Protein AF-A0A2D3WVK8-F1 (afdb_monomer_lite)

Foldseek 3Di:
DDDDDDDDDDDPDPPDDPQAFCDFQQAFNHFFHQDDPLQQVVLQWDQDVCCSPTLDLAPQWIARPQARFIWGKGFWWWWADDFNAIGIDRDDDPRTATFLLQFFLNFGHGIWIWGQKAWADDQQATHRDFQGFHEFLAPVGNHLCSHPPRQHSFLQSQQQSQCSSPLQWGFAALLNLLVLFNSQLNNLVNHDDCSFAVQVVFFPSFQFEQAPQDLAGPSGRQWGFDCPPPPQAGTMQRIDLSLSQFSRSGSNHRGRSAYRFWAFRAFWKAADPFWIWGFDSSHHSSQARGQPDQDDDRHSNHRVRTDTAGPVLQDDPDQFWKAFADPPGRFAADDNPCVDSRNVCSSSLHGGSNRIHPVYDSNQPLATERNQADGAWTKIAHYFSRDNSQTGSSRIYTHDHRRDTDSRYHTIIMTGDRDDDPHCPDDDDDDDDDDDDDDDDDDDDDDPDDDDDPPPPPLADEPLLVVLLDLVNLVVLLVVLCVVPCPPPLNVVCVVVVVVLSVVLSCCSVVVVDAFDFFDWDWDCDVHIDIAGAGRSSVSSVLSSLCVSCVVLCVVLADPQAAAPDDVGALVVNQVLLLVQLLVADLQFKKKKFFWPPQQQQFQLVLLLVLNVSHHVYPSSSVNLSSQQDDPDNGGGGHNRPVSRVSLRSLCSVLNCCCCPVVVQPSWHDYRRIIMGTGHHPVSNVVVVVVSQCCCCPNGVIHTPDMDMDGLNVFDDDSQWTHHNQFIDGDPVLVVVLVVCLVVLVQVSVLVSLVVCAPHPCLQVSLVVVVVPVVSVVVHDPVSVVSSPPDPPDD

Radius of gyration: 32.46 Å; chains: 1; bounding box: 68×73×90 Å

Structure (mmCIF, N/CA/C/O backbone):
data_AF-A0A2D3WVK8-F1
#
_entry.id   AF-A0A2D3WVK8-F1
#
loop_
_atom_site.group_PDB
_atom_site.id
_atom_site.type_symbol
_atom_site.label_atom_id
_atom_site.label_alt_id
_atom_site.label_comp_id
_atom_site.label_asym_id
_atom_site.label_entity_id
_atom_site.label_seq_id
_atom_site.pdbx_PDB_ins_code
_atom_site.Cartn_x
_atom_site.Cartn_y
_atom_site.Cartn_z
_atom_site.occupancy
_atom_site.B_iso_or_equiv
_atom_site.auth_seq_id
_atom_site.auth_comp_id
_atom_site.auth_asym_id
_atom_site.auth_atom_id
_atom_site.pdbx_PDB_model_num
ATOM 1 N N . MET A 1 1 ? 31.667 34.658 13.959 1.00 22.16 1 MET A N 1
ATOM 2 C CA . MET A 1 1 ? 31.442 35.641 12.876 1.00 22.16 1 MET A CA 1
ATOM 3 C C . MET A 1 1 ? 31.235 34.865 11.581 1.00 22.16 1 MET A C 1
ATOM 5 O O . MET A 1 1 ? 32.048 33.988 11.338 1.00 22.16 1 MET A O 1
ATOM 9 N N . LEU A 1 2 ? 30.166 35.196 10.833 1.00 20.36 2 LEU A N 1
ATOM 10 C CA . LEU A 1 2 ? 29.688 34.661 9.529 1.00 20.36 2 LEU A CA 1
ATOM 11 C C . LEU A 1 2 ? 29.192 33.188 9.523 1.00 20.36 2 LEU A C 1
ATOM 13 O O . LEU A 1 2 ? 29.957 32.305 9.876 1.00 20.36 2 LEU A O 1
ATOM 17 N N . ARG A 1 3 ? 27.902 32.822 9.307 1.00 20.91 3 ARG A N 1
ATOM 18 C CA . ARG A 1 3 ? 26.921 33.047 8.190 1.00 20.91 3 ARG A CA 1
ATOM 19 C C . ARG A 1 3 ? 27.487 32.618 6.824 1.00 20.91 3 ARG A C 1
ATOM 21 O O . ARG A 1 3 ? 28.575 33.063 6.512 1.00 20.91 3 ARG A O 1
ATOM 28 N N . LEU A 1 4 ? 26.832 31.896 5.909 1.00 24.02 4 LEU A N 1
ATOM 29 C CA . LEU A 1 4 ? 25.557 31.164 5.747 1.00 24.02 4 LEU A CA 1
ATOM 30 C C . LEU A 1 4 ? 25.669 30.466 4.349 1.00 24.02 4 LEU A C 1
ATOM 32 O O . LEU A 1 4 ? 26.519 30.880 3.567 1.00 24.02 4 LEU A O 1
ATOM 36 N N . PHE A 1 5 ? 24.760 29.534 4.012 1.00 22.86 5 PHE A N 1
ATOM 37 C CA . PHE A 1 5 ? 24.400 29.043 2.651 1.00 22.86 5 PHE A CA 1
ATOM 38 C C . PHE A 1 5 ? 25.197 27.908 1.951 1.00 22.86 5 PHE A C 1
ATOM 40 O O . PHE A 1 5 ? 26.266 28.130 1.398 1.00 22.86 5 PHE A O 1
ATOM 47 N N . LEU A 1 6 ? 24.563 26.718 1.885 1.00 20.27 6 LEU A N 1
ATOM 48 C CA . LEU A 1 6 ? 24.094 25.954 0.693 1.00 20.27 6 LEU A CA 1
ATOM 49 C C . LEU A 1 6 ? 24.175 24.431 0.945 1.00 20.27 6 LEU A C 1
ATOM 51 O O . LEU A 1 6 ? 25.219 23.913 1.326 1.00 20.27 6 LEU A O 1
ATOM 55 N N . GLY A 1 7 ? 23.050 23.722 0.777 1.00 38.31 7 GLY A N 1
ATOM 56 C CA . GLY A 1 7 ? 22.973 22.253 0.871 1.00 38.31 7 GLY A CA 1
ATOM 57 C C . GLY A 1 7 ? 23.405 21.530 -0.419 1.00 38.31 7 GLY A C 1
ATOM 58 O O . GLY A 1 7 ? 23.683 22.198 -1.411 1.00 38.31 7 GLY A O 1
ATOM 59 N N . PRO A 1 8 ? 23.434 20.182 -0.421 1.00 29.77 8 PRO A N 1
ATOM 60 C CA . PRO A 1 8 ? 23.291 19.374 -1.653 1.00 29.77 8 PRO A CA 1
ATOM 61 C C . PRO A 1 8 ? 22.314 18.177 -1.465 1.00 29.77 8 PRO A C 1
ATOM 63 O O . PRO A 1 8 ? 22.285 17.557 -0.405 1.00 29.77 8 PRO A O 1
ATOM 66 N N . THR A 1 9 ? 21.284 17.977 -2.301 1.00 25.12 9 THR A N 1
ATOM 67 C CA . THR A 1 9 ? 21.183 17.299 -3.625 1.00 25.12 9 THR A CA 1
ATOM 68 C C . THR A 1 9 ? 21.199 15.754 -3.638 1.00 25.12 9 THR A C 1
ATOM 70 O O . THR A 1 9 ? 22.133 15.072 -3.222 1.00 25.12 9 THR A O 1
ATOM 73 N N . LEU A 1 10 ? 20.104 15.224 -4.204 1.00 33.94 10 LEU A N 1
ATOM 74 C CA . LEU A 1 10 ? 19.707 13.840 -4.506 1.00 33.94 10 LEU A CA 1
ATOM 75 C C . LEU A 1 10 ? 20.641 13.115 -5.505 1.00 33.94 10 LEU A C 1
ATOM 77 O O . LEU A 1 10 ? 20.195 12.685 -6.565 1.00 33.94 10 LEU A O 1
ATOM 81 N N . SER A 1 11 ? 21.931 12.959 -5.200 1.00 27.50 11 SER A N 1
ATOM 82 C CA . SER A 1 11 ? 22.873 12.261 -6.105 1.00 27.50 11 SER A CA 1
ATOM 83 C C . SER A 1 11 ? 23.508 10.971 -5.559 1.00 27.50 11 SER A C 1
ATOM 85 O O . SER A 1 11 ? 24.355 10.387 -6.224 1.00 27.50 11 SER A O 1
ATOM 87 N N . GLU A 1 12 ? 23.045 10.439 -4.422 1.00 27.88 12 GLU A N 1
ATOM 88 C CA . GLU A 1 12 ? 23.498 9.139 -3.879 1.00 27.88 12 GLU A CA 1
ATOM 89 C C . GLU A 1 12 ? 22.412 8.062 -3.900 1.00 27.88 12 GLU A C 1
ATOM 91 O O . GLU A 1 12 ? 22.215 7.314 -2.942 1.00 27.88 12 GLU A O 1
ATOM 96 N N . ILE A 1 13 ? 21.701 7.955 -5.017 1.00 33.66 13 ILE A N 1
ATOM 97 C CA . ILE A 1 13 ? 20.927 6.752 -5.284 1.00 33.66 13 ILE A CA 1
ATOM 98 C C . ILE A 1 13 ? 21.572 6.029 -6.464 1.00 33.66 13 ILE A C 1
ATOM 100 O O . ILE A 1 13 ? 21.270 6.236 -7.631 1.00 33.66 13 ILE A O 1
ATOM 104 N N . SER A 1 14 ? 22.511 5.160 -6.128 1.00 27.39 14 SER A N 1
ATOM 105 C CA . SER A 1 14 ? 22.896 4.021 -6.953 1.00 27.39 14 SER A CA 1
ATOM 106 C C . SER A 1 14 ? 22.785 2.852 -5.973 1.00 27.39 14 SER A C 1
ATOM 108 O O . SER A 1 14 ? 23.509 2.823 -4.983 1.00 27.39 14 SER A O 1
ATOM 110 N N . ILE A 1 15 ? 21.837 1.926 -6.070 1.00 31.19 15 ILE A N 1
ATOM 111 C CA . ILE A 1 15 ? 21.271 1.271 -7.247 1.00 31.19 15 ILE A CA 1
ATOM 112 C C . ILE A 1 15 ? 19.762 1.152 -6.978 1.00 31.19 15 ILE A C 1
ATOM 114 O O . ILE A 1 15 ? 19.333 0.389 -6.114 1.00 31.19 15 ILE A O 1
ATOM 118 N N . PHE A 1 16 ? 18.963 2.004 -7.616 1.00 39.44 16 PHE A N 1
ATOM 119 C CA . PHE A 1 16 ? 17.529 2.129 -7.357 1.00 39.44 16 PHE A CA 1
ATOM 120 C C . PHE A 1 16 ? 16.792 0.800 -7.587 1.00 39.44 16 PHE A C 1
ATOM 122 O O . PHE A 1 16 ? 16.841 0.228 -8.675 1.00 39.44 16 PHE A O 1
ATOM 129 N N . SER A 1 17 ? 16.057 0.334 -6.576 1.00 49.12 17 SER A N 1
ATOM 130 C CA . SER A 1 17 ? 15.094 -0.753 -6.745 1.00 49.12 17 SER A CA 1
ATOM 131 C C . SER A 1 17 ? 14.111 -0.400 -7.864 1.00 49.12 17 SER A C 1
ATOM 133 O O . SER A 1 17 ? 13.497 0.669 -7.842 1.00 49.12 17 SER A O 1
ATOM 135 N N . ARG A 1 18 ? 13.916 -1.334 -8.802 1.00 61.66 18 ARG A N 1
ATOM 136 C CA . ARG A 1 18 ? 12.928 -1.255 -9.891 1.00 61.66 18 ARG A CA 1
ATOM 137 C C . ARG A 1 18 ? 11.523 -0.880 -9.400 1.00 61.66 18 ARG A C 1
ATOM 139 O O . ARG A 1 18 ? 10.734 -0.345 -10.165 1.00 61.66 18 ARG A O 1
ATOM 146 N N . ALA A 1 19 ? 11.228 -1.114 -8.120 1.00 61.75 19 ALA A N 1
ATOM 147 C CA . ALA A 1 19 ? 9.945 -0.806 -7.509 1.00 61.75 19 ALA A CA 1
ATOM 148 C C . ALA A 1 19 ? 9.538 0.682 -7.566 1.00 61.75 19 ALA A C 1
ATOM 150 O O . ALA A 1 19 ? 8.347 0.943 -7.420 1.00 61.75 19 ALA A O 1
ATOM 151 N N . TYR A 1 20 ? 10.471 1.624 -7.757 1.00 75.56 20 TYR A N 1
ATOM 152 C CA . TYR A 1 20 ? 10.213 3.078 -7.753 1.00 75.56 20 TYR A CA 1
ATOM 153 C C . TYR A 1 20 ? 10.133 3.716 -9.148 1.00 75.56 20 TYR A C 1
ATOM 155 O O . TYR A 1 20 ? 9.880 4.915 -9.262 1.00 75.56 20 TYR A O 1
ATOM 163 N N . PHE A 1 21 ? 10.361 2.929 -10.195 1.00 83.94 21 PHE A N 1
ATOM 164 C CA . PHE A 1 21 ? 10.371 3.377 -11.583 1.00 83.94 21 PHE A CA 1
ATOM 165 C C . PHE A 1 21 ? 9.108 2.943 -12.315 1.00 83.94 21 PHE A C 1
ATOM 167 O O . PHE A 1 21 ? 8.407 2.043 -11.858 1.00 83.94 21 PHE A O 1
ATOM 174 N N . LEU A 1 22 ? 8.832 3.564 -13.463 1.00 88.25 22 LEU A N 1
ATOM 175 C CA . LEU A 1 22 ? 7.704 3.189 -14.313 1.00 88.25 22 LEU A CA 1
ATOM 176 C C . LEU A 1 22 ? 7.844 1.744 -14.806 1.00 88.25 22 LEU A C 1
ATOM 178 O O . LEU A 1 22 ? 6.843 1.056 -15.009 1.00 88.25 22 LEU A O 1
ATOM 182 N N . GLY A 1 23 ? 9.088 1.295 -14.992 1.00 88.38 23 GLY A N 1
ATOM 183 C CA . GLY A 1 23 ? 9.419 0.002 -15.574 1.00 88.38 23 GLY A CA 1
ATOM 184 C C . GLY A 1 23 ? 9.367 0.032 -17.101 1.00 88.38 23 GLY A C 1
ATOM 185 O O . GLY A 1 23 ? 9.209 1.083 -17.721 1.00 88.38 23 GLY A O 1
ATOM 186 N N . LYS A 1 24 ? 9.492 -1.142 -17.725 1.00 90.62 24 LYS A N 1
ATOM 187 C CA . LYS A 1 24 ? 9.469 -1.278 -19.186 1.00 90.62 24 LYS A CA 1
ATOM 188 C C . LYS A 1 24 ? 8.131 -1.849 -19.664 1.00 90.62 24 LYS A C 1
ATOM 190 O O . LYS A 1 24 ? 7.658 -2.809 -19.048 1.00 90.62 24 LYS A O 1
ATOM 195 N N . PRO A 1 25 ? 7.547 -1.316 -20.755 1.00 93.44 25 PRO A N 1
ATOM 196 C CA . PRO A 1 25 ? 6.401 -1.944 -21.403 1.00 93.44 25 PRO A CA 1
ATOM 197 C C . PRO A 1 25 ? 6.690 -3.420 -21.691 1.00 93.44 25 PRO A C 1
ATOM 199 O O . PRO A 1 25 ? 7.796 -3.763 -22.108 1.00 93.44 25 PRO A O 1
ATOM 202 N N . GLY A 1 26 ? 5.711 -4.292 -21.457 1.00 92.12 26 GLY A N 1
ATOM 203 C CA . GLY A 1 26 ? 5.874 -5.735 -21.637 1.00 92.12 26 GLY A CA 1
ATOM 204 C C . GLY A 1 26 ? 6.391 -6.485 -20.409 1.00 92.12 26 GLY A C 1
ATOM 205 O O . GLY A 1 26 ? 6.529 -7.706 -20.464 1.00 92.12 26 GLY A O 1
ATOM 206 N N . GLU A 1 27 ? 6.648 -5.798 -19.290 1.00 92.88 27 GLU A N 1
ATOM 207 C CA . GLU A 1 27 ? 7.111 -6.416 -18.046 1.00 92.88 27 GLU A CA 1
ATOM 208 C C . GLU A 1 27 ? 6.147 -6.178 -16.864 1.00 92.88 27 GLU A C 1
ATOM 210 O O . GLU A 1 27 ? 5.429 -5.178 -16.790 1.00 92.88 27 GLU A O 1
ATOM 215 N N . LEU A 1 28 ? 6.141 -7.100 -15.893 1.00 91.00 28 LEU A N 1
ATOM 216 C CA . LEU A 1 28 ? 5.311 -6.991 -14.688 1.00 91.00 28 LEU A CA 1
ATOM 217 C C . LEU A 1 28 ? 5.599 -5.693 -13.921 1.00 91.00 28 LEU A C 1
ATOM 219 O O . LEU A 1 28 ? 6.747 -5.259 -13.782 1.00 91.00 28 LEU A O 1
ATOM 223 N N . GLY A 1 29 ? 4.531 -5.097 -13.391 1.00 88.88 29 GLY A N 1
ATOM 224 C CA . GLY A 1 29 ? 4.578 -3.831 -12.667 1.00 88.88 29 GLY A CA 1
ATOM 225 C C . GLY A 1 29 ? 4.651 -2.578 -13.539 1.00 88.88 29 GLY A C 1
ATOM 226 O O . GLY A 1 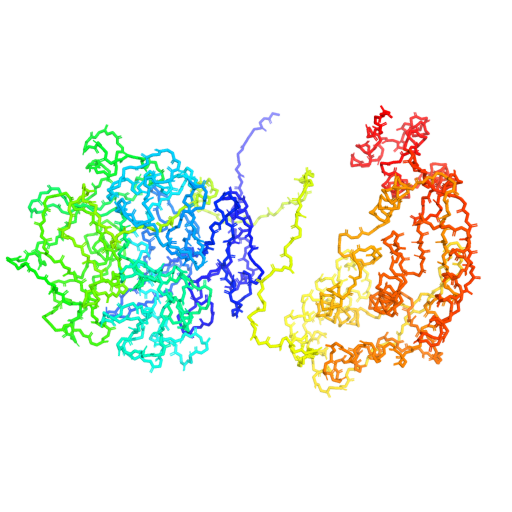29 ? 4.559 -1.497 -12.974 1.00 88.88 29 GLY A O 1
ATOM 227 N N . PHE A 1 30 ? 4.756 -2.683 -14.871 1.00 94.25 30 PHE A N 1
ATOM 228 C CA . PHE A 1 30 ? 4.780 -1.493 -15.723 1.00 94.25 30 PHE A CA 1
ATOM 229 C C . PHE A 1 30 ? 3.580 -0.567 -15.471 1.00 94.25 30 PHE A C 1
ATOM 231 O O . PHE A 1 30 ? 2.440 -1.012 -15.293 1.00 94.25 30 PHE A O 1
ATOM 238 N N . GLY A 1 31 ? 3.865 0.731 -15.452 1.00 91.06 31 GLY A N 1
ATOM 239 C CA . GLY A 1 31 ? 2.880 1.802 -15.386 1.00 91.06 31 GLY A CA 1
ATOM 240 C C . GLY A 1 31 ? 2.417 2.212 -13.990 1.00 91.06 31 GLY A C 1
ATOM 241 O O . GLY A 1 31 ? 1.668 3.175 -13.849 1.00 91.06 31 GLY A O 1
ATOM 242 N N . VAL A 1 32 ? 2.898 1.536 -12.949 1.00 93.62 32 VAL A N 1
ATOM 243 C CA . VAL A 1 32 ? 2.674 1.910 -11.548 1.00 93.62 32 VAL A CA 1
ATOM 244 C C . VAL A 1 32 ? 3.969 1.722 -10.767 1.00 93.62 32 VAL A C 1
ATOM 246 O O . VAL A 1 32 ? 4.807 0.913 -11.153 1.00 93.62 32 VAL A O 1
ATOM 249 N N . ALA A 1 33 ? 4.139 2.435 -9.656 1.00 90.88 33 ALA A N 1
ATOM 250 C CA . ALA A 1 33 ? 5.321 2.269 -8.814 1.00 90.88 33 ALA A CA 1
ATOM 251 C C . ALA A 1 33 ? 5.022 2.477 -7.333 1.00 90.88 33 ALA A C 1
ATOM 253 O O . ALA A 1 33 ? 3.983 3.010 -6.950 1.00 90.88 33 ALA A O 1
ATOM 254 N N . ALA A 1 34 ? 5.968 2.094 -6.483 1.00 87.69 34 ALA A N 1
ATOM 255 C CA . ALA A 1 34 ? 5.978 2.515 -5.095 1.00 87.69 34 ALA A CA 1
ATOM 256 C C . ALA A 1 34 ? 6.302 4.016 -5.015 1.00 87.69 34 ALA A C 1
ATOM 258 O O . ALA A 1 34 ? 7.334 4.470 -5.505 1.00 87.69 34 ALA A O 1
ATOM 259 N N . ALA A 1 35 ? 5.436 4.782 -4.361 1.00 82.19 35 ALA A N 1
ATOM 260 C CA . ALA A 1 35 ? 5.721 6.142 -3.937 1.00 82.19 35 ALA A CA 1
ATOM 261 C C . ALA A 1 35 ? 6.770 6.152 -2.806 1.00 82.19 35 ALA A C 1
ATOM 263 O O . ALA A 1 35 ? 6.700 5.308 -1.902 1.00 82.19 35 ALA A O 1
ATOM 264 N N . PRO A 1 36 ? 7.697 7.126 -2.792 1.00 77.12 36 PRO A N 1
ATOM 265 C CA . PRO A 1 36 ? 8.571 7.371 -1.648 1.00 77.12 36 PRO A CA 1
ATOM 266 C C . PRO A 1 36 ? 7.780 7.667 -0.364 1.00 77.12 36 PRO A C 1
ATOM 268 O O . PRO A 1 36 ? 6.723 8.297 -0.411 1.00 77.12 36 PRO A O 1
ATOM 271 N N . GLU A 1 37 ? 8.321 7.273 0.793 1.00 74.44 37 GLU A N 1
ATOM 272 C CA . GLU A 1 37 ? 7.650 7.444 2.094 1.00 74.44 37 GLU A CA 1
ATOM 273 C C . GLU A 1 37 ? 7.295 8.892 2.426 1.00 74.44 37 GLU A C 1
ATOM 275 O O . GLU A 1 37 ? 6.204 9.154 2.940 1.00 74.44 37 GLU A O 1
ATOM 280 N N . SER A 1 38 ? 8.170 9.831 2.071 1.00 63.31 38 SER A N 1
ATOM 281 C CA . SER A 1 38 ? 7.927 11.258 2.283 1.00 63.31 38 SER A CA 1
ATOM 28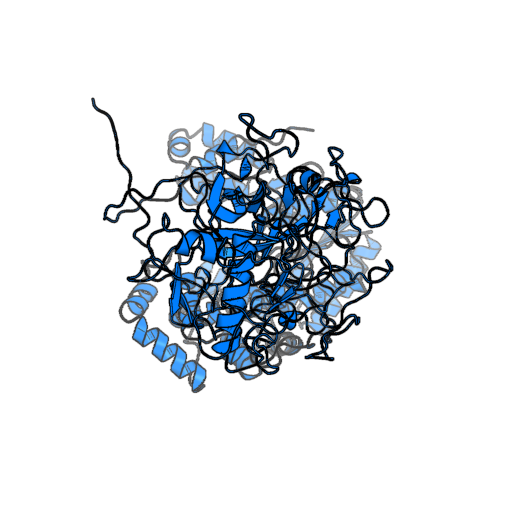2 C C . SER A 1 38 ? 6.730 11.764 1.464 1.00 63.31 38 SER A C 1
ATOM 284 O O . SER A 1 38 ? 5.896 12.509 1.970 1.00 63.31 38 SER A O 1
ATOM 286 N N . VAL A 1 39 ? 6.567 11.252 0.239 1.00 69.69 39 VAL A N 1
ATOM 287 C CA . VAL A 1 39 ? 5.514 11.653 -0.701 1.00 69.69 39 VAL A CA 1
ATOM 288 C C . VAL A 1 39 ? 4.134 11.199 -0.228 1.00 69.69 39 VAL A C 1
ATOM 290 O O . VAL A 1 39 ? 3.219 12.015 -0.143 1.00 69.69 39 VAL A O 1
ATOM 293 N N . TYR A 1 40 ? 3.962 9.916 0.110 1.00 76.62 40 TYR A N 1
ATOM 294 C CA . TYR A 1 40 ? 2.638 9.413 0.496 1.00 76.62 40 TYR A CA 1
ATOM 295 C C . TYR A 1 40 ? 2.235 9.838 1.916 1.00 76.62 40 TYR A C 1
ATOM 297 O O . TYR A 1 40 ? 1.054 10.064 2.174 1.00 76.62 40 TYR A O 1
ATOM 305 N N . THR A 1 41 ? 3.194 9.998 2.837 1.00 72.25 41 THR A N 1
ATOM 306 C CA . THR A 1 41 ? 2.890 10.407 4.219 1.00 72.25 41 THR A CA 1
ATOM 307 C C . THR A 1 41 ? 2.440 11.867 4.277 1.00 72.25 41 THR A C 1
ATOM 309 O O . THR A 1 41 ? 1.463 12.169 4.962 1.00 72.25 41 THR A O 1
ATOM 312 N N . ALA A 1 42 ? 3.099 12.762 3.529 1.00 66.69 42 ALA A N 1
ATOM 313 C CA . ALA A 1 42 ? 2.716 14.173 3.440 1.00 66.69 42 ALA A CA 1
ATOM 314 C C . ALA A 1 42 ? 1.315 14.360 2.836 1.00 66.69 42 ALA A C 1
ATOM 316 O O . ALA A 1 42 ? 0.560 15.225 3.274 1.00 66.69 42 ALA A O 1
ATOM 317 N N . ALA A 1 43 ? 0.951 13.507 1.879 1.00 66.88 43 ALA A N 1
ATOM 318 C CA . ALA A 1 43 ? -0.333 13.549 1.193 1.00 66.88 43 ALA A CA 1
ATOM 319 C C . ALA A 1 43 ? -1.463 12.778 1.920 1.00 66.88 43 ALA A C 1
ATOM 321 O O . ALA A 1 43 ? -2.554 12.631 1.378 1.00 66.88 43 ALA A O 1
ATOM 322 N N . GLY A 1 44 ? -1.232 12.277 3.143 1.00 77.56 44 GLY A N 1
ATOM 323 C CA . GLY A 1 44 ? -2.271 11.614 3.946 1.00 77.56 44 GLY A CA 1
ATOM 324 C C . GLY A 1 44 ? -2.628 10.191 3.495 1.00 77.56 44 GLY A C 1
ATOM 325 O O . GLY A 1 44 ? -3.728 9.703 3.778 1.00 77.56 44 GLY A O 1
ATOM 326 N N . PHE A 1 45 ? -1.708 9.515 2.806 1.00 83.38 45 PHE A N 1
ATOM 327 C CA . PHE A 1 45 ? -1.877 8.149 2.320 1.00 83.38 45 PHE A CA 1
ATOM 328 C C . PHE A 1 45 ? -1.189 7.112 3.212 1.00 83.38 45 PHE A C 1
ATOM 330 O O . PHE A 1 45 ? -0.130 7.346 3.792 1.00 83.38 45 PHE A O 1
ATOM 337 N N . ILE A 1 46 ? -1.768 5.912 3.257 1.00 86.25 46 ILE A N 1
ATOM 338 C CA . ILE A 1 46 ? -1.172 4.718 3.858 1.00 86.25 46 ILE A CA 1
ATOM 339 C C . ILE A 1 46 ? -0.957 3.668 2.759 1.00 86.25 46 ILE A C 1
ATOM 341 O O . ILE A 1 46 ? -1.897 3.365 2.021 1.00 86.25 46 ILE A O 1
ATOM 345 N N . PRO A 1 47 ? 0.242 3.077 2.637 1.00 88.94 47 PRO A N 1
ATOM 346 C CA . PRO A 1 47 ? 0.494 2.024 1.660 1.00 88.94 47 PRO A CA 1
ATOM 347 C C . PRO A 1 47 ? -0.346 0.767 1.920 1.00 88.94 47 PRO A C 1
ATOM 349 O O . PRO A 1 47 ? -0.461 0.312 3.061 1.00 88.94 47 PRO A O 1
ATOM 352 N N . LEU A 1 48 ? -0.871 0.149 0.858 1.00 89.69 48 LEU A N 1
ATOM 353 C CA . LEU A 1 48 ? -1.535 -1.154 0.956 1.00 89.69 48 LEU A CA 1
ATOM 354 C C . LEU A 1 48 ? -0.515 -2.313 1.001 1.00 89.69 48 LEU A C 1
ATOM 356 O O . LEU A 1 48 ? 0.630 -2.196 0.553 1.00 89.69 48 LEU A O 1
ATOM 360 N N . GLU A 1 49 ? -0.917 -3.463 1.554 1.00 90.06 49 GLU A N 1
ATOM 361 C CA . GLU A 1 49 ? -0.061 -4.660 1.628 1.00 90.06 49 GLU A CA 1
ATOM 362 C C . GLU A 1 49 ? 0.360 -5.099 0.216 1.00 90.06 49 GLU A C 1
ATOM 364 O O . GLU A 1 49 ? -0.493 -5.428 -0.608 1.00 90.06 49 GLU A O 1
ATOM 369 N N . GLY A 1 50 ? 1.671 -5.099 -0.059 1.00 84.06 50 GLY A N 1
ATOM 370 C CA . GLY A 1 50 ? 2.245 -5.429 -1.370 1.00 84.06 50 GLY A CA 1
ATOM 371 C C . GLY A 1 50 ? 2.552 -4.237 -2.289 1.00 84.06 50 GLY A C 1
ATOM 372 O O . GLY A 1 50 ? 3.044 -4.466 -3.389 1.00 84.06 50 GLY A O 1
ATOM 373 N N . HIS A 1 51 ? 2.329 -2.988 -1.859 1.00 87.00 51 HIS A N 1
ATOM 374 C CA . HIS A 1 51 ? 2.568 -1.772 -2.663 1.00 87.00 51 HIS A CA 1
ATOM 375 C C . HIS A 1 51 ? 3.984 -1.606 -3.231 1.00 87.00 51 HIS A C 1
ATOM 377 O O . HIS A 1 51 ? 4.151 -0.934 -4.241 1.00 87.00 51 HIS A O 1
ATOM 383 N N . ASN A 1 52 ? 5.001 -2.207 -2.617 1.00 85.38 52 ASN A N 1
ATOM 384 C CA . ASN A 1 52 ? 6.400 -2.081 -3.028 1.00 85.38 52 ASN A CA 1
ATOM 385 C C . ASN A 1 52 ? 6.964 -3.339 -3.702 1.00 85.38 52 ASN A C 1
ATOM 387 O O . ASN A 1 52 ? 8.164 -3.417 -3.947 1.00 85.38 52 ASN A O 1
ATOM 391 N N . THR A 1 53 ? 6.122 -4.338 -3.967 1.00 83.94 53 THR A N 1
ATOM 392 C CA . THR A 1 53 ? 6.539 -5.609 -4.561 1.00 83.94 53 THR A CA 1
ATOM 393 C C . THR A 1 53 ? 5.852 -5.792 -5.907 1.00 83.94 53 THR A C 1
ATOM 395 O O . THR A 1 53 ? 4.634 -5.962 -5.966 1.00 83.94 53 THR A O 1
ATOM 398 N N . ILE A 1 54 ? 6.640 -5.791 -6.980 1.00 86.88 54 ILE A N 1
ATOM 399 C CA . ILE A 1 54 ? 6.162 -6.031 -8.346 1.00 86.88 54 ILE A CA 1
ATOM 400 C C . ILE A 1 54 ? 5.415 -7.374 -8.413 1.00 86.88 54 ILE A C 1
ATOM 402 O O . ILE A 1 54 ? 5.815 -8.357 -7.790 1.00 86.88 54 ILE A O 1
ATOM 406 N N . GLY A 1 55 ? 4.300 -7.405 -9.145 1.00 85.00 55 GLY A N 1
ATOM 407 C CA . GLY A 1 55 ? 3.459 -8.596 -9.305 1.00 85.00 55 GLY A CA 1
ATOM 408 C C . GLY A 1 55 ? 2.482 -8.870 -8.158 1.00 85.00 55 GLY A C 1
ATOM 409 O O . GLY A 1 55 ? 1.732 -9.842 -8.213 1.00 85.00 55 GLY A O 1
ATOM 410 N N . ARG A 1 56 ? 2.437 -8.025 -7.119 1.00 90.44 56 ARG A N 1
ATOM 411 C CA . ARG A 1 56 ? 1.357 -8.061 -6.121 1.00 90.44 56 ARG A CA 1
ATOM 412 C C . ARG A 1 56 ? 0.141 -7.272 -6.597 1.00 90.44 56 ARG A C 1
ATOM 414 O O . ARG A 1 56 ? 0.277 -6.205 -7.186 1.00 90.44 56 ARG A O 1
ATOM 421 N N . ASP A 1 57 ? -1.050 -7.735 -6.214 1.00 93.12 57 ASP A N 1
ATOM 422 C CA . ASP A 1 57 ? -2.339 -7.099 -6.539 1.00 93.12 57 ASP A CA 1
ATOM 423 C C . ASP A 1 57 ? -2.413 -5.612 -6.147 1.00 93.12 57 ASP A C 1
ATOM 425 O O . ASP A 1 57 ? -3.147 -4.839 -6.761 1.00 93.12 57 ASP A O 1
ATOM 429 N N . ASN A 1 58 ? -1.660 -5.213 -5.118 1.00 93.56 58 ASN A N 1
ATOM 430 C CA . ASN A 1 58 ? -1.630 -3.847 -4.608 1.00 93.56 58 ASN A CA 1
ATOM 431 C C . ASN A 1 58 ? -0.353 -3.073 -4.931 1.00 93.56 58 ASN A C 1
ATOM 433 O O . ASN A 1 58 ? -0.162 -2.022 -4.331 1.00 93.56 58 ASN A O 1
ATOM 437 N N . TYR A 1 59 ? 0.517 -3.562 -5.818 1.00 93.81 59 TYR A N 1
ATOM 438 C CA . TYR A 1 59 ? 1.730 -2.841 -6.210 1.00 93.81 59 TYR A CA 1
ATOM 439 C C . TYR A 1 59 ? 1.396 -1.396 -6.635 1.00 93.81 59 TYR A C 1
ATOM 441 O O . TYR A 1 59 ? 0.508 -1.187 -7.445 1.00 93.81 59 TYR A O 1
ATOM 449 N N . GLY A 1 60 ? 2.028 -0.395 -6.025 1.00 90.44 60 GLY A N 1
ATOM 450 C CA . GLY A 1 60 ? 1.720 1.021 -6.242 1.00 90.44 60 GLY A CA 1
ATOM 451 C C . GLY A 1 60 ? 0.370 1.532 -5.718 1.00 90.44 60 GLY A C 1
ATOM 452 O O . GLY A 1 60 ? 0.047 2.686 -5.979 1.00 90.44 60 GLY A O 1
ATOM 453 N N . ASN A 1 61 ? -0.408 0.746 -4.960 1.00 93.75 61 ASN A N 1
ATOM 454 C CA . ASN A 1 61 ? -1.698 1.177 -4.403 1.00 93.75 61 ASN A CA 1
ATOM 455 C C . ASN A 1 61 ? -1.583 1.702 -2.963 1.00 93.75 61 ASN A C 1
ATOM 457 O O . ASN A 1 61 ? -0.927 1.109 -2.099 1.00 93.75 61 ASN A O 1
ATOM 461 N N . TYR A 1 62 ? -2.340 2.758 -2.683 1.00 91.75 62 TYR A N 1
ATOM 462 C CA . TYR A 1 62 ? -2.353 3.500 -1.429 1.00 91.75 62 TYR A CA 1
ATOM 463 C C . TYR A 1 62 ? -3.789 3.839 -1.013 1.00 91.75 62 TYR A C 1
ATOM 465 O O . TYR A 1 62 ? -4.658 4.043 -1.856 1.00 91.75 62 TYR A O 1
ATOM 473 N N . LEU A 1 63 ? -4.043 3.906 0.293 1.00 91.50 63 LEU A N 1
ATOM 474 C CA . LEU A 1 63 ? -5.314 4.325 0.885 1.00 91.50 63 LEU A CA 1
ATOM 475 C C . LEU A 1 63 ? -5.204 5.770 1.376 1.00 91.50 63 LEU A C 1
ATOM 477 O O . LEU A 1 63 ? -4.409 6.039 2.274 1.00 91.50 63 LEU A O 1
ATOM 481 N N . HIS A 1 64 ? -6.026 6.674 0.853 1.00 88.19 64 HIS A N 1
ATOM 482 C CA . HIS A 1 64 ? -6.185 8.013 1.413 1.00 88.19 64 HIS A CA 1
ATOM 483 C C . HIS A 1 64 ? -7.051 7.940 2.674 1.00 88.19 64 HIS A C 1
ATOM 485 O O . HIS A 1 64 ? -8.221 7.556 2.613 1.00 88.19 64 HIS A O 1
ATOM 491 N N . VAL A 1 65 ? -6.490 8.295 3.831 1.00 84.25 65 VAL A N 1
ATOM 492 C CA . VAL A 1 65 ? -7.141 8.045 5.129 1.00 84.25 65 VAL A CA 1
ATOM 493 C C . VAL A 1 65 ? -8.415 8.870 5.306 1.00 84.25 65 VAL A C 1
ATOM 495 O O . VAL A 1 65 ? -9.384 8.368 5.870 1.00 84.25 65 VAL A O 1
ATOM 498 N N . ALA A 1 66 ? -8.425 10.116 4.825 1.00 81.38 66 ALA A N 1
ATOM 499 C CA . ALA A 1 66 ? -9.535 11.035 5.065 1.00 81.38 66 ALA A CA 1
ATOM 500 C C . ALA A 1 66 ? -10.785 10.698 4.234 1.00 81.38 66 ALA A C 1
ATOM 502 O O . ALA A 1 66 ? -11.893 10.756 4.758 1.00 81.38 66 ALA A O 1
ATOM 503 N N . SER A 1 67 ? -10.619 10.303 2.967 1.00 83.06 67 SER A N 1
ATOM 504 C CA . SER A 1 67 ? -11.750 9.958 2.088 1.00 83.06 67 SER A CA 1
ATOM 505 C C . SER A 1 67 ? -12.046 8.462 2.013 1.00 83.06 67 SER A C 1
ATOM 507 O O . SER A 1 67 ? -13.129 8.065 1.578 1.00 83.06 67 SER A O 1
ATOM 509 N N . GLY A 1 68 ? -11.096 7.608 2.400 1.00 88.00 68 GLY A N 1
ATOM 510 C CA . GLY A 1 68 ? -11.171 6.167 2.168 1.00 88.00 68 GLY A CA 1
ATOM 511 C C . GLY A 1 68 ? -10.967 5.768 0.702 1.00 88.00 68 GLY A C 1
ATOM 512 O O . GLY A 1 68 ? -11.306 4.640 0.343 1.00 88.00 68 GLY A O 1
ATOM 513 N N . ALA A 1 69 ? -10.455 6.678 -0.135 1.00 89.25 69 ALA A N 1
ATOM 514 C CA . ALA A 1 69 ? -10.167 6.422 -1.541 1.00 89.25 69 ALA A CA 1
ATOM 515 C C . ALA A 1 69 ? -8.929 5.536 -1.700 1.00 89.25 69 ALA A C 1
ATOM 517 O O . ALA A 1 69 ? -7.928 5.721 -1.005 1.00 89.25 69 ALA A O 1
ATOM 518 N N . ILE A 1 70 ? -8.978 4.595 -2.641 1.00 92.12 70 ILE A N 1
ATOM 519 C CA . ILE A 1 70 ? -7.795 3.850 -3.071 1.00 92.12 70 ILE A CA 1
ATOM 520 C C . ILE A 1 70 ? -7.212 4.562 -4.286 1.00 92.12 70 ILE A C 1
ATOM 522 O O . ILE A 1 70 ? -7.869 4.644 -5.320 1.00 92.12 70 ILE A O 1
ATOM 526 N N . CYS A 1 71 ? -5.972 5.027 -4.179 1.00 91.62 71 CYS A N 1
ATOM 527 C CA . CYS A 1 71 ? -5.244 5.668 -5.269 1.00 91.62 71 CYS A CA 1
ATOM 528 C C . CYS A 1 71 ? -4.018 4.844 -5.659 1.00 91.62 71 CYS A C 1
ATOM 530 O O . CYS A 1 71 ? -3.486 4.070 -4.863 1.00 91.62 71 CYS A O 1
ATOM 532 N N . VAL A 1 72 ? -3.569 5.015 -6.893 1.00 93.50 72 VAL A N 1
ATOM 533 C CA . VAL A 1 72 ? -2.389 4.361 -7.450 1.00 93.50 72 VAL A CA 1
ATOM 534 C C . VAL A 1 72 ? -1.346 5.425 -7.749 1.00 93.50 72 VAL A C 1
ATOM 536 O O . VAL A 1 72 ? -1.679 6.481 -8.287 1.00 93.50 72 VAL A O 1
ATOM 539 N N . TYR A 1 73 ? -0.099 5.159 -7.374 1.00 92.81 73 TYR A N 1
ATOM 540 C CA . TYR A 1 73 ? 1.016 6.052 -7.645 1.00 92.81 73 TYR A CA 1
ATOM 541 C C . TYR A 1 73 ? 1.622 5.776 -9.020 1.00 92.81 73 TYR A C 1
ATOM 543 O O . TYR A 1 73 ? 2.012 4.645 -9.330 1.00 92.81 73 TYR A O 1
ATOM 551 N N . ILE A 1 74 ? 1.736 6.835 -9.817 1.00 91.69 74 ILE A N 1
ATOM 552 C CA . ILE A 1 74 ? 2.386 6.824 -11.125 1.00 91.69 74 ILE A CA 1
ATOM 553 C C . ILE A 1 74 ? 3.644 7.690 -11.018 1.00 91.69 74 ILE A C 1
ATOM 555 O O . ILE A 1 74 ? 3.533 8.889 -10.732 1.00 91.69 74 ILE A O 1
ATOM 559 N N . PRO A 1 75 ? 4.843 7.113 -11.207 1.00 90.25 75 PRO A N 1
ATOM 560 C CA . PRO A 1 75 ? 6.087 7.861 -11.110 1.00 90.25 75 PRO A CA 1
ATOM 561 C C . PRO A 1 75 ? 6.267 8.771 -12.327 1.00 90.25 75 PRO A C 1
ATOM 563 O O . PRO A 1 75 ? 5.783 8.467 -13.424 1.00 90.25 75 PRO A O 1
ATOM 566 N N . LYS A 1 76 ? 7.010 9.867 -12.134 1.00 89.31 76 LYS A N 1
ATOM 567 C CA . LYS A 1 76 ? 7.464 10.730 -13.228 1.00 89.31 76 LYS A CA 1
ATOM 568 C C . LYS A 1 76 ? 8.169 9.898 -14.296 1.00 89.31 76 LYS A C 1
ATOM 570 O O . LYS A 1 76 ? 9.038 9.093 -13.972 1.00 89.31 76 LYS A O 1
ATOM 575 N N . HIS A 1 77 ? 7.819 10.135 -15.552 1.00 92.75 77 HIS A N 1
ATOM 576 C CA . HIS A 1 77 ? 8.431 9.462 -16.688 1.00 92.75 77 HIS A CA 1
ATOM 577 C C . HIS A 1 77 ? 8.378 10.318 -17.950 1.00 92.75 77 HIS A C 1
ATOM 579 O O . HIS A 1 77 ? 7.616 11.282 -18.052 1.00 92.75 77 HIS A O 1
ATOM 585 N N . TYR A 1 78 ? 9.187 9.925 -18.924 1.00 93.81 78 TYR A N 1
ATOM 586 C CA . TYR A 1 78 ? 9.304 10.563 -20.222 1.00 93.81 78 TYR A CA 1
ATOM 587 C C . TYR A 1 78 ? 8.804 9.605 -21.298 1.00 93.81 78 TYR A C 1
ATOM 589 O O . TYR A 1 78 ? 8.949 8.387 -21.170 1.00 93.81 78 TYR A O 1
ATOM 597 N N . TYR A 1 79 ? 8.238 10.147 -22.370 1.00 94.94 79 TYR A N 1
ATOM 598 C CA . TYR A 1 79 ? 7.741 9.354 -23.487 1.00 94.94 79 TYR A CA 1
ATOM 599 C C . TYR A 1 79 ? 8.301 9.850 -24.817 1.00 94.94 79 TYR A C 1
ATOM 601 O O . TYR A 1 79 ? 8.700 11.007 -24.969 1.00 94.94 79 TYR A O 1
ATOM 609 N N . LYS A 1 80 ? 8.316 8.948 -25.792 1.00 94.44 80 LYS A N 1
ATOM 610 C CA . LYS A 1 80 ? 8.632 9.225 -27.186 1.00 94.44 80 LYS A CA 1
ATOM 611 C C . LYS A 1 80 ? 7.623 8.511 -28.072 1.00 94.44 80 LYS A C 1
ATOM 613 O O . LYS A 1 80 ? 7.179 7.409 -27.753 1.00 94.44 80 LYS A O 1
ATOM 618 N N . ILE A 1 81 ? 7.260 9.152 -29.176 1.00 92.62 81 ILE A N 1
ATOM 619 C CA . ILE A 1 81 ? 6.384 8.568 -30.190 1.00 92.62 81 ILE A CA 1
ATOM 620 C C . ILE A 1 81 ? 7.189 8.421 -31.476 1.00 92.62 81 ILE A C 1
ATOM 622 O O . ILE A 1 81 ? 7.814 9.375 -31.941 1.00 92.62 81 ILE A O 1
ATOM 626 N N . ALA A 1 82 ? 7.181 7.216 -32.035 1.00 89.56 82 ALA A N 1
ATOM 627 C CA . ALA A 1 82 ? 7.759 6.911 -33.336 1.00 89.56 82 ALA A CA 1
ATOM 628 C C . ALA A 1 82 ? 6.725 6.130 -34.152 1.00 89.56 82 ALA A C 1
ATOM 630 O O . ALA A 1 82 ? 6.411 4.979 -33.846 1.00 89.56 82 ALA A O 1
ATOM 631 N N . GLY A 1 83 ? 6.148 6.776 -35.165 1.00 86.62 83 GLY A N 1
ATOM 632 C CA . GLY A 1 83 ? 4.982 6.227 -35.851 1.00 86.62 83 GLY A CA 1
ATOM 633 C C . GLY A 1 83 ? 3.777 6.155 -34.911 1.00 86.62 83 GLY A C 1
ATOM 634 O O . GLY A 1 83 ? 3.413 7.155 -34.297 1.00 86.62 83 GLY A O 1
ATOM 635 N N . ASN A 1 84 ? 3.216 4.955 -34.748 1.00 85.81 84 ASN A N 1
ATOM 636 C CA . ASN A 1 84 ? 2.172 4.664 -33.756 1.00 85.81 84 ASN A CA 1
ATOM 637 C C . ASN A 1 84 ? 2.715 3.951 -32.502 1.00 85.81 84 ASN A C 1
ATOM 639 O O . ASN A 1 84 ? 1.944 3.530 -31.638 1.00 85.81 84 ASN A O 1
ATOM 643 N N . THR A 1 85 ? 4.039 3.797 -32.390 1.00 89.06 85 THR A N 1
ATOM 644 C CA . THR A 1 85 ? 4.681 3.138 -31.246 1.00 89.06 85 THR A CA 1
ATOM 645 C C . THR A 1 85 ? 5.034 4.156 -30.169 1.00 89.06 85 THR A C 1
ATOM 647 O O . THR A 1 85 ? 5.634 5.197 -30.450 1.00 89.06 85 THR A O 1
ATOM 650 N N . PHE A 1 86 ? 4.701 3.820 -28.925 1.00 93.12 86 PHE A N 1
ATOM 651 C CA . PHE A 1 86 ? 5.004 4.616 -27.741 1.00 93.12 86 PHE A CA 1
ATOM 652 C C . PHE A 1 86 ? 6.132 3.954 -26.953 1.00 93.12 86 PHE A C 1
ATOM 654 O O . PHE A 1 86 ? 6.024 2.790 -26.567 1.00 93.12 86 PHE A O 1
ATOM 661 N N . THR A 1 87 ? 7.208 4.692 -26.691 1.00 94.00 87 THR A N 1
ATOM 662 C CA . THR A 1 87 ? 8.311 4.230 -25.842 1.00 94.00 87 THR A CA 1
ATOM 663 C C . THR A 1 87 ? 8.462 5.126 -24.624 1.00 94.00 87 THR A C 1
ATOM 665 O O . THR A 1 87 ? 8.136 6.313 -24.663 1.00 94.00 87 THR A O 1
ATOM 668 N N . TYR A 1 88 ? 8.966 4.551 -23.535 1.00 94.88 88 TYR A N 1
ATOM 669 C CA . TYR A 1 88 ? 9.037 5.199 -22.229 1.00 94.88 88 TYR A CA 1
ATOM 670 C C . TYR A 1 88 ? 10.454 5.166 -21.667 1.00 94.88 88 TYR A C 1
ATOM 672 O O . TYR A 1 88 ? 11.208 4.227 -21.921 1.00 94.88 88 TYR A O 1
ATOM 680 N N . SER A 1 89 ? 10.791 6.192 -20.891 1.00 90.25 89 SER A N 1
ATOM 681 C CA . SER A 1 89 ? 12.048 6.301 -20.160 1.00 90.25 89 SER A CA 1
ATOM 682 C C . SER A 1 89 ? 11.793 6.828 -18.750 1.00 90.25 89 SER A C 1
ATOM 684 O O . SER A 1 89 ? 11.044 7.787 -18.560 1.00 90.25 89 SER A O 1
ATOM 686 N N . ASP A 1 90 ? 12.447 6.219 -17.763 1.00 85.69 90 ASP A N 1
ATOM 687 C CA . ASP A 1 90 ? 12.404 6.658 -16.364 1.00 85.69 90 ASP A CA 1
ATOM 688 C C . ASP A 1 90 ? 13.209 7.949 -16.132 1.00 85.69 90 ASP A C 1
ATOM 690 O O . ASP A 1 90 ? 12.956 8.699 -15.190 1.00 85.69 90 ASP A O 1
ATOM 694 N N . THR A 1 91 ? 14.184 8.227 -17.001 1.00 84.19 91 THR A N 1
ATOM 695 C CA . THR A 1 91 ? 15.062 9.402 -16.933 1.00 84.19 91 THR A CA 1
ATOM 696 C C . THR A 1 91 ? 14.965 10.238 -18.202 1.00 84.19 91 THR A C 1
ATOM 698 O O . THR A 1 91 ? 14.601 9.732 -19.266 1.00 84.19 91 THR A O 1
ATOM 701 N N . ALA A 1 92 ? 15.344 11.514 -18.112 1.00 83.88 92 ALA A N 1
ATOM 702 C CA . ALA A 1 92 ? 15.489 12.360 -19.290 1.00 83.88 92 ALA A CA 1
ATOM 703 C C . ALA A 1 92 ? 16.499 11.725 -20.263 1.00 83.88 92 ALA A C 1
ATOM 705 O O . ALA A 1 92 ? 17.584 11.307 -19.854 1.00 83.88 92 ALA A O 1
ATOM 706 N N . ALA A 1 93 ? 16.113 11.614 -21.530 1.00 85.81 93 ALA A N 1
ATOM 707 C CA . ALA A 1 93 ? 16.899 10.988 -22.585 1.00 85.81 93 ALA A CA 1
ATOM 708 C C . ALA A 1 93 ? 16.640 11.695 -23.919 1.00 85.81 93 ALA A C 1
ATOM 710 O O . ALA A 1 93 ? 15.569 12.272 -24.128 1.00 85.81 93 ALA A O 1
ATOM 711 N N . ASP A 1 94 ? 17.603 11.624 -24.835 1.00 87.50 94 ASP A N 1
ATOM 712 C CA . ASP A 1 94 ? 17.516 12.314 -26.121 1.00 87.50 94 ASP A CA 1
ATOM 713 C C . ASP A 1 94 ? 16.310 11.841 -26.943 1.00 87.50 94 ASP A C 1
ATOM 715 O O . ASP A 1 94 ? 16.080 10.647 -27.167 1.00 87.50 94 ASP A O 1
ATOM 719 N N . GLY A 1 95 ? 15.515 12.805 -27.408 1.00 89.62 95 GLY A N 1
ATOM 720 C CA . GLY A 1 95 ? 14.296 12.541 -28.167 1.00 89.62 95 GLY A CA 1
ATOM 721 C C . GLY A 1 95 ? 13.102 12.075 -27.329 1.00 89.62 95 GLY A C 1
ATOM 722 O O . GLY A 1 95 ? 12.095 11.697 -27.923 1.00 89.62 95 GLY A O 1
ATOM 723 N N . TYR A 1 96 ? 13.190 12.095 -25.996 1.00 93.19 96 TYR A N 1
ATOM 724 C CA . TYR A 1 96 ? 12.058 11.898 -25.088 1.00 93.19 96 TYR A CA 1
ATOM 725 C C . TYR A 1 96 ? 11.587 13.238 -24.516 1.00 93.19 96 TYR A C 1
ATOM 727 O O . TYR A 1 96 ? 12.380 14.157 -24.321 1.00 93.19 96 TYR A O 1
ATOM 735 N N . VAL A 1 97 ? 10.293 13.344 -24.215 1.00 94.31 97 VAL A N 1
ATOM 736 C CA . VAL A 1 97 ? 9.692 14.527 -23.586 1.00 94.31 97 VAL A CA 1
ATOM 737 C C . VAL A 1 97 ? 8.967 14.135 -22.304 1.00 94.31 97 VAL A C 1
ATOM 739 O O . VAL A 1 97 ? 8.420 13.035 -22.199 1.00 94.31 97 VAL A O 1
ATOM 742 N N . LEU A 1 98 ? 9.000 15.018 -21.305 1.00 92.00 98 LEU A N 1
ATOM 743 C CA . LEU A 1 98 ? 8.266 14.828 -20.057 1.00 92.00 98 LEU A CA 1
ATOM 744 C C . LEU A 1 98 ? 6.764 14.862 -20.343 1.00 92.00 98 LEU A C 1
ATOM 746 O O . LEU A 1 98 ? 6.301 15.719 -21.096 1.00 92.00 98 LEU A O 1
ATOM 750 N N . ASP A 1 99 ? 6.002 13.953 -19.737 1.00 91.25 99 ASP A N 1
ATOM 751 C CA . ASP A 1 99 ? 4.549 14.024 -19.839 1.00 91.25 99 ASP A CA 1
ATOM 752 C C . ASP A 1 99 ? 3.995 15.235 -19.080 1.00 91.25 99 ASP A C 1
ATOM 754 O O . ASP A 1 99 ? 4.370 15.489 -17.933 1.00 91.25 99 ASP A O 1
ATOM 758 N N . ARG A 1 100 ? 3.060 15.953 -19.711 1.00 89.56 100 ARG A N 1
ATOM 759 C CA . ARG A 1 100 ? 2.384 17.129 -19.149 1.00 89.56 100 ARG A CA 1
ATOM 760 C C . ARG A 1 100 ? 1.772 16.862 -17.772 1.00 89.56 100 ARG A C 1
ATOM 762 O O . ARG A 1 100 ? 1.715 17.760 -16.939 1.00 89.56 100 ARG A O 1
ATOM 769 N N . THR A 1 101 ? 1.359 15.622 -17.517 1.00 90.00 101 THR A N 1
ATOM 770 C CA . THR A 1 101 ? 0.847 15.155 -16.222 1.00 90.00 101 THR A CA 1
ATOM 771 C C . THR A 1 101 ? 1.784 15.467 -15.051 1.00 90.00 101 THR A C 1
ATOM 773 O O . THR A 1 101 ? 1.321 15.671 -13.930 1.00 90.00 101 THR A O 1
ATOM 776 N N . PHE A 1 102 ? 3.095 15.537 -15.298 1.00 89.88 102 PHE A N 1
ATOM 777 C CA . PHE A 1 102 ? 4.112 15.792 -14.280 1.00 89.88 102 PHE A CA 1
ATOM 778 C C . PHE A 1 102 ? 4.570 17.250 -14.224 1.00 89.88 102 PHE A C 1
ATOM 780 O O . PHE A 1 102 ? 5.659 17.520 -13.717 1.00 89.88 102 PHE A O 1
ATOM 787 N N . ILE A 1 103 ? 3.763 18.187 -14.720 1.00 86.75 103 ILE A N 1
ATOM 788 C CA . ILE A 1 103 ? 4.059 19.618 -14.693 1.00 86.75 103 ILE A CA 1
ATOM 789 C C . ILE A 1 103 ? 2.889 20.350 -14.039 1.00 86.75 103 ILE A C 1
ATOM 791 O O . ILE A 1 103 ? 1.742 20.206 -14.456 1.00 86.75 103 ILE A O 1
ATOM 795 N N . ASN A 1 104 ? 3.180 21.138 -13.007 1.00 86.69 104 ASN A N 1
ATOM 796 C CA . ASN A 1 104 ? 2.197 21.989 -12.347 1.00 86.69 104 ASN A CA 1
ATOM 797 C C . ASN A 1 104 ? 2.855 23.298 -11.904 1.00 86.69 104 ASN A C 1
ATOM 799 O O . ASN A 1 104 ? 3.943 23.266 -11.328 1.00 86.69 104 ASN A O 1
ATOM 803 N N . ALA A 1 105 ? 2.210 24.440 -12.151 1.00 85.88 105 ALA A N 1
ATOM 804 C CA . ALA A 1 105 ? 2.757 25.763 -11.831 1.00 85.88 105 ALA A CA 1
ATOM 805 C C . ALA A 1 105 ? 4.175 26.018 -12.403 1.00 85.88 105 ALA A C 1
ATOM 807 O O . ALA A 1 105 ? 5.013 26.665 -11.778 1.00 85.88 105 ALA A O 1
ATOM 808 N N . GLY A 1 106 ? 4.472 25.457 -13.579 1.00 83.31 106 GLY A N 1
ATOM 809 C CA . GLY A 1 106 ? 5.773 25.524 -14.251 1.00 83.31 106 GLY A CA 1
ATOM 810 C C . GLY A 1 106 ? 6.855 24.620 -13.650 1.00 83.31 106 GLY A C 1
ATOM 811 O O . GLY A 1 106 ? 7.976 24.599 -14.156 1.00 83.31 106 GLY A O 1
ATOM 812 N N . ALA A 1 107 ? 6.541 23.864 -12.595 1.00 81.38 107 ALA A N 1
ATOM 813 C CA . ALA A 1 107 ? 7.470 22.976 -11.908 1.00 81.38 107 ALA A CA 1
ATOM 814 C C . ALA A 1 107 ? 7.204 21.502 -12.240 1.00 81.38 107 ALA A C 1
ATOM 816 O O . ALA A 1 107 ? 6.057 21.069 -12.357 1.00 81.38 107 ALA A O 1
ATOM 817 N N . GLU A 1 108 ? 8.277 20.714 -12.341 1.00 85.19 108 GLU A N 1
ATOM 818 C CA . GLU A 1 108 ? 8.169 19.260 -12.462 1.00 85.19 108 GLU A CA 1
ATOM 819 C C . GLU A 1 108 ? 7.804 18.623 -11.117 1.00 85.19 108 GLU A C 1
ATOM 821 O O . GLU A 1 108 ? 8.416 18.917 -10.086 1.00 85.19 108 GLU A O 1
ATOM 826 N N . ILE A 1 109 ? 6.858 17.687 -11.130 1.00 79.94 109 ILE A N 1
ATOM 827 C CA . ILE A 1 109 ? 6.480 16.887 -9.961 1.00 79.94 109 ILE A CA 1
ATOM 828 C C . ILE A 1 109 ? 6.991 15.449 -10.096 1.00 79.94 109 ILE A C 1
ATOM 830 O O . ILE A 1 109 ? 7.103 14.896 -11.186 1.00 79.94 109 ILE A O 1
ATOM 834 N N . ARG A 1 110 ? 7.332 14.823 -8.964 1.00 77.50 110 ARG A N 1
ATOM 835 C CA . ARG A 1 110 ? 8.009 13.506 -8.921 1.00 77.50 110 ARG A CA 1
ATOM 836 C C . ARG A 1 110 ? 7.116 12.314 -9.288 1.00 77.50 110 ARG A C 1
ATOM 838 O O . ARG A 1 110 ? 7.621 11.215 -9.514 1.00 77.50 110 ARG A O 1
ATOM 845 N N . GLY A 1 111 ? 5.812 12.530 -9.336 1.00 85.50 111 GLY A N 1
ATOM 846 C CA . GLY A 1 111 ? 4.795 11.528 -9.610 1.00 85.50 111 GLY A CA 1
ATOM 847 C C . GLY A 1 111 ? 3.437 12.030 -9.141 1.00 85.50 111 GLY A C 1
ATOM 848 O O . GLY A 1 111 ? 3.346 13.092 -8.519 1.00 85.50 111 GLY A O 1
ATOM 849 N N . ILE A 1 112 ? 2.392 11.266 -9.435 1.00 87.56 112 ILE A N 1
ATOM 850 C CA . ILE A 1 112 ? 1.014 11.612 -9.081 1.00 87.56 112 ILE A CA 1
ATOM 851 C C . ILE A 1 112 ? 0.286 10.429 -8.455 1.00 87.56 112 ILE A C 1
ATOM 853 O O . ILE A 1 112 ? 0.608 9.271 -8.720 1.00 87.56 112 ILE A O 1
ATOM 857 N N . PHE A 1 113 ? -0.730 10.734 -7.653 1.00 90.69 113 PHE A N 1
ATOM 858 C CA . PHE A 1 113 ? -1.735 9.764 -7.237 1.00 90.69 113 PHE A CA 1
ATOM 859 C C . PHE A 1 113 ? -2.975 9.921 -8.108 1.00 90.69 113 PHE A C 1
ATOM 861 O O . PHE A 1 113 ? -3.484 11.027 -8.276 1.00 90.69 113 PHE A O 1
ATOM 868 N N . VAL A 1 114 ? -3.462 8.806 -8.642 1.00 91.44 114 VAL A N 1
ATOM 869 C CA . VAL A 1 114 ? -4.709 8.743 -9.408 1.00 91.44 114 VAL A CA 1
ATOM 870 C C . VAL A 1 114 ? -5.656 7.784 -8.704 1.00 91.44 114 VAL A C 1
ATOM 872 O O . VAL A 1 114 ? -5.261 6.673 -8.348 1.00 91.44 114 VAL A O 1
ATOM 875 N N . SER A 1 115 ? -6.907 8.189 -8.506 1.00 92.25 115 SER A N 1
ATOM 876 C CA . SER A 1 115 ? -7.941 7.322 -7.942 1.00 92.25 115 SER A CA 1
ATOM 877 C C . SER A 1 115 ? -8.094 6.042 -8.772 1.00 92.25 115 SER A C 1
ATOM 879 O O . SER A 1 115 ? -8.258 6.073 -9.994 1.00 92.25 115 SER A O 1
ATOM 881 N N . LYS A 1 116 ? -8.017 4.888 -8.105 1.00 93.12 116 LYS A N 1
ATOM 882 C CA . LYS A 1 116 ? -7.991 3.567 -8.744 1.00 93.12 116 LYS A CA 1
ATOM 883 C C . LYS A 1 116 ? -9.306 3.248 -9.446 1.00 93.12 116 LYS A C 1
ATOM 885 O O . LYS A 1 116 ? -9.284 2.675 -10.529 1.00 93.12 116 LYS A O 1
ATOM 890 N N . TYR A 1 117 ? -10.424 3.622 -8.841 1.00 93.19 117 TYR A N 1
ATOM 891 C CA . TYR A 1 117 ? -11.779 3.428 -9.357 1.00 93.19 117 TYR A CA 1
ATOM 892 C C . TYR A 1 117 ? -12.442 4.780 -9.652 1.00 93.19 117 TYR A C 1
ATOM 894 O O . TYR A 1 117 ? -11.934 5.822 -9.225 1.00 93.19 117 TYR A O 1
ATOM 902 N N . GLY A 1 118 ? -13.595 4.761 -10.323 1.00 90.19 118 GLY A N 1
ATOM 903 C CA . GLY A 1 118 ? -14.428 5.958 -10.483 1.00 90.19 118 GLY A CA 1
ATOM 904 C C . GLY A 1 118 ? -14.818 6.596 -9.141 1.00 90.19 118 GLY A C 1
ATOM 905 O O . GLY A 1 118 ? -14.775 5.945 -8.091 1.00 90.19 118 GLY A O 1
ATOM 906 N N . GLY A 1 119 ? -15.172 7.883 -9.175 1.00 91.44 119 GLY A N 1
ATOM 907 C CA . GLY A 1 119 ? -15.602 8.640 -8.002 1.00 91.44 119 GLY A CA 1
ATOM 908 C C . GLY A 1 119 ? -16.867 8.063 -7.372 1.00 91.44 119 GLY A C 1
ATOM 909 O O . GLY A 1 119 ? -17.768 7.613 -8.066 1.00 91.44 119 GLY A O 1
ATOM 910 N N . THR A 1 120 ? -16.937 8.078 -6.047 1.00 92.94 120 THR A N 1
ATOM 911 C CA . THR A 1 120 ? -18.002 7.484 -5.224 1.00 92.94 120 THR A CA 1
ATOM 912 C C . THR A 1 120 ? -18.314 8.417 -4.054 1.00 92.94 120 THR A C 1
ATOM 914 O O . THR A 1 120 ? -17.474 9.233 -3.669 1.00 92.94 120 THR A O 1
ATOM 917 N N . ASN A 1 121 ? -19.511 8.310 -3.472 1.00 92.06 121 ASN A N 1
ATOM 918 C CA . ASN A 1 121 ? -19.880 9.073 -2.279 1.00 92.06 121 ASN A CA 1
ATOM 919 C C . ASN A 1 121 ? -19.625 8.236 -1.018 1.00 92.06 121 ASN A C 1
ATOM 921 O O . ASN A 1 121 ? -20.269 7.206 -0.811 1.00 92.06 121 ASN A O 1
ATOM 925 N N . ASN A 1 122 ? -18.714 8.690 -0.157 1.00 91.19 122 ASN A N 1
ATOM 926 C CA . ASN A 1 122 ? -18.463 8.092 1.150 1.00 91.19 122 ASN A CA 1
ATOM 927 C C . ASN A 1 122 ? -18.856 9.073 2.264 1.00 91.19 122 ASN A C 1
ATOM 929 O O . ASN A 1 122 ? -18.033 9.848 2.744 1.00 91.19 122 ASN A O 1
ATOM 933 N N . GLY A 1 123 ? -20.131 9.057 2.664 1.00 89.44 123 GLY A N 1
ATOM 934 C CA . GLY A 1 123 ? -20.622 9.879 3.778 1.00 89.44 123 GLY A CA 1
ATOM 935 C C . GLY A 1 123 ? -20.547 11.390 3.523 1.00 89.44 123 GLY A C 1
ATOM 936 O O . GLY A 1 123 ? -20.217 12.147 4.432 1.00 89.44 123 GLY A O 1
ATOM 937 N N . GLY A 1 124 ? -20.811 11.823 2.288 1.00 91.38 124 GLY A N 1
ATOM 938 C CA . GLY A 1 124 ? -20.718 13.220 1.862 1.00 91.38 124 GLY A CA 1
ATOM 939 C C . GLY A 1 124 ? -19.322 13.629 1.382 1.00 91.38 124 GLY A C 1
ATOM 940 O O . GLY A 1 124 ? -19.093 14.799 1.098 1.00 91.38 124 GLY A O 1
ATOM 941 N N . ILE A 1 125 ? -18.369 12.702 1.287 1.00 91.94 125 ILE A N 1
ATOM 942 C CA . ILE A 1 125 ? -17.001 12.979 0.834 1.00 91.94 125 ILE A CA 1
ATOM 943 C C . ILE A 1 125 ? -16.729 12.209 -0.457 1.00 91.94 125 ILE A C 1
ATOM 945 O O . ILE A 1 125 ? -17.052 11.022 -0.556 1.00 91.94 125 ILE A O 1
ATOM 949 N N . PHE A 1 126 ? -16.121 12.875 -1.441 1.00 92.56 126 PHE A N 1
ATOM 950 C CA . PHE A 1 126 ? -15.663 12.238 -2.670 1.00 92.56 126 PHE A CA 1
ATOM 951 C C . PHE A 1 126 ? -14.635 11.153 -2.338 1.00 92.56 126 PHE A C 1
ATOM 953 O O . PHE A 1 126 ? -13.669 11.385 -1.612 1.00 92.56 126 PHE A O 1
ATOM 960 N N . SER A 1 127 ? -14.839 9.948 -2.855 1.00 92.25 127 SER A N 1
ATOM 961 C CA . SER A 1 127 ? -13.974 8.799 -2.597 1.00 92.25 127 SER A CA 1
ATOM 962 C C . SER A 1 127 ? -13.802 7.938 -3.846 1.00 92.25 127 SER A C 1
ATOM 964 O O . SER A 1 127 ? -14.467 8.147 -4.855 1.00 92.25 127 SER A O 1
ATOM 966 N N . SER A 1 128 ? -12.932 6.934 -3.785 1.00 91.38 128 SER A N 1
ATOM 967 C CA . SER A 1 128 ? -12.718 5.947 -4.849 1.00 91.38 128 SER A CA 1
ATOM 968 C C . SER A 1 128 ? -12.689 4.551 -4.233 1.00 91.38 128 SER A C 1
ATOM 970 O O . SER A 1 128 ? -11.664 4.099 -3.714 1.00 91.38 128 SER A O 1
ATOM 972 N N . GLN A 1 129 ? -13.843 3.886 -4.226 1.00 90.44 129 GLN A N 1
ATOM 973 C CA . GLN A 1 129 ? -14.043 2.587 -3.581 1.00 90.44 129 GLN A CA 1
ATOM 974 C C . GLN A 1 129 ? -14.573 1.561 -4.576 1.00 90.44 129 GLN A C 1
ATOM 976 O O . GLN A 1 129 ? -15.266 1.909 -5.524 1.00 90.44 129 GLN A O 1
ATOM 981 N N . GLN A 1 130 ? -14.245 0.291 -4.351 1.00 93.25 130 GLN A N 1
ATOM 982 C CA . GLN A 1 130 ? -14.729 -0.820 -5.168 1.00 93.25 130 GLN A CA 1
ATOM 983 C C . GLN A 1 130 ? -16.155 -1.221 -4.762 1.00 93.25 130 GLN A C 1
ATOM 985 O O . GLN A 1 130 ? -16.480 -1.242 -3.575 1.00 93.25 130 GLN A O 1
ATOM 990 N N . GLY A 1 131 ? -16.975 -1.613 -5.734 1.00 91.75 131 GLY A N 1
ATOM 991 C CA . GLY A 1 131 ? -18.321 -2.143 -5.528 1.00 91.75 131 GLY A CA 1
ATOM 992 C C . GLY A 1 131 ? -19.338 -1.087 -5.100 1.00 91.75 131 GLY A C 1
ATOM 993 O O . GLY A 1 131 ? -20.304 -1.425 -4.420 1.00 91.75 131 GLY A O 1
ATOM 994 N N . LYS A 1 132 ? -19.102 0.183 -5.435 1.00 91.44 132 LYS A N 1
ATOM 995 C CA . LYS A 1 132 ? -19.974 1.308 -5.089 1.00 91.44 132 LYS A CA 1
ATOM 996 C C . LYS A 1 132 ? -20.554 1.940 -6.345 1.00 91.44 132 LYS A C 1
ATOM 998 O O . LYS A 1 132 ? -20.015 1.769 -7.437 1.00 91.44 132 LYS A O 1
ATOM 1003 N N . ASP A 1 133 ? -21.643 2.676 -6.173 1.00 91.19 133 ASP A N 1
ATOM 1004 C CA . ASP A 1 133 ? -22.219 3.436 -7.273 1.00 91.19 133 ASP A CA 1
ATOM 1005 C C . ASP A 1 133 ? -21.271 4.574 -7.661 1.00 91.19 133 ASP A C 1
ATOM 1007 O O . ASP A 1 133 ? -20.796 5.303 -6.776 1.00 91.19 133 ASP A O 1
ATOM 1011 N N . PRO A 1 134 ? -20.975 4.744 -8.958 1.00 91.25 134 PRO A N 1
ATOM 1012 C CA . PRO A 1 134 ? -20.226 5.897 -9.424 1.00 91.25 134 PRO A CA 1
ATOM 1013 C C . PRO A 1 134 ? -21.032 7.183 -9.197 1.00 91.25 134 PRO A C 1
ATOM 1015 O O . PRO A 1 134 ? -22.260 7.187 -9.263 1.00 91.25 134 PRO A O 1
ATOM 1018 N N . LEU A 1 135 ? -20.347 8.276 -8.872 1.00 92.06 135 LEU A N 1
ATOM 1019 C CA . LEU A 1 135 ? -20.946 9.603 -8.748 1.00 92.06 135 LEU A CA 1
ATOM 1020 C C . LEU A 1 135 ? -21.409 10.101 -10.117 1.00 92.06 135 LEU A C 1
ATOM 1022 O O . LEU A 1 135 ? -20.665 10.003 -11.095 1.00 92.06 135 LEU A O 1
ATOM 1026 N N . SER A 1 136 ? -22.588 10.718 -10.161 1.00 91.56 136 SER A N 1
ATOM 1027 C CA . SER A 1 136 ? -23.110 11.353 -11.369 1.00 91.56 136 SER A CA 1
ATOM 1028 C C . SER A 1 136 ? -23.351 12.842 -11.189 1.00 91.56 136 SER A C 1
ATOM 1030 O O . SER A 1 136 ? -23.657 13.320 -10.097 1.00 91.56 136 SER A O 1
ATOM 1032 N N . THR A 1 137 ? -23.312 13.581 -12.295 1.00 90.25 137 THR A N 1
ATOM 1033 C CA . THR A 1 137 ? -23.856 14.939 -12.334 1.00 90.25 137 THR A CA 1
ATOM 1034 C C . THR A 1 137 ? -25.378 14.975 -12.410 1.00 90.25 137 THR A C 1
ATOM 1036 O O . THR A 1 137 ? -25.930 16.062 -12.446 1.00 90.25 137 THR A O 1
ATOM 1039 N N . ASN A 1 138 ? -26.089 13.843 -12.430 1.00 89.56 138 ASN A N 1
ATOM 1040 C CA . ASN A 1 138 ? -27.552 13.803 -12.454 1.00 89.56 138 ASN A CA 1
ATOM 1041 C C . ASN A 1 138 ? -28.170 13.613 -11.065 1.00 89.56 138 ASN A C 1
ATOM 1043 O O . ASN A 1 138 ? -27.734 12.763 -10.294 1.00 89.56 138 ASN A O 1
ATOM 1047 N N . SER A 1 139 ? -29.252 14.344 -10.784 1.00 89.44 139 SER A N 1
ATOM 1048 C CA . SER A 1 139 ? -29.971 14.301 -9.503 1.00 89.44 139 SER A CA 1
ATOM 1049 C C . SER A 1 139 ? -30.565 12.933 -9.146 1.00 89.44 139 SER A C 1
ATOM 1051 O O . SER A 1 139 ? -30.767 12.656 -7.966 1.00 89.44 139 SER A O 1
ATOM 1053 N N . ALA A 1 140 ? -30.841 12.076 -10.131 1.00 85.06 140 ALA A N 1
ATOM 1054 C CA . ALA A 1 140 ? -31.499 10.788 -9.928 1.00 85.06 140 ALA A CA 1
ATOM 1055 C C . ALA A 1 140 ? -30.536 9.615 -9.669 1.00 85.06 140 ALA A C 1
ATOM 1057 O O . ALA A 1 140 ? -30.995 8.543 -9.277 1.00 85.06 140 ALA A O 1
ATOM 1058 N N . HIS A 1 141 ? -29.227 9.774 -9.894 1.00 85.75 141 HIS A N 1
ATOM 1059 C CA . HIS A 1 141 ? -28.265 8.668 -9.831 1.00 85.75 141 HIS A CA 1
ATOM 1060 C C . HIS A 1 141 ? -27.008 9.078 -9.063 1.00 85.75 141 HIS A C 1
ATOM 1062 O O . HIS A 1 141 ? -26.129 9.701 -9.632 1.00 85.75 141 HIS A O 1
ATOM 1068 N N . ASN A 1 142 ? -26.930 8.744 -7.770 1.00 90.00 142 ASN A N 1
ATOM 1069 C CA . ASN A 1 142 ? -25.788 9.064 -6.897 1.00 90.00 142 ASN A CA 1
ATOM 1070 C C . ASN A 1 142 ? -25.190 10.474 -7.151 1.00 90.00 142 ASN A C 1
ATOM 1072 O O . ASN A 1 142 ? -24.031 10.603 -7.565 1.00 90.00 142 ASN A O 1
ATOM 1076 N N . PRO A 1 143 ? -26.003 11.535 -6.983 1.00 92.69 143 PRO A N 1
ATOM 1077 C CA . PRO A 1 143 ? -25.643 12.877 -7.417 1.00 92.69 143 PRO A CA 1
ATOM 1078 C C . PRO A 1 143 ? -24.453 13.437 -6.645 1.00 92.69 143 PRO A C 1
ATOM 1080 O O . PRO A 1 143 ? -24.374 13.301 -5.421 1.00 92.69 143 PRO A O 1
ATOM 1083 N N . ILE A 1 144 ? -23.588 14.182 -7.331 1.00 93.19 144 ILE A N 1
ATOM 1084 C CA . ILE A 1 144 ? -22.507 14.929 -6.676 1.00 93.19 144 ILE A CA 1
ATOM 1085 C C . ILE A 1 144 ? -23.031 15.949 -5.670 1.00 93.19 144 ILE A C 1
ATOM 1087 O O . ILE A 1 144 ? -22.372 16.172 -4.661 1.00 93.19 144 ILE A O 1
ATOM 1091 N N . SER A 1 145 ? -24.238 16.494 -5.857 1.00 92.44 145 SER A N 1
ATOM 1092 C CA . SER A 1 145 ? -24.862 17.400 -4.883 1.00 92.44 145 SER A CA 1
ATOM 1093 C C . SER A 1 145 ? -25.122 16.768 -3.511 1.00 92.44 145 SER A C 1
ATOM 1095 O O . SER A 1 145 ? -25.419 17.488 -2.563 1.00 92.44 145 SER A O 1
ATOM 1097 N N . ALA A 1 146 ? -25.033 15.438 -3.386 1.00 93.19 146 ALA A N 1
ATOM 1098 C CA . ALA A 1 146 ? -25.082 14.738 -2.103 1.00 93.19 146 ALA A CA 1
ATOM 1099 C C . ALA A 1 146 ? -23.742 14.771 -1.339 1.00 93.19 146 ALA A C 1
ATOM 1101 O O . ALA A 1 146 ? -23.641 14.206 -0.248 1.00 93.19 146 ALA A O 1
ATOM 1102 N N . LEU A 1 147 ? -22.703 15.386 -1.907 1.00 93.00 147 LEU A N 1
ATOM 1103 C CA . LEU A 1 147 ? -21.444 15.656 -1.226 1.00 93.00 147 LEU A CA 1
ATOM 1104 C C . LEU A 1 147 ? -21.534 16.930 -0.374 1.00 93.00 147 LEU A C 1
ATOM 1106 O O . LEU A 1 147 ? -22.329 17.841 -0.618 1.00 93.00 147 LEU A O 1
ATOM 1110 N N . ASN A 1 148 ? -20.671 17.000 0.632 1.00 90.06 148 ASN A N 1
ATOM 1111 C CA . ASN A 1 148 ? -20.501 18.153 1.501 1.00 90.06 148 ASN A CA 1
ATOM 1112 C C . ASN A 1 148 ? -20.092 19.383 0.672 1.00 90.06 148 ASN A C 1
ATOM 1114 O O . ASN A 1 148 ? -19.386 19.265 -0.323 1.00 90.06 148 ASN A O 1
ATOM 1118 N N . GLY A 1 149 ? -20.525 20.578 1.076 1.00 82.81 149 GLY A N 1
ATOM 1119 C CA . GLY A 1 149 ? -20.248 21.806 0.316 1.00 82.81 149 GLY A CA 1
ATOM 1120 C C . GLY A 1 149 ? -21.153 22.024 -0.903 1.00 82.81 149 GLY A C 1
ATOM 1121 O O . GLY A 1 149 ? -20.917 22.964 -1.655 1.00 82.81 149 GLY A O 1
ATOM 1122 N N . THR A 1 150 ? -22.193 21.195 -1.074 1.00 80.94 150 THR A N 1
ATOM 1123 C CA . THR A 1 150 ? -23.303 21.393 -2.027 1.00 80.94 150 THR A CA 1
ATOM 1124 C C . THR A 1 150 ? -22.852 21.725 -3.457 1.00 80.94 150 THR A C 1
ATOM 1126 O O . THR A 1 150 ? -23.259 22.757 -3.998 1.00 80.94 150 THR A O 1
ATOM 1129 N N . PRO A 1 151 ? -22.005 20.891 -4.090 1.00 87.00 151 PRO A N 1
ATOM 1130 C CA . PRO A 1 151 ? -21.644 21.106 -5.484 1.00 87.00 151 PRO A CA 1
ATOM 1131 C C . PRO A 1 151 ? -22.893 21.014 -6.371 1.00 87.00 151 PRO A C 1
ATOM 1133 O O . PRO A 1 151 ? -23.804 20.217 -6.126 1.00 87.00 151 PRO A O 1
ATOM 1136 N N . LEU A 1 152 ? -22.939 21.835 -7.417 1.00 88.88 152 LEU A N 1
ATOM 1137 C CA . LEU A 1 152 ? -24.024 21.783 -8.391 1.00 88.88 152 LEU A CA 1
ATOM 1138 C C . LEU A 1 152 ? -23.934 20.494 -9.211 1.00 88.88 152 LEU A C 1
ATOM 1140 O O . LEU A 1 152 ? -22.849 20.011 -9.511 1.00 88.88 152 LEU A O 1
ATOM 1144 N N . ASN A 1 153 ? -25.082 19.952 -9.607 1.00 91.00 153 ASN A N 1
ATOM 1145 C CA . ASN A 1 153 ? -25.199 18.762 -10.453 1.00 91.00 153 ASN A CA 1
ATOM 1146 C C . ASN A 1 153 ? -24.894 19.094 -11.928 1.00 91.00 153 ASN A C 1
ATOM 1148 O O . ASN A 1 153 ? -25.728 18.931 -12.813 1.00 91.00 153 ASN A O 1
ATOM 1152 N N . THR A 1 154 ? -23.696 19.615 -12.181 1.00 89.25 154 THR A N 1
ATOM 1153 C CA . THR A 1 154 ? -23.191 20.057 -13.488 1.00 89.25 154 THR A CA 1
ATOM 1154 C C . THR A 1 154 ? -21.761 19.557 -13.679 1.00 89.25 154 THR A C 1
ATOM 1156 O O . THR A 1 154 ? -21.111 19.130 -12.721 1.00 89.25 154 THR A O 1
ATOM 1159 N N . TYR A 1 155 ? -21.227 19.615 -14.901 1.00 86.38 155 TYR A N 1
ATOM 1160 C CA . TYR A 1 155 ? -19.823 19.250 -15.130 1.00 86.38 155 TYR A CA 1
ATOM 1161 C C . TYR A 1 155 ? -18.859 20.184 -14.391 1.00 86.38 155 TYR A C 1
ATOM 1163 O O . TYR A 1 155 ? -17.839 19.735 -13.877 1.00 86.38 155 TYR A O 1
ATOM 1171 N N . GLY A 1 156 ? -19.203 21.470 -14.278 1.00 83.00 156 GLY A N 1
ATOM 1172 C CA . GLY A 1 156 ? -18.442 22.430 -13.477 1.00 83.00 156 GLY A CA 1
ATOM 1173 C C . GLY A 1 156 ? -18.474 22.138 -11.970 1.00 83.00 156 GLY A C 1
ATOM 1174 O O . GLY A 1 156 ? -17.449 22.259 -11.299 1.00 83.00 156 GLY A O 1
ATOM 1175 N N . GLY A 1 157 ? -19.586 21.617 -11.443 1.00 87.31 157 GLY A N 1
ATOM 1176 C CA . GLY A 1 157 ? -19.690 21.215 -10.038 1.00 87.31 157 GLY A CA 1
ATOM 1177 C C . GLY A 1 157 ? -18.753 20.073 -9.627 1.00 87.31 157 GLY A C 1
ATOM 1178 O O . GLY A 1 157 ? -18.464 19.917 -8.438 1.00 87.31 157 GLY A O 1
ATOM 1179 N N . LEU A 1 158 ? -18.199 19.312 -10.582 1.00 88.81 158 LEU A N 1
ATOM 1180 C CA . LEU A 1 158 ? -17.212 18.264 -10.295 1.00 88.81 158 LEU A CA 1
ATOM 1181 C C . LEU A 1 158 ? -15.905 18.826 -9.717 1.00 88.81 158 LEU A C 1
ATOM 1183 O O . LEU A 1 158 ? -15.272 18.154 -8.903 1.00 88.81 158 LEU A O 1
ATOM 1187 N N . TYR A 1 159 ? -15.535 20.064 -10.067 1.00 87.31 159 TYR A N 1
ATOM 1188 C CA . TYR A 1 159 ? -14.367 20.746 -9.496 1.00 87.31 159 TYR A CA 1
ATOM 1189 C C . TYR A 1 159 ? -14.531 20.973 -7.995 1.00 87.31 159 TYR A C 1
ATOM 1191 O O . TYR A 1 159 ? -13.597 20.754 -7.231 1.00 87.31 159 TYR A O 1
ATOM 1199 N N . THR A 1 160 ? -15.733 21.331 -7.549 1.00 87.56 160 THR A N 1
ATOM 1200 C CA . THR A 1 160 ? -16.051 21.440 -6.121 1.00 87.56 160 THR A CA 1
ATOM 1201 C C . THR A 1 160 ? -16.210 20.058 -5.479 1.00 87.56 160 THR A C 1
ATOM 1203 O O . THR A 1 160 ? -15.759 19.849 -4.354 1.00 87.56 160 THR A O 1
ATOM 1206 N N . ALA A 1 161 ? -16.787 19.089 -6.199 1.00 90.38 161 ALA A N 1
ATOM 1207 C CA . ALA A 1 161 ? -17.007 17.730 -5.705 1.00 90.38 161 ALA A CA 1
ATOM 1208 C C . ALA A 1 161 ? -15.704 17.042 -5.268 1.00 90.38 161 ALA A C 1
ATOM 1210 O O . ALA A 1 161 ? -15.627 16.549 -4.143 1.00 90.38 161 ALA A O 1
ATOM 1211 N N . VAL A 1 162 ? -14.660 17.043 -6.105 1.00 89.50 162 VAL A N 1
ATOM 1212 C CA . VAL A 1 162 ? -13.374 16.398 -5.764 1.00 89.50 162 VAL A CA 1
ATOM 1213 C C . VAL A 1 162 ? -12.700 17.053 -4.558 1.00 89.50 162 VAL A C 1
ATOM 1215 O O . VAL A 1 162 ? -12.093 16.361 -3.745 1.00 89.50 162 VAL A O 1
ATOM 1218 N N . LYS A 1 163 ? -12.879 18.365 -4.360 1.00 87.00 163 LYS A N 1
ATOM 1219 C CA . LYS A 1 163 ? -12.276 19.112 -3.243 1.00 87.00 163 LYS A CA 1
ATOM 1220 C C . LYS A 1 163 ? -12.827 18.718 -1.875 1.00 87.00 163 LYS A C 1
ATOM 1222 O O . LYS A 1 163 ? -12.192 18.988 -0.859 1.00 87.00 163 LYS A O 1
ATOM 1227 N N . THR A 1 164 ? -13.965 18.025 -1.833 1.00 89.19 164 THR A N 1
ATOM 1228 C CA . THR A 1 164 ? -14.495 17.450 -0.586 1.00 89.19 164 THR A CA 1
ATOM 1229 C C . THR A 1 164 ? -13.587 16.360 -0.011 1.00 89.19 164 THR A C 1
ATOM 1231 O O . THR A 1 164 ? -13.581 16.158 1.201 1.00 89.19 164 THR A O 1
ATOM 1234 N N . MET A 1 165 ? -12.796 15.685 -0.856 1.00 85.00 165 MET A N 1
ATOM 1235 C CA . MET A 1 165 ? -11.787 14.702 -0.447 1.00 85.00 165 MET A CA 1
ATOM 1236 C C . MET A 1 165 ? -10.559 15.361 0.181 1.00 85.00 165 MET A C 1
ATOM 1238 O O . MET A 1 165 ? -10.064 14.904 1.212 1.00 85.00 165 MET A O 1
ATOM 1242 N N . SER A 1 166 ? -10.032 16.385 -0.487 1.00 82.06 166 SER A N 1
ATOM 1243 C CA . SER A 1 166 ? -8.838 17.130 -0.096 1.00 82.06 166 SER A CA 1
ATOM 1244 C C . SER A 1 166 ? -8.799 18.453 -0.854 1.00 82.06 166 SER A C 1
ATOM 1246 O O . SER A 1 166 ? -9.177 18.507 -2.022 1.00 82.06 166 SER A O 1
ATOM 1248 N N . ILE A 1 167 ? -8.267 19.507 -0.233 1.00 78.25 167 ILE A N 1
ATOM 1249 C CA . ILE A 1 167 ? -8.079 20.802 -0.902 1.00 78.25 167 ILE A CA 1
ATOM 1250 C C . ILE A 1 167 ? -7.143 20.703 -2.117 1.00 78.25 167 ILE A C 1
ATOM 1252 O O . ILE A 1 167 ? -7.266 21.494 -3.047 1.00 78.25 167 ILE A O 1
ATOM 1256 N N . ASP A 1 168 ? -6.249 19.711 -2.148 1.00 76.88 168 ASP A N 1
ATOM 1257 C CA . ASP A 1 168 ? -5.320 19.489 -3.260 1.00 76.88 168 ASP A CA 1
ATOM 1258 C C . ASP A 1 168 ? -5.892 18.564 -4.357 1.00 76.88 168 ASP A C 1
ATOM 1260 O O . ASP A 1 168 ? -5.296 18.489 -5.430 1.00 76.88 168 ASP A O 1
ATOM 1264 N N . ALA A 1 169 ? -7.050 17.921 -4.127 1.00 83.25 169 ALA A N 1
ATOM 1265 C CA . ALA A 1 169 ? -7.724 17.031 -5.084 1.00 83.25 169 ALA A CA 1
ATOM 1266 C C . ALA A 1 169 ? -8.106 17.766 -6.369 1.00 83.25 169 ALA A C 1
ATOM 1268 O O . ALA A 1 169 ? -8.574 18.902 -6.310 1.00 83.25 169 ALA A O 1
ATOM 1269 N N . ILE A 1 170 ? -7.947 17.140 -7.531 1.00 87.56 170 ILE A N 1
ATOM 1270 C CA . ILE A 1 170 ? -8.338 17.749 -8.812 1.00 87.56 170 ILE A CA 1
ATOM 1271 C C . ILE A 1 170 ? -9.116 16.756 -9.656 1.00 87.56 170 ILE A C 1
ATOM 1273 O O . ILE A 1 170 ? -8.862 15.552 -9.623 1.00 87.56 170 ILE A O 1
ATOM 1277 N N . VAL A 1 171 ? -10.045 17.279 -10.454 1.00 89.06 171 VAL A N 1
ATOM 1278 C CA . VAL A 1 171 ? -10.738 16.491 -11.473 1.00 89.06 171 VAL A CA 1
ATOM 1279 C C . VAL A 1 171 ? -9.688 16.011 -12.460 1.00 89.06 171 VAL A C 1
ATOM 1281 O O . VAL A 1 171 ? -8.900 16.830 -12.944 1.00 89.06 171 VAL A O 1
ATOM 1284 N N . THR A 1 172 ? -9.654 14.707 -12.736 1.00 91.00 172 THR A N 1
ATOM 1285 C CA . THR A 1 172 ? -8.588 14.115 -13.540 1.00 91.00 172 THR A CA 1
ATOM 1286 C C . THR A 1 172 ? -8.427 14.834 -14.882 1.00 91.00 172 THR A C 1
ATOM 1288 O O . THR A 1 172 ? -9.387 14.909 -15.650 1.00 91.00 172 THR A O 1
ATOM 1291 N N . PRO A 1 173 ? -7.243 15.401 -15.181 1.00 90.62 173 PRO A N 1
ATOM 1292 C CA . PRO A 1 173 ? -7.040 16.103 -16.437 1.00 90.62 173 PRO A CA 1
ATOM 1293 C C . PRO A 1 173 ? -7.060 15.182 -17.652 1.00 90.62 173 PRO A C 1
ATOM 1295 O O . PRO A 1 173 ? -6.641 14.024 -17.578 1.00 90.62 173 PRO A O 1
ATOM 1298 N N . ILE A 1 174 ? -7.451 15.731 -18.805 1.00 91.19 174 ILE A N 1
ATOM 1299 C CA . ILE A 1 174 ? -7.458 15.009 -20.090 1.00 91.19 174 ILE A CA 1
ATOM 1300 C C . ILE A 1 174 ? -6.090 14.391 -20.420 1.00 91.19 174 ILE A C 1
ATOM 1302 O O . ILE A 1 174 ? -6.009 13.269 -20.919 1.00 91.19 174 ILE A O 1
ATOM 1306 N N . TRP A 1 175 ? -4.999 15.088 -20.097 1.00 92.06 175 TRP A N 1
ATOM 1307 C CA . TRP A 1 175 ? -3.650 14.606 -20.387 1.00 92.06 175 TRP A CA 1
ATOM 1308 C C . TRP A 1 175 ? -3.249 13.409 -19.525 1.00 92.06 175 TRP A C 1
ATOM 1310 O O . TRP A 1 175 ? -2.553 12.522 -20.015 1.00 92.06 175 TRP A O 1
ATOM 1320 N N . THR A 1 176 ? -3.768 13.313 -18.298 1.00 93.00 176 THR A N 1
ATOM 1321 C CA . THR A 1 176 ? -3.585 12.136 -17.440 1.00 93.00 176 THR A CA 1
ATOM 1322 C C . THR A 1 176 ? -4.304 10.920 -18.025 1.00 93.00 176 THR A C 1
ATOM 1324 O O . THR A 1 176 ? -3.715 9.841 -18.084 1.00 93.00 176 THR A O 1
ATOM 1327 N N . TYR A 1 177 ? -5.540 11.074 -18.523 1.00 91.75 177 TYR A N 1
ATOM 1328 C CA . TYR A 1 177 ? -6.232 9.986 -19.239 1.00 91.75 177 TYR A CA 1
ATOM 1329 C C . TYR A 1 177 ? -5.451 9.544 -20.466 1.00 91.75 177 TYR A C 1
ATOM 1331 O O . TYR A 1 177 ? -5.236 8.351 -20.670 1.00 91.75 177 TYR A O 1
ATOM 1339 N N . ASN A 1 178 ? -4.987 10.504 -21.265 1.00 92.88 178 ASN A N 1
ATOM 1340 C CA . ASN A 1 178 ? -4.253 10.185 -22.474 1.00 92.88 178 ASN A CA 1
ATOM 1341 C C . ASN A 1 178 ? -2.907 9.499 -22.177 1.00 92.88 178 ASN A C 1
ATOM 1343 O O . ASN A 1 178 ? -2.520 8.566 -22.879 1.00 92.88 178 ASN A O 1
ATOM 1347 N N . MET A 1 179 ? -2.207 9.913 -21.117 1.00 94.31 179 MET A N 1
ATOM 1348 C CA . MET A 1 179 ? -1.012 9.227 -20.620 1.00 94.31 179 MET A CA 1
ATOM 1349 C C . MET A 1 179 ? -1.326 7.763 -20.275 1.00 94.31 179 MET A C 1
ATOM 1351 O O . MET A 1 179 ? -0.640 6.866 -20.766 1.00 94.31 179 MET A O 1
ATOM 1355 N N . LEU A 1 180 ? -2.393 7.505 -19.507 1.00 94.69 180 LEU A N 1
ATOM 1356 C CA . LEU A 1 180 ? -2.828 6.145 -19.162 1.00 94.69 180 LEU A CA 1
ATOM 1357 C C . LEU A 1 180 ? -3.167 5.309 -20.405 1.00 94.69 180 LEU A C 1
ATOM 1359 O O . LEU A 1 180 ? -2.799 4.137 -20.467 1.00 94.69 180 LEU A O 1
ATOM 1363 N N . ALA A 1 181 ? -3.824 5.908 -21.400 1.00 93.19 181 ALA A N 1
ATOM 1364 C CA . ALA A 1 181 ? -4.173 5.262 -22.663 1.00 93.19 181 ALA A CA 1
ATOM 1365 C C . ALA A 1 181 ? -2.933 4.868 -23.484 1.00 93.19 181 ALA A C 1
ATOM 1367 O O . ALA A 1 181 ? -2.817 3.724 -23.930 1.00 93.19 181 ALA A O 1
ATOM 1368 N N . ARG A 1 182 ? -1.959 5.780 -23.622 1.00 94.06 182 ARG A N 1
ATOM 1369 C CA . ARG A 1 182 ? -0.677 5.505 -24.297 1.00 94.06 182 ARG A CA 1
ATOM 1370 C C . ARG A 1 182 ? 0.105 4.400 -23.595 1.00 94.06 182 ARG A C 1
ATOM 1372 O O . ARG A 1 182 ? 0.637 3.510 -24.257 1.00 94.06 182 ARG A O 1
ATOM 1379 N N . MET A 1 183 ? 0.124 4.422 -22.261 1.00 95.12 183 MET A N 1
ATOM 1380 C CA . MET A 1 183 ? 0.796 3.395 -21.466 1.00 95.12 183 MET A CA 1
ATOM 1381 C C . MET A 1 183 ? 0.132 2.036 -21.661 1.00 95.12 183 MET A C 1
ATOM 1383 O O . MET A 1 183 ? 0.826 1.035 -21.820 1.00 95.12 183 MET A O 1
ATOM 1387 N N . ALA A 1 184 ? -1.201 2.002 -21.693 1.00 94.31 184 ALA A N 1
ATOM 1388 C CA . ALA A 1 184 ? -1.943 0.774 -21.908 1.00 94.31 184 ALA A CA 1
ATOM 1389 C C . ALA A 1 184 ? -1.631 0.149 -23.273 1.00 94.31 184 ALA A C 1
ATOM 1391 O O . ALA A 1 184 ? -1.279 -1.027 -23.354 1.00 94.31 184 ALA A O 1
ATOM 1392 N N . LYS A 1 185 ? -1.648 0.963 -24.335 1.00 92.69 185 LYS A N 1
ATOM 1393 C CA . LYS A 1 185 ? -1.277 0.514 -25.679 1.00 92.69 185 LYS A CA 1
ATOM 1394 C C . LYS A 1 185 ? 0.134 -0.064 -25.723 1.00 92.69 185 LYS A C 1
ATOM 1396 O O . LYS A 1 185 ? 0.326 -1.190 -26.174 1.00 92.69 185 LYS A O 1
ATOM 1401 N N . ALA A 1 186 ? 1.111 0.689 -25.214 1.00 94.75 186 ALA A N 1
ATOM 1402 C CA . ALA A 1 186 ? 2.511 0.275 -25.219 1.00 94.75 186 ALA A CA 1
ATOM 1403 C C . ALA A 1 186 ? 2.719 -1.038 -24.460 1.00 94.75 186 ALA A C 1
ATOM 1405 O O . ALA A 1 186 ? 3.450 -1.918 -24.913 1.00 94.75 186 ALA A O 1
ATOM 1406 N N . HIS A 1 187 ? 2.063 -1.179 -23.305 1.00 95.62 187 HIS A N 1
ATOM 1407 C CA . HIS A 1 187 ? 2.168 -2.378 -22.485 1.00 95.62 187 HIS A CA 1
ATOM 1408 C C . HIS A 1 187 ? 1.535 -3.588 -23.158 1.00 95.62 187 HIS A C 1
ATOM 1410 O O . HIS A 1 187 ? 2.150 -4.652 -23.192 1.00 95.62 187 HIS A O 1
ATOM 1416 N N . GLY A 1 188 ? 0.341 -3.422 -23.729 1.00 93.38 188 GLY A N 1
ATOM 1417 C CA . GLY A 1 188 ? -0.341 -4.467 -24.483 1.00 93.38 188 GLY A CA 1
ATOM 1418 C C . GLY A 1 188 ? 0.484 -4.959 -25.665 1.00 93.38 188 GLY A C 1
ATOM 1419 O O . GLY A 1 188 ? 0.685 -6.159 -25.842 1.00 93.38 188 GLY A O 1
ATOM 1420 N N . GLU A 1 189 ? 1.000 -4.037 -26.473 1.00 91.56 189 GLU A N 1
ATOM 1421 C CA . GLU A 1 189 ? 1.777 -4.367 -27.669 1.00 91.56 189 GLU A CA 1
ATOM 1422 C C . GLU A 1 189 ? 3.089 -5.081 -27.349 1.00 91.56 189 GLU A C 1
ATOM 1424 O O . GLU A 1 189 ? 3.413 -6.060 -28.023 1.00 91.56 189 GLU A O 1
ATOM 1429 N N . ALA A 1 190 ? 3.795 -4.644 -26.302 1.00 93.88 190 ALA A N 1
ATOM 1430 C CA . ALA A 1 190 ? 5.085 -5.203 -25.900 1.00 93.88 190 ALA A CA 1
ATOM 1431 C C . ALA A 1 190 ? 4.987 -6.507 -25.086 1.00 93.88 190 ALA A C 1
ATOM 1433 O O . ALA A 1 190 ? 5.982 -7.213 -24.924 1.00 93.88 190 ALA A O 1
ATOM 1434 N N . SER A 1 191 ? 3.816 -6.833 -24.539 1.00 94.25 191 SER A N 1
ATOM 1435 C CA . SER A 1 191 ? 3.646 -7.993 -23.661 1.00 94.25 191 SER A CA 1
ATOM 1436 C C . SER A 1 191 ? 3.524 -9.315 -24.425 1.00 94.25 191 SER A C 1
ATOM 1438 O O . SER A 1 191 ? 2.851 -9.409 -25.454 1.00 94.25 191 SER A O 1
ATOM 1440 N N . LEU A 1 192 ? 4.131 -10.363 -23.856 1.00 91.44 192 LEU A N 1
ATOM 1441 C CA . LEU A 1 192 ? 4.169 -11.719 -24.424 1.00 91.44 192 LEU A CA 1
ATOM 1442 C C . LEU A 1 192 ? 3.268 -12.728 -23.695 1.00 91.44 192 LEU A C 1
ATOM 1444 O O . LEU A 1 192 ? 2.965 -13.780 -24.254 1.00 91.44 192 LEU A O 1
ATOM 1448 N N . THR A 1 193 ? 2.845 -12.440 -22.457 1.00 91.50 193 THR A N 1
ATOM 1449 C CA . THR A 1 193 ? 1.977 -13.329 -21.662 1.00 91.50 193 THR A CA 1
ATOM 1450 C C . THR A 1 193 ? 0.825 -12.581 -20.984 1.00 91.50 193 THR A C 1
ATOM 1452 O O . THR A 1 193 ? 0.957 -11.422 -20.578 1.00 91.50 193 THR A O 1
ATOM 1455 N N . THR A 1 194 ? -0.311 -13.265 -20.817 1.00 91.12 194 THR A N 1
ATOM 1456 C CA . THR A 1 194 ? -1.500 -12.735 -20.122 1.00 91.12 194 THR A CA 1
ATOM 1457 C C . THR A 1 194 ? -1.281 -12.528 -18.623 1.00 91.12 194 THR A C 1
ATOM 1459 O O . THR A 1 194 ? -2.042 -11.807 -17.984 1.00 91.12 194 THR A O 1
ATOM 1462 N N . ASP A 1 195 ? -0.227 -13.124 -18.059 1.00 87.19 195 ASP A N 1
ATOM 1463 C CA . ASP A 1 195 ? 0.179 -12.924 -16.664 1.00 87.19 195 ASP A CA 1
ATOM 1464 C C . ASP A 1 195 ? 0.819 -11.546 -16.432 1.00 87.19 195 ASP A C 1
ATOM 1466 O O . ASP A 1 195 ? 0.780 -11.018 -15.319 1.00 87.19 195 ASP A O 1
ATOM 1470 N N . VAL A 1 196 ? 1.411 -10.957 -17.477 1.00 90.25 196 VAL A N 1
ATOM 1471 C CA . VAL A 1 196 ? 2.038 -9.627 -17.430 1.00 90.25 196 VAL A CA 1
ATOM 1472 C C . VAL A 1 196 ? 1.055 -8.525 -17.812 1.00 90.25 196 VAL A C 1
ATOM 1474 O O . VAL A 1 196 ? 1.066 -7.438 -17.227 1.00 90.25 196 VAL A O 1
ATOM 1477 N N . CYS A 1 197 ? 0.205 -8.802 -18.794 1.00 94.75 197 CYS A N 1
ATOM 1478 C CA . CYS A 1 197 ? -0.826 -7.889 -19.249 1.00 94.75 197 CYS A CA 1
ATOM 1479 C C . CYS A 1 197 ? -2.031 -8.695 -19.732 1.00 94.75 197 CYS A C 1
ATOM 1481 O O . CYS A 1 197 ? -1.962 -9.412 -20.726 1.00 94.75 197 CYS A O 1
ATOM 1483 N N . ALA A 1 198 ? -3.151 -8.586 -19.027 1.00 92.44 198 ALA A N 1
ATOM 1484 C CA . ALA A 1 198 ? -4.280 -9.488 -19.220 1.00 92.44 198 ALA A CA 1
ATOM 1485 C C . ALA A 1 198 ? -5.002 -9.348 -20.574 1.00 92.44 198 ALA A C 1
ATOM 1487 O O . ALA A 1 198 ? -5.739 -10.254 -20.943 1.00 92.44 198 ALA A O 1
ATOM 1488 N N . TYR A 1 199 ? -4.836 -8.239 -21.300 1.00 89.38 199 TYR A N 1
ATOM 1489 C CA . TYR A 1 199 ? -5.560 -7.959 -22.550 1.00 89.38 199 TYR A CA 1
ATOM 1490 C C . TYR A 1 199 ? -4.733 -8.197 -23.825 1.00 89.38 199 TYR A C 1
ATOM 1492 O O . TYR A 1 199 ? -5.108 -7.732 -24.899 1.00 89.38 199 TYR A O 1
ATOM 1500 N N . ILE A 1 200 ? -3.597 -8.891 -23.735 1.00 91.44 200 ILE A N 1
ATOM 1501 C CA . ILE A 1 200 ? -2.693 -9.083 -24.885 1.00 91.44 200 ILE A CA 1
ATOM 1502 C C . ILE A 1 200 ? -3.159 -10.154 -25.866 1.00 91.44 200 ILE A C 1
ATOM 1504 O O . ILE A 1 200 ? -2.689 -10.195 -27.002 1.00 91.44 200 ILE A O 1
ATOM 1508 N N . ASP A 1 201 ? -4.029 -11.043 -25.391 1.00 87.06 201 ASP A N 1
ATOM 1509 C CA . ASP A 1 201 ? -4.541 -12.220 -26.084 1.00 87.06 201 ASP A CA 1
ATOM 1510 C C . ASP A 1 201 ? -5.710 -11.883 -27.016 1.00 87.06 201 ASP A C 1
ATOM 1512 O O . ASP A 1 201 ? -6.022 -12.656 -27.918 1.00 87.06 201 ASP A O 1
ATOM 1516 N N . VAL A 1 202 ? -6.327 -10.711 -26.833 1.00 82.12 202 VAL A N 1
ATOM 1517 C CA . VAL A 1 202 ? -7.491 -10.250 -27.592 1.00 82.12 202 VAL A CA 1
ATOM 1518 C C . VAL A 1 202 ? -7.224 -8.863 -28.183 1.00 82.12 202 VAL A C 1
ATOM 1520 O O . VAL A 1 202 ? -7.225 -7.864 -27.460 1.00 82.12 202 VAL A O 1
ATOM 1523 N N . VAL A 1 203 ? -7.056 -8.784 -29.507 1.00 83.50 203 VAL A N 1
ATOM 1524 C CA . VAL A 1 203 ? -6.898 -7.521 -30.260 1.00 83.50 203 VAL A CA 1
ATOM 1525 C C . VAL A 1 203 ? -8.231 -6.747 -30.300 1.00 83.50 203 VAL A C 1
ATOM 1527 O O . VAL A 1 203 ? -9.263 -7.380 -30.523 1.00 83.50 203 VAL A O 1
ATOM 1530 N N . PRO A 1 204 ? -8.253 -5.408 -30.113 1.00 82.25 204 PRO A N 1
ATOM 1531 C CA . PRO A 1 204 ? -7.142 -4.509 -29.761 1.00 82.25 204 PRO A CA 1
ATOM 1532 C C . PRO A 1 204 ? -6.609 -4.738 -28.344 1.00 82.25 204 PRO A C 1
ATOM 1534 O O . PRO A 1 204 ? -7.388 -4.922 -27.403 1.00 82.25 204 PRO A O 1
ATOM 1537 N N . LYS A 1 205 ? -5.282 -4.661 -28.183 1.00 88.00 205 LYS A N 1
ATOM 1538 C CA . LYS A 1 205 ? -4.574 -4.881 -26.911 1.00 88.00 205 LYS A CA 1
ATOM 1539 C C . LYS A 1 205 ? -4.672 -3.655 -25.992 1.00 88.00 205 LYS A C 1
ATOM 1541 O O . LYS A 1 205 ? -3.683 -2.976 -25.734 1.00 88.00 205 LYS A O 1
ATOM 1546 N N . MET A 1 206 ? -5.884 -3.377 -25.527 1.00 87.06 206 MET A N 1
ATOM 1547 C CA . MET A 1 206 ? -6.243 -2.227 -24.695 1.00 87.06 206 MET A CA 1
ATOM 1548 C C . MET A 1 206 ? -7.086 -2.653 -23.486 1.00 87.06 206 MET A C 1
ATOM 1550 O O . MET A 1 206 ? -7.672 -3.743 -23.507 1.00 87.06 206 MET A O 1
ATOM 1554 N N . PRO A 1 207 ? -7.219 -1.788 -22.460 1.00 87.81 207 PRO A N 1
ATOM 1555 C CA . PRO A 1 207 ? -8.080 -2.038 -21.314 1.00 87.81 207 PRO A CA 1
ATOM 1556 C C . PRO A 1 207 ? -9.533 -2.222 -21.755 1.00 87.81 207 PRO A C 1
ATOM 1558 O O . PRO A 1 207 ? -10.109 -1.385 -22.454 1.00 87.81 207 PRO A O 1
ATOM 1561 N N . LYS A 1 208 ? -10.114 -3.337 -21.326 1.00 84.56 208 LYS A N 1
ATOM 1562 C CA . LYS A 1 208 ? -11.473 -3.771 -21.641 1.00 84.56 208 LYS A CA 1
ATOM 1563 C C . LYS A 1 208 ? -12.478 -3.060 -20.736 1.00 84.56 208 LYS A C 1
ATOM 1565 O O . LYS A 1 208 ? -12.211 -2.823 -19.556 1.00 84.56 208 LYS A O 1
ATOM 1570 N N . GLY A 1 209 ? -13.629 -2.711 -21.291 1.00 77.44 209 GLY A N 1
ATOM 1571 C CA . GLY A 1 209 ? -14.616 -1.848 -20.639 1.00 77.44 209 GLY A CA 1
ATOM 1572 C C . GLY A 1 209 ? -16.023 -2.138 -21.125 1.00 77.44 209 GLY A C 1
ATOM 1573 O O . GLY A 1 209 ? -16.350 -3.283 -21.429 1.00 77.44 209 GLY A O 1
ATOM 1574 N N . ASN A 1 210 ? -16.866 -1.109 -21.203 1.00 67.12 210 ASN A N 1
ATOM 1575 C CA . ASN A 1 210 ? -18.162 -1.271 -21.853 1.00 67.12 210 ASN A CA 1
ATOM 1576 C C . ASN A 1 210 ? -18.013 -1.015 -23.356 1.00 67.12 210 ASN A C 1
ATOM 1578 O O . ASN A 1 210 ? -17.990 0.133 -23.797 1.00 67.12 210 ASN A O 1
ATOM 1582 N N . LEU A 1 211 ? -17.923 -2.101 -24.122 1.00 62.47 211 LEU A N 1
ATOM 1583 C CA . LEU A 1 211 ? -17.938 -2.083 -25.581 1.00 62.47 211 LEU A CA 1
ATOM 1584 C C . LEU A 1 211 ? -19.236 -2.747 -26.080 1.00 62.47 211 LEU A C 1
ATOM 1586 O O . LEU A 1 211 ? -19.509 -3.894 -25.741 1.00 62.47 211 LEU A O 1
ATOM 1590 N N . ALA A 1 212 ? -20.004 -2.037 -26.912 1.00 52.88 212 ALA A N 1
ATOM 1591 C CA . ALA A 1 212 ? -21.250 -2.474 -27.571 1.00 52.88 212 ALA A CA 1
ATOM 1592 C C . ALA A 1 212 ? -22.492 -2.804 -26.690 1.00 52.88 212 ALA A C 1
ATOM 1594 O O . ALA A 1 212 ? -23.269 -3.702 -27.009 1.00 52.88 212 ALA A O 1
ATOM 1595 N N . ASN A 1 213 ? -22.761 -2.013 -25.649 1.00 49.12 213 ASN A N 1
ATOM 1596 C CA . ASN A 1 213 ? -24.061 -1.831 -24.981 1.00 49.12 213 ASN A CA 1
ATOM 1597 C C . ASN A 1 213 ? -24.505 -3.073 -24.207 1.00 49.12 213 ASN A C 1
ATOM 1599 O O . ASN A 1 213 ? -25.696 -3.317 -24.015 1.00 49.12 213 ASN A O 1
ATOM 1603 N N . ALA A 1 214 ? -23.543 -3.853 -23.727 1.00 54.00 214 ALA A N 1
ATOM 1604 C CA . ALA A 1 214 ? -23.799 -5.029 -22.923 1.00 54.00 214 ALA A CA 1
ATOM 1605 C C . ALA A 1 214 ? -23.157 -4.881 -21.544 1.00 54.00 214 ALA A C 1
ATOM 1607 O O . ALA A 1 214 ? -22.174 -4.169 -21.357 1.00 54.00 214 ALA A O 1
ATOM 1608 N N . LEU A 1 215 ? -23.643 -5.673 -20.584 1.00 58.41 215 LEU A N 1
ATOM 1609 C CA . LEU A 1 215 ? -22.924 -5.984 -19.340 1.00 58.41 215 LEU A CA 1
ATOM 1610 C C . LEU A 1 215 ? -21.589 -6.729 -19.578 1.00 58.41 215 LEU A C 1
ATOM 1612 O O . LEU A 1 215 ? -21.103 -7.411 -18.675 1.00 58.41 215 LEU A O 1
ATOM 1616 N N . LYS A 1 216 ? -21.040 -6.645 -20.799 1.00 65.94 216 LYS A N 1
ATOM 1617 C CA . LYS A 1 216 ? -19.960 -7.441 -21.371 1.00 65.94 216 LYS A CA 1
ATOM 1618 C C . LYS A 1 216 ? -19.214 -6.650 -22.447 1.00 65.94 216 LYS A C 1
ATOM 1620 O O . LYS A 1 216 ? -19.810 -5.799 -23.099 1.00 65.94 216 LYS A O 1
ATOM 1625 N N . ASP A 1 217 ? -17.947 -6.975 -22.658 1.00 69.94 217 ASP A N 1
ATOM 1626 C CA . ASP A 1 217 ? -17.143 -6.443 -23.761 1.00 69.94 217 ASP A CA 1
ATOM 1627 C C . ASP A 1 217 ? -17.413 -7.244 -25.058 1.00 69.94 217 ASP A C 1
ATOM 1629 O O . ASP A 1 217 ? -17.397 -8.477 -25.050 1.00 69.94 217 ASP A O 1
ATOM 1633 N N . TYR A 1 218 ? -17.691 -6.556 -26.173 1.00 68.31 218 TYR A N 1
ATOM 1634 C CA . TYR A 1 218 ? -17.933 -7.175 -27.489 1.00 68.31 218 TYR A CA 1
ATOM 1635 C C . TYR A 1 218 ? -16.737 -7.965 -28.033 1.00 68.31 218 TYR A C 1
ATOM 1637 O O . TYR A 1 218 ? -16.914 -9.035 -28.614 1.00 68.31 218 TYR A O 1
ATOM 1645 N N . ASN A 1 219 ? -15.524 -7.446 -27.841 1.00 73.56 219 ASN A N 1
ATOM 1646 C CA . ASN A 1 219 ? -14.294 -8.094 -28.283 1.00 73.56 219 ASN A CA 1
ATOM 1647 C C . ASN A 1 219 ? -13.868 -9.205 -27.312 1.00 73.56 219 ASN A C 1
ATOM 1649 O O . ASN A 1 219 ? -13.128 -10.102 -27.706 1.00 73.56 219 ASN A O 1
ATOM 1653 N N . ASP A 1 220 ? -14.328 -9.165 -26.056 1.00 78.75 220 ASP A N 1
ATOM 1654 C CA . ASP A 1 220 ? -14.038 -10.180 -25.041 1.00 78.75 220 ASP A CA 1
ATOM 1655 C C . ASP A 1 220 ? -15.230 -10.439 -24.101 1.00 78.75 220 ASP A C 1
ATOM 1657 O O . ASP A 1 220 ? -15.358 -9.861 -23.020 1.00 78.75 220 ASP A O 1
ATOM 1661 N N . THR A 1 221 ? -16.075 -11.405 -24.468 1.00 78.06 221 THR A N 1
ATOM 1662 C CA . THR A 1 221 ? -17.275 -11.759 -23.686 1.00 78.06 221 THR A CA 1
ATOM 1663 C C . THR A 1 221 ? -16.992 -12.284 -22.268 1.00 78.06 221 THR A C 1
ATOM 1665 O O . THR A 1 221 ? -17.938 -12.456 -21.490 1.00 78.06 221 THR A O 1
ATOM 1668 N N . SER A 1 222 ? -15.722 -12.539 -21.914 1.00 82.00 222 SER A N 1
ATOM 1669 C CA . SER A 1 222 ? -15.314 -12.953 -20.566 1.00 82.00 222 SER A CA 1
ATOM 1670 C C . SER A 1 222 ? -15.270 -11.799 -19.560 1.00 82.00 222 SER A C 1
ATOM 1672 O O . SER A 1 222 ? -15.345 -12.042 -18.353 1.00 82.00 222 SER A O 1
ATOM 1674 N N . VAL A 1 223 ? -15.162 -10.553 -20.031 1.00 84.50 223 VAL A N 1
ATOM 1675 C CA . VAL A 1 223 ? -15.174 -9.365 -19.173 1.00 84.50 223 VAL A CA 1
ATOM 1676 C C . VAL A 1 223 ? -16.619 -8.961 -18.935 1.00 84.50 223 VAL A C 1
ATOM 1678 O O . VAL A 1 223 ? -17.349 -8.673 -19.878 1.00 84.50 223 VAL A O 1
ATOM 1681 N N . THR A 1 224 ? -17.040 -8.939 -17.671 1.00 84.31 224 THR A N 1
ATOM 1682 C CA . THR A 1 224 ? -18.415 -8.594 -17.279 1.00 84.31 224 THR A CA 1
ATOM 1683 C C . THR A 1 224 ? -18.419 -7.673 -16.071 1.00 84.31 224 THR A C 1
ATOM 1685 O O . THR A 1 224 ? -17.607 -7.875 -15.171 1.00 84.31 224 THR A O 1
ATOM 1688 N N . PHE A 1 225 ? -19.361 -6.737 -15.978 1.00 86.12 225 PHE A N 1
ATOM 1689 C CA . PHE A 1 225 ? -19.497 -5.859 -14.807 1.00 86.12 225 PHE A CA 1
ATOM 1690 C C . PHE A 1 225 ? -20.767 -6.157 -14.006 1.00 86.12 225 PHE A C 1
ATOM 1692 O O . PHE A 1 225 ? -21.761 -6.647 -14.546 1.00 86.12 225 PHE A O 1
ATOM 1699 N N . THR A 1 226 ? -20.748 -5.823 -12.715 1.00 88.12 226 THR A N 1
ATOM 1700 C CA . THR A 1 226 ? -21.929 -5.912 -11.848 1.00 88.12 226 THR A CA 1
ATOM 1701 C C . THR A 1 226 ? -22.756 -4.640 -11.986 1.00 88.12 226 THR A C 1
ATOM 1703 O O . THR A 1 226 ? -22.242 -3.550 -11.743 1.00 88.12 226 THR A O 1
ATOM 1706 N N . ALA A 1 227 ? -24.037 -4.770 -12.333 1.00 85.31 227 ALA A N 1
ATOM 1707 C CA . ALA A 1 227 ? -24.949 -3.633 -12.447 1.00 85.31 227 ALA A CA 1
ATOM 1708 C C . ALA A 1 227 ? -25.117 -2.893 -11.103 1.00 85.31 227 ALA A C 1
ATOM 1710 O O . ALA A 1 227 ? -25.216 -3.535 -10.057 1.00 85.31 227 ALA A O 1
ATOM 1711 N N . SER A 1 228 ? -25.201 -1.559 -11.139 1.00 84.38 228 SER A N 1
ATOM 1712 C CA . SER A 1 228 ? -25.511 -0.724 -9.963 1.00 84.38 228 SER A CA 1
ATOM 1713 C C . SER A 1 228 ? -26.986 -0.790 -9.548 1.00 84.38 228 SER A C 1
ATOM 1715 O O . SER A 1 228 ? -27.355 -0.390 -8.450 1.00 84.38 228 SER A O 1
ATOM 1717 N N . GLY A 1 229 ? -27.854 -1.297 -10.429 1.00 80.25 229 GLY A N 1
ATOM 1718 C CA . GLY A 1 229 ? -29.310 -1.254 -10.268 1.00 80.25 229 GLY A CA 1
ATOM 1719 C C . GLY A 1 229 ? -29.949 -0.013 -10.896 1.00 80.25 229 GLY A C 1
ATOM 1720 O O . GLY A 1 229 ? -31.150 -0.020 -11.159 1.00 80.25 229 GLY A O 1
ATOM 1721 N N . TYR A 1 230 ? -29.157 1.011 -11.229 1.00 77.75 230 TYR A N 1
ATOM 1722 C CA . TYR A 1 230 ? -29.581 2.052 -12.159 1.00 77.75 230 TYR A CA 1
ATOM 1723 C C . TYR A 1 230 ? -29.518 1.515 -13.592 1.00 77.75 230 TYR A C 1
ATOM 1725 O O . TYR A 1 230 ? -28.648 0.703 -13.922 1.00 77.75 230 TYR A O 1
ATOM 1733 N N . SER A 1 231 ? -30.458 1.941 -14.442 1.00 69.75 231 SER A N 1
ATOM 1734 C CA . SER A 1 231 ? -30.501 1.479 -15.829 1.00 69.75 231 SER A CA 1
ATOM 1735 C C . SER A 1 231 ? -29.164 1.775 -16.493 1.00 69.75 231 SER A C 1
ATOM 1737 O O . SER A 1 231 ? -28.747 2.931 -16.579 1.00 69.75 231 SER A O 1
ATOM 1739 N N . ASN A 1 232 ? -28.510 0.706 -16.952 1.00 66.56 232 ASN A N 1
ATOM 1740 C CA . ASN A 1 232 ? -27.305 0.791 -17.753 1.00 66.56 232 ASN A CA 1
ATOM 1741 C C . ASN A 1 232 ? -26.170 1.562 -17.042 1.00 66.56 232 ASN A C 1
ATOM 1743 O O . ASN A 1 232 ? -25.575 2.481 -17.602 1.00 66.56 232 ASN A O 1
ATOM 1747 N N . CYS A 1 233 ? -25.872 1.178 -15.800 1.00 78.44 233 CYS A N 1
ATOM 1748 C CA . CYS A 1 233 ? -24.654 1.563 -15.094 1.00 78.44 233 CYS A CA 1
ATOM 1749 C C . CYS A 1 233 ? -24.141 0.387 -14.246 1.00 78.44 233 CYS A C 1
ATOM 1751 O O . CYS A 1 233 ? -24.910 -0.486 -13.830 1.00 78.44 233 CYS A O 1
ATOM 1753 N N . ALA A 1 234 ? -22.832 0.347 -14.010 1.00 85.69 234 ALA A N 1
ATOM 1754 C CA . ALA A 1 234 ? -22.165 -0.684 -13.229 1.00 85.69 234 ALA A CA 1
ATOM 1755 C C . ALA A 1 234 ? -21.475 -0.105 -11.992 1.00 85.69 234 ALA A C 1
ATOM 1757 O O . ALA A 1 234 ? -21.099 1.066 -11.949 1.00 85.69 234 ALA A O 1
ATOM 1758 N N . LEU A 1 235 ? -21.286 -0.960 -10.989 1.00 90.88 235 LEU A N 1
ATOM 1759 C CA . LEU A 1 235 ? -20.530 -0.629 -9.789 1.00 90.88 235 LEU A CA 1
ATOM 1760 C C . LEU A 1 235 ? -19.049 -0.425 -10.131 1.00 90.88 235 LEU A C 1
ATOM 1762 O O . LEU A 1 235 ? -18.454 -1.204 -10.884 1.00 90.88 235 LEU A O 1
ATOM 1766 N N . THR A 1 236 ? -18.426 0.571 -9.512 1.00 90.38 236 THR A N 1
ATOM 1767 C CA . THR A 1 236 ? -17.002 0.887 -9.671 1.00 90.38 236 THR A CA 1
ATOM 1768 C C . THR A 1 236 ? -16.116 -0.314 -9.321 1.00 90.38 236 THR A C 1
ATOM 1770 O O . THR A 1 236 ? -16.301 -0.984 -8.306 1.00 90.38 236 THR A O 1
ATOM 1773 N N . GLY A 1 237 ? -15.135 -0.637 -10.159 1.00 90.81 237 GLY A N 1
ATOM 1774 C CA . GLY A 1 237 ? -14.208 -1.752 -9.966 1.00 90.81 237 GLY A CA 1
ATOM 1775 C C . GLY A 1 237 ? -14.858 -3.139 -9.920 1.00 90.81 237 GLY A C 1
ATOM 1776 O O . GLY A 1 237 ? -14.273 -4.056 -9.338 1.00 90.81 237 GLY A O 1
ATOM 1777 N N . SER A 1 238 ? -16.061 -3.304 -10.477 1.00 90.88 238 SER A N 1
ATOM 1778 C CA . SER A 1 238 ? -16.799 -4.577 -10.467 1.00 90.88 238 SER A CA 1
ATOM 1779 C C . SER A 1 238 ? -16.463 -5.528 -11.619 1.00 90.88 238 SER A C 1
ATOM 1781 O O . SER A 1 238 ? -17.000 -6.633 -11.659 1.00 90.88 238 SER A O 1
ATOM 1783 N N . GLY A 1 239 ? -15.571 -5.132 -12.532 1.00 87.88 239 GLY A N 1
ATOM 1784 C CA . GLY A 1 239 ? -15.164 -5.956 -13.668 1.00 87.88 239 GLY A CA 1
ATOM 1785 C C . GLY A 1 239 ? -14.640 -7.338 -13.252 1.00 87.88 239 GLY A C 1
ATOM 1786 O O . GLY A 1 239 ? -13.651 -7.453 -12.523 1.00 87.88 239 GLY A O 1
ATOM 1787 N N . SER A 1 240 ? -15.288 -8.395 -13.740 1.00 88.12 240 SER A N 1
ATOM 1788 C CA . SER A 1 240 ? -14.780 -9.769 -13.729 1.00 88.12 240 SER A CA 1
ATOM 1789 C C . SER A 1 240 ? -13.710 -9.919 -14.806 1.00 88.12 240 SER A C 1
ATOM 1791 O O . SER A 1 240 ? -13.798 -9.296 -15.860 1.00 88.12 240 SER A O 1
ATOM 1793 N N . ASN A 1 241 ? -12.664 -10.693 -14.511 1.00 89.56 241 ASN A N 1
ATOM 1794 C CA . ASN A 1 241 ? -11.332 -10.502 -15.094 1.00 89.56 241 ASN A CA 1
ATOM 1795 C C . ASN A 1 241 ? -10.811 -9.070 -14.879 1.00 89.56 241 ASN A C 1
ATOM 1797 O O . ASN A 1 241 ? -10.305 -8.437 -15.795 1.00 89.56 241 ASN A O 1
ATOM 1801 N N . PHE A 1 242 ? -10.888 -8.586 -13.632 1.00 91.75 242 PHE A N 1
ATOM 1802 C CA . PHE A 1 242 ? -10.518 -7.228 -13.201 1.00 91.75 242 PHE A CA 1
ATOM 1803 C C . PHE A 1 242 ? -9.230 -6.668 -13.822 1.00 91.75 242 PHE A C 1
ATOM 1805 O O . PHE A 1 242 ? -9.173 -5.503 -14.185 1.00 91.75 242 PHE A O 1
ATOM 1812 N N . ALA A 1 243 ? -8.187 -7.487 -13.974 1.00 92.69 243 ALA A N 1
ATOM 1813 C CA . ALA A 1 243 ? -6.933 -7.052 -14.584 1.00 92.69 243 ALA A CA 1
ATOM 1814 C C . ALA A 1 243 ? -7.105 -6.562 -16.036 1.00 92.69 243 ALA A C 1
ATOM 1816 O O . ALA A 1 243 ? -6.384 -5.664 -16.451 1.00 92.69 243 ALA A O 1
ATOM 1817 N N . LYS A 1 244 ? -8.075 -7.092 -16.795 1.00 90.81 244 LYS A N 1
ATOM 1818 C CA . LYS A 1 244 ? -8.393 -6.614 -18.147 1.00 90.81 244 LYS A CA 1
ATOM 1819 C C . LYS A 1 244 ? -9.031 -5.224 -18.139 1.00 90.81 244 LYS A C 1
ATOM 1821 O O . LYS A 1 244 ? -8.915 -4.539 -19.144 1.00 90.81 244 LYS A O 1
ATOM 1826 N N . THR A 1 245 ? -9.643 -4.783 -17.035 1.00 90.12 245 THR A N 1
ATOM 1827 C CA . THR A 1 245 ? -10.264 -3.448 -16.933 1.00 90.12 245 THR A CA 1
ATOM 1828 C C . THR A 1 245 ? -9.306 -2.367 -16.444 1.00 90.12 245 THR A C 1
ATOM 1830 O O . THR A 1 245 ? -9.703 -1.206 -16.317 1.00 90.12 245 THR A O 1
ATOM 1833 N N . THR A 1 246 ? -8.042 -2.712 -16.174 1.00 93.88 246 THR A N 1
ATOM 1834 C CA . THR A 1 246 ? -7.035 -1.748 -15.731 1.00 93.88 246 THR A CA 1
ATOM 1835 C C . THR A 1 246 ? -6.105 -1.298 -16.853 1.00 93.88 246 THR A C 1
ATOM 1837 O O . THR A 1 246 ? -5.809 -2.055 -17.774 1.00 93.88 246 THR A O 1
ATOM 1840 N N . HIS A 1 247 ? -5.582 -0.071 -16.757 1.00 93.50 247 HIS A N 1
ATOM 1841 C CA . HIS A 1 247 ? -4.698 0.495 -17.785 1.00 93.50 247 HIS A CA 1
ATOM 1842 C C . HIS A 1 247 ? -3.448 -0.363 -18.052 1.00 93.50 247 HIS A C 1
ATOM 1844 O O . HIS A 1 247 ? -3.045 -0.523 -19.195 1.00 93.50 247 HIS A O 1
ATOM 1850 N N . ASN A 1 248 ? -2.853 -0.976 -17.028 1.00 94.12 248 ASN A N 1
ATOM 1851 C CA . ASN A 1 248 ? -1.636 -1.777 -17.169 1.00 94.12 248 ASN A CA 1
ATOM 1852 C C . ASN A 1 248 ? -1.893 -3.289 -17.261 1.00 94.12 248 ASN A C 1
ATOM 1854 O O . ASN A 1 248 ? -0.959 -4.081 -17.130 1.00 94.12 248 ASN A O 1
ATOM 1858 N N . GLY A 1 249 ? -3.149 -3.709 -17.433 1.00 93.31 249 GLY A N 1
ATOM 1859 C CA . GLY A 1 249 ? -3.493 -5.119 -17.604 1.00 93.31 249 GLY A CA 1
ATOM 1860 C C . GLY A 1 249 ? -3.242 -5.972 -16.358 1.00 93.31 249 GLY A C 1
ATOM 1861 O O . GLY A 1 249 ? -3.150 -7.192 -16.467 1.00 93.31 249 GLY A O 1
ATOM 1862 N N . GLN A 1 250 ? -3.074 -5.349 -15.189 1.00 94.00 250 GLN A N 1
ATOM 1863 C CA . GLN A 1 250 ? -2.753 -5.994 -13.917 1.00 94.00 250 GLN A CA 1
ATOM 1864 C C . GLN A 1 250 ? -3.694 -5.500 -12.817 1.00 94.00 250 GLN A C 1
ATOM 1866 O O . GLN A 1 250 ? -4.226 -4.393 -12.859 1.00 94.00 250 GLN A O 1
ATOM 1871 N N . LYS A 1 251 ? -3.861 -6.284 -11.750 1.00 94.06 251 LYS A N 1
ATOM 1872 C CA . LYS A 1 251 ? -4.745 -5.918 -10.627 1.00 94.06 251 LYS A CA 1
ATOM 1873 C C . LYS A 1 251 ? -4.329 -4.635 -9.893 1.00 94.06 251 LYS A C 1
ATOM 1875 O O . LYS A 1 251 ? -5.143 -4.041 -9.183 1.00 94.06 251 LYS A O 1
ATOM 1880 N N . CYS A 1 252 ? -3.087 -4.194 -10.053 1.00 93.38 252 CYS A N 1
ATOM 1881 C CA . CYS A 1 252 ? -2.578 -2.971 -9.453 1.00 93.38 252 CYS A CA 1
ATOM 1882 C C . CYS A 1 252 ? -2.962 -1.689 -10.208 1.00 93.38 252 CYS A C 1
ATOM 1884 O O . CYS A 1 252 ? -3.063 -0.651 -9.571 1.00 93.38 252 CYS A O 1
ATOM 1886 N N . GLY A 1 253 ? -3.264 -1.732 -11.507 1.00 93.31 253 GLY A N 1
ATOM 1887 C CA . GLY A 1 253 ? -3.521 -0.515 -12.279 1.00 93.31 253 GLY A CA 1
ATOM 1888 C C . GLY A 1 253 ? -4.794 0.254 -11.907 1.00 93.31 253 GLY A C 1
ATOM 1889 O O . GLY A 1 253 ? -5.658 -0.234 -11.167 1.00 93.31 253 GLY A O 1
ATOM 1890 N N . ILE A 1 254 ? -4.907 1.460 -12.475 1.00 94.25 254 ILE A N 1
ATOM 1891 C CA . ILE A 1 254 ? -6.150 2.242 -12.590 1.00 94.25 254 ILE A CA 1
ATOM 1892 C C . ILE A 1 254 ? -7.190 1.429 -13.340 1.00 94.25 254 ILE A C 1
ATOM 1894 O O . ILE A 1 254 ? -6.908 1.021 -14.463 1.00 94.25 254 ILE A O 1
ATOM 1898 N N . ALA A 1 255 ? -8.340 1.199 -12.717 1.00 92.44 255 ALA A N 1
ATOM 1899 C CA . ALA A 1 255 ? -9.447 0.409 -13.228 1.00 92.44 255 ALA A CA 1
ATOM 1900 C C . ALA A 1 255 ? -10.513 1.268 -13.909 1.00 92.44 255 ALA A C 1
ATOM 1902 O O . ALA A 1 255 ? -10.651 2.463 -13.626 1.00 92.44 255 ALA A O 1
ATOM 1903 N N . ASP A 1 256 ? -11.296 0.600 -14.751 1.00 88.00 256 ASP A N 1
ATOM 1904 C CA . ASP A 1 256 ? -12.461 1.132 -15.454 1.00 88.00 256 ASP A CA 1
ATOM 1905 C C . ASP A 1 256 ? -12.117 2.320 -16.357 1.00 88.00 256 ASP A C 1
ATOM 1907 O O . ASP A 1 256 ? -12.940 3.200 -16.565 1.00 88.00 256 ASP A O 1
ATOM 1911 N N . LEU A 1 257 ? -10.897 2.344 -16.909 1.00 88.12 257 LEU A N 1
ATOM 1912 C CA . LEU A 1 257 ? -10.428 3.435 -17.775 1.00 88.12 257 LEU A CA 1
ATOM 1913 C C . LEU A 1 257 ? -11.378 3.685 -18.962 1.00 88.12 257 LEU A C 1
ATOM 1915 O O . LEU A 1 257 ? -11.484 4.801 -19.460 1.00 88.12 257 LEU A O 1
ATOM 1919 N N . THR A 1 258 ? -12.055 2.632 -19.417 1.00 83.19 258 THR A N 1
ATOM 1920 C CA . THR A 1 258 ? -12.897 2.611 -20.616 1.00 83.19 258 THR A CA 1
ATOM 1921 C C . THR A 1 258 ? -14.370 2.321 -20.298 1.00 83.19 258 THR A C 1
ATOM 1923 O O . THR A 1 258 ? -15.120 1.930 -21.192 1.00 83.19 258 THR A O 1
ATOM 1926 N N . GLY A 1 259 ? -14.817 2.461 -19.039 1.00 78.69 259 GLY A N 1
ATOM 1927 C CA . GLY A 1 259 ? -16.161 2.014 -18.653 1.00 78.69 259 GLY A CA 1
ATOM 1928 C C . GLY A 1 259 ? -16.770 2.614 -17.382 1.00 78.69 259 GLY A C 1
ATOM 1929 O O . GLY A 1 259 ? -16.211 3.482 -16.726 1.00 78.69 259 GLY A O 1
ATOM 1930 N N . ASN A 1 260 ? -17.956 2.100 -17.039 1.00 82.38 260 ASN A N 1
ATOM 1931 C CA . ASN A 1 260 ? -18.930 2.595 -16.050 1.00 82.38 260 ASN A CA 1
ATOM 1932 C C . ASN A 1 260 ? -19.639 3.898 -16.438 1.00 82.38 260 ASN A C 1
ATOM 1934 O O . ASN A 1 260 ? -20.863 3.895 -16.553 1.00 82.38 260 ASN A O 1
ATOM 1938 N N . MET A 1 261 ? -18.911 4.996 -16.627 1.00 85.44 261 MET A N 1
ATOM 1939 C CA . MET A 1 261 ? -19.456 6.319 -16.949 1.00 85.44 261 MET A CA 1
ATOM 1940 C C . MET A 1 261 ? -18.408 7.129 -17.713 1.00 85.44 261 MET A C 1
ATOM 1942 O O . MET A 1 261 ? -17.212 6.926 -17.524 1.00 85.44 261 MET A O 1
ATOM 1946 N N . PHE A 1 262 ? -18.846 8.084 -18.534 1.00 87.38 262 PHE A N 1
ATOM 1947 C CA . PHE A 1 262 ? -17.925 9.088 -19.057 1.00 87.38 262 PHE A CA 1
ATOM 1948 C C . PHE A 1 262 ? -17.348 9.908 -17.904 1.00 87.38 262 PHE A C 1
ATOM 1950 O O . PHE A 1 262 ? -18.068 10.315 -16.990 1.00 87.38 262 PHE A O 1
ATOM 1957 N N . GLU A 1 263 ? -16.056 10.191 -17.974 1.00 89.25 263 GLU A N 1
ATOM 1958 C CA . GLU A 1 263 ? -15.364 10.973 -16.957 1.00 89.25 263 GLU A CA 1
ATOM 1959 C C . GLU A 1 263 ? -15.039 12.356 -17.530 1.00 89.25 263 GLU A C 1
ATOM 1961 O O . GLU A 1 263 ? -14.602 12.475 -18.677 1.00 89.25 263 GLU A O 1
ATOM 1966 N N . VAL A 1 264 ? -15.279 13.422 -16.762 1.00 89.00 264 VAL A N 1
ATOM 1967 C CA . VAL A 1 264 ? -14.880 14.772 -17.186 1.00 89.00 264 VAL A CA 1
ATOM 1968 C C . VAL A 1 264 ? -13.359 14.894 -17.119 1.00 89.00 264 VAL A C 1
ATOM 1970 O O . VAL A 1 264 ? -12.776 14.839 -16.040 1.00 89.00 264 VAL A O 1
ATOM 1973 N N . GLY A 1 265 ? -12.727 15.077 -18.277 1.00 89.25 265 GLY A N 1
ATOM 1974 C CA . GLY A 1 265 ? -11.312 15.389 -18.425 1.00 89.25 265 GLY A CA 1
ATOM 1975 C C . GLY A 1 265 ? -11.084 16.884 -18.257 1.00 89.25 265 GLY A C 1
ATOM 1976 O O . GLY A 1 265 ? -11.392 17.671 -19.155 1.00 89.25 265 GLY A O 1
ATOM 1977 N N . SER A 1 266 ? -10.541 17.291 -17.112 1.00 87.56 266 SER A N 1
ATOM 1978 C CA . SER A 1 266 ? -10.290 18.709 -16.847 1.00 87.56 266 SER A CA 1
ATOM 1979 C C . SER A 1 266 ? -9.180 19.277 -17.743 1.00 87.56 266 SER A C 1
ATOM 1981 O O . SER A 1 266 ? -8.302 18.562 -18.236 1.00 87.56 266 SER A O 1
ATOM 1983 N N . GLY A 1 267 ? -9.215 20.593 -17.951 1.00 85.94 267 GLY A N 1
ATOM 1984 C CA . GLY A 1 267 ? -8.113 21.345 -18.545 1.00 85.94 267 GLY A CA 1
ATOM 1985 C C . GLY A 1 267 ? -8.080 21.438 -20.071 1.00 85.94 267 GLY A C 1
ATOM 1986 O O . GLY A 1 267 ? -7.118 21.999 -20.593 1.00 85.94 267 GLY A O 1
ATOM 1987 N N . LEU A 1 268 ? -9.118 20.962 -20.767 1.00 87.44 268 LEU A N 1
ATOM 1988 C CA . LEU A 1 268 ? -9.400 21.259 -22.176 1.00 87.44 268 LEU A CA 1
ATOM 1989 C C . LEU A 1 268 ? -10.804 21.857 -22.289 1.00 87.44 268 LEU A C 1
ATOM 1991 O O . LEU A 1 268 ? -11.779 21.217 -21.894 1.00 87.44 268 LEU A O 1
ATOM 1995 N N . ILE A 1 269 ? -10.899 23.073 -22.826 1.00 83.31 269 ILE A N 1
ATOM 1996 C CA . ILE A 1 269 ? -12.164 23.800 -22.981 1.00 83.31 269 ILE A CA 1
ATOM 1997 C C . ILE A 1 269 ? -12.276 24.415 -24.377 1.00 83.31 269 ILE A C 1
ATOM 1999 O O . ILE A 1 269 ? -11.280 24.598 -25.082 1.00 83.31 269 ILE A O 1
ATOM 2003 N N . ARG A 1 270 ? -13.499 24.780 -24.765 1.00 79.69 270 ARG A N 1
ATOM 2004 C CA . ARG A 1 270 ? -13.774 25.533 -25.995 1.00 79.69 270 ARG A CA 1
ATOM 2005 C C . ARG A 1 270 ? -14.673 26.726 -25.703 1.00 79.69 270 ARG A C 1
ATOM 2007 O O . ARG A 1 270 ? -15.686 26.568 -25.021 1.00 79.69 270 ARG A O 1
ATOM 2014 N N . PHE A 1 271 ? -14.320 27.891 -26.244 1.00 68.94 271 PHE A N 1
ATOM 2015 C CA . PHE A 1 271 ? -15.026 29.147 -25.969 1.00 68.94 271 PHE A CA 1
ATOM 2016 C C . PHE A 1 271 ? -15.769 29.723 -27.184 1.00 68.94 271 PHE A C 1
ATOM 2018 O O . PHE A 1 271 ? -16.877 30.226 -27.027 1.00 68.94 271 PHE A O 1
ATOM 2025 N N . ASP A 1 272 ? -15.207 29.607 -28.388 1.00 66.44 272 ASP A N 1
ATOM 2026 C CA . ASP A 1 272 ? -15.813 30.102 -29.631 1.00 66.44 272 ASP A CA 1
ATOM 2027 C C . ASP A 1 272 ? -15.720 29.071 -30.772 1.00 66.44 272 ASP A C 1
ATOM 2029 O O . ASP A 1 272 ? -15.267 27.936 -30.585 1.00 66.44 272 ASP A O 1
ATOM 2033 N N . SER A 1 273 ? -16.173 29.454 -31.972 1.00 58.19 273 SER A N 1
ATOM 2034 C CA . SER A 1 273 ? -16.237 28.583 -33.150 1.00 58.19 273 SER A CA 1
ATOM 2035 C C . SER A 1 273 ? -14.888 27.986 -33.568 1.00 58.19 273 SER A C 1
ATOM 2037 O O . SER A 1 273 ? -14.876 26.938 -34.212 1.00 58.19 273 SER A O 1
ATOM 2039 N N . THR A 1 274 ? -13.767 28.587 -33.170 1.00 56.75 274 THR A N 1
ATOM 2040 C CA . THR A 1 274 ? -12.411 28.233 -33.626 1.00 56.75 274 THR A CA 1
ATOM 2041 C C . THR A 1 274 ? -11.410 27.981 -32.491 1.00 56.75 274 THR A C 1
ATOM 2043 O O . THR A 1 274 ? -10.384 27.348 -32.715 1.00 56.75 274 THR A O 1
ATOM 2046 N N . GLY A 1 275 ? -11.693 28.436 -31.271 1.00 74.25 275 GLY A N 1
ATOM 2047 C CA . GLY A 1 275 ? -10.751 28.462 -30.156 1.00 74.25 275 GLY A CA 1
ATOM 2048 C C . GLY A 1 275 ? -10.895 27.274 -29.211 1.00 74.25 275 GLY A C 1
ATOM 2049 O O . GLY A 1 275 ? -11.814 27.236 -28.386 1.00 74.25 275 GLY A O 1
ATOM 2050 N N . PHE A 1 276 ? -9.945 26.340 -29.290 1.00 84.06 276 PHE A N 1
ATOM 2051 C CA . PHE A 1 276 ? -9.709 25.330 -28.258 1.00 84.06 276 PHE A CA 1
ATOM 2052 C C . PHE A 1 276 ? -8.597 25.805 -27.348 1.00 84.06 276 PHE A C 1
ATOM 2054 O O . PHE A 1 276 ? -7.621 26.407 -27.790 1.00 84.06 276 PHE A O 1
ATOM 2061 N N . LEU A 1 277 ? -8.768 25.542 -26.065 1.00 87.12 277 LEU A N 1
ATOM 2062 C CA . LEU A 1 277 ? -7.918 26.063 -25.020 1.00 87.12 277 LEU A CA 1
ATOM 2063 C C . LEU A 1 277 ? -7.481 24.909 -24.124 1.00 87.12 277 LEU A C 1
ATOM 2065 O O . LEU A 1 277 ? -8.316 24.144 -23.643 1.00 87.12 277 LEU A O 1
ATOM 2069 N N . VAL A 1 278 ? -6.182 24.810 -23.854 1.00 90.06 278 VAL A N 1
ATOM 2070 C CA . VAL A 1 278 ? -5.614 23.902 -22.847 1.00 90.06 278 VAL A CA 1
ATOM 2071 C C . VAL A 1 278 ? -4.990 24.708 -21.723 1.00 90.06 278 VAL A C 1
ATOM 2073 O O . VAL A 1 278 ? -4.398 25.745 -21.988 1.00 90.06 278 VAL A O 1
ATOM 2076 N N . ILE A 1 279 ? -5.098 24.262 -20.472 1.00 89.38 279 ILE A N 1
ATOM 2077 C CA . ILE A 1 279 ? -4.488 24.979 -19.338 1.00 89.38 279 ILE A CA 1
ATOM 2078 C C . ILE A 1 279 ? -2.990 25.243 -19.612 1.00 89.38 279 ILE A C 1
ATOM 2080 O O . ILE A 1 279 ? -2.302 24.440 -20.244 1.00 89.38 279 ILE A O 1
ATOM 2084 N N . LYS A 1 280 ? -2.438 26.355 -19.145 1.00 90.19 280 LYS A N 1
ATOM 2085 C CA . LYS A 1 280 ? -1.000 26.639 -19.234 1.00 90.19 280 LYS A CA 1
ATOM 2086 C C . LYS A 1 280 ? -0.222 25.766 -18.259 1.00 90.19 280 LYS A C 1
ATOM 2088 O O . LYS A 1 280 ? -0.655 25.555 -17.132 1.00 90.19 280 LYS A O 1
ATOM 2093 N N . GLU A 1 281 ? 0.971 25.322 -18.644 1.00 89.75 281 GLU A N 1
ATOM 2094 C CA . GLU A 1 281 ? 1.859 24.605 -17.712 1.00 89.75 281 GLU A CA 1
ATOM 2095 C C . GLU A 1 281 ? 2.253 25.470 -16.501 1.00 89.75 281 GLU A C 1
ATOM 2097 O O . GLU A 1 281 ? 2.521 24.932 -15.431 1.00 89.75 281 GLU A O 1
ATOM 2102 N N . SER A 1 282 ? 2.237 26.803 -16.641 1.00 88.25 282 SER A N 1
ATOM 2103 C CA . SER A 1 282 ? 2.517 27.771 -15.571 1.00 88.25 282 SER A CA 1
ATOM 2104 C C . SER A 1 282 ? 1.401 27.922 -14.532 1.00 88.25 282 SER A C 1
ATOM 2106 O O . SER A 1 282 ? 1.613 28.586 -13.519 1.00 88.25 282 SER A O 1
ATOM 2108 N N . VAL A 1 283 ? 0.227 27.327 -14.751 1.00 87.94 283 VAL A N 1
ATOM 2109 C CA . VAL A 1 283 ? -0.919 27.430 -13.837 1.00 87.94 283 VAL A CA 1
ATOM 2110 C C . VAL A 1 283 ? -0.869 26.314 -12.801 1.00 87.94 283 VAL A C 1
ATOM 2112 O O . VAL A 1 283 ? -0.566 25.166 -13.122 1.00 87.94 283 VAL A O 1
ATOM 2115 N N . ASP A 1 284 ? -1.183 26.651 -11.548 1.00 86.81 284 ASP A N 1
ATOM 2116 C CA . ASP A 1 284 ? -1.396 25.657 -10.497 1.00 86.81 284 ASP A CA 1
ATOM 2117 C C . ASP A 1 284 ? -2.827 25.117 -10.570 1.00 86.81 284 ASP A C 1
ATOM 2119 O O . ASP A 1 284 ? -3.772 25.752 -10.092 1.00 86.81 284 ASP A O 1
ATOM 2123 N N . ILE A 1 285 ? -2.994 23.921 -11.133 1.00 83.50 285 ILE A N 1
ATOM 2124 C CA . ILE A 1 285 ? -4.310 23.295 -11.303 1.00 83.50 285 ILE A CA 1
ATOM 2125 C C . ILE A 1 285 ? -4.991 22.977 -9.964 1.00 83.50 285 ILE A C 1
ATOM 2127 O O . ILE A 1 285 ? -6.215 22.871 -9.899 1.00 83.50 285 ILE A O 1
ATOM 2131 N N . THR A 1 286 ? -4.228 22.876 -8.867 1.00 81.69 286 THR A N 1
ATOM 2132 C CA . THR A 1 286 ? -4.799 22.639 -7.534 1.00 81.69 286 THR A CA 1
ATOM 2133 C C . THR A 1 286 ? -5.585 23.844 -7.012 1.00 81.69 286 THR A C 1
ATOM 2135 O O . THR A 1 286 ? -6.454 23.668 -6.160 1.00 81.69 286 THR A O 1
ATOM 2138 N N . THR A 1 287 ? -5.353 25.044 -7.551 1.00 80.81 287 THR A N 1
ATOM 2139 C CA . THR A 1 287 ? -6.023 26.285 -7.122 1.00 80.81 287 THR A CA 1
ATOM 2140 C C . THR A 1 287 ? -7.356 26.545 -7.825 1.00 80.81 287 THR A C 1
ATOM 2142 O O . THR A 1 287 ? -8.073 27.473 -7.458 1.00 80.81 287 THR A O 1
ATOM 2145 N N . ILE A 1 288 ? -7.728 25.711 -8.799 1.00 80.38 288 ILE A N 1
ATOM 2146 C CA . ILE A 1 288 ? -8.973 25.858 -9.554 1.00 80.38 288 ILE A CA 1
ATOM 2147 C C . ILE A 1 288 ? -10.140 25.318 -8.716 1.00 80.38 288 ILE A C 1
ATOM 2149 O O . ILE A 1 288 ? -10.240 24.112 -8.477 1.00 80.38 288 ILE A O 1
ATOM 2153 N N . LEU A 1 289 ? -11.010 26.219 -8.245 1.00 69.25 289 LEU A N 1
ATOM 2154 C CA . LEU A 1 289 ? -12.051 25.907 -7.248 1.00 69.25 289 LEU A CA 1
ATOM 2155 C C . LEU A 1 289 ? -13.495 26.115 -7.727 1.00 69.25 289 LEU A C 1
ATOM 2157 O O . LEU A 1 289 ? -14.406 25.527 -7.144 1.00 69.25 289 LEU A O 1
ATOM 2161 N N . ASN A 1 290 ? -13.721 26.955 -8.741 1.00 65.88 290 ASN A N 1
ATOM 2162 C CA . ASN A 1 290 ? -15.062 27.328 -9.201 1.00 65.88 290 ASN A CA 1
ATOM 2163 C C . ASN A 1 290 ? -15.207 27.188 -10.720 1.00 65.88 290 ASN A C 1
ATOM 2165 O O . ASN A 1 290 ? -14.217 27.168 -11.443 1.00 65.88 290 ASN A O 1
ATOM 2169 N N . ASP A 1 291 ? -16.445 27.107 -11.197 1.00 67.94 291 ASP A N 1
ATOM 2170 C CA . ASP A 1 291 ? -16.802 27.058 -12.620 1.00 67.94 291 ASP A CA 1
ATOM 2171 C C . ASP A 1 291 ? -17.432 28.365 -13.135 1.00 67.94 291 ASP A C 1
ATOM 2173 O O . ASP A 1 291 ? -17.806 28.461 -14.304 1.00 67.94 291 ASP A O 1
ATOM 2177 N N . SER A 1 292 ? -17.572 29.363 -12.263 1.00 62.25 292 SER A N 1
ATOM 2178 C CA . SER A 1 292 ? -18.502 30.480 -12.447 1.00 62.25 292 SER A CA 1
ATOM 2179 C C . SER A 1 292 ? -17.841 31.739 -13.019 1.00 62.25 292 SER A C 1
ATOM 2181 O O . SER A 1 292 ? -18.539 32.689 -13.369 1.00 62.25 292 SER A O 1
ATOM 2183 N N . ILE A 1 293 ? -16.505 31.765 -13.110 1.00 64.94 293 ILE A N 1
ATOM 2184 C CA . ILE A 1 293 ? -15.730 32.925 -13.566 1.00 64.94 293 ILE A CA 1
ATOM 2185 C C . ILE A 1 293 ? -15.039 32.617 -14.900 1.00 64.94 293 ILE A C 1
ATOM 2187 O O . ILE A 1 293 ? -14.308 31.635 -15.017 1.00 64.94 293 ILE A O 1
ATOM 2191 N N . ILE A 1 294 ? -15.279 33.476 -15.896 1.00 60.78 294 ILE A N 1
ATOM 2192 C CA . ILE A 1 294 ? -14.853 33.293 -17.298 1.00 60.78 294 ILE A CA 1
ATOM 2193 C C . ILE A 1 294 ? -13.570 34.088 -17.630 1.00 60.78 294 ILE A C 1
ATOM 2195 O O . ILE A 1 294 ? -12.843 33.733 -18.557 1.00 60.78 294 ILE A O 1
ATOM 2199 N N . THR A 1 295 ? -13.258 35.139 -16.865 1.00 61.75 295 THR A N 1
ATOM 2200 C CA . THR A 1 295 ? -12.043 35.963 -17.022 1.00 61.75 295 THR A CA 1
ATOM 2201 C C . THR A 1 295 ? -11.593 36.551 -15.684 1.00 61.75 295 THR A C 1
ATOM 2203 O O . THR A 1 295 ? -12.434 37.078 -14.951 1.00 61.75 295 THR A O 1
ATOM 2206 N N . GLY A 1 296 ? -10.287 36.531 -15.402 1.00 60.41 296 GLY A N 1
ATOM 2207 C CA . GLY A 1 296 ? -9.642 37.323 -14.346 1.00 60.41 296 GLY A CA 1
ATOM 2208 C C . GLY A 1 296 ? -9.947 36.911 -12.900 1.00 60.41 296 GLY A C 1
ATOM 2209 O O . GLY A 1 296 ? -9.792 37.730 -11.994 1.00 60.41 296 GLY A O 1
ATOM 2210 N N . GLY A 1 297 ? -10.393 35.675 -12.656 1.00 65.69 297 GLY A N 1
ATOM 2211 C CA . GLY A 1 297 ? -10.794 35.225 -11.315 1.00 65.69 297 GLY A CA 1
ATOM 2212 C C . GLY A 1 297 ? -10.455 33.782 -10.957 1.00 65.69 297 GLY A C 1
ATOM 2213 O O . GLY A 1 297 ? -10.961 33.281 -9.954 1.00 65.69 297 GLY A O 1
ATOM 2214 N N . GLY A 1 298 ? -9.601 33.109 -11.733 1.00 73.69 298 GLY A N 1
ATOM 2215 C CA . GLY A 1 298 ? -9.013 31.822 -11.348 1.00 73.69 298 GLY A CA 1
ATOM 2216 C C . GLY A 1 298 ? -9.967 30.625 -11.435 1.00 73.69 298 GLY A C 1
ATOM 2217 O O . GLY A 1 298 ? -9.704 29.576 -10.846 1.00 73.69 298 GLY A O 1
ATOM 2218 N N . GLY A 1 299 ? -11.096 30.786 -12.128 1.00 78.12 299 GLY A N 1
ATOM 2219 C CA . GLY A 1 299 ? -12.076 29.727 -12.341 1.00 78.12 299 GLY A CA 1
ATOM 2220 C C . GLY A 1 299 ? -11.616 28.683 -13.357 1.00 78.12 299 GLY A C 1
ATOM 2221 O O . GLY A 1 299 ? -10.716 28.911 -14.162 1.00 78.12 299 GLY A O 1
ATOM 2222 N N . ALA A 1 300 ? -12.290 27.536 -13.372 1.00 76.38 300 ALA A N 1
ATOM 2223 C CA . ALA A 1 300 ? -12.026 26.432 -14.290 1.00 76.38 300 ALA A CA 1
ATOM 2224 C C . ALA A 1 300 ? -12.157 26.828 -15.764 1.00 76.38 300 ALA A C 1
ATOM 2226 O O . ALA A 1 300 ? -11.597 26.146 -16.613 1.00 76.38 300 ALA A O 1
ATOM 2227 N N . TYR A 1 301 ? -12.848 27.926 -16.071 1.00 76.69 301 TYR A N 1
ATOM 2228 C CA . TYR A 1 301 ? -13.048 28.435 -17.429 1.00 76.69 301 TYR A CA 1
ATOM 2229 C C . TYR A 1 301 ? -12.413 29.813 -17.652 1.00 76.69 301 TYR A C 1
ATOM 2231 O O . TYR A 1 301 ? -12.707 30.462 -18.654 1.00 76.69 301 TYR A O 1
ATOM 2239 N N . ASP A 1 302 ? -11.547 30.257 -16.738 1.00 83.94 302 ASP A N 1
ATOM 2240 C CA . ASP A 1 302 ? -10.829 31.519 -16.873 1.00 83.94 302 ASP A CA 1
ATOM 2241 C C . ASP A 1 302 ? -9.807 31.436 -18.009 1.00 83.94 302 ASP A C 1
ATOM 2243 O O . ASP A 1 302 ? -8.798 30.741 -17.901 1.00 83.94 302 ASP A O 1
ATOM 2247 N N . ARG A 1 303 ? -10.065 32.161 -19.102 1.00 82.81 303 ARG A N 1
ATOM 2248 C CA . ARG A 1 303 ? -9.260 32.124 -20.334 1.00 82.81 303 ARG A CA 1
ATOM 2249 C C . ARG A 1 303 ? -7.792 32.474 -20.114 1.00 82.81 303 ARG A C 1
ATOM 2251 O O . ARG A 1 303 ? -6.938 31.961 -20.835 1.00 82.81 303 ARG A O 1
ATOM 2258 N N . ASP A 1 304 ? -7.491 33.303 -19.120 1.00 85.00 304 ASP A N 1
ATOM 2259 C CA . ASP A 1 304 ? -6.121 33.736 -18.845 1.00 85.00 304 ASP A CA 1
ATOM 2260 C C . ASP A 1 304 ? -5.240 32.572 -18.372 1.00 85.00 304 ASP A C 1
ATOM 2262 O O . ASP A 1 304 ? -4.014 32.600 -18.537 1.00 85.00 304 ASP A O 1
ATOM 2266 N N . LEU A 1 305 ? -5.862 31.503 -17.867 1.00 87.50 305 LEU A N 1
ATOM 2267 C CA . LEU A 1 305 ? -5.191 30.283 -17.436 1.00 87.50 305 LEU A CA 1
ATOM 2268 C C . LEU A 1 305 ? -4.868 29.322 -18.589 1.00 87.50 305 LEU A C 1
ATOM 2270 O O . LEU A 1 305 ? -4.247 28.291 -18.339 1.00 87.50 305 LEU A O 1
ATOM 2274 N N . TYR A 1 306 ? -5.267 29.620 -19.829 1.00 89.12 306 TYR A N 1
ATOM 2275 C CA . TYR A 1 306 ? -5.203 28.677 -20.947 1.00 89.12 306 TYR A CA 1
ATOM 2276 C C . TYR A 1 306 ? -4.405 29.193 -22.154 1.00 89.12 306 TYR A C 1
ATOM 2278 O O . TYR A 1 306 ? -4.373 30.385 -22.451 1.00 89.12 306 TYR A O 1
ATOM 2286 N N . ASP A 1 307 ? -3.782 28.261 -22.870 1.00 89.25 307 ASP A N 1
ATOM 2287 C CA . ASP A 1 307 ? -3.149 28.435 -24.174 1.00 89.25 307 ASP A CA 1
ATOM 2288 C C . ASP A 1 307 ? -4.058 27.949 -25.302 1.00 89.25 307 ASP A C 1
ATOM 2290 O O . ASP A 1 307 ? -4.788 26.970 -25.150 1.00 89.25 307 ASP A O 1
ATOM 2294 N N . VAL A 1 308 ? -3.939 28.578 -26.472 1.00 87.19 308 VAL A N 1
ATOM 2295 C CA . VAL A 1 308 ? -4.653 28.165 -27.685 1.00 87.19 308 VAL A CA 1
ATOM 2296 C C . VAL A 1 308 ? -4.087 26.857 -28.240 1.00 87.19 308 VAL A C 1
ATOM 2298 O O . VAL A 1 308 ? -2.872 26.689 -28.371 1.00 87.19 308 VAL A O 1
ATOM 2301 N N . ILE A 1 309 ? -4.990 25.949 -28.607 1.00 87.00 309 ILE A N 1
ATOM 2302 C CA . ILE A 1 309 ? -4.731 24.789 -29.453 1.00 87.00 309 ILE A CA 1
ATOM 2303 C C . ILE A 1 309 ? -5.494 24.978 -30.764 1.00 87.00 309 ILE A C 1
ATOM 2305 O O . ILE A 1 309 ? -6.713 25.138 -30.767 1.00 87.00 309 ILE A O 1
ATOM 2309 N N . ASP A 1 310 ? -4.774 24.899 -31.880 1.00 81.62 310 ASP A N 1
ATOM 2310 C CA . ASP A 1 310 ? -5.371 24.857 -33.212 1.00 81.62 310 ASP A CA 1
ATOM 2311 C C . ASP A 1 310 ? -5.656 23.409 -33.638 1.00 81.62 310 ASP A C 1
ATOM 2313 O O . ASP A 1 310 ? -4.753 22.564 -33.704 1.00 81.62 310 ASP A O 1
ATOM 2317 N N . ILE A 1 311 ? -6.930 23.138 -33.914 1.00 81.69 311 ILE A N 1
ATOM 2318 C CA . ILE A 1 311 ? -7.427 21.859 -34.437 1.00 81.69 311 ILE A CA 1
ATOM 2319 C C . ILE A 1 311 ? -8.333 22.058 -35.659 1.00 81.69 311 ILE A C 1
ATOM 2321 O O . ILE A 1 311 ? -9.173 21.212 -35.971 1.00 81.69 311 ILE A O 1
ATOM 2325 N N . SER A 1 312 ? -8.183 23.190 -36.350 1.00 78.94 312 SER A N 1
ATOM 2326 C CA . SER A 1 312 ? -8.924 23.518 -37.574 1.00 78.94 312 SER A CA 1
ATOM 2327 C C . SER A 1 312 ? -8.749 22.472 -38.682 1.00 78.94 312 SER A C 1
ATOM 2329 O O . SER A 1 312 ? -9.662 22.248 -39.470 1.00 78.94 312 SER A O 1
ATOM 2331 N N . ASP A 1 313 ? -7.625 21.753 -38.686 1.00 81.44 313 ASP A N 1
ATOM 2332 C CA . ASP A 1 313 ? -7.334 20.635 -39.588 1.00 81.44 313 ASP A CA 1
ATOM 2333 C C . ASP A 1 313 ? -8.223 19.397 -39.355 1.00 81.44 313 ASP A C 1
ATOM 2335 O O . ASP A 1 313 ? -8.382 18.569 -40.251 1.00 81.44 313 ASP A O 1
ATOM 2339 N N . LEU A 1 314 ? -8.818 19.261 -38.165 1.00 80.31 314 LEU A N 1
ATOM 2340 C CA . LEU A 1 314 ? -9.737 18.175 -37.803 1.00 80.31 314 LEU A CA 1
ATOM 2341 C C . LEU A 1 314 ? -11.209 18.595 -37.809 1.00 80.31 314 LEU A C 1
ATOM 2343 O O . LEU A 1 314 ? -12.095 17.735 -37.933 1.00 80.31 314 LEU A O 1
ATOM 2347 N N . ILE A 1 315 ? -11.466 19.892 -37.635 1.00 72.62 315 ILE A N 1
ATOM 2348 C CA . ILE A 1 315 ? -12.798 20.490 -37.577 1.00 72.62 315 ILE A CA 1
ATOM 2349 C C . ILE A 1 315 ? -13.213 20.912 -38.984 1.00 72.62 315 ILE A C 1
ATOM 2351 O O . ILE A 1 315 ? -13.064 22.055 -39.401 1.00 72.62 315 ILE A O 1
ATOM 2355 N N . ASN A 1 316 ? -13.760 19.960 -39.725 1.00 66.56 316 ASN A N 1
ATOM 2356 C CA . ASN A 1 316 ? -14.569 20.227 -40.909 1.00 66.56 316 ASN A CA 1
ATOM 2357 C C . ASN A 1 316 ? -16.062 20.337 -40.528 1.00 66.56 316 ASN A C 1
ATOM 2359 O O . ASN A 1 316 ? -16.423 20.251 -39.356 1.00 66.56 316 ASN A O 1
ATOM 2363 N N . THR A 1 317 ? -16.951 20.518 -41.511 1.00 54.28 317 THR A N 1
ATOM 2364 C CA . THR A 1 317 ? -18.415 20.684 -41.352 1.00 54.28 317 THR A CA 1
ATOM 2365 C C . THR A 1 317 ? -19.168 19.467 -40.773 1.00 54.28 317 THR A C 1
ATOM 2367 O O . THR A 1 317 ? -20.398 19.454 -40.776 1.00 54.28 317 THR A O 1
ATOM 2370 N N . ASN A 1 318 ? -18.482 18.442 -40.253 1.00 56.03 318 ASN A N 1
ATOM 2371 C CA . ASN A 1 318 ? -19.104 17.179 -39.853 1.00 56.03 318 ASN A CA 1
ATOM 2372 C C . ASN A 1 318 ? -19.438 17.091 -38.358 1.00 56.03 318 ASN A C 1
ATOM 2374 O O . ASN A 1 318 ? -18.567 17.092 -37.492 1.00 56.03 318 ASN A O 1
ATOM 2378 N N . SER A 1 319 ? -20.727 16.876 -38.091 1.00 67.50 319 SER A N 1
ATOM 2379 C CA . SER A 1 319 ? -21.307 16.540 -36.787 1.00 67.50 319 SER A CA 1
ATOM 2380 C C . SER A 1 319 ? -21.311 15.023 -36.568 1.00 67.50 319 SER A C 1
ATOM 2382 O O . SER A 1 319 ? -22.352 14.383 -36.696 1.00 67.50 319 SER A O 1
ATOM 2384 N N . GLY A 1 320 ? -20.152 14.417 -36.293 1.00 75.88 320 GLY A N 1
ATOM 2385 C CA . GLY A 1 320 ? -20.072 12.956 -36.196 1.00 75.88 320 GLY A CA 1
ATOM 2386 C C . GLY A 1 320 ? -18.868 12.409 -35.437 1.00 75.88 320 GLY A C 1
ATOM 2387 O O . GLY A 1 320 ? -17.900 13.117 -35.150 1.00 75.88 320 GLY A O 1
ATOM 2388 N N . TRP A 1 321 ? -18.951 11.118 -35.112 1.00 84.38 321 TRP A N 1
ATOM 2389 C CA . TRP A 1 321 ? -17.844 10.347 -34.553 1.00 84.38 321 TRP A CA 1
ATOM 2390 C C . TRP A 1 321 ? -16.802 10.103 -35.643 1.00 84.38 321 TRP A C 1
ATOM 2392 O O . TRP A 1 321 ? -17.144 9.682 -36.745 1.00 84.38 321 TRP A O 1
ATOM 2402 N N . THR A 1 322 ? -15.538 10.408 -35.365 1.00 86.31 322 THR A N 1
ATOM 2403 C CA . THR A 1 322 ? -14.422 10.080 -36.258 1.00 86.31 322 THR A CA 1
ATOM 2404 C C . THR A 1 322 ? -13.453 9.186 -35.514 1.00 86.31 322 THR A C 1
ATOM 2406 O O . THR A 1 322 ? -12.973 9.556 -34.444 1.00 86.31 322 THR A O 1
ATOM 2409 N N . TYR A 1 323 ? -13.164 8.025 -36.088 1.00 87.88 323 TYR A N 1
ATOM 2410 C CA . TYR A 1 323 ? -12.309 7.032 -35.464 1.00 87.88 323 TYR A CA 1
ATOM 2411 C C . TYR A 1 323 ? -10.833 7.372 -35.641 1.00 87.88 323 TYR A C 1
ATOM 2413 O O . TYR A 1 323 ? -10.414 7.998 -36.621 1.00 87.88 323 TYR A O 1
ATOM 2421 N N . ILE A 1 324 ? -10.041 6.928 -34.675 1.00 88.56 324 ILE A N 1
ATOM 2422 C CA . ILE A 1 324 ? -8.592 7.036 -34.701 1.00 88.56 324 ILE A CA 1
ATOM 2423 C C . ILE A 1 324 ? -8.009 5.955 -35.625 1.00 88.56 324 ILE A C 1
ATOM 2425 O O . ILE A 1 324 ? -8.416 4.794 -35.594 1.00 88.56 324 ILE A O 1
ATOM 2429 N N . GLY A 1 325 ? -7.023 6.347 -36.436 1.00 83.44 325 GLY A N 1
ATOM 2430 C CA . GLY A 1 325 ? -6.248 5.459 -37.298 1.00 83.44 325 GLY A CA 1
ATOM 2431 C C . GLY A 1 325 ? -6.702 5.433 -38.760 1.00 83.44 325 GLY A C 1
ATOM 2432 O O . GLY A 1 325 ? -7.884 5.559 -39.070 1.00 83.44 325 GLY A O 1
ATOM 2433 N N . ASN A 1 326 ? -5.743 5.221 -39.669 1.00 74.31 326 ASN A N 1
ATOM 2434 C CA . ASN A 1 326 ? -5.969 5.028 -41.111 1.00 74.31 326 ASN A CA 1
ATOM 2435 C C . ASN A 1 326 ? -5.051 3.948 -41.748 1.00 74.31 326 ASN A C 1
ATOM 2437 O O . ASN A 1 326 ? -4.874 3.901 -42.965 1.00 74.31 326 ASN A O 1
ATOM 2441 N N . GLY A 1 327 ? -4.401 3.124 -40.921 1.00 64.19 327 GLY A N 1
ATOM 2442 C CA . GLY A 1 327 ? -3.573 1.978 -41.321 1.00 64.19 327 GLY A CA 1
ATOM 2443 C C . GLY A 1 327 ? -2.185 2.300 -41.889 1.00 64.19 327 GLY A C 1
ATOM 2444 O O . GLY A 1 327 ? -1.354 1.401 -41.942 1.00 64.19 327 GLY A O 1
ATOM 2445 N N . THR A 1 328 ? -1.905 3.552 -42.276 1.00 66.75 328 THR A N 1
ATOM 2446 C CA . THR A 1 328 ? -0.675 3.898 -43.026 1.00 66.75 328 THR A CA 1
ATOM 2447 C C . THR A 1 328 ? 0.034 5.157 -42.513 1.00 66.75 328 THR A C 1
ATOM 2449 O O . THR A 1 328 ? 1.161 5.437 -42.910 1.00 66.75 328 THR A O 1
ATOM 2452 N N . SER A 1 329 ? -0.612 5.956 -41.660 1.00 76.62 329 SER A N 1
ATOM 2453 C CA . SER A 1 329 ? -0.092 7.236 -41.166 1.00 76.62 329 SER A CA 1
ATOM 2454 C C . SER A 1 329 ? 0.088 7.252 -39.653 1.00 76.62 329 SER A C 1
ATOM 2456 O O . SER A 1 329 ? -0.563 6.511 -38.915 1.00 76.62 329 SER A O 1
ATOM 2458 N N . ASN A 1 330 ? 0.954 8.160 -39.203 1.00 87.38 330 ASN A N 1
ATOM 2459 C CA . ASN A 1 330 ? 1.127 8.467 -37.791 1.00 87.38 330 ASN A CA 1
ATOM 2460 C C . ASN A 1 330 ? -0.166 9.067 -37.247 1.00 87.38 330 ASN A C 1
ATOM 2462 O O . ASN A 1 330 ? -0.677 10.051 -37.781 1.00 87.38 330 ASN A O 1
ATOM 2466 N N . VAL A 1 331 ? -0.672 8.489 -36.166 1.00 89.38 331 VAL A N 1
ATOM 2467 C CA . VAL A 1 331 ? -1.907 8.960 -35.544 1.00 89.38 331 VAL A CA 1
ATOM 2468 C C . VAL A 1 331 ? -1.691 10.242 -34.750 1.00 89.38 331 VAL A C 1
ATOM 2470 O O . VAL A 1 331 ? -2.483 11.177 -34.856 1.00 89.38 331 VAL A O 1
ATOM 2473 N N . PHE A 1 332 ? -0.614 10.300 -33.969 1.00 91.69 332 PHE A N 1
ATOM 2474 C CA . PHE A 1 332 ? -0.296 11.440 -33.116 1.00 91.69 332 PHE A CA 1
ATOM 2475 C C . PHE A 1 332 ? 0.974 12.140 -33.588 1.00 91.69 332 PHE A C 1
ATOM 2477 O O . PHE A 1 332 ? 1.917 11.508 -34.067 1.00 91.69 332 PHE A O 1
ATOM 2484 N N . GLY A 1 333 ? 1.004 13.461 -33.415 1.00 90.81 333 GLY A N 1
ATOM 2485 C CA . GLY A 1 333 ? 2.224 14.240 -33.582 1.00 90.81 333 GLY A CA 1
ATOM 2486 C C . GLY A 1 333 ? 3.208 13.984 -32.441 1.00 90.81 333 GLY A C 1
ATOM 2487 O O . GLY A 1 333 ? 2.848 13.467 -31.381 1.00 90.81 333 GLY A O 1
ATOM 2488 N N . PHE A 1 334 ? 4.459 14.390 -32.628 1.00 93.44 334 PHE A N 1
ATOM 2489 C CA . PHE A 1 334 ? 5.457 14.343 -31.567 1.00 93.44 334 PHE A CA 1
ATOM 2490 C C . PHE A 1 334 ? 6.405 15.525 -31.668 1.00 93.44 334 PHE A C 1
ATOM 2492 O O . PHE A 1 334 ? 6.859 15.878 -32.753 1.00 93.44 334 PHE A O 1
ATOM 2499 N N . SER A 1 335 ? 6.704 16.124 -30.523 1.00 93.38 335 SER A N 1
ATOM 2500 C CA . SER A 1 335 ? 7.695 17.180 -30.399 1.00 93.38 335 SER A CA 1
ATOM 2501 C C . SER A 1 335 ? 8.286 17.143 -28.998 1.00 93.38 335 SER A C 1
ATOM 2503 O O . SER A 1 335 ? 7.565 16.944 -28.019 1.00 93.38 335 SER A O 1
ATOM 2505 N N . THR A 1 336 ? 9.597 17.350 -28.908 1.00 92.38 336 THR A N 1
ATOM 2506 C CA . THR A 1 336 ? 10.298 17.546 -27.635 1.00 92.38 336 THR A CA 1
ATOM 2507 C C . THR A 1 336 ? 10.199 18.985 -27.132 1.00 92.38 336 THR A C 1
ATOM 2509 O O . THR A 1 336 ? 10.482 19.242 -25.965 1.00 92.38 336 THR A O 1
ATOM 2512 N N . ASP A 1 337 ? 9.783 19.927 -27.987 1.00 91.81 337 ASP A N 1
ATOM 2513 C CA . ASP A 1 337 ? 9.481 21.297 -27.580 1.00 91.81 337 ASP A CA 1
ATOM 2514 C C . ASP A 1 337 ? 8.070 21.373 -26.985 1.00 91.81 337 ASP A C 1
ATOM 2516 O O . ASP A 1 337 ? 7.064 21.292 -27.701 1.00 91.81 337 ASP A O 1
ATOM 2520 N N . ARG A 1 338 ? 8.006 21.579 -25.667 1.00 88.88 338 ARG A N 1
ATOM 2521 C CA . ARG A 1 338 ? 6.756 21.690 -24.899 1.00 88.88 338 ARG A CA 1
ATOM 2522 C C . ARG A 1 338 ? 5.899 22.902 -25.281 1.00 88.88 338 ARG A C 1
ATOM 2524 O O . ARG A 1 338 ? 4.701 22.915 -25.012 1.00 88.88 338 ARG A O 1
ATOM 2531 N N . ASN A 1 339 ? 6.473 23.905 -25.944 1.00 88.12 339 ASN A N 1
ATOM 2532 C CA . ASN A 1 339 ? 5.717 25.068 -26.413 1.00 88.12 339 ASN A CA 1
ATOM 2533 C C . ASN A 1 339 ? 5.069 24.844 -27.783 1.00 88.12 339 ASN A C 1
ATOM 2535 O O . ASN A 1 339 ? 4.159 25.586 -28.159 1.00 88.12 339 ASN A O 1
ATOM 2539 N N . SER A 1 340 ? 5.500 23.817 -28.516 1.00 91.38 340 SER A N 1
ATOM 2540 C CA . SER A 1 340 ? 4.997 23.531 -29.856 1.00 91.38 340 SER A CA 1
ATOM 2541 C C . SER A 1 340 ? 3.527 23.092 -29.853 1.00 91.38 340 SER A C 1
ATOM 2543 O O . SER A 1 340 ? 3.053 22.395 -28.950 1.00 91.38 340 SER A O 1
ATOM 2545 N N . ALA A 1 341 ? 2.804 23.433 -30.923 1.00 87.31 341 ALA A N 1
ATOM 2546 C CA . ALA A 1 341 ? 1.420 22.996 -31.118 1.00 87.31 341 ALA A CA 1
ATOM 2547 C C . ALA A 1 341 ? 1.291 21.461 -31.143 1.00 87.31 341 ALA A C 1
ATOM 2549 O O . ALA A 1 341 ? 0.322 20.911 -30.620 1.00 87.31 341 ALA A O 1
ATOM 2550 N N . ALA A 1 342 ? 2.296 20.767 -31.692 1.00 89.38 342 ALA A N 1
ATOM 2551 C CA . ALA A 1 342 ? 2.341 19.308 -31.745 1.00 89.38 342 ALA A CA 1
ATOM 2552 C C . ALA A 1 342 ? 2.351 18.678 -30.344 1.00 89.38 342 ALA A C 1
ATOM 2554 O O . ALA A 1 342 ? 1.551 17.786 -30.078 1.00 89.38 342 ALA A O 1
ATOM 2555 N N . TYR A 1 343 ? 3.193 19.169 -29.426 1.00 91.75 343 TYR A N 1
ATOM 2556 C CA . TYR A 1 343 ? 3.213 18.673 -28.047 1.00 91.75 343 TYR A CA 1
ATOM 2557 C C . TYR A 1 343 ? 1.880 18.931 -27.335 1.00 91.75 343 TYR A C 1
ATOM 2559 O O . TYR A 1 343 ? 1.320 18.013 -26.733 1.00 91.75 343 TYR A O 1
ATOM 2567 N N . LYS A 1 344 ? 1.327 20.149 -27.449 1.00 90.44 344 LYS A N 1
ATOM 2568 C CA . LYS A 1 344 ? 0.056 20.503 -26.795 1.00 90.44 344 LYS A CA 1
ATOM 2569 C C . LYS A 1 344 ? -1.085 19.604 -27.274 1.00 90.44 344 LYS A C 1
ATOM 2571 O O . LYS A 1 344 ? -1.776 19.030 -26.436 1.00 90.44 344 LYS A O 1
ATOM 2576 N N . ARG A 1 345 ? -1.224 19.397 -28.591 1.00 90.62 345 ARG A N 1
ATOM 2577 C CA . ARG A 1 345 ? -2.236 18.499 -29.186 1.00 90.62 345 ARG A CA 1
ATOM 2578 C C . ARG A 1 345 ? -2.076 17.050 -28.740 1.00 90.62 345 ARG A C 1
ATOM 2580 O O . ARG A 1 345 ? -3.048 16.439 -28.300 1.00 90.62 345 ARG A O 1
ATOM 2587 N N . THR A 1 346 ? -0.858 16.519 -28.801 1.00 90.50 346 THR A N 1
ATOM 2588 C CA . THR A 1 346 ? -0.577 15.136 -28.400 1.00 90.50 346 THR A CA 1
ATOM 2589 C C . THR A 1 346 ? -0.831 14.917 -26.913 1.00 90.50 346 THR A C 1
ATOM 2591 O O . THR A 1 346 ? -1.402 13.895 -26.545 1.00 90.50 346 THR A O 1
ATOM 2594 N N . SER A 1 347 ? -0.489 15.889 -26.060 1.00 89.88 347 SER A N 1
ATOM 2595 C CA . SER A 1 347 ? -0.697 15.780 -24.611 1.00 89.88 347 SER A CA 1
ATOM 2596 C C . SER A 1 347 ? -2.168 15.599 -24.234 1.00 89.88 347 SER A C 1
ATOM 2598 O O . SER A 1 347 ? -2.462 14.870 -23.295 1.00 89.88 347 SER A O 1
ATOM 2600 N N . VAL A 1 348 ? -3.094 16.202 -24.987 1.00 90.25 348 VAL A N 1
ATOM 2601 C CA . VAL A 1 348 ? -4.542 16.085 -24.756 1.00 90.25 348 VAL A CA 1
ATOM 2602 C C . VAL A 1 348 ? -5.199 14.979 -25.586 1.00 90.25 348 VAL A C 1
ATOM 2604 O O . VAL A 1 348 ? -6.405 14.787 -25.495 1.00 90.25 348 VAL A O 1
ATOM 2607 N N . GLY A 1 349 ? -4.433 14.237 -26.391 1.00 89.38 349 GLY A N 1
ATOM 2608 C CA . GLY A 1 349 ? -4.957 13.121 -27.176 1.00 89.38 349 GLY A CA 1
ATOM 2609 C C . GLY A 1 349 ? -5.658 13.479 -28.472 1.00 89.38 349 GLY A C 1
ATOM 2610 O O . GLY A 1 349 ? -6.456 12.687 -28.964 1.00 89.38 349 GLY A O 1
ATOM 2611 N N . ILE A 1 350 ? -5.372 14.650 -29.034 1.00 89.81 350 ILE A N 1
ATOM 2612 C CA . ILE A 1 350 ? -5.926 15.044 -30.326 1.00 89.81 350 ILE A CA 1
ATOM 2613 C C . ILE A 1 350 ? -5.009 14.511 -31.445 1.00 89.81 350 ILE A C 1
ATOM 2615 O O . ILE A 1 350 ? -3.821 14.849 -31.457 1.00 89.81 350 ILE A O 1
ATOM 2619 N N . PRO A 1 351 ? -5.523 13.692 -32.383 1.00 89.88 351 PRO A N 1
ATOM 2620 C CA . PRO A 1 351 ? -4.731 13.115 -33.469 1.00 89.88 351 PRO A CA 1
ATOM 2621 C C . PRO A 1 351 ? -4.333 14.157 -34.530 1.00 89.88 351 PRO A C 1
ATOM 2623 O O . PRO A 1 351 ? -4.735 15.322 -34.493 1.00 89.88 351 PRO A O 1
ATOM 2626 N N . LEU A 1 352 ? -3.513 13.748 -35.494 1.00 89.19 352 LEU A N 1
ATOM 2627 C CA . LEU A 1 352 ? -3.249 14.504 -36.721 1.00 89.19 352 LEU A CA 1
ATOM 2628 C C . LEU A 1 352 ? -4.430 14.371 -37.696 1.00 89.19 352 LEU A C 1
ATOM 2630 O O . LEU A 1 352 ? -5.170 13.389 -37.636 1.00 89.19 352 LEU A O 1
ATOM 2634 N N . ALA A 1 353 ? -4.587 15.305 -38.640 1.00 86.38 353 ALA A N 1
ATOM 2635 C CA . ALA A 1 353 ? -5.634 15.229 -39.669 1.00 86.38 353 ALA A CA 1
ATOM 2636 C C . ALA A 1 353 ? -5.599 13.940 -40.509 1.00 86.38 353 ALA A C 1
ATOM 2638 O O . ALA A 1 353 ? -6.640 13.382 -40.841 1.00 86.38 353 ALA A O 1
ATOM 2639 N N . ASN A 1 354 ? -4.406 13.430 -40.818 1.00 86.19 354 ASN A N 1
ATOM 2640 C CA . ASN A 1 354 ? -4.224 12.134 -41.476 1.00 86.19 354 ASN A CA 1
ATOM 2641 C C . ASN A 1 354 ? -4.228 10.952 -40.491 1.00 86.19 354 ASN A C 1
ATOM 2643 O O . ASN A 1 354 ? -4.171 9.810 -40.918 1.00 86.19 354 ASN A O 1
ATOM 2647 N N . GLY A 1 355 ? -4.290 11.202 -39.185 1.00 87.44 355 GLY A N 1
ATOM 2648 C CA . GLY A 1 355 ? -4.333 10.189 -38.132 1.00 87.44 355 GLY A CA 1
ATOM 2649 C C . GLY A 1 355 ? -5.740 9.681 -37.809 1.00 87.44 355 GLY A C 1
ATOM 2650 O O . GLY A 1 355 ? -5.904 8.914 -36.862 1.00 87.44 355 GLY A O 1
ATOM 2651 N N . VAL A 1 356 ? -6.755 10.112 -38.562 1.00 87.69 356 VAL A N 1
ATOM 2652 C CA . VAL A 1 356 ? -8.169 9.767 -38.363 1.00 87.69 356 VAL A CA 1
ATOM 2653 C C . VAL A 1 356 ? -8.792 9.197 -39.636 1.00 87.69 356 VAL A C 1
ATOM 2655 O O . VAL A 1 356 ? -8.328 9.474 -40.742 1.00 87.69 356 VAL A O 1
ATOM 2658 N N . SER A 1 357 ? -9.867 8.419 -39.500 1.00 84.00 357 SER A N 1
ATOM 2659 C CA . SER A 1 357 ? -10.639 7.924 -40.646 1.00 84.00 357 SER A CA 1
ATOM 2660 C C . SER A 1 357 ? -12.109 7.648 -40.301 1.00 84.00 357 SER A C 1
ATOM 2662 O O . SER A 1 357 ? -12.525 7.708 -39.143 1.00 84.00 357 SER A O 1
ATOM 2664 N N . GLY A 1 358 ? -12.920 7.357 -41.325 1.00 78.44 358 GLY A N 1
ATOM 2665 C CA . GLY A 1 358 ? -14.332 6.993 -41.158 1.00 78.44 358 GLY A CA 1
ATOM 2666 C C . GLY A 1 358 ? -14.563 5.587 -40.588 1.00 78.44 358 GLY A C 1
ATOM 2667 O O . GLY A 1 358 ? -15.659 5.312 -40.114 1.00 78.44 358 GLY A O 1
ATOM 2668 N N . SER A 1 359 ? -13.549 4.717 -40.612 1.00 78.31 359 SER A N 1
ATOM 2669 C CA . SER A 1 359 ? -13.630 3.315 -40.165 1.00 78.31 359 SER A CA 1
ATOM 2670 C C . SER A 1 359 ? -12.609 2.939 -39.084 1.00 78.31 359 SER A C 1
ATOM 2672 O O . SER A 1 359 ? -12.679 1.840 -38.545 1.00 78.31 359 SER A O 1
ATOM 2674 N N . GLY A 1 360 ? -11.661 3.829 -38.776 1.00 80.56 360 GLY A N 1
ATOM 2675 C CA . GLY A 1 360 ? -10.599 3.624 -37.791 1.00 80.56 360 GLY A CA 1
ATOM 2676 C C . GLY A 1 360 ? -9.564 2.578 -38.200 1.00 80.56 360 GLY A C 1
ATOM 2677 O O . GLY A 1 360 ? -9.491 2.149 -39.355 1.00 80.56 360 GLY A O 1
ATOM 2678 N N . THR A 1 361 ? -8.763 2.149 -37.226 1.00 82.25 361 THR A N 1
ATOM 2679 C CA . THR A 1 361 ? -7.935 0.940 -37.323 1.00 82.25 361 THR A CA 1
ATOM 2680 C C . THR A 1 361 ? -8.255 -0.031 -36.198 1.00 82.25 361 THR A C 1
ATOM 2682 O O . THR A 1 361 ? -8.597 0.359 -35.085 1.00 82.25 361 THR A O 1
ATOM 2685 N N . ALA A 1 362 ? -8.027 -1.321 -36.455 1.00 79.06 362 ALA A N 1
ATOM 2686 C CA . ALA A 1 362 ? -8.115 -2.349 -35.421 1.00 79.06 362 ALA A CA 1
ATOM 2687 C C . ALA A 1 362 ? -7.135 -2.120 -34.251 1.00 79.06 362 ALA A C 1
ATOM 2689 O O . ALA A 1 362 ? -7.343 -2.675 -33.182 1.00 79.06 362 ALA A O 1
ATOM 2690 N N . GLU A 1 363 ? -6.086 -1.311 -34.440 1.00 83.62 363 GLU A N 1
ATOM 2691 C CA . GLU A 1 363 ? -5.088 -0.954 -33.420 1.00 83.62 363 GLU A CA 1
ATOM 2692 C C . GLU A 1 363 ? -5.689 -0.111 -32.285 1.00 83.62 363 GLU A C 1
ATOM 2694 O O . GLU A 1 363 ? -5.443 -0.389 -31.112 1.00 83.62 363 GLU A O 1
ATOM 2699 N N . PHE A 1 364 ? -6.503 0.888 -32.633 1.00 82.81 364 PHE A N 1
ATOM 2700 C CA . PHE A 1 364 ? -7.146 1.799 -31.680 1.00 82.81 364 PHE A CA 1
ATOM 2701 C C . PHE A 1 364 ? -8.601 1.397 -31.376 1.00 82.81 364 PHE A C 1
ATOM 2703 O O . PHE A 1 364 ? -9.295 2.056 -30.615 1.00 82.81 364 PHE A O 1
ATOM 2710 N N . GLY A 1 365 ? -9.093 0.289 -31.936 1.00 79.25 365 GLY A N 1
ATOM 2711 C CA . GLY A 1 365 ? -10.467 -0.159 -31.707 1.00 79.25 365 GLY A CA 1
ATOM 2712 C C . GLY A 1 365 ? -11.502 0.899 -32.108 1.00 79.25 365 GLY A C 1
ATOM 2713 O O . GLY A 1 365 ? -11.363 1.556 -33.134 1.00 79.25 365 GLY A O 1
ATOM 2714 N N . ASN A 1 366 ? -12.538 1.071 -31.282 1.00 78.75 366 ASN A N 1
ATOM 2715 C CA . ASN A 1 366 ? -13.587 2.076 -31.500 1.00 78.75 366 ASN A CA 1
ATOM 2716 C C . ASN A 1 366 ? -13.223 3.462 -30.935 1.00 78.75 366 ASN A C 1
ATOM 2718 O O . ASN A 1 366 ? -14.101 4.320 -30.806 1.00 78.75 366 ASN A O 1
ATOM 2722 N N . ASP A 1 367 ? -11.951 3.696 -30.597 1.00 85.69 367 ASP A N 1
ATOM 2723 C CA . ASP A 1 367 ? -11.486 4.998 -30.137 1.00 85.69 367 ASP A CA 1
ATOM 2724 C C . ASP A 1 367 ? -11.664 6.067 -31.215 1.00 85.69 367 ASP A C 1
ATOM 2726 O O . ASP A 1 367 ? -11.436 5.850 -32.408 1.00 85.69 367 ASP A O 1
ATOM 2730 N N . GLY A 1 368 ? -12.065 7.257 -30.787 1.00 86.19 368 GLY A N 1
ATOM 2731 C CA . GLY A 1 368 ? -12.453 8.315 -31.699 1.00 86.19 368 GLY A CA 1
ATOM 2732 C C . GLY A 1 368 ? -12.705 9.637 -31.003 1.00 86.19 368 GLY A C 1
ATOM 2733 O O . GLY A 1 368 ? -12.778 9.732 -29.777 1.00 86.19 368 GLY A O 1
ATOM 2734 N N . LEU A 1 369 ? -12.833 10.671 -31.823 1.00 86.19 369 LEU A N 1
ATOM 2735 C CA . LEU A 1 369 ? -13.227 11.999 -31.391 1.00 86.19 369 LEU A CA 1
ATOM 2736 C C . LEU A 1 369 ? -14.637 12.270 -31.906 1.00 86.19 369 LEU A C 1
ATOM 2738 O O . LEU A 1 369 ? -14.892 12.219 -33.114 1.00 86.19 369 LEU A O 1
ATOM 2742 N N . TYR A 1 370 ? -15.550 12.600 -30.996 1.00 84.56 370 TYR A N 1
ATOM 2743 C CA . TYR A 1 370 ? -16.851 13.134 -31.378 1.00 84.56 370 TYR A CA 1
ATOM 2744 C C . TYR A 1 370 ? -16.757 14.644 -31.566 1.00 84.56 370 TYR A C 1
ATOM 2746 O O . TYR A 1 370 ? -16.581 15.392 -30.603 1.00 84.56 370 TYR A O 1
ATOM 2754 N N . LYS A 1 371 ? -16.901 15.092 -32.813 1.00 78.06 371 LYS A N 1
ATOM 2755 C CA . LYS A 1 371 ? -16.691 16.490 -33.213 1.00 78.06 371 LYS A CA 1
ATOM 2756 C C . LYS A 1 371 ? -18.005 17.254 -33.375 1.00 78.06 371 LYS A C 1
ATOM 2758 O O . LYS A 1 371 ? -18.159 18.041 -34.301 1.00 78.06 371 LYS A O 1
ATOM 2763 N N . TYR A 1 372 ? -18.974 17.021 -32.490 1.00 77.12 372 TYR A N 1
ATOM 2764 C CA . TYR A 1 372 ? -20.124 17.921 -32.393 1.00 77.12 372 TYR A CA 1
ATOM 2765 C C . TYR A 1 372 ? -19.776 19.061 -31.458 1.00 77.12 372 TYR A C 1
ATOM 2767 O O . TYR A 1 372 ? -19.311 18.826 -30.356 1.00 77.12 372 TYR A O 1
ATOM 2775 N N . LEU A 1 373 ? -19.969 20.285 -31.911 1.00 73.44 373 LEU A N 1
ATOM 2776 C CA . LEU A 1 373 ? -19.157 21.395 -31.456 1.00 73.44 373 LEU A CA 1
ATOM 2777 C C . LEU A 1 373 ? -20.045 22.558 -31.026 1.00 73.44 373 LEU A C 1
ATOM 2779 O O . LEU A 1 373 ? -20.405 23.397 -31.845 1.00 73.44 373 LEU A O 1
ATOM 2783 N N . ILE A 1 374 ? -20.328 22.655 -29.729 1.00 68.50 374 ILE A N 1
ATOM 2784 C CA . ILE A 1 374 ? -21.073 23.778 -29.138 1.00 68.50 374 ILE A CA 1
ATOM 2785 C C . ILE A 1 374 ? -20.144 24.726 -28.365 1.00 68.50 374 ILE A C 1
ATOM 2787 O O . ILE A 1 374 ? -18.965 24.427 -28.166 1.00 68.50 374 ILE A O 1
ATOM 2791 N N . ASN A 1 375 ? -20.647 25.899 -27.988 1.00 66.38 375 ASN A N 1
ATOM 2792 C CA . ASN A 1 375 ? -19.905 26.853 -27.164 1.00 66.38 375 ASN A CA 1
ATOM 2793 C C . ASN A 1 375 ? -19.916 26.347 -25.704 1.00 66.38 375 ASN A C 1
ATOM 2795 O O . ASN A 1 375 ? -20.974 25.935 -25.228 1.00 66.38 375 ASN A O 1
ATOM 2799 N N . GLU A 1 376 ? -18.770 26.387 -25.007 1.00 68.00 376 GLU A N 1
ATOM 2800 C CA . GLU A 1 376 ? -18.593 26.029 -23.577 1.00 68.00 376 GLU A CA 1
ATOM 2801 C C . GLU A 1 376 ? -18.483 24.528 -23.233 1.00 68.00 376 GLU A C 1
ATOM 2803 O O . GLU A 1 376 ? -19.216 23.998 -22.392 1.00 68.00 376 GLU A O 1
ATOM 2808 N N . LEU A 1 377 ? -17.534 23.835 -23.863 1.00 70.94 377 LEU A N 1
ATOM 2809 C CA . LEU A 1 377 ? -17.360 22.383 -23.728 1.00 70.94 377 LEU A CA 1
ATOM 2810 C C . LEU A 1 377 ? -16.419 21.969 -22.593 1.00 70.94 377 LEU A C 1
ATOM 2812 O O . LEU A 1 377 ? -15.369 22.583 -22.402 1.00 70.94 377 LEU A O 1
ATOM 2816 N N . ALA A 1 378 ? -16.768 20.865 -21.929 1.00 75.00 378 ALA A N 1
ATOM 2817 C CA . ALA A 1 378 ? -15.853 20.043 -21.141 1.00 75.00 378 ALA A CA 1
ATOM 2818 C C . ALA A 1 378 ? -15.555 18.748 -21.917 1.00 75.00 378 ALA A C 1
ATOM 2820 O O . ALA A 1 378 ? -16.461 18.181 -22.531 1.00 75.00 378 ALA A O 1
ATOM 2821 N N . ALA A 1 379 ? -14.304 18.285 -21.912 1.00 85.94 379 ALA A N 1
ATOM 2822 C CA . ALA A 1 379 ? -13.947 17.028 -22.561 1.00 85.94 379 ALA A CA 1
ATOM 2823 C C . ALA A 1 379 ? -14.442 15.837 -21.732 1.00 85.94 379 ALA A C 1
ATOM 2825 O O . ALA A 1 379 ? -14.162 15.760 -20.538 1.00 85.94 379 ALA A O 1
ATOM 2826 N N . PHE A 1 380 ? -15.145 14.892 -22.355 1.00 88.75 380 PHE A N 1
ATOM 2827 C CA . PHE A 1 380 ? -15.471 13.611 -21.724 1.00 88.75 380 PHE A CA 1
ATOM 2828 C C . PHE A 1 380 ? -14.556 12.522 -22.256 1.00 88.75 380 PHE A C 1
ATOM 2830 O O . PHE A 1 380 ? -14.394 12.398 -23.469 1.00 88.75 380 PHE A O 1
ATOM 2837 N N . CYS A 1 381 ? -13.987 11.738 -21.348 1.00 89.00 381 CYS A N 1
ATOM 2838 C CA . CYS A 1 381 ? -12.979 10.728 -21.645 1.00 89.00 381 CYS A CA 1
ATOM 2839 C C . CYS A 1 381 ? -13.468 9.342 -21.233 1.00 89.00 381 CYS A C 1
ATOM 2841 O O . CYS A 1 381 ? -14.293 9.207 -20.321 1.00 89.00 381 CYS A O 1
ATOM 2843 N N . GLY A 1 382 ? -12.910 8.317 -21.874 1.00 84.94 382 GLY A N 1
ATOM 2844 C CA . GLY A 1 382 ? -13.176 6.923 -21.537 1.00 84.94 382 GLY A CA 1
ATOM 2845 C C . GLY A 1 382 ? -14.444 6.408 -22.211 1.00 84.94 382 GLY A C 1
ATOM 2846 O O . GLY A 1 382 ? -14.618 6.541 -23.420 1.00 84.94 382 GLY A O 1
ATOM 2847 N N . GLY A 1 383 ? -15.343 5.792 -21.445 1.00 77.62 383 GLY A N 1
ATOM 2848 C CA . GLY A 1 383 ? -16.533 5.156 -22.005 1.00 77.62 383 GLY A CA 1
ATOM 2849 C C . GLY A 1 383 ? -17.760 5.295 -21.121 1.00 77.62 383 GLY A C 1
ATOM 2850 O O . GLY A 1 383 ? -17.741 4.926 -19.949 1.00 77.62 383 GLY A O 1
ATOM 2851 N N . ASN A 1 384 ? -18.864 5.768 -21.700 1.00 76.38 384 ASN A N 1
ATOM 2852 C CA . ASN A 1 384 ? -20.172 5.663 -21.068 1.00 76.38 384 ASN A CA 1
ATOM 2853 C C . ASN A 1 384 ? -20.788 4.297 -21.334 1.00 76.38 384 ASN A C 1
ATOM 2855 O O . ASN A 1 384 ? -20.875 3.833 -22.470 1.00 76.38 384 ASN A O 1
ATOM 2859 N N . TRP A 1 385 ? -21.334 3.729 -20.270 1.00 70.31 385 TRP A N 1
ATOM 2860 C CA . TRP A 1 385 ? -22.057 2.484 -20.310 1.00 70.31 385 TRP A CA 1
ATOM 2861 C C . TRP A 1 385 ? -23.241 2.449 -21.302 1.00 70.31 385 TRP A C 1
ATOM 2863 O O . TRP A 1 385 ? -23.501 1.441 -21.955 1.00 70.31 385 TRP A O 1
ATOM 2873 N N . ASN A 1 386 ? -23.971 3.556 -21.416 1.00 64.44 386 ASN A N 1
ATOM 2874 C CA . ASN A 1 386 ? -25.189 3.685 -22.220 1.00 64.44 386 ASN A CA 1
ATOM 2875 C C . ASN A 1 386 ? -24.955 3.975 -23.714 1.00 64.44 386 ASN A C 1
ATOM 2877 O O . ASN A 1 386 ? -25.914 4.019 -24.482 1.00 64.44 386 ASN A O 1
ATOM 2881 N N . ASN A 1 387 ? -23.718 4.264 -24.124 1.00 62.84 387 ASN A N 1
ATOM 2882 C CA . ASN A 1 387 ? -23.407 4.685 -25.492 1.00 62.84 387 ASN A CA 1
ATOM 2883 C C . ASN A 1 387 ? -22.002 4.218 -25.894 1.00 62.84 387 ASN A C 1
ATOM 2885 O O . ASN A 1 387 ? -21.067 4.995 -26.079 1.00 62.84 387 ASN A O 1
ATOM 2889 N N . SER A 1 388 ? -21.876 2.903 -25.950 1.00 57.31 388 SER A N 1
ATOM 2890 C CA . SER A 1 388 ? -20.622 2.145 -26.032 1.00 57.31 388 SER A CA 1
ATOM 2891 C C . SER A 1 388 ? -20.036 1.967 -27.441 1.00 57.31 388 SER A C 1
ATOM 2893 O O . SER A 1 388 ? -18.958 1.394 -27.591 1.00 57.31 388 SER A O 1
ATOM 2895 N N . SER A 1 389 ? -20.731 2.421 -28.491 1.00 63.69 389 SER A N 1
ATOM 2896 C CA . SER A 1 389 ? -20.158 2.481 -29.845 1.00 63.69 389 SER A CA 1
ATOM 2897 C C . SER A 1 389 ? -19.038 3.525 -29.941 1.00 63.69 389 SER A C 1
ATOM 2899 O O . SER A 1 389 ? -18.263 3.513 -30.894 1.00 63.69 389 SER A O 1
ATOM 2901 N N . ASN A 1 390 ? -18.960 4.394 -28.927 1.00 71.56 390 ASN A N 1
ATOM 2902 C CA . ASN A 1 390 ? -18.104 5.566 -28.818 1.00 71.56 390 ASN A CA 1
ATOM 2903 C C . ASN A 1 390 ? -17.288 5.515 -27.504 1.00 71.56 390 ASN A C 1
ATOM 2905 O O . ASN A 1 390 ? -17.240 6.496 -26.758 1.00 71.56 390 ASN A O 1
ATOM 2909 N N . ALA A 1 391 ? -16.733 4.346 -27.167 1.00 76.31 391 ALA A N 1
ATOM 2910 C CA . ALA A 1 391 ? -16.027 4.091 -25.911 1.00 76.31 391 ALA A CA 1
ATOM 2911 C C . ALA A 1 391 ? -14.656 3.450 -26.152 1.00 76.31 391 ALA A C 1
ATOM 2913 O O . ALA A 1 391 ? -14.513 2.552 -26.983 1.00 76.31 391 ALA A O 1
ATOM 2914 N N . GLY A 1 392 ? -13.665 3.892 -25.380 1.00 82.31 392 GLY A N 1
ATOM 2915 C CA . GLY A 1 392 ? -12.315 3.340 -25.393 1.00 82.31 392 GLY A CA 1
ATOM 2916 C C . GLY A 1 392 ? -11.306 4.259 -24.690 1.00 82.31 392 GLY A C 1
ATOM 2917 O O . GLY A 1 392 ? -11.689 5.306 -24.162 1.00 82.31 392 GLY A O 1
ATOM 2918 N N . PRO A 1 393 ? -10.030 3.854 -24.578 1.00 87.00 393 PRO A N 1
ATOM 2919 C CA . PRO A 1 393 ? -9.039 4.589 -23.794 1.00 87.00 393 PRO A CA 1
ATOM 2920 C C . PRO A 1 393 ? -8.651 5.944 -24.410 1.00 87.00 393 PRO A C 1
ATOM 2922 O O . PRO A 1 393 ? -8.249 6.841 -23.671 1.00 87.00 393 PRO A O 1
ATOM 2925 N N . PHE A 1 394 ? -8.790 6.119 -25.727 1.00 89.31 394 PHE A N 1
ATOM 2926 C CA . PHE A 1 394 ? -8.539 7.389 -26.424 1.00 89.31 394 PHE A CA 1
ATOM 2927 C C . PHE A 1 394 ? -9.823 8.120 -26.835 1.00 89.31 394 PHE A C 1
ATOM 2929 O O . PHE A 1 394 ? -9.752 9.201 -27.422 1.00 89.31 394 PHE A O 1
ATOM 2936 N N . ALA A 1 395 ? -10.990 7.550 -26.534 1.00 87.94 395 ALA A N 1
ATOM 2937 C CA . ALA A 1 395 ? -12.277 8.158 -26.820 1.00 87.94 395 ALA A CA 1
ATOM 2938 C C . ALA A 1 395 ? -12.427 9.519 -26.125 1.00 87.94 395 ALA A C 1
ATOM 2940 O O . ALA A 1 395 ? -12.266 9.647 -24.906 1.00 87.94 395 ALA A O 1
ATOM 2941 N N . MET A 1 396 ? -12.775 10.530 -26.922 1.00 89.19 396 MET A N 1
ATOM 2942 C CA . MET A 1 396 ? -12.997 11.894 -26.462 1.00 89.19 396 MET A CA 1
ATOM 2943 C C . MET A 1 396 ? -14.289 12.443 -27.057 1.00 89.19 396 MET A C 1
ATOM 2945 O O . MET A 1 396 ? -14.477 12.474 -28.275 1.00 89.19 396 MET A O 1
ATOM 2949 N N . ASN A 1 397 ? -15.183 12.909 -26.193 1.00 86.75 397 ASN A N 1
ATOM 2950 C CA . ASN A 1 397 ? -16.429 13.532 -26.606 1.00 86.75 397 ASN A CA 1
ATOM 2951 C C . ASN A 1 397 ? -16.452 15.011 -26.213 1.00 86.75 397 ASN A C 1
ATOM 2953 O O . ASN A 1 397 ? -16.203 15.365 -25.062 1.00 86.75 397 ASN A O 1
ATOM 2957 N N . LEU A 1 398 ? -16.765 15.855 -27.193 1.00 82.56 398 LEU A N 1
ATOM 2958 C CA . LEU A 1 398 ? -16.773 17.306 -27.088 1.00 82.56 398 LEU A CA 1
ATOM 2959 C C . LEU A 1 398 ? -18.171 17.894 -27.362 1.00 82.56 398 LEU A C 1
ATOM 2961 O O . LEU A 1 398 ? -18.250 19.004 -27.855 1.00 82.56 398 LEU A O 1
ATOM 2965 N N . ASN A 1 399 ? -19.279 17.187 -27.087 1.00 79.88 399 ASN A N 1
ATOM 2966 C CA . ASN A 1 399 ? -20.627 17.615 -27.517 1.00 79.88 399 ASN A CA 1
ATOM 2967 C C . ASN A 1 399 ? -21.526 18.322 -26.502 1.00 79.88 399 ASN A C 1
ATOM 2969 O O . ASN A 1 399 ? -22.591 18.789 -26.906 1.00 79.88 399 ASN A O 1
ATOM 2973 N N . ASN A 1 400 ? -21.166 18.381 -25.219 1.00 79.94 400 ASN A N 1
ATOM 2974 C CA . ASN A 1 400 ? -22.076 18.864 -24.175 1.00 79.94 400 ASN A CA 1
ATOM 2975 C C . ASN A 1 400 ? -21.557 20.120 -23.466 1.00 79.94 400 ASN A C 1
ATOM 2977 O O . ASN A 1 400 ? -20.366 20.242 -23.184 1.00 79.94 400 ASN A O 1
ATOM 2981 N N . ASN A 1 401 ? -22.483 21.021 -23.123 1.00 80.19 401 ASN A N 1
ATOM 2982 C CA . ASN A 1 401 ? -22.184 22.260 -22.410 1.00 80.19 401 ASN A CA 1
ATOM 2983 C C . ASN A 1 401 ? -21.821 21.934 -20.953 1.00 80.19 401 ASN A C 1
ATOM 2985 O O . ASN A 1 401 ? -22.398 21.022 -20.361 1.00 80.19 401 ASN A O 1
ATOM 2989 N N . ARG A 1 402 ? -20.907 22.698 -20.351 1.00 77.81 402 ARG A N 1
ATOM 2990 C CA . ARG A 1 402 ? -20.520 22.589 -18.932 1.00 77.81 402 ARG A CA 1
ATOM 2991 C C . ARG A 1 402 ? -21.676 22.630 -17.922 1.00 77.81 402 ARG A C 1
ATOM 2993 O O . ARG A 1 402 ? -21.562 22.047 -16.845 1.00 77.81 402 ARG A O 1
ATOM 3000 N N . THR A 1 403 ? -22.773 23.309 -18.255 1.00 81.81 403 THR A N 1
ATOM 3001 C CA . THR A 1 403 ? -23.987 23.404 -17.424 1.00 81.81 403 THR A CA 1
ATOM 3002 C C . THR A 1 403 ? -24.857 22.150 -17.499 1.00 81.81 403 THR A C 1
ATOM 3004 O O . THR A 1 403 ? -25.815 22.020 -16.740 1.00 81.81 403 THR A O 1
ATOM 3007 N N . ASN A 1 404 ? -24.531 21.217 -18.395 1.00 85.38 404 ASN A N 1
ATOM 3008 C CA . ASN A 1 404 ? -25.315 20.014 -18.588 1.00 85.38 404 ASN A CA 1
ATOM 3009 C C . ASN A 1 404 ? -25.189 19.062 -17.387 1.00 85.38 404 ASN A C 1
ATOM 3011 O O . ASN A 1 404 ? -24.154 18.963 -16.721 1.00 85.38 404 ASN A O 1
ATOM 3015 N N . SER A 1 405 ? -26.271 18.332 -17.153 1.00 87.12 405 SER A N 1
ATOM 3016 C CA . SER A 1 405 ? -26.418 17.313 -16.125 1.00 87.12 405 SER A CA 1
ATOM 3017 C C . SER A 1 405 ? -26.771 16.007 -16.820 1.00 87.12 405 SER A C 1
ATOM 3019 O O . SER A 1 405 ? -27.746 15.937 -17.568 1.00 87.12 405 SER A O 1
ATOM 3021 N N . ASN A 1 406 ? -25.971 14.962 -16.620 1.00 85.88 406 ASN A N 1
ATOM 3022 C CA . ASN A 1 406 ? -26.149 13.711 -17.348 1.00 85.88 406 ASN A CA 1
ATOM 3023 C C . ASN A 1 406 ? -25.871 12.516 -16.437 1.00 85.88 406 ASN A C 1
ATOM 3025 O O . ASN A 1 406 ? -24.848 12.467 -15.760 1.00 85.88 406 ASN A O 1
ATOM 3029 N N . ASN A 1 407 ? -26.782 11.539 -16.447 1.00 85.38 407 ASN A N 1
ATOM 3030 C CA . ASN A 1 407 ? -26.721 10.339 -15.606 1.00 85.38 407 ASN A CA 1
ATOM 3031 C C . ASN A 1 407 ? -25.548 9.413 -15.944 1.00 85.38 407 ASN A C 1
ATOM 3033 O O . ASN A 1 407 ? -25.247 8.497 -15.185 1.00 85.38 407 ASN A O 1
ATOM 3037 N N . ASN A 1 408 ? -24.888 9.689 -17.065 1.00 84.12 408 ASN A N 1
ATOM 3038 C CA . ASN A 1 408 ? -23.784 8.934 -17.623 1.00 84.12 408 ASN A CA 1
ATOM 3039 C C . ASN A 1 408 ? -22.415 9.603 -17.446 1.00 84.12 408 ASN A C 1
ATOM 3041 O O . ASN A 1 408 ? -21.428 9.081 -17.961 1.00 84.12 408 ASN A O 1
ATOM 3045 N N . VAL A 1 409 ? -22.351 10.764 -16.785 1.00 87.94 409 VAL A N 1
ATOM 3046 C CA . VAL A 1 409 ? -21.109 11.524 -16.591 1.00 87.94 409 VAL A CA 1
ATOM 3047 C C . VAL A 1 409 ? -20.774 11.657 -15.110 1.00 87.94 409 VAL A C 1
ATOM 3049 O O . VAL A 1 409 ? -21.642 11.995 -14.303 1.00 87.94 409 VAL A O 1
ATOM 3052 N N . GLY A 1 410 ? -19.515 11.387 -14.774 1.00 89.75 410 GLY A N 1
ATOM 3053 C CA . GLY A 1 410 ? -18.959 11.471 -13.429 1.00 89.75 410 GLY A CA 1
ATOM 3054 C C . GLY A 1 410 ? -17.548 12.057 -13.433 1.00 89.75 410 GLY A C 1
ATOM 3055 O O . GLY A 1 410 ? -17.131 12.729 -14.380 1.00 89.75 410 GLY A O 1
ATOM 3056 N N . ALA A 1 411 ? -16.802 11.798 -12.363 1.00 88.31 411 ALA A N 1
ATOM 3057 C CA . ALA A 1 411 ? -15.400 12.184 -12.264 1.00 88.31 411 ALA A CA 1
ATOM 3058 C C . ALA A 1 411 ? -14.570 11.143 -11.525 1.00 88.31 411 ALA A C 1
ATOM 3060 O O . ALA A 1 411 ? -15.067 10.353 -10.718 1.00 88.31 411 ALA A O 1
ATOM 3061 N N . ARG A 1 412 ? -13.269 11.251 -11.751 1.00 90.94 412 ARG A N 1
ATOM 3062 C CA . ARG A 1 412 ? -12.207 10.673 -10.947 1.00 90.94 412 ARG A CA 1
ATOM 3063 C C . ARG A 1 412 ? -11.302 11.792 -10.470 1.00 90.94 412 ARG A C 1
ATOM 3065 O O . ARG A 1 412 ? -11.224 12.863 -11.074 1.00 90.94 412 ARG A O 1
ATOM 3072 N N . ASP A 1 413 ? -10.675 11.535 -9.337 1.00 86.19 413 ASP A N 1
ATOM 3073 C CA . ASP A 1 413 ? -9.649 12.404 -8.791 1.00 86.19 413 ASP A CA 1
ATOM 3074 C C . ASP A 1 413 ? -8.268 11.961 -9.288 1.00 86.19 413 ASP A C 1
ATOM 3076 O O . ASP A 1 413 ? -7.937 10.768 -9.299 1.00 86.19 413 ASP A O 1
ATOM 3080 N N . SER A 1 414 ? -7.442 12.936 -9.657 1.00 74.88 414 SER A N 1
ATOM 3081 C CA . SER A 1 414 ? -6.007 12.717 -9.794 1.00 74.88 414 SER A CA 1
ATOM 3082 C C . SER A 1 414 ? -5.211 13.917 -9.304 1.00 74.88 414 SER A C 1
ATOM 3084 O O . SER A 1 414 ? -4.734 14.714 -10.106 1.00 74.88 414 SER A O 1
ATOM 3086 N N . GLY A 1 415 ? -5.018 14.062 -8.002 1.00 61.78 415 GLY A N 1
ATOM 3087 C CA . GLY A 1 415 ? -4.038 15.028 -7.524 1.00 61.78 415 GLY A CA 1
ATOM 3088 C C . GLY A 1 415 ? -4.003 15.158 -6.020 1.00 61.78 415 GLY A C 1
ATOM 3089 O O . GLY A 1 415 ? -4.975 15.507 -5.378 1.00 61.78 415 GLY A O 1
ATOM 3090 N N . THR A 1 416 ? -2.832 14.941 -5.449 1.00 50.31 416 THR A N 1
ATOM 3091 C CA . THR A 1 416 ? -2.487 15.352 -4.088 1.00 50.31 416 THR A CA 1
ATOM 3092 C C . THR A 1 416 ? -1.025 15.755 -4.139 1.00 50.31 416 THR A C 1
ATOM 3094 O O . THR A 1 416 ? -0.220 14.982 -4.668 1.00 50.31 416 THR A O 1
ATOM 3097 N N . LYS A 1 417 ? -0.675 16.946 -3.640 1.00 44.12 417 LYS A N 1
ATOM 3098 C CA . LYS A 1 417 ? 0.703 17.462 -3.656 1.00 44.12 417 LYS A CA 1
ATOM 3099 C C . LYS A 1 417 ? 1.701 16.430 -3.106 1.00 44.12 417 LYS A C 1
ATOM 3101 O O . LYS A 1 417 ? 1.600 16.068 -1.935 1.00 44.12 417 LYS A O 1
ATOM 3106 N N . PRO A 1 418 ? 2.723 16.017 -3.875 1.00 35.50 418 PRO A N 1
ATOM 3107 C CA . PRO A 1 418 ? 4.006 15.650 -3.298 1.00 35.50 418 PRO A CA 1
ATOM 3108 C C . PRO A 1 418 ? 4.662 16.932 -2.768 1.00 35.50 418 PRO A C 1
ATOM 3110 O O . PRO A 1 418 ? 4.581 17.973 -3.415 1.00 35.50 418 PRO A O 1
ATOM 3113 N N . GLU A 1 419 ? 5.275 16.844 -1.590 1.00 31.86 419 GLU A N 1
ATOM 3114 C CA . GLU A 1 419 ? 6.059 17.870 -0.888 1.00 31.86 419 GLU A CA 1
ATOM 3115 C C . GLU A 1 419 ? 6.620 18.999 -1.773 1.00 31.86 419 GLU A C 1
ATOM 3117 O O . GLU A 1 419 ? 7.262 18.727 -2.785 1.00 31.86 419 GLU A O 1
ATOM 3122 N N . THR A 1 420 ? 6.404 20.248 -1.327 1.00 29.33 420 THR A N 1
ATOM 3123 C CA . THR A 1 420 ? 7.142 21.483 -1.666 1.00 29.33 420 THR A CA 1
ATOM 3124 C C . THR A 1 420 ? 8.071 21.384 -2.873 1.00 29.33 420 THR A C 1
ATOM 3126 O O . THR A 1 420 ? 9.116 20.736 -2.796 1.00 29.33 420 THR A O 1
ATOM 3129 N N . ALA A 1 421 ? 7.737 22.121 -3.933 1.00 27.03 421 ALA A N 1
ATOM 3130 C CA . ALA A 1 421 ? 8.638 22.457 -5.025 1.00 27.03 421 ALA A CA 1
ATOM 3131 C C . ALA A 1 421 ? 10.045 22.800 -4.496 1.00 27.03 421 ALA A C 1
ATOM 3133 O O . ALA A 1 421 ? 10.312 23.912 -4.050 1.00 27.03 421 ALA A O 1
ATOM 3134 N N . MET A 1 422 ? 10.956 21.831 -4.536 1.00 27.55 422 MET A N 1
ATOM 3135 C CA . MET A 1 422 ? 12.372 22.122 -4.659 1.00 27.55 422 MET A CA 1
ATOM 3136 C C . MET A 1 422 ? 12.636 22.054 -6.149 1.00 27.55 422 MET A C 1
ATOM 3138 O O . MET A 1 422 ? 12.699 20.965 -6.720 1.00 27.55 422 MET A O 1
ATOM 3142 N N . ALA A 1 423 ? 12.683 23.234 -6.764 1.00 28.06 423 ALA A N 1
ATOM 3143 C CA . ALA A 1 423 ? 13.168 23.408 -8.118 1.00 28.06 423 ALA A CA 1
ATOM 3144 C C . ALA A 1 423 ? 14.514 22.686 -8.252 1.00 28.06 423 ALA A C 1
ATOM 3146 O O . ALA A 1 423 ? 15.412 22.864 -7.425 1.00 28.06 423 ALA A O 1
ATOM 3147 N N . ASP A 1 424 ? 14.626 21.843 -9.271 1.00 26.64 424 ASP A N 1
ATOM 3148 C CA . ASP A 1 424 ? 15.860 21.150 -9.606 1.00 26.64 424 ASP A CA 1
ATOM 3149 C C . ASP A 1 424 ? 16.821 22.156 -10.253 1.00 26.64 424 ASP A C 1
ATOM 3151 O O . ASP A 1 424 ? 16.839 22.354 -11.465 1.00 26.64 424 ASP A O 1
ATOM 3155 N N . THR A 1 425 ? 17.579 22.881 -9.431 1.00 24.44 425 THR A N 1
ATOM 3156 C CA . THR A 1 425 ? 18.752 23.624 -9.897 1.00 24.44 425 THR A CA 1
ATOM 3157 C C . THR A 1 425 ? 19.952 22.697 -9.774 1.00 24.44 425 THR A C 1
ATOM 3159 O O . THR A 1 425 ? 20.479 22.495 -8.678 1.00 24.44 425 THR A O 1
ATOM 3162 N N . GLY A 1 426 ? 20.340 22.086 -10.893 1.00 33.31 426 GLY A N 1
ATOM 3163 C CA . GLY A 1 426 ? 21.384 21.070 -10.939 1.00 33.31 426 GLY A CA 1
ATOM 3164 C C . GLY A 1 426 ? 22.726 21.516 -10.349 1.00 33.31 426 GLY A C 1
ATOM 3165 O O . GLY A 1 426 ? 23.193 22.614 -10.625 1.00 33.31 426 GLY A O 1
ATOM 3166 N N . ALA A 1 427 ? 23.364 20.628 -9.579 1.00 24.77 427 ALA A N 1
ATOM 3167 C CA . ALA A 1 427 ? 24.819 20.476 -9.470 1.00 24.77 427 ALA A CA 1
ATOM 3168 C C . ALA A 1 427 ? 25.208 19.284 -8.565 1.00 24.77 427 ALA A C 1
ATOM 3170 O O . ALA A 1 427 ? 24.504 18.900 -7.632 1.00 24.77 427 ALA A O 1
ATOM 3171 N N . ARG A 1 428 ? 26.376 18.730 -8.907 1.00 29.33 428 ARG A N 1
ATOM 3172 C CA . ARG A 1 428 ? 27.108 17.553 -8.406 1.00 29.33 428 ARG A CA 1
ATOM 3173 C C . ARG A 1 428 ? 27.353 17.539 -6.881 1.00 29.33 428 ARG A C 1
ATOM 3175 O O . ARG A 1 428 ? 27.692 18.577 -6.327 1.00 29.33 428 ARG A O 1
ATOM 3182 N N . GLY A 1 429 ? 27.410 16.342 -6.276 1.00 23.80 429 GLY A N 1
ATOM 3183 C CA . GLY A 1 429 ? 28.382 16.039 -5.206 1.00 23.80 429 GLY A CA 1
ATOM 3184 C C . GLY A 1 429 ? 27.844 15.582 -3.838 1.00 23.80 429 GLY A C 1
ATOM 3185 O O . GLY A 1 429 ? 27.199 16.331 -3.118 1.00 23.80 429 GLY A O 1
ATOM 3186 N N . VAL A 1 430 ? 28.228 14.355 -3.479 1.00 25.62 430 VAL A N 1
ATOM 3187 C CA . VAL A 1 430 ? 28.150 13.624 -2.196 1.00 25.62 430 VAL A CA 1
ATOM 3188 C C . VAL A 1 430 ? 28.524 14.426 -0.929 1.00 25.62 430 VAL A C 1
ATOM 3190 O O . VAL A 1 430 ? 29.597 15.024 -0.897 1.00 25.62 430 VAL A O 1
ATOM 3193 N N . CYS A 1 431 ? 27.712 14.324 0.146 1.00 22.34 431 CYS A N 1
ATOM 3194 C CA . CYS A 1 431 ? 28.097 13.812 1.489 1.00 22.34 431 CYS A CA 1
ATOM 3195 C C . CYS A 1 431 ? 26.931 13.861 2.514 1.00 22.34 431 CYS A C 1
ATOM 3197 O O . CYS A 1 431 ? 26.377 14.923 2.792 1.00 22.34 431 CYS A O 1
ATOM 3199 N N . CYS A 1 432 ? 26.622 12.723 3.154 1.00 21.23 432 CYS A N 1
ATOM 3200 C CA . CYS A 1 432 ? 25.740 12.599 4.333 1.00 21.23 432 CYS A CA 1
ATOM 3201 C C . CYS A 1 432 ? 26.306 13.263 5.611 1.00 21.23 432 CYS A C 1
ATOM 3203 O O . CYS A 1 432 ? 27.524 13.266 5.810 1.00 21.23 432 CYS A O 1
ATOM 3205 N N . PRO A 1 433 ? 25.440 13.659 6.577 1.00 24.30 433 PRO A N 1
ATOM 3206 C CA . PRO A 1 433 ? 25.508 13.001 7.895 1.00 24.30 433 PRO A CA 1
ATOM 3207 C C . PRO A 1 433 ? 24.174 12.801 8.672 1.00 24.30 433 PRO A C 1
ATOM 3209 O O . PRO A 1 433 ? 23.285 13.640 8.692 1.00 24.30 433 PRO A O 1
ATOM 3212 N N . ALA A 1 434 ? 24.133 11.661 9.380 1.00 21.03 434 ALA A N 1
ATOM 3213 C CA . ALA A 1 434 ? 23.523 11.315 10.680 1.00 21.03 434 ALA A CA 1
ATOM 3214 C C . ALA A 1 434 ? 22.109 11.787 11.122 1.00 21.03 434 ALA A C 1
ATOM 3216 O O . ALA A 1 434 ? 21.890 12.905 11.566 1.00 21.03 434 ALA A O 1
ATOM 3217 N N . ILE A 1 435 ? 21.226 10.782 11.230 1.00 30.80 435 ILE A N 1
ATOM 3218 C CA . ILE A 1 435 ? 20.323 10.432 12.353 1.00 30.80 435 ILE A CA 1
ATOM 3219 C C . ILE A 1 435 ? 20.289 11.420 13.543 1.00 30.80 435 ILE A C 1
ATOM 3221 O O . ILE A 1 435 ? 21.133 11.340 14.435 1.00 30.80 435 ILE A O 1
ATOM 3225 N N . SER A 1 436 ? 19.182 12.158 13.677 1.00 26.88 436 SER A N 1
ATOM 3226 C CA . SER A 1 436 ? 18.456 12.335 14.946 1.00 26.88 436 SER A CA 1
ATOM 3227 C C . SER A 1 436 ? 17.093 12.995 14.722 1.00 26.88 436 SER A C 1
ATOM 3229 O O . SER A 1 436 ? 16.973 13.872 13.884 1.00 26.88 436 SER A O 1
ATOM 3231 N N . GLU A 1 437 ? 16.124 12.605 15.556 1.00 26.27 437 GLU A N 1
ATOM 3232 C CA . GLU A 1 437 ? 14.799 13.222 15.758 1.00 26.27 437 GLU A CA 1
ATOM 3233 C C . GLU A 1 437 ? 13.645 12.776 14.853 1.00 26.27 437 GLU A C 1
ATOM 3235 O O . GLU A 1 437 ? 13.270 13.466 13.923 1.00 26.27 437 GLU A O 1
ATOM 3240 N N . ILE A 1 438 ? 12.937 11.714 15.267 1.00 23.86 438 ILE A N 1
ATOM 3241 C CA . ILE A 1 438 ? 11.466 11.745 15.232 1.00 23.86 438 ILE A CA 1
ATOM 3242 C C . ILE A 1 438 ? 10.935 11.273 16.590 1.00 23.86 438 ILE A C 1
ATOM 3244 O O . ILE A 1 438 ? 11.148 10.141 17.040 1.00 23.86 438 I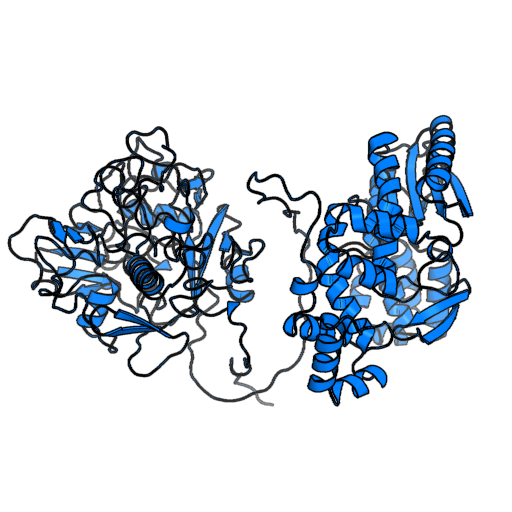LE A O 1
ATOM 3248 N N . LYS A 1 439 ? 10.292 12.216 17.285 1.00 24.55 439 LYS A N 1
ATOM 3249 C CA . LYS A 1 439 ? 9.482 11.995 18.482 1.00 24.55 439 LYS A CA 1
ATOM 3250 C C . LYS A 1 439 ? 8.174 11.297 18.091 1.00 24.55 439 LYS A C 1
ATOM 3252 O O . LYS A 1 439 ? 7.671 11.427 16.988 1.00 24.55 439 LYS A O 1
ATOM 3257 N N . ARG A 1 440 ? 7.667 10.541 19.062 1.00 25.92 440 ARG A N 1
ATOM 3258 C CA . ARG A 1 440 ? 6.434 9.744 19.067 1.00 25.92 440 ARG A CA 1
ATOM 3259 C C . ARG A 1 440 ? 5.212 10.521 18.567 1.00 25.92 440 ARG A C 1
ATOM 3261 O O . ARG A 1 440 ? 5.013 11.627 19.054 1.00 25.92 440 ARG A O 1
ATOM 3268 N N . ASP A 1 441 ? 4.299 9.826 17.890 1.00 23.89 441 ASP A N 1
ATOM 3269 C CA . ASP A 1 441 ? 2.978 9.634 18.493 1.00 23.89 441 ASP A CA 1
ATOM 3270 C C . ASP A 1 441 ? 2.329 8.283 18.142 1.00 23.89 441 ASP A C 1
ATOM 3272 O O . ASP A 1 441 ? 2.572 7.675 17.102 1.00 23.89 441 ASP A O 1
ATOM 3276 N N . ASP A 1 442 ? 1.572 7.789 19.115 1.00 29.48 442 ASP A N 1
ATOM 3277 C CA . ASP A 1 442 ? 0.884 6.510 19.179 1.00 29.48 442 ASP A CA 1
ATOM 3278 C C . ASP A 1 442 ? -0.472 6.587 18.445 1.00 29.48 442 ASP A C 1
ATOM 3280 O O . ASP A 1 442 ? -1.373 7.279 18.918 1.00 29.48 442 ASP A O 1
ATOM 3284 N N . ARG A 1 443 ? -0.656 5.803 17.368 1.00 28.50 443 ARG A N 1
ATOM 3285 C CA . ARG A 1 443 ? -1.892 5.062 17.001 1.00 28.50 443 ARG A CA 1
ATOM 3286 C C . ARG A 1 443 ? -1.764 4.478 15.585 1.00 28.50 443 ARG A C 1
ATOM 3288 O O . ARG A 1 443 ? -2.064 5.144 14.608 1.00 28.50 443 ARG A O 1
ATOM 3295 N N . VAL A 1 444 ? -1.390 3.201 15.483 1.00 24.45 444 VAL A N 1
ATOM 3296 C CA . VAL A 1 444 ? -1.677 2.395 14.283 1.00 24.45 444 VAL A CA 1
ATOM 3297 C C . VAL A 1 444 ? -2.587 1.254 14.705 1.00 24.45 444 VAL A C 1
ATOM 3299 O O . VAL A 1 444 ? -2.194 0.331 15.426 1.00 24.45 444 VAL A O 1
ATOM 3302 N N . SER A 1 445 ? -3.847 1.400 14.312 1.00 25.27 445 SER A N 1
ATOM 3303 C CA . SER A 1 445 ? -4.856 0.358 14.294 1.00 25.27 445 SER A CA 1
ATOM 3304 C C . SER A 1 445 ? -4.451 -0.736 13.313 1.00 25.27 445 SER A C 1
ATOM 3306 O O . SER A 1 445 ? -4.014 -0.484 12.198 1.00 25.27 445 SER A O 1
ATOM 3308 N N . SER A 1 446 ? -4.608 -1.964 13.787 1.00 31.38 446 SER A N 1
ATOM 3309 C CA . SER A 1 446 ? -4.546 -3.216 13.045 1.00 31.38 446 SER A CA 1
ATOM 3310 C C . SER A 1 446 ? -5.385 -3.184 11.762 1.00 31.38 446 SER A C 1
ATOM 3312 O O . SER A 1 446 ? -6.605 -3.087 11.855 1.00 31.38 446 SER A O 1
ATOM 3314 N N . SER A 1 447 ? -4.761 -3.433 10.612 1.00 25.47 447 SER A N 1
ATOM 3315 C CA . SER A 1 447 ? -5.438 -3.953 9.415 1.00 25.47 447 SER A CA 1
ATOM 3316 C C . SER A 1 447 ? -4.515 -4.894 8.625 1.00 25.47 447 SER A C 1
ATOM 3318 O O . SER A 1 447 ? -4.124 -4.636 7.497 1.00 25.47 447 SER A O 1
ATOM 3320 N N . TYR A 1 448 ? -4.194 -6.041 9.236 1.00 24.34 448 TYR A N 1
ATOM 3321 C CA . TYR A 1 448 ? -3.780 -7.266 8.526 1.00 24.34 448 TYR A CA 1
ATOM 3322 C C . TYR A 1 448 ? -5.017 -8.115 8.176 1.00 24.34 448 TYR A C 1
ATOM 3324 O O . TYR A 1 448 ? -5.098 -9.304 8.483 1.00 24.34 448 TYR A O 1
ATOM 3332 N N . ALA A 1 449 ? -6.031 -7.484 7.592 1.00 27.27 449 ALA A N 1
ATOM 3333 C CA . ALA A 1 449 ? -7.225 -8.161 7.113 1.00 27.27 449 ALA A CA 1
ATOM 3334 C C . ALA A 1 449 ? -7.769 -7.391 5.908 1.00 27.27 449 ALA A C 1
ATOM 3336 O O . ALA A 1 449 ? -8.479 -6.415 6.096 1.00 27.27 449 ALA A O 1
ATOM 3337 N N . GLU A 1 450 ? -7.347 -7.778 4.699 1.00 26.73 450 GLU A N 1
ATOM 3338 C CA . GLU A 1 450 ? -8.236 -8.163 3.584 1.00 26.73 450 GLU A CA 1
ATOM 3339 C C . GLU A 1 450 ? -7.487 -8.216 2.240 1.00 26.73 450 GLU A C 1
ATOM 3341 O O . GLU A 1 450 ? -7.313 -7.221 1.541 1.00 26.73 450 GLU A O 1
ATOM 3346 N N . ARG A 1 451 ? -7.080 -9.432 1.856 1.00 27.94 451 ARG A N 1
ATOM 3347 C CA . ARG A 1 451 ? -7.520 -10.083 0.609 1.00 27.94 451 ARG A CA 1
ATOM 3348 C C . ARG A 1 451 ? -7.005 -11.522 0.565 1.00 27.94 451 ARG A C 1
ATOM 3350 O O . ARG A 1 451 ? -5.912 -11.824 0.107 1.00 27.94 451 ARG A O 1
ATOM 3357 N N . HIS A 1 452 ? -7.841 -12.427 1.060 1.00 25.81 452 HIS A N 1
ATOM 3358 C CA . HIS A 1 452 ? -8.087 -13.670 0.344 1.00 25.81 452 HIS A CA 1
ATOM 3359 C C . HIS A 1 452 ? -9.318 -13.395 -0.520 1.00 25.81 452 HIS A C 1
ATOM 3361 O O . HIS A 1 452 ? -10.393 -13.162 0.027 1.00 25.81 452 HIS A O 1
ATOM 3367 N N . GLN A 1 453 ? -9.184 -13.419 -1.849 1.00 24.77 453 GLN A N 1
ATOM 3368 C CA . GLN A 1 453 ? -10.320 -13.895 -2.635 1.00 24.77 453 GLN A CA 1
ATOM 3369 C C . GLN A 1 453 ? -10.551 -15.344 -2.225 1.00 24.77 453 GLN A C 1
ATOM 3371 O O . GLN A 1 453 ? -9.597 -16.064 -1.918 1.00 24.77 453 GLN A O 1
ATOM 3376 N N . VAL A 1 454 ? -11.818 -15.735 -2.191 1.00 27.94 454 VAL A N 1
ATOM 3377 C CA . VAL A 1 454 ? -12.312 -17.066 -1.846 1.00 27.94 454 VAL A CA 1
ATOM 3378 C C . VAL A 1 454 ? -11.886 -18.069 -2.931 1.00 27.94 454 VAL A C 1
ATOM 3380 O O . VAL A 1 454 ? -12.691 -18.646 -3.642 1.00 27.94 454 VAL A O 1
ATOM 3383 N N . SER A 1 455 ? -10.580 -18.290 -3.054 1.00 26.94 455 SER A N 1
ATOM 3384 C CA . SER A 1 455 ? -10.034 -19.626 -3.192 1.00 26.94 455 SER A CA 1
ATOM 3385 C C . SER A 1 455 ? -9.669 -20.043 -1.773 1.00 26.94 455 SER A C 1
ATOM 3387 O O . SER A 1 455 ? -9.115 -19.263 -0.994 1.00 26.94 455 SER A O 1
ATOM 3389 N N . ARG A 1 456 ? -10.078 -21.242 -1.376 1.00 28.91 456 ARG A N 1
ATOM 3390 C CA . ARG A 1 456 ? -9.792 -21.796 -0.054 1.00 28.91 456 ARG A CA 1
ATOM 3391 C C . ARG A 1 456 ? -8.285 -21.664 0.198 1.00 28.91 456 ARG A C 1
ATOM 3393 O O . ARG A 1 456 ? -7.520 -22.358 -0.466 1.00 28.91 456 ARG A O 1
ATOM 3400 N N . ALA A 1 457 ? -7.886 -20.766 1.112 1.00 34.81 457 ALA A N 1
ATOM 3401 C CA . ALA A 1 457 ? -6.491 -20.550 1.498 1.00 34.81 457 ALA A CA 1
ATOM 3402 C C . ALA A 1 457 ? -5.79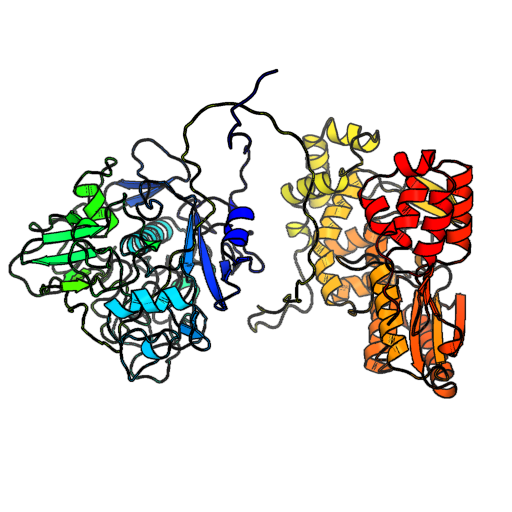3 -21.911 1.577 1.00 34.81 457 ALA A C 1
ATOM 3404 O O . ALA A 1 457 ? -6.336 -22.802 2.255 1.00 34.81 457 ALA A O 1
ATOM 3405 N N . PRO A 1 458 ? -4.661 -22.133 0.886 1.00 41.53 458 PRO A N 1
ATOM 3406 C CA . PRO A 1 458 ? -3.993 -23.412 0.989 1.00 41.53 458 PRO A CA 1
ATOM 3407 C C . PRO A 1 458 ? -3.715 -23.656 2.472 1.00 41.53 458 PRO A C 1
ATOM 3409 O O . PRO A 1 458 ? -3.134 -22.833 3.173 1.00 41.53 458 PRO A O 1
ATOM 3412 N N . LYS A 1 459 ? -4.194 -24.791 2.992 1.00 60.69 459 LYS A N 1
ATOM 3413 C CA . LYS A 1 459 ? -4.092 -25.122 4.424 1.00 60.69 459 LYS A CA 1
ATOM 3414 C C . LYS A 1 459 ? -2.629 -25.111 4.913 1.00 60.69 459 LYS A C 1
ATOM 3416 O O . LYS A 1 459 ? -2.396 -25.010 6.117 1.00 60.69 459 LYS A O 1
ATOM 3421 N N . ARG A 1 460 ? -1.672 -25.246 3.981 1.00 76.38 460 ARG A N 1
ATOM 3422 C CA . ARG A 1 460 ? -0.213 -25.265 4.160 1.00 76.38 460 ARG A CA 1
ATOM 3423 C C . ARG A 1 460 ? 0.470 -24.533 2.995 1.00 76.38 460 ARG A C 1
ATOM 3425 O O . ARG A 1 460 ? 0.095 -24.778 1.850 1.00 76.38 460 ARG A O 1
ATOM 3432 N N . GLU A 1 461 ? 1.500 -23.739 3.279 1.00 78.94 461 GLU A N 1
ATOM 3433 C CA . GLU A 1 461 ? 2.316 -23.034 2.274 1.00 78.94 461 GLU A CA 1
ATOM 3434 C C . GLU A 1 461 ? 3.324 -23.979 1.602 1.00 78.94 461 GLU A C 1
ATOM 3436 O O . GLU A 1 461 ? 3.965 -24.789 2.276 1.00 78.94 461 GLU A O 1
ATOM 3441 N N . GLY A 1 462 ? 3.472 -23.901 0.277 1.00 81.31 462 GLY A N 1
ATOM 3442 C CA . GLY A 1 462 ? 4.403 -24.724 -0.509 1.00 81.31 462 GLY A CA 1
ATOM 3443 C C . GLY A 1 462 ? 5.465 -23.895 -1.233 1.00 81.31 462 GLY A C 1
ATOM 3444 O O . GLY A 1 462 ? 5.314 -22.685 -1.358 1.00 81.31 462 GLY A O 1
ATOM 3445 N N . ARG A 1 463 ? 6.515 -24.562 -1.739 1.00 83.44 463 ARG A N 1
ATOM 3446 C CA . ARG A 1 463 ? 7.649 -23.943 -2.461 1.00 83.44 463 ARG A CA 1
ATOM 3447 C C . ARG A 1 463 ? 8.365 -22.837 -1.669 1.00 83.44 463 ARG A C 1
ATOM 3449 O O . ARG A 1 463 ? 8.874 -21.888 -2.256 1.00 83.44 463 ARG A O 1
ATOM 3456 N N . LEU A 1 464 ? 8.381 -22.931 -0.336 1.00 86.69 464 LEU A N 1
ATOM 3457 C CA . LEU A 1 464 ? 9.024 -21.915 0.498 1.00 86.69 464 LEU A CA 1
ATOM 3458 C C . LEU A 1 464 ? 10.536 -21.907 0.307 1.00 86.69 464 LEU A C 1
ATOM 3460 O O . LEU A 1 464 ? 11.124 -20.838 0.411 1.00 86.69 464 LEU A O 1
ATOM 3464 N N . PHE A 1 465 ? 11.157 -23.051 0.013 1.00 89.94 465 PHE A N 1
ATOM 3465 C CA . PHE A 1 465 ? 12.602 -23.110 -0.168 1.00 89.94 465 PHE A CA 1
ATOM 3466 C C . PHE A 1 465 ? 13.067 -22.191 -1.300 1.00 89.94 465 PHE A C 1
ATOM 3468 O O . PHE A 1 465 ? 13.844 -21.273 -1.045 1.00 89.94 465 PHE A O 1
ATOM 3475 N N . GLU A 1 466 ? 12.526 -22.379 -2.506 1.00 86.19 466 GLU A N 1
ATOM 3476 C CA . GLU A 1 466 ? 12.953 -21.626 -3.696 1.00 86.19 466 GLU A CA 1
ATOM 3477 C C . GLU A 1 466 ? 12.652 -20.129 -3.579 1.00 86.19 466 GLU A C 1
ATOM 3479 O O . GLU A 1 466 ? 13.405 -19.290 -4.059 1.00 86.19 466 GLU A O 1
ATOM 3484 N N . LEU A 1 467 ? 11.565 -19.774 -2.889 1.00 86.69 467 LEU A N 1
ATOM 3485 C CA . LEU A 1 467 ? 11.216 -18.376 -2.643 1.00 86.69 467 LEU A CA 1
ATOM 3486 C C . LEU A 1 467 ? 12.079 -17.732 -1.553 1.00 86.69 467 LEU A C 1
ATOM 3488 O O . LEU A 1 467 ? 12.229 -16.513 -1.544 1.00 86.69 467 LEU A O 1
ATOM 3492 N N . THR A 1 468 ? 12.602 -18.518 -0.608 1.00 88.12 468 THR A N 1
ATOM 3493 C CA . THR A 1 468 ? 13.355 -17.995 0.541 1.00 88.12 468 THR A CA 1
ATOM 3494 C C . THR A 1 468 ? 14.824 -17.803 0.207 1.00 88.12 468 THR A C 1
ATOM 3496 O O . THR A 1 468 ? 15.391 -16.784 0.592 1.00 88.12 468 THR A O 1
ATOM 3499 N N . PHE A 1 469 ? 15.440 -18.749 -0.500 1.00 90.75 469 PHE A N 1
ATOM 3500 C CA . PHE A 1 469 ? 16.891 -18.783 -0.694 1.00 90.75 469 PHE A CA 1
ATOM 3501 C C . PHE A 1 469 ? 17.346 -18.211 -2.037 1.00 90.75 469 PHE A C 1
ATOM 3503 O O . PHE A 1 469 ? 18.284 -18.710 -2.635 1.00 90.75 469 PHE A O 1
ATOM 3510 N N . THR A 1 470 ? 16.736 -17.127 -2.511 1.00 89.50 470 THR A N 1
ATOM 3511 C CA . THR A 1 470 ? 17.274 -16.386 -3.662 1.00 89.50 470 THR A CA 1
ATOM 3512 C C . THR A 1 470 ? 18.539 -15.610 -3.275 1.00 89.50 470 THR A C 1
ATOM 3514 O O . THR A 1 470 ? 18.739 -15.279 -2.101 1.00 89.50 470 THR A O 1
ATOM 3517 N N . MET A 1 471 ? 19.387 -15.281 -4.256 1.00 88.50 471 MET A N 1
ATOM 3518 C CA . MET A 1 471 ? 20.595 -14.475 -4.024 1.00 88.50 471 MET A CA 1
ATOM 3519 C C . MET A 1 471 ? 20.270 -13.136 -3.339 1.00 88.50 471 MET A C 1
ATOM 3521 O O . MET A 1 471 ? 20.924 -12.756 -2.366 1.00 88.50 471 MET A O 1
ATOM 3525 N N . ASP A 1 472 ? 19.200 -12.469 -3.779 1.00 84.31 472 ASP A N 1
ATOM 3526 C CA . ASP A 1 472 ? 18.738 -11.201 -3.204 1.00 84.31 472 ASP A CA 1
ATOM 3527 C C . ASP A 1 472 ? 18.330 -11.354 -1.733 1.00 84.31 472 ASP A C 1
ATOM 3529 O O . ASP A 1 472 ? 18.730 -10.564 -0.877 1.00 84.31 472 ASP A O 1
ATOM 3533 N N . ASN A 1 473 ? 17.589 -12.415 -1.401 1.00 84.25 473 ASN A N 1
ATOM 3534 C CA . ASN A 1 473 ? 17.172 -12.665 -0.023 1.00 84.25 473 ASN A CA 1
ATOM 3535 C C . ASN A 1 473 ? 18.356 -13.013 0.886 1.00 84.25 473 ASN A C 1
ATOM 3537 O O . ASN A 1 473 ? 18.359 -12.623 2.057 1.00 84.25 473 ASN A O 1
ATOM 3541 N N . LEU A 1 474 ? 19.356 -13.736 0.372 1.00 89.06 474 LEU A N 1
ATOM 3542 C CA . LEU A 1 474 ? 20.601 -14.019 1.093 1.00 89.06 474 LEU A CA 1
ATOM 3543 C C . LEU A 1 474 ? 21.378 -12.727 1.373 1.00 89.06 474 LEU A C 1
ATOM 3545 O O . LEU A 1 474 ? 21.866 -12.530 2.491 1.00 89.06 474 LEU A O 1
ATOM 3549 N N . TYR A 1 475 ? 21.433 -11.811 0.405 1.00 91.62 475 TYR A N 1
ATOM 3550 C CA . TYR A 1 475 ? 22.047 -10.499 0.587 1.00 91.62 475 TYR A CA 1
ATOM 3551 C C . TYR A 1 475 ? 21.305 -9.650 1.636 1.00 91.62 475 TYR A C 1
ATOM 3553 O O . TYR A 1 475 ? 21.924 -9.161 2.586 1.00 91.62 475 TYR A O 1
ATOM 3561 N N . GLU A 1 476 ? 19.977 -9.542 1.551 1.00 88.25 476 GLU A N 1
ATOM 3562 C CA . GLU A 1 476 ? 19.155 -8.799 2.523 1.00 88.25 476 GLU A CA 1
ATOM 3563 C C . GLU A 1 476 ? 19.257 -9.372 3.945 1.00 88.25 476 GLU A C 1
ATOM 3565 O O . GLU A 1 476 ? 19.360 -8.651 4.953 1.00 88.25 476 GLU A O 1
ATOM 3570 N N . ALA A 1 477 ? 19.298 -10.699 4.052 1.00 89.31 477 ALA A N 1
ATOM 3571 C CA . ALA A 1 477 ? 19.523 -11.371 5.318 1.00 89.31 477 ALA A CA 1
ATOM 3572 C C . ALA A 1 477 ? 20.917 -11.084 5.884 1.00 89.31 477 ALA A C 1
ATOM 3574 O O . ALA A 1 477 ? 21.047 -10.881 7.094 1.00 89.31 477 ALA A O 1
ATOM 3575 N N . TYR A 1 478 ? 21.946 -10.983 5.039 1.00 93.38 478 TYR A N 1
ATOM 3576 C CA . TYR A 1 478 ? 23.283 -10.556 5.446 1.00 93.38 478 TYR A CA 1
ATOM 3577 C C . TYR A 1 478 ? 23.277 -9.118 5.987 1.00 93.38 478 TYR A C 1
ATOM 3579 O O . TYR A 1 478 ? 23.810 -8.871 7.080 1.00 93.38 478 TYR A O 1
ATOM 3587 N N . ILE A 1 479 ? 22.617 -8.182 5.293 1.00 92.38 479 ILE A N 1
ATOM 3588 C CA . ILE A 1 479 ? 22.470 -6.787 5.740 1.00 92.38 479 ILE A CA 1
ATOM 3589 C C . ILE A 1 479 ? 21.791 -6.725 7.114 1.00 92.38 479 ILE A C 1
ATOM 3591 O O . ILE A 1 479 ? 22.230 -5.990 8.010 1.00 92.38 479 ILE A O 1
ATOM 3595 N N . THR A 1 480 ? 20.769 -7.552 7.323 1.00 90.88 480 THR A N 1
ATOM 3596 C CA . THR A 1 480 ? 20.080 -7.661 8.612 1.00 90.88 480 THR A CA 1
ATOM 3597 C C . THR A 1 480 ? 20.981 -8.281 9.688 1.00 90.88 480 THR A C 1
ATOM 3599 O O . THR A 1 480 ? 21.085 -7.742 10.796 1.00 90.88 480 THR A O 1
ATOM 3602 N N . ALA A 1 481 ? 21.691 -9.367 9.368 1.00 90.50 481 ALA A N 1
ATOM 3603 C CA . ALA A 1 481 ? 22.558 -10.101 10.289 1.00 90.50 481 ALA A CA 1
ATOM 3604 C C . ALA A 1 481 ? 23.730 -9.253 10.811 1.00 90.50 481 ALA A C 1
ATOM 3606 O O . ALA A 1 481 ? 24.101 -9.348 11.991 1.00 90.50 481 ALA A O 1
ATOM 3607 N N . ARG A 1 482 ? 24.309 -8.397 9.954 1.00 90.31 482 ARG A N 1
ATOM 3608 C CA . ARG A 1 482 ? 25.472 -7.558 10.294 1.00 90.31 482 ARG A CA 1
ATOM 3609 C C . ARG A 1 482 ? 25.141 -6.335 11.147 1.00 90.31 482 ARG A C 1
ATOM 3611 O O . ARG A 1 482 ? 26.060 -5.717 11.699 1.00 90.31 482 ARG A O 1
ATOM 3618 N N . LYS A 1 483 ? 23.864 -5.950 11.262 1.00 88.38 483 LYS A N 1
ATOM 3619 C CA . LYS A 1 483 ? 23.441 -4.703 11.920 1.00 88.38 483 LYS A CA 1
ATOM 3620 C C . LYS A 1 483 ? 23.998 -4.610 13.348 1.00 88.38 483 LYS A C 1
ATOM 3622 O O . LYS A 1 483 ? 23.738 -5.458 14.198 1.00 88.38 483 LYS A O 1
ATOM 3627 N N . GLY A 1 484 ? 24.815 -3.582 13.603 1.00 81.88 484 GLY A N 1
ATOM 3628 C CA . GLY A 1 484 ? 25.477 -3.353 14.898 1.00 81.88 484 GLY A CA 1
ATOM 3629 C C . GLY A 1 484 ? 26.614 -4.328 15.252 1.00 81.88 484 GLY A C 1
ATOM 3630 O O . GLY A 1 484 ? 27.147 -4.261 16.356 1.00 81.88 484 GLY A O 1
ATOM 3631 N N . LYS A 1 485 ? 27.008 -5.231 14.342 1.00 83.44 485 LYS A N 1
ATOM 3632 C CA . LYS A 1 485 ? 28.014 -6.289 14.572 1.00 83.44 485 LYS A CA 1
ATOM 3633 C C . LYS A 1 485 ? 29.190 -6.246 13.589 1.00 83.44 485 LYS A C 1
ATOM 3635 O O . LYS A 1 485 ? 29.997 -7.174 13.581 1.00 83.44 485 LYS A O 1
ATOM 3640 N N . ARG A 1 486 ? 29.320 -5.182 12.789 1.00 83.56 486 ARG A N 1
ATOM 3641 C CA . ARG A 1 486 ? 30.341 -5.063 11.731 1.00 83.56 486 ARG A CA 1
ATOM 3642 C C . ARG A 1 486 ? 31.782 -5.187 12.241 1.00 83.56 486 ARG A C 1
ATOM 3644 O O . ARG A 1 486 ? 32.603 -5.809 11.593 1.00 83.56 486 ARG A O 1
ATOM 3651 N N . LYS A 1 487 ? 32.067 -4.693 13.453 1.00 87.06 487 LYS A N 1
ATOM 3652 C CA . LYS A 1 487 ? 33.402 -4.767 14.084 1.00 87.06 487 LYS A CA 1
ATOM 3653 C C . LYS A 1 487 ? 33.782 -6.163 14.606 1.00 87.06 487 LYS A C 1
ATOM 3655 O O . LYS A 1 487 ? 34.889 -6.351 15.103 1.00 87.06 487 LYS A O 1
ATOM 3660 N N . LYS A 1 488 ? 32.875 -7.149 14.573 1.00 87.50 488 LYS A N 1
ATOM 3661 C CA . LYS A 1 488 ? 33.189 -8.511 15.029 1.00 87.50 488 LYS A CA 1
ATOM 3662 C C . LYS A 1 488 ? 34.028 -9.229 13.975 1.00 87.50 488 LYS A C 1
ATOM 3664 O O . LYS A 1 488 ? 33.672 -9.214 12.802 1.00 87.50 488 LYS A O 1
ATOM 3669 N N . ARG A 1 489 ? 35.083 -9.933 14.407 1.00 88.88 489 ARG A N 1
ATOM 3670 C CA . ARG A 1 489 ? 35.995 -10.688 13.520 1.00 88.88 489 ARG A CA 1
ATOM 3671 C C . ARG A 1 489 ? 35.263 -11.613 12.542 1.00 88.88 489 ARG A C 1
ATOM 3673 O O . ARG A 1 489 ? 35.587 -11.616 11.364 1.00 88.88 489 ARG A O 1
ATOM 3680 N N . ALA A 1 490 ? 34.250 -12.342 13.016 1.00 86.69 490 ALA A N 1
ATOM 3681 C CA . ALA A 1 490 ? 33.454 -13.239 12.175 1.00 86.69 490 ALA A CA 1
ATOM 3682 C C . ALA A 1 490 ? 32.701 -12.501 11.052 1.00 86.69 490 ALA A C 1
ATOM 3684 O O . ALA A 1 490 ? 32.677 -12.983 9.927 1.00 86.69 490 ALA A O 1
ATOM 3685 N N . THR A 1 491 ? 32.137 -11.323 11.346 1.00 89.75 491 THR A N 1
ATOM 3686 C CA . THR A 1 491 ? 31.470 -10.477 10.347 1.00 89.75 491 THR A CA 1
ATOM 3687 C C . THR A 1 491 ? 32.481 -9.945 9.336 1.00 89.75 491 THR A C 1
ATOM 3689 O O . THR A 1 491 ? 32.251 -10.054 8.142 1.00 89.75 491 THR A O 1
ATOM 3692 N N . MET A 1 492 ? 33.625 -9.425 9.798 1.00 90.56 492 MET A N 1
ATOM 3693 C CA . MET A 1 492 ? 34.657 -8.863 8.914 1.00 90.56 492 MET A CA 1
ATOM 3694 C C . MET A 1 492 ? 35.230 -9.903 7.946 1.00 90.56 492 MET A C 1
ATOM 3696 O O . MET A 1 492 ? 35.408 -9.598 6.775 1.00 90.56 492 MET A O 1
ATOM 3700 N N . ARG A 1 493 ? 35.468 -11.137 8.414 1.00 89.88 493 ARG A N 1
ATOM 3701 C CA . ARG A 1 493 ? 35.951 -12.240 7.566 1.00 89.88 493 ARG A CA 1
ATOM 3702 C C . ARG A 1 493 ? 34.938 -12.644 6.491 1.00 89.88 493 ARG A C 1
ATOM 3704 O O . ARG A 1 493 ? 35.332 -13.021 5.398 1.00 89.88 493 ARG A O 1
ATOM 3711 N N . PHE A 1 494 ? 33.648 -12.587 6.809 1.00 90.94 494 PHE A N 1
ATOM 3712 C CA . PHE A 1 494 ? 32.599 -12.838 5.824 1.00 90.94 494 PHE A CA 1
ATOM 3713 C C . PHE A 1 494 ? 32.503 -11.677 4.821 1.00 90.94 494 PHE A C 1
ATOM 3715 O O . PHE A 1 494 ? 32.414 -11.901 3.622 1.00 90.94 494 PHE A O 1
ATOM 3722 N N . GLU A 1 495 ? 32.591 -10.427 5.297 1.00 90.94 495 GLU A N 1
ATOM 3723 C CA . GLU A 1 495 ? 32.547 -9.234 4.439 1.00 90.94 495 GLU A CA 1
ATOM 3724 C C . GLU A 1 495 ? 33.747 -9.128 3.488 1.00 90.94 495 GLU A C 1
ATOM 3726 O O . GLU A 1 495 ? 33.576 -8.619 2.384 1.00 90.94 495 GLU A O 1
ATOM 3731 N N . SER A 1 496 ? 34.935 -9.613 3.871 1.00 90.81 496 SER A N 1
ATOM 3732 C CA . SER A 1 496 ? 36.122 -9.542 3.005 1.00 90.81 496 SER A CA 1
ATOM 3733 C C . SER A 1 496 ? 35.972 -10.329 1.702 1.00 90.81 496 SER A C 1
ATOM 3735 O O . SER A 1 496 ? 36.594 -9.955 0.718 1.00 90.81 496 SER A O 1
ATOM 3737 N N . ASN A 1 497 ? 35.128 -11.369 1.685 1.00 91.38 497 ASN A N 1
ATOM 3738 C CA . ASN A 1 497 ? 34.834 -12.195 0.508 1.00 91.38 497 ASN A CA 1
ATOM 3739 C C . ASN A 1 497 ? 33.318 -12.304 0.265 1.00 91.38 497 ASN A C 1
ATOM 3741 O O . ASN A 1 497 ? 32.816 -13.377 -0.061 1.00 91.38 497 ASN A O 1
ATOM 3745 N N . LEU A 1 498 ? 32.579 -11.202 0.446 1.00 91.56 498 LEU A N 1
ATOM 3746 C CA . LEU A 1 498 ? 31.112 -11.212 0.502 1.00 91.56 498 LEU A CA 1
ATOM 3747 C C . LEU A 1 498 ? 30.448 -11.933 -0.683 1.00 91.56 498 LEU A C 1
ATOM 3749 O O . LEU A 1 498 ? 29.588 -12.779 -0.466 1.00 91.56 498 LEU A O 1
ATOM 3753 N N . GLY A 1 499 ? 30.845 -11.608 -1.917 1.00 90.81 499 GLY A N 1
ATOM 3754 C CA . GLY A 1 499 ? 30.249 -12.207 -3.116 1.00 90.81 499 GLY A CA 1
ATOM 3755 C C . GLY A 1 499 ? 30.460 -13.721 -3.183 1.00 90.81 499 GLY A C 1
ATOM 3756 O O . GLY A 1 499 ? 29.505 -14.462 -3.384 1.00 90.81 499 GLY A O 1
ATOM 3757 N N . ALA A 1 500 ? 31.686 -14.184 -2.927 1.00 92.25 500 ALA A N 1
ATOM 3758 C CA . ALA A 1 500 ? 32.018 -15.607 -2.937 1.00 92.25 500 ALA A CA 1
ATOM 3759 C C . ALA A 1 500 ? 31.333 -16.377 -1.795 1.00 92.25 500 ALA A C 1
ATOM 3761 O O . ALA A 1 500 ? 30.863 -17.489 -2.002 1.00 92.25 500 ALA A O 1
ATOM 3762 N N . GLU A 1 501 ? 31.235 -15.788 -0.600 1.00 94.12 501 GLU A N 1
ATOM 3763 C CA . GLU A 1 501 ? 30.549 -16.411 0.539 1.00 94.12 501 GLU A CA 1
ATOM 3764 C C . GLU A 1 501 ? 29.031 -16.521 0.315 1.00 94.12 501 GLU A C 1
ATOM 3766 O O . GLU A 1 501 ? 28.429 -17.528 0.689 1.00 94.12 501 GLU A O 1
ATOM 3771 N N . LEU A 1 502 ? 28.401 -15.511 -0.301 1.00 95.19 502 LEU A N 1
ATOM 3772 C CA . LEU A 1 502 ? 26.978 -15.565 -0.659 1.00 95.19 502 LEU A CA 1
ATOM 3773 C C . LEU A 1 502 ? 26.715 -16.559 -1.792 1.00 95.19 502 LEU A C 1
ATOM 3775 O O . LEU A 1 502 ? 25.756 -17.321 -1.694 1.00 95.19 502 LEU A O 1
ATOM 3779 N N . GLN A 1 503 ? 27.582 -16.600 -2.808 1.00 94.62 503 GLN A N 1
ATOM 3780 C CA . GLN A 1 503 ? 27.492 -17.586 -3.884 1.00 94.62 503 GLN A CA 1
ATOM 3781 C C . GLN A 1 503 ? 27.643 -19.011 -3.349 1.00 94.62 503 GLN A C 1
ATOM 3783 O O . GLN A 1 503 ? 26.785 -19.845 -3.606 1.00 94.62 503 GLN A O 1
ATOM 3788 N N . ALA A 1 504 ? 28.644 -19.265 -2.503 1.00 94.81 504 ALA A N 1
ATOM 3789 C CA . ALA A 1 504 ? 28.822 -20.571 -1.876 1.00 94.81 504 ALA A CA 1
ATOM 3790 C C . ALA A 1 504 ? 27.610 -20.979 -1.024 1.00 94.81 504 ALA A C 1
ATOM 3792 O O . ALA A 1 504 ? 27.192 -22.130 -1.062 1.00 94.81 504 ALA A O 1
ATOM 3793 N N . LEU A 1 505 ? 27.012 -20.049 -0.264 1.00 96.31 505 LEU A N 1
ATOM 3794 C CA . LEU A 1 505 ? 25.770 -20.331 0.464 1.00 96.31 505 LEU A CA 1
ATOM 3795 C C . LEU A 1 505 ? 24.616 -20.670 -0.482 1.00 96.31 505 LEU A C 1
ATOM 3797 O O . LEU A 1 505 ? 23.864 -21.596 -0.193 1.00 96.31 505 LEU A O 1
ATOM 3801 N N . TYR A 1 506 ? 24.463 -19.921 -1.574 1.00 96.94 506 TYR A N 1
ATOM 3802 C CA . TYR A 1 506 ? 23.437 -20.172 -2.579 1.00 96.94 506 TYR A CA 1
ATOM 3803 C C . TYR A 1 506 ? 23.605 -21.570 -3.187 1.00 96.94 506 TYR A C 1
ATOM 3805 O O . TYR A 1 506 ? 22.667 -22.362 -3.118 1.00 96.94 506 TYR A O 1
ATOM 3813 N N . ASP A 1 507 ? 24.795 -21.900 -3.685 1.00 95.81 507 ASP A N 1
ATOM 3814 C CA . ASP A 1 507 ? 25.084 -23.188 -4.323 1.00 95.81 507 ASP A CA 1
ATOM 3815 C C . ASP A 1 507 ? 24.884 -24.347 -3.334 1.00 95.81 507 ASP A C 1
ATOM 3817 O O . ASP A 1 507 ? 24.116 -25.269 -3.602 1.00 95.81 507 ASP A O 1
ATOM 3821 N N . GLU A 1 508 ? 25.455 -24.252 -2.124 1.00 96.25 508 GLU A N 1
ATOM 3822 C CA . GLU A 1 508 ? 25.303 -25.283 -1.089 1.00 96.25 508 GLU A CA 1
ATOM 3823 C C . GLU A 1 508 ? 23.827 -25.533 -0.724 1.00 96.25 508 GLU A C 1
ATOM 3825 O O . GLU A 1 508 ? 23.422 -26.672 -0.470 1.00 96.25 508 GLU A O 1
ATOM 3830 N N . LEU A 1 509 ? 23.004 -24.479 -0.668 1.00 96.00 509 LEU A N 1
ATOM 3831 C CA . LEU A 1 509 ? 21.580 -24.599 -0.349 1.00 96.00 509 LEU A CA 1
ATOM 3832 C C . LEU A 1 509 ? 20.797 -25.281 -1.481 1.00 96.00 509 LEU A C 1
ATOM 3834 O O . LEU A 1 509 ? 19.960 -26.138 -1.190 1.00 96.00 509 LEU A O 1
ATOM 3838 N N . HIS A 1 510 ? 21.045 -24.931 -2.747 1.00 92.56 510 HIS A N 1
ATOM 3839 C CA . HIS A 1 510 ? 20.297 -25.494 -3.882 1.00 92.56 510 HIS A CA 1
ATOM 3840 C C . HIS A 1 510 ? 20.742 -26.914 -4.229 1.00 92.56 510 HIS A C 1
ATOM 3842 O O . HIS A 1 510 ? 19.889 -27.758 -4.510 1.00 92.56 510 HIS A O 1
ATOM 3848 N N . ASP A 1 511 ? 22.034 -27.208 -4.092 1.00 92.12 511 ASP A N 1
ATOM 3849 C CA . ASP A 1 511 ? 22.592 -28.547 -4.304 1.00 92.12 511 ASP A CA 1
ATOM 3850 C C . ASP A 1 511 ? 22.304 -29.494 -3.125 1.00 92.12 511 ASP A C 1
ATOM 3852 O O . ASP A 1 511 ? 22.585 -30.691 -3.183 1.00 92.12 511 ASP A O 1
ATOM 3856 N N . GLY A 1 512 ? 21.732 -28.973 -2.031 1.00 89.69 512 GLY A N 1
ATOM 3857 C CA . GLY A 1 512 ? 21.370 -29.747 -0.843 1.00 89.69 512 GLY A CA 1
ATOM 3858 C C . GLY A 1 512 ? 22.565 -30.188 0.006 1.00 89.69 512 GLY A C 1
ATOM 3859 O O . GLY A 1 512 ? 22.414 -31.053 0.870 1.00 89.69 512 GLY A O 1
ATOM 3860 N N . THR A 1 513 ? 23.743 -29.602 -0.218 1.00 93.12 513 THR A N 1
ATOM 3861 C CA . THR A 1 513 ? 24.984 -29.899 0.514 1.00 93.12 513 THR A CA 1
ATOM 3862 C C . THR A 1 513 ? 25.175 -29.012 1.749 1.00 93.12 513 THR A C 1
ATOM 3864 O O . THR A 1 513 ? 26.012 -29.315 2.603 1.00 93.12 513 THR A O 1
ATOM 3867 N N . TYR A 1 514 ? 24.380 -27.945 1.895 1.00 95.56 514 TYR A N 1
ATOM 3868 C CA . TYR A 1 514 ? 24.434 -27.038 3.040 1.00 95.56 514 TYR A CA 1
ATOM 3869 C C . TYR A 1 514 ? 24.122 -27.754 4.359 1.00 95.56 514 TYR A C 1
ATOM 3871 O O . TYR A 1 514 ? 23.046 -28.327 4.544 1.00 95.56 514 TYR A O 1
ATOM 3879 N N . MET A 1 515 ? 25.031 -27.612 5.326 1.00 90.94 515 MET A N 1
ATOM 3880 C CA . MET A 1 515 ? 24.841 -28.046 6.710 1.00 90.94 515 MET A CA 1
ATOM 3881 C C . MET A 1 515 ? 25.221 -26.917 7.679 1.00 90.94 515 MET A C 1
ATOM 3883 O O . MET A 1 515 ? 26.302 -26.330 7.530 1.00 90.94 515 MET A O 1
ATOM 3887 N N . PRO A 1 516 ? 24.381 -26.609 8.693 1.00 93.25 516 PRO A N 1
ATOM 3888 C CA . PRO A 1 516 ? 24.732 -25.642 9.728 1.00 93.25 516 PRO A CA 1
ATOM 3889 C C . PRO A 1 516 ? 26.055 -26.006 10.406 1.00 93.25 516 PRO A C 1
ATOM 3891 O O . PRO A 1 516 ? 26.277 -27.161 10.777 1.00 93.25 516 PRO A O 1
ATOM 3894 N N . ARG A 1 517 ? 26.938 -25.023 10.607 1.00 92.62 517 ARG A N 1
ATOM 3895 C CA . ARG A 1 517 ? 28.202 -25.265 11.309 1.00 92.62 517 ARG A CA 1
ATOM 3896 C C . ARG A 1 517 ? 27.952 -25.490 12.807 1.00 92.62 517 ARG A C 1
ATOM 3898 O O . ARG A 1 517 ? 26.981 -24.963 13.359 1.00 92.62 517 ARG A O 1
ATOM 3905 N N . PRO A 1 518 ? 28.855 -26.208 13.502 1.00 90.38 518 PRO A N 1
ATOM 3906 C CA . PRO A 1 518 ? 28.761 -26.386 14.946 1.00 90.38 518 PRO A CA 1
ATOM 3907 C C . PRO A 1 518 ? 28.671 -25.051 15.697 1.00 90.38 518 PRO A C 1
ATOM 3909 O O . PRO A 1 518 ? 29.391 -24.094 15.395 1.00 90.38 518 PRO A O 1
ATOM 3912 N N . TYR A 1 519 ? 27.797 -24.994 16.702 1.00 91.00 519 TYR A N 1
ATOM 3913 C CA . TYR A 1 519 ? 27.632 -23.808 17.537 1.00 91.00 519 TYR A CA 1
ATOM 3914 C C . TYR A 1 519 ? 28.862 -23.553 18.411 1.00 91.00 519 TYR A C 1
ATOM 3916 O O . TYR A 1 519 ? 29.388 -24.462 19.051 1.00 91.00 519 TYR A O 1
ATOM 3924 N N . ALA A 1 520 ? 29.254 -22.286 18.537 1.00 89.25 520 ALA A N 1
ATOM 3925 C CA . ALA A 1 520 ? 30.200 -21.869 19.564 1.00 89.25 520 ALA A CA 1
ATOM 3926 C C . ALA A 1 520 ? 29.484 -21.812 20.924 1.00 89.25 520 ALA A C 1
ATOM 3928 O O . ALA A 1 520 ? 28.530 -21.046 21.091 1.00 89.25 520 ALA A O 1
ATOM 3929 N N . GLN A 1 521 ? 29.938 -22.614 21.889 1.00 89.81 521 GLN A N 1
ATOM 3930 C CA . GLN A 1 521 ? 29.323 -22.719 23.214 1.00 89.81 521 GLN A CA 1
ATOM 3931 C C . GLN A 1 521 ? 30.052 -21.873 24.261 1.00 89.81 521 GLN A C 1
ATOM 3933 O O . GLN A 1 521 ? 31.275 -21.917 24.364 1.00 89.81 521 GLN A O 1
ATOM 3938 N N . PHE A 1 522 ? 29.301 -21.116 25.062 1.00 89.19 522 PHE A N 1
ATOM 3939 C CA . PHE A 1 522 ? 29.826 -20.420 26.242 1.00 89.19 522 PHE A CA 1
ATOM 3940 C C . PHE A 1 522 ? 28.757 -20.274 27.332 1.00 89.19 522 PHE A C 1
ATOM 3942 O O . PHE A 1 522 ? 27.560 -20.233 27.046 1.00 89.19 522 PHE A O 1
ATOM 3949 N N . GLU A 1 523 ? 29.174 -20.184 28.595 1.00 87.88 523 GLU A N 1
ATOM 3950 C CA . GLU A 1 523 ? 28.255 -20.015 29.724 1.00 87.88 523 GLU A CA 1
ATOM 3951 C C . GLU A 1 523 ? 28.001 -18.537 30.039 1.00 87.88 523 GLU A C 1
ATOM 3953 O O . GLU A 1 523 ? 28.926 -17.731 30.135 1.00 87.88 523 GLU A O 1
ATOM 3958 N N . VAL A 1 524 ? 26.734 -18.185 30.267 1.00 83.38 524 VAL A N 1
ATOM 3959 C CA . VAL A 1 524 ? 26.324 -16.877 30.798 1.00 83.38 524 VAL A CA 1
ATOM 3960 C C . VAL A 1 524 ? 25.558 -17.075 32.103 1.00 83.38 524 VAL A C 1
ATOM 3962 O O . VAL A 1 524 ? 24.718 -17.971 32.219 1.00 83.38 524 VAL A O 1
ATOM 3965 N N . TYR A 1 525 ? 25.827 -16.223 33.094 1.00 78.56 525 TYR A N 1
ATOM 3966 C CA . TYR A 1 525 ? 25.150 -16.241 34.389 1.00 78.56 525 TYR A CA 1
ATOM 3967 C C . TYR A 1 525 ? 24.203 -15.047 34.545 1.00 78.56 525 TYR A C 1
ATOM 3969 O O . TYR A 1 525 ? 24.638 -13.946 34.867 1.00 78.56 525 TYR A O 1
ATOM 3977 N N . GLU A 1 526 ? 22.896 -15.271 34.375 1.00 60.84 526 GLU A N 1
ATOM 3978 C CA . GLU A 1 526 ? 21.873 -14.246 34.633 1.00 60.84 526 GLU A CA 1
ATOM 3979 C C . GLU A 1 526 ? 20.521 -14.865 35.036 1.00 60.84 526 GLU A C 1
ATOM 3981 O O . GLU A 1 526 ? 19.834 -15.486 34.219 1.00 60.84 526 GLU A O 1
ATOM 3986 N N . PRO A 1 527 ? 20.036 -14.690 36.278 1.00 62.44 527 PRO A N 1
ATOM 3987 C CA . PRO A 1 527 ? 20.657 -15.084 37.554 1.00 62.44 527 PRO A CA 1
ATOM 3988 C C . PRO A 1 527 ? 20.903 -16.608 37.704 1.00 62.44 527 PRO A C 1
ATOM 3990 O O . PRO A 1 527 ? 21.175 -17.086 38.800 1.00 62.44 527 PRO A O 1
ATOM 3993 N N . LYS A 1 528 ? 20.739 -17.398 36.635 1.00 72.06 528 LYS A N 1
ATOM 3994 C CA . LYS A 1 528 ? 21.066 -18.832 36.576 1.00 72.06 528 LYS A CA 1
ATOM 3995 C C . LYS A 1 528 ? 22.062 -19.065 35.439 1.00 72.06 528 LYS A C 1
ATOM 3997 O O . LYS A 1 528 ? 22.013 -18.336 34.449 1.00 72.06 528 LYS A O 1
ATOM 4002 N N . LYS A 1 529 ? 22.913 -20.089 35.564 1.00 82.50 529 LYS A N 1
ATOM 4003 C CA . LYS A 1 529 ? 23.816 -20.519 34.485 1.00 82.50 529 LYS A CA 1
ATOM 4004 C C . LYS A 1 529 ? 23.014 -20.992 33.270 1.00 82.50 529 LYS A C 1
ATOM 4006 O O . LYS A 1 529 ? 22.050 -21.748 33.423 1.00 82.50 529 LYS A O 1
ATOM 4011 N N . ARG A 1 530 ? 23.401 -20.538 32.078 1.00 80.50 530 ARG A N 1
ATOM 4012 C CA . ARG A 1 530 ? 22.837 -20.958 30.790 1.00 80.50 530 ARG A CA 1
ATOM 4013 C C . ARG A 1 530 ? 23.969 -21.161 29.792 1.00 80.50 530 ARG A C 1
ATOM 4015 O O . ARG A 1 530 ? 24.797 -20.267 29.636 1.00 80.50 530 ARG A O 1
ATOM 4022 N N . VAL A 1 531 ? 23.963 -22.300 29.108 1.00 87.06 531 VAL A N 1
ATOM 4023 C CA . VAL A 1 531 ? 24.847 -22.542 27.965 1.00 87.06 531 VAL A CA 1
ATOM 4024 C C . VAL A 1 531 ? 24.237 -21.846 26.750 1.00 87.06 531 VAL A C 1
ATOM 4026 O O . VAL A 1 531 ? 23.085 -22.104 26.395 1.00 87.06 531 VAL A O 1
ATOM 4029 N N . ILE A 1 532 ? 24.985 -20.922 26.153 1.00 88.12 532 ILE A N 1
ATOM 4030 C CA . ILE A 1 532 ? 24.616 -20.209 24.933 1.00 88.12 532 ILE A CA 1
ATOM 4031 C C . ILE A 1 532 ? 25.335 -20.862 23.756 1.00 88.12 532 ILE A C 1
ATOM 4033 O O . ILE A 1 532 ? 26.550 -21.007 23.772 1.00 88.12 532 ILE A O 1
ATOM 4037 N N . ASN A 1 533 ? 24.565 -21.227 22.740 1.00 88.88 533 ASN A N 1
ATOM 4038 C CA . ASN A 1 533 ? 24.980 -21.789 21.466 1.00 88.88 533 ASN A CA 1
ATOM 4039 C C . ASN A 1 533 ? 24.908 -20.676 20.412 1.00 88.88 533 ASN A C 1
ATOM 4041 O O . ASN A 1 533 ? 23.827 -20.340 19.921 1.00 88.88 533 ASN A O 1
ATOM 4045 N N . ALA A 1 534 ? 26.045 -20.055 20.101 1.00 88.50 534 ALA A N 1
ATOM 4046 C CA . ALA A 1 534 ? 26.123 -18.990 19.108 1.00 88.50 534 ALA A CA 1
ATOM 4047 C C . ALA A 1 534 ? 26.405 -19.565 17.707 1.00 88.50 534 ALA A C 1
ATOM 4049 O O . ALA A 1 534 ? 27.401 -20.274 17.545 1.00 88.50 534 ALA A O 1
ATOM 4050 N N . PRO A 1 535 ? 25.562 -19.279 16.694 1.00 91.56 535 PRO A N 1
ATOM 4051 C CA . PRO A 1 535 ? 25.787 -19.754 15.329 1.00 91.56 535 PRO A CA 1
ATOM 4052 C C . PRO A 1 535 ? 26.977 -19.048 14.669 1.00 91.56 535 PRO A C 1
ATOM 4054 O O . PRO A 1 535 ? 27.313 -17.908 15.020 1.00 91.56 535 PRO A O 1
ATOM 4057 N N . ALA A 1 536 ? 27.578 -19.695 13.668 1.00 92.25 536 ALA A N 1
ATOM 4058 C CA . ALA A 1 536 ? 28.521 -19.026 12.779 1.00 92.25 536 ALA A CA 1
ATOM 4059 C C . ALA A 1 536 ? 27.821 -17.887 12.015 1.00 92.25 536 ALA A C 1
ATOM 4061 O O . ALA A 1 536 ? 26.608 -17.905 11.807 1.00 92.25 536 ALA A O 1
ATOM 4062 N N . PHE A 1 537 ? 28.581 -16.877 11.579 1.00 93.44 537 PHE A N 1
ATOM 4063 C CA . PHE A 1 537 ? 27.980 -15.713 10.920 1.00 93.44 537 PHE A CA 1
ATOM 4064 C C . PHE A 1 537 ? 27.264 -16.082 9.610 1.00 93.44 537 PHE A C 1
ATOM 4066 O O . PHE A 1 537 ? 26.158 -15.601 9.393 1.00 93.44 537 PHE A O 1
ATOM 4073 N N . ARG A 1 538 ? 27.826 -16.994 8.801 1.00 94.38 538 ARG A N 1
ATOM 4074 C CA . ARG A 1 538 ? 27.173 -17.504 7.580 1.00 94.38 538 ARG A CA 1
ATOM 4075 C C . ARG A 1 538 ? 25.809 -18.144 7.874 1.00 94.38 538 ARG A C 1
ATOM 4077 O O . ARG A 1 538 ? 24.830 -17.876 7.195 1.00 94.38 538 ARG A O 1
ATOM 4084 N N . ASP A 1 539 ? 25.728 -18.920 8.952 1.00 95.12 539 ASP A N 1
ATOM 4085 C CA . ASP A 1 539 ? 24.508 -19.623 9.345 1.00 95.12 539 ASP A CA 1
ATOM 4086 C C . ASP A 1 539 ? 23.474 -18.646 9.891 1.00 95.12 539 ASP A C 1
ATOM 4088 O O . ASP A 1 539 ? 22.274 -18.827 9.714 1.00 95.12 539 ASP A O 1
ATOM 4092 N N . LEU A 1 540 ? 23.936 -17.563 10.519 1.00 94.06 540 LEU A N 1
ATOM 4093 C CA . LEU A 1 540 ? 23.074 -16.469 10.936 1.00 94.06 540 LEU A CA 1
ATOM 4094 C C . LEU A 1 540 ? 22.419 -15.775 9.728 1.00 94.06 540 LEU A C 1
ATOM 4096 O O . LEU A 1 540 ? 21.263 -15.374 9.845 1.00 94.06 540 LEU A O 1
ATOM 4100 N N . VAL A 1 541 ? 23.106 -15.665 8.581 1.00 94.88 541 VAL A N 1
ATOM 4101 C CA . VAL A 1 541 ? 22.509 -15.166 7.324 1.00 94.88 541 VAL A CA 1
ATOM 4102 C C . VAL A 1 541 ? 21.357 -16.077 6.898 1.00 94.88 541 VAL A C 1
ATOM 4104 O O . VAL A 1 541 ? 20.226 -15.612 6.772 1.00 94.88 541 VAL A O 1
ATOM 4107 N N . VAL A 1 542 ? 21.595 -17.387 6.807 1.00 96.31 542 VAL A N 1
ATOM 4108 C CA . VAL A 1 542 ? 20.560 -18.376 6.447 1.00 96.31 542 VAL A CA 1
ATOM 4109 C C . VAL A 1 542 ? 19.382 -18.343 7.434 1.00 96.31 542 VAL A C 1
ATOM 4111 O O . VAL A 1 542 ? 18.219 -18.335 7.027 1.00 96.31 542 VAL A O 1
ATOM 4114 N N . GLN A 1 543 ? 19.652 -18.234 8.739 1.00 95.31 543 GLN A N 1
ATOM 4115 C CA . GLN A 1 543 ? 18.610 -18.088 9.762 1.00 95.31 543 GLN A CA 1
ATOM 4116 C C . GLN A 1 543 ? 17.771 -16.821 9.578 1.00 95.31 543 GLN A C 1
ATOM 4118 O O . GLN A 1 543 ? 16.570 -16.854 9.840 1.00 95.31 543 GLN A O 1
ATOM 4123 N N . HIS A 1 544 ? 18.370 -15.708 9.147 1.00 94.25 544 HIS A N 1
ATOM 4124 C CA . HIS A 1 544 ? 17.636 -14.476 8.862 1.00 94.25 544 HIS A CA 1
ATOM 4125 C C . HIS A 1 544 ? 16.729 -14.617 7.631 1.00 94.25 544 HIS A C 1
ATOM 4127 O O . HIS A 1 544 ? 15.596 -14.137 7.700 1.00 94.25 544 HIS A O 1
ATOM 4133 N N . CYS A 1 545 ? 17.154 -15.331 6.579 1.00 93.62 545 CYS A N 1
ATOM 4134 C CA . CYS A 1 545 ? 16.277 -15.679 5.450 1.00 93.62 545 CYS A CA 1
ATOM 4135 C C . CYS A 1 545 ? 15.077 -16.505 5.924 1.00 93.62 545 CYS A C 1
ATOM 4137 O O . CYS A 1 545 ? 13.928 -16.129 5.692 1.00 93.62 545 CYS A O 1
ATOM 4139 N N . ILE A 1 546 ? 15.338 -17.592 6.663 1.00 94.69 546 ILE A N 1
ATOM 4140 C CA . ILE A 1 546 ? 14.284 -18.465 7.199 1.00 94.69 546 ILE A CA 1
ATOM 4141 C C . ILE A 1 546 ? 13.324 -17.657 8.068 1.00 94.69 546 ILE A C 1
ATOM 4143 O O . ILE A 1 546 ? 12.112 -17.749 7.897 1.00 94.69 546 ILE A O 1
ATOM 4147 N N . TYR A 1 547 ? 13.852 -16.843 8.986 1.00 94.25 547 TYR A N 1
ATOM 4148 C CA . TYR A 1 547 ? 13.046 -16.019 9.880 1.00 94.25 547 TYR A CA 1
ATOM 4149 C C . TYR A 1 547 ? 12.144 -15.058 9.102 1.00 94.25 547 TYR A C 1
ATOM 4151 O O . TYR A 1 547 ? 10.964 -14.949 9.429 1.00 94.25 547 TYR A O 1
ATOM 4159 N N . ALA A 1 548 ? 12.670 -14.385 8.075 1.00 89.81 548 ALA A N 1
ATOM 4160 C CA . ALA A 1 548 ? 11.891 -13.482 7.234 1.00 89.81 548 ALA A CA 1
ATOM 4161 C C . ALA A 1 548 ? 10.736 -14.212 6.530 1.00 89.81 548 ALA A C 1
ATOM 4163 O O . ALA A 1 548 ? 9.615 -13.707 6.530 1.00 89.81 548 ALA A O 1
ATOM 4164 N N . ALA A 1 549 ? 10.979 -15.425 6.027 1.00 90.38 549 ALA A N 1
ATOM 4165 C CA . ALA A 1 549 ? 9.965 -16.228 5.349 1.00 90.38 549 ALA A CA 1
ATOM 4166 C C . ALA A 1 549 ? 8.859 -16.743 6.288 1.00 90.38 549 ALA A C 1
ATOM 4168 O O . ALA A 1 549 ? 7.684 -16.758 5.921 1.00 90.38 549 ALA A O 1
ATOM 4169 N N . ILE A 1 550 ? 9.206 -17.170 7.510 1.00 91.06 550 ILE A N 1
ATOM 4170 C CA . ILE A 1 550 ? 8.251 -17.862 8.394 1.00 91.06 550 ILE A CA 1
ATOM 4171 C C . ILE A 1 550 ? 7.621 -16.982 9.472 1.00 91.06 550 ILE A C 1
ATOM 4173 O O . ILE A 1 550 ? 6.614 -17.386 10.059 1.00 91.06 550 ILE A O 1
ATOM 4177 N N . TYR A 1 551 ? 8.200 -15.821 9.793 1.00 91.12 551 TYR A N 1
ATOM 4178 C CA . TYR A 1 551 ? 7.752 -15.038 10.946 1.00 91.12 551 TYR A CA 1
ATOM 4179 C C . TYR A 1 551 ? 6.270 -14.663 10.829 1.00 91.12 551 TYR A C 1
ATOM 4181 O O . TYR A 1 551 ? 5.491 -15.005 11.718 1.00 91.12 551 TYR A O 1
ATOM 4189 N N . ASP A 1 552 ? 5.860 -14.040 9.721 1.00 88.25 552 ASP A N 1
ATOM 4190 C CA . ASP A 1 552 ? 4.471 -13.597 9.548 1.00 88.25 552 ASP A CA 1
ATOM 4191 C C . ASP A 1 552 ? 3.508 -14.792 9.371 1.00 88.25 552 ASP A C 1
ATOM 4193 O O . ASP A 1 552 ? 2.365 -14.738 9.830 1.00 88.25 552 ASP A O 1
ATOM 4197 N N . LEU A 1 553 ? 3.982 -15.917 8.812 1.00 89.38 553 LEU A N 1
ATOM 4198 C CA . LEU A 1 553 ? 3.214 -17.164 8.690 1.00 89.38 553 LEU A CA 1
ATOM 4199 C C . LEU A 1 553 ? 2.776 -17.707 10.062 1.00 89.38 553 LEU A C 1
ATOM 4201 O O . LEU A 1 553 ? 1.615 -18.088 10.244 1.00 89.38 553 LEU A O 1
ATOM 4205 N N . PHE A 1 554 ? 3.689 -17.739 11.038 1.00 90.75 554 PHE A N 1
ATOM 4206 C CA . PHE A 1 554 ? 3.378 -18.220 12.386 1.00 90.75 554 PHE A CA 1
ATOM 4207 C C . PHE A 1 554 ? 2.777 -17.134 13.286 1.00 90.75 554 PHE A C 1
ATOM 4209 O O . PHE A 1 554 ? 1.901 -17.462 14.090 1.00 90.75 554 PHE A O 1
ATOM 4216 N N . ASP A 1 555 ? 3.161 -15.860 13.135 1.00 90.81 555 ASP A N 1
ATOM 4217 C CA . ASP A 1 555 ? 2.650 -14.755 13.963 1.00 90.81 555 ASP A CA 1
ATOM 4218 C C . ASP A 1 555 ? 1.124 -14.613 13.852 1.00 90.81 555 ASP A C 1
ATOM 4220 O O . ASP A 1 555 ? 0.445 -14.470 14.873 1.00 90.81 555 ASP A O 1
ATOM 4224 N N . ARG A 1 556 ? 0.571 -14.811 12.643 1.00 89.38 556 ARG A N 1
ATOM 4225 C CA . ARG A 1 556 ? -0.882 -14.864 12.371 1.00 89.38 556 ARG A CA 1
ATOM 4226 C C . ARG A 1 556 ? -1.620 -15.938 13.181 1.00 89.38 556 ARG A C 1
ATOM 4228 O O . ARG A 1 556 ? -2.827 -15.838 13.382 1.00 89.38 556 ARG A O 1
ATOM 4235 N N . SER A 1 557 ? -0.919 -16.982 13.629 1.00 89.69 557 SER A N 1
ATOM 4236 C CA . SER A 1 557 ? -1.501 -18.066 14.427 1.00 89.69 557 SER A CA 1
ATOM 4237 C C . SER A 1 557 ? -1.420 -17.838 15.934 1.00 89.69 557 SER A C 1
ATOM 4239 O O . SER A 1 557 ? -2.091 -18.548 16.673 1.00 89.69 557 SER A O 1
ATOM 4241 N N . PHE A 1 558 ? -0.620 -16.882 16.407 1.00 93.38 558 PHE A N 1
ATOM 4242 C CA . PHE A 1 558 ? -0.419 -16.667 17.837 1.00 93.38 558 PHE A CA 1
ATOM 4243 C C . PHE A 1 558 ? -1.547 -15.852 18.465 1.00 93.38 558 PHE A C 1
ATOM 4245 O O . PHE A 1 558 ? -2.102 -14.930 17.868 1.00 93.38 558 PHE A O 1
ATOM 4252 N N . ILE A 1 559 ? -1.836 -16.120 19.739 1.00 93.00 559 ILE A N 1
ATOM 4253 C CA . ILE A 1 559 ? -2.762 -15.286 20.510 1.00 93.00 559 ILE A CA 1
ATOM 4254 C C . ILE A 1 559 ? -2.219 -13.855 20.667 1.00 93.00 559 ILE A C 1
ATOM 4256 O O . ILE A 1 559 ? -1.024 -13.635 20.875 1.00 93.00 559 ILE A O 1
ATOM 4260 N N . ALA A 1 560 ? -3.102 -12.854 20.646 1.00 91.69 560 ALA A N 1
ATOM 4261 C CA . ALA A 1 560 ? -2.724 -11.443 20.802 1.00 91.69 560 ALA A CA 1
ATOM 4262 C C . ALA A 1 560 ? -2.056 -11.117 22.157 1.00 91.69 560 ALA A C 1
ATOM 4264 O O . ALA A 1 560 ? -1.377 -10.103 22.294 1.00 91.69 560 ALA A O 1
ATOM 4265 N N . THR A 1 561 ? -2.249 -11.970 23.169 1.00 93.50 561 THR A N 1
ATOM 4266 C CA . THR A 1 561 ? -1.709 -11.794 24.527 1.00 93.50 561 THR A CA 1
ATOM 4267 C C . THR A 1 561 ? -0.425 -12.592 24.782 1.00 93.50 561 THR A C 1
ATOM 4269 O O . THR A 1 561 ? -0.007 -12.735 25.931 1.00 93.50 561 THR A O 1
ATOM 4272 N N . SER A 1 562 ? 0.221 -13.081 23.719 1.00 93.88 562 SER A N 1
ATOM 4273 C CA . SER A 1 562 ? 1.613 -13.539 23.737 1.00 93.88 562 SER A CA 1
ATOM 4274 C C . SER A 1 562 ? 2.513 -12.397 23.269 1.00 93.88 562 SER A C 1
ATOM 4276 O O . SER A 1 562 ? 2.364 -11.915 22.146 1.00 93.88 562 SER A O 1
ATOM 4278 N N . TYR A 1 563 ? 3.410 -11.928 24.141 1.00 91.75 563 TYR A N 1
ATOM 4279 C CA . TYR A 1 563 ? 4.160 -10.679 23.927 1.00 91.75 563 TYR A CA 1
ATOM 4280 C C . TYR A 1 563 ? 5.670 -10.857 23.729 1.00 91.75 563 TYR A C 1
ATOM 4282 O O . TYR A 1 563 ? 6.350 -9.889 23.386 1.00 91.75 563 TYR A O 1
ATOM 4290 N N . ALA A 1 564 ? 6.224 -12.040 23.992 1.00 88.25 564 ALA A N 1
ATOM 4291 C CA . ALA A 1 564 ? 7.664 -12.264 23.881 1.00 88.25 564 ALA A CA 1
ATOM 4292 C C . ALA A 1 564 ? 8.104 -12.417 22.421 1.00 88.25 564 ALA A C 1
ATOM 4294 O O . ALA A 1 564 ? 7.388 -13.034 21.646 1.00 88.25 564 ALA A O 1
ATOM 4295 N N . CYS A 1 565 ? 9.281 -11.879 22.076 1.00 83.19 565 CYS A N 1
ATOM 4296 C CA . CYS A 1 565 ? 9.944 -12.036 20.770 1.00 83.19 565 CYS A CA 1
ATOM 4297 C C . CYS A 1 565 ? 9.043 -11.782 19.539 1.00 83.19 565 CYS A C 1
ATOM 4299 O O . CYS A 1 565 ? 9.263 -12.364 18.483 1.00 83.19 565 CYS A O 1
ATOM 4301 N N . ARG A 1 566 ? 8.044 -10.896 19.669 1.00 86.25 566 ARG A N 1
ATOM 4302 C CA . ARG A 1 566 ? 7.148 -10.474 18.582 1.00 86.25 566 ARG A CA 1
ATOM 4303 C C . ARG A 1 566 ? 7.318 -8.997 18.255 1.00 86.25 566 ARG A C 1
ATOM 4305 O O . ARG A 1 566 ? 7.540 -8.179 19.157 1.00 86.25 566 ARG A O 1
ATOM 4312 N N . LYS A 1 567 ? 7.167 -8.646 16.975 1.00 83.56 567 LYS A N 1
ATOM 4313 C CA . LYS A 1 567 ? 7.128 -7.261 16.486 1.00 83.56 567 LYS A CA 1
ATOM 4314 C C . LYS A 1 567 ? 6.048 -6.493 17.255 1.00 83.56 567 LYS A C 1
ATOM 4316 O O . LYS A 1 567 ? 4.918 -6.946 17.405 1.00 83.56 567 LYS A O 1
ATOM 4321 N N . GLY A 1 568 ? 6.424 -5.351 17.828 1.00 81.44 568 GLY A N 1
ATOM 4322 C CA . GLY A 1 568 ? 5.520 -4.549 18.651 1.00 81.44 568 GLY A CA 1
ATOM 4323 C C . GLY A 1 568 ? 5.113 -5.181 19.991 1.00 81.44 568 GLY A C 1
ATOM 4324 O O . GLY A 1 568 ? 4.204 -4.648 20.619 1.00 81.44 568 GLY A O 1
ATOM 4325 N N . GLY A 1 569 ? 5.740 -6.270 20.447 1.00 86.69 569 GLY A N 1
ATOM 4326 C CA . GLY A 1 569 ? 5.511 -6.892 21.756 1.00 86.69 569 GLY A CA 1
ATOM 4327 C C . GLY A 1 569 ? 6.351 -6.284 22.891 1.00 86.69 569 GLY A C 1
ATOM 4328 O O . GLY A 1 569 ? 6.557 -5.072 22.966 1.00 86.69 569 GLY A O 1
ATOM 4329 N N . GLY A 1 570 ? 6.828 -7.136 23.800 1.00 89.81 570 GLY A N 1
ATOM 4330 C CA . GLY A 1 570 ? 7.790 -6.792 24.851 1.00 89.81 570 GLY A CA 1
ATOM 4331 C C . GLY A 1 570 ? 7.229 -6.736 26.277 1.00 89.81 570 GLY A C 1
ATOM 4332 O O . GLY A 1 570 ? 6.021 -6.793 26.525 1.00 89.81 570 GLY A O 1
ATOM 4333 N N . THR A 1 571 ? 8.144 -6.614 27.242 1.00 91.25 571 THR A N 1
ATOM 4334 C CA . THR A 1 571 ? 7.853 -6.656 28.689 1.00 91.25 571 THR A CA 1
ATOM 4335 C C . THR A 1 571 ? 6.914 -5.533 29.135 1.00 91.25 571 THR A C 1
ATOM 4337 O O . THR A 1 571 ? 6.010 -5.765 29.940 1.00 91.25 571 THR A O 1
ATOM 4340 N N . HIS A 1 572 ? 7.058 -4.328 28.571 1.00 91.06 572 HIS A N 1
ATOM 4341 C CA . HIS A 1 572 ? 6.193 -3.186 28.878 1.00 91.06 572 HIS A CA 1
ATOM 4342 C C . HIS A 1 572 ? 4.727 -3.446 28.517 1.00 91.06 572 HIS A C 1
ATOM 4344 O O . HIS A 1 572 ? 3.844 -3.190 29.339 1.00 91.06 572 HIS A O 1
ATOM 4350 N N . LYS A 1 573 ? 4.455 -3.971 27.312 1.00 92.56 573 LYS A N 1
ATOM 4351 C CA . LYS A 1 573 ? 3.085 -4.266 26.867 1.00 92.56 573 LYS A CA 1
ATOM 4352 C C . LYS A 1 573 ? 2.482 -5.428 27.648 1.00 92.56 573 LYS A C 1
ATOM 4354 O O . LYS A 1 573 ? 1.349 -5.312 28.104 1.00 92.56 573 LYS A O 1
ATOM 4359 N N . ALA A 1 574 ? 3.260 -6.479 27.902 1.00 93.62 574 ALA A N 1
ATOM 4360 C CA . ALA A 1 574 ? 2.839 -7.600 28.741 1.00 93.62 574 ALA A CA 1
ATOM 4361 C C . ALA A 1 574 ? 2.445 -7.155 30.162 1.00 93.62 574 ALA A C 1
ATOM 4363 O O . ALA A 1 574 ? 1.385 -7.524 30.675 1.00 93.62 574 ALA A O 1
ATOM 4364 N N . SER A 1 575 ? 3.256 -6.293 30.780 1.00 93.19 575 SER A N 1
ATOM 4365 C CA . SER A 1 575 ? 2.975 -5.712 32.098 1.00 93.19 575 SER A CA 1
ATOM 4366 C C . SER A 1 575 ? 1.755 -4.781 32.079 1.00 93.19 575 SER A C 1
ATOM 4368 O O . SER A 1 575 ? 0.914 -4.829 32.979 1.00 93.19 575 SER A O 1
ATOM 4370 N N . ALA A 1 576 ? 1.608 -3.957 31.036 1.00 93.00 576 ALA A N 1
ATOM 4371 C CA . ALA A 1 576 ? 0.447 -3.086 30.861 1.00 93.00 576 ALA A CA 1
ATOM 4372 C C . ALA A 1 576 ? -0.856 -3.880 30.680 1.00 93.00 576 ALA A C 1
ATOM 4374 O O . ALA A 1 576 ? -1.849 -3.561 31.333 1.00 93.00 576 ALA A O 1
ATOM 4375 N N . TYR A 1 577 ? -0.842 -4.938 29.865 1.00 95.44 577 TYR A N 1
ATOM 4376 C CA . TYR A 1 577 ? -1.984 -5.833 29.700 1.00 95.44 577 TYR A CA 1
ATOM 4377 C C . TYR A 1 577 ? -2.340 -6.533 31.012 1.00 95.44 577 TYR A C 1
ATOM 4379 O O . TYR A 1 577 ? -3.507 -6.556 31.386 1.00 95.44 577 TYR A O 1
ATOM 4387 N N . THR A 1 578 ? -1.342 -7.028 31.753 1.00 95.00 578 THR A N 1
ATOM 4388 C CA . THR A 1 578 ? -1.549 -7.645 33.075 1.00 95.00 578 THR A CA 1
ATOM 4389 C C . THR A 1 578 ? -2.274 -6.682 34.015 1.00 95.00 578 THR A C 1
ATOM 4391 O O . THR A 1 578 ? -3.274 -7.048 34.623 1.00 95.00 578 THR A O 1
ATOM 4394 N N . GLN A 1 579 ? -1.830 -5.423 34.086 1.00 94.81 579 GLN A N 1
ATOM 4395 C CA . GLN A 1 579 ? -2.488 -4.412 34.913 1.00 94.81 579 GLN A CA 1
ATOM 4396 C C . GLN A 1 579 ? -3.916 -4.119 34.446 1.00 94.81 579 GLN A C 1
ATOM 4398 O O . GLN A 1 579 ? -4.818 -4.029 35.274 1.00 94.81 579 GLN A O 1
ATOM 4403 N N . LYS A 1 580 ? -4.125 -3.983 33.130 1.00 95.19 580 LYS A N 1
ATOM 4404 C CA . LYS A 1 580 ? -5.455 -3.777 32.547 1.00 95.19 580 LYS A CA 1
ATOM 4405 C C . LYS A 1 580 ? -6.384 -4.933 32.915 1.00 95.19 580 LYS A C 1
ATOM 4407 O O . LYS A 1 580 ? -7.474 -4.688 33.407 1.00 95.19 580 LYS A O 1
ATOM 4412 N N . ALA A 1 581 ? -5.927 -6.174 32.757 1.00 95.12 581 ALA A N 1
ATOM 4413 C CA . ALA A 1 581 ? -6.672 -7.373 33.111 1.00 95.12 581 ALA A CA 1
ATOM 4414 C C . ALA A 1 581 ? -7.032 -7.420 34.603 1.00 95.12 581 ALA A C 1
ATOM 4416 O O . ALA A 1 581 ? -8.183 -7.667 34.932 1.00 95.12 581 ALA A O 1
ATOM 4417 N N . MET A 1 582 ? -6.092 -7.101 35.499 1.00 94.88 582 MET A N 1
ATOM 4418 C CA . MET A 1 582 ? -6.358 -7.055 36.944 1.00 94.88 582 MET A CA 1
ATOM 4419 C C . MET A 1 582 ? -7.453 -6.054 37.336 1.00 94.88 582 MET A C 1
ATOM 4421 O O . MET A 1 582 ? -8.098 -6.251 38.359 1.00 94.88 582 MET A O 1
ATOM 4425 N N . ARG A 1 583 ? -7.658 -4.975 36.567 1.00 94.75 583 ARG A N 1
ATOM 4426 C CA . ARG A 1 583 ? -8.685 -3.957 36.859 1.00 94.75 583 ARG A CA 1
ATOM 4427 C C . ARG A 1 583 ? -10.115 -4.425 36.578 1.00 94.75 583 ARG A C 1
ATOM 4429 O O . ARG A 1 583 ? -11.033 -3.767 37.040 1.00 94.75 583 ARG A O 1
ATOM 4436 N N . HIS A 1 584 ? -10.299 -5.528 35.853 1.00 94.00 584 HIS A N 1
ATOM 4437 C CA . HIS A 1 584 ? -11.624 -6.081 35.548 1.00 94.00 584 HIS A CA 1
ATOM 4438 C C . HIS A 1 584 ? -12.199 -6.979 36.650 1.00 94.00 584 HIS A C 1
ATOM 4440 O O . HIS A 1 584 ? -13.361 -7.352 36.568 1.00 94.00 584 HIS A O 1
ATOM 4446 N N . TYR A 1 585 ? -11.392 -7.341 37.643 1.00 92.75 585 TYR A N 1
ATOM 4447 C CA . TYR A 1 585 ? -11.736 -8.321 38.674 1.00 92.75 585 TYR A CA 1
ATOM 4448 C C . TYR A 1 585 ? -11.647 -7.698 40.052 1.00 92.75 585 TYR A C 1
ATOM 4450 O O . TYR A 1 585 ? -11.020 -6.647 40.193 1.00 92.75 585 TYR A O 1
ATOM 4458 N N . ASP A 1 586 ? -12.207 -8.337 41.074 1.00 88.94 586 ASP A N 1
ATOM 4459 C CA . ASP A 1 586 ? -12.048 -7.911 42.459 1.00 88.94 586 ASP A CA 1
ATOM 4460 C C . ASP A 1 586 ? -10.622 -8.216 42.979 1.00 88.94 586 ASP A C 1
ATOM 4462 O O . ASP A 1 586 ? -9.820 -8.910 42.352 1.00 88.94 586 ASP A O 1
ATOM 4466 N N . GLY A 1 587 ? -10.218 -7.594 44.089 1.00 85.00 587 GLY A N 1
ATOM 4467 C CA . GLY A 1 587 ? -8.969 -7.944 44.765 1.00 85.00 587 GLY A CA 1
ATOM 4468 C C . GLY A 1 587 ? -8.995 -9.345 45.389 1.00 85.00 587 GLY A C 1
ATOM 4469 O O . GLY A 1 587 ? -7.919 -9.926 45.582 1.00 85.00 587 GLY A O 1
ATOM 4470 N N . GLU A 1 588 ? -10.187 -9.867 45.689 1.00 91.25 588 GLU A N 1
ATOM 4471 C CA . GLU A 1 588 ? -10.426 -11.183 46.284 1.00 91.25 588 GLU A CA 1
ATOM 4472 C C . GLU A 1 588 ? -10.388 -12.341 45.279 1.00 91.25 588 GLU A C 1
ATOM 4474 O O . GLU A 1 588 ? -10.122 -13.475 45.692 1.00 91.25 588 GLU A O 1
ATOM 4479 N N . ASP A 1 589 ? -10.545 -12.056 43.983 1.00 93.75 589 ASP A N 1
ATOM 4480 C CA . ASP A 1 589 ? -10.353 -13.028 42.904 1.00 93.75 589 ASP A CA 1
ATOM 4481 C C . ASP A 1 589 ? -8.906 -13.532 42.849 1.00 93.75 589 ASP A C 1
ATOM 4483 O O . ASP A 1 589 ? -7.959 -12.868 43.295 1.00 93.75 589 ASP A O 1
ATOM 4487 N N . TYR A 1 590 ? -8.705 -14.716 42.270 1.00 95.69 590 TYR A N 1
ATOM 4488 C CA . TYR A 1 590 ? -7.392 -15.337 42.152 1.00 95.69 590 TYR A CA 1
ATOM 4489 C C . TYR A 1 590 ? -6.769 -15.117 40.773 1.00 95.69 590 TYR A C 1
ATOM 4491 O O . TYR A 1 590 ? -7.436 -14.964 39.748 1.00 95.69 590 TYR A O 1
ATOM 4499 N N . TYR A 1 591 ? -5.441 -15.130 40.753 1.00 96.56 591 TYR A N 1
ATOM 4500 C CA . TYR A 1 591 ? -4.651 -15.353 39.554 1.00 96.56 591 TYR A CA 1
ATOM 4501 C C . TYR A 1 591 ? -3.832 -16.633 39.712 1.00 96.56 591 TYR A C 1
ATOM 4503 O O . TYR A 1 591 ? -3.445 -17.017 40.822 1.00 96.56 591 TYR A O 1
ATOM 4511 N N . VAL A 1 592 ? -3.543 -17.264 38.582 1.00 96.44 592 VAL A N 1
ATOM 4512 C CA . VAL A 1 592 ? -2.692 -18.442 38.466 1.00 96.44 592 VAL A CA 1
ATOM 4513 C C . VAL A 1 592 ? -1.491 -18.073 37.614 1.00 96.44 592 VAL A C 1
ATOM 4515 O O . VAL A 1 592 ? -1.643 -17.578 36.500 1.00 96.44 592 VAL A O 1
ATOM 4518 N N . LYS A 1 593 ? -0.291 -18.315 38.133 1.00 95.56 593 LYS A N 1
ATOM 4519 C CA . LYS A 1 593 ? 0.959 -18.228 37.387 1.00 95.56 593 LYS A CA 1
ATOM 4520 C C . LYS A 1 593 ? 1.537 -19.628 37.207 1.00 95.56 593 LYS A C 1
ATOM 4522 O O . LYS A 1 593 ? 1.677 -20.350 38.191 1.00 95.56 593 LYS A O 1
ATOM 4527 N N . LEU A 1 594 ? 1.897 -19.975 35.978 1.00 94.56 594 LEU A N 1
ATOM 4528 C CA . LEU A 1 594 ? 2.464 -21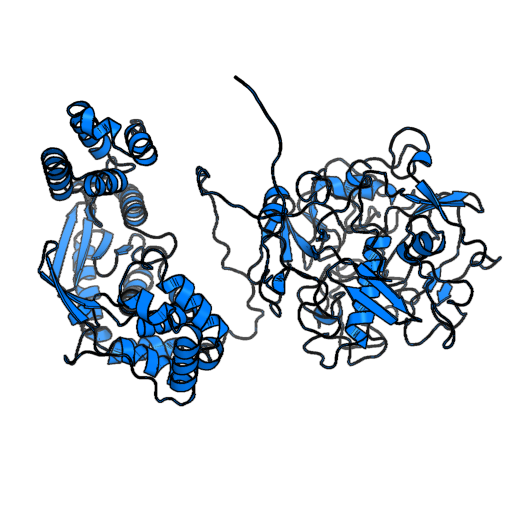.265 35.592 1.00 94.56 594 LEU A CA 1
ATOM 4529 C C . LEU A 1 594 ? 3.846 -21.042 34.962 1.00 94.56 594 LEU A C 1
ATOM 4531 O O . LEU A 1 594 ? 4.020 -20.096 34.193 1.00 94.56 594 LEU A O 1
ATOM 4535 N N . ASP A 1 595 ? 4.804 -21.902 35.300 1.00 91.06 595 ASP A N 1
ATOM 4536 C CA . ASP A 1 595 ? 6.192 -21.875 34.817 1.00 91.06 595 ASP A CA 1
ATOM 4537 C C . ASP A 1 595 ? 6.599 -23.282 34.361 1.00 91.06 595 ASP A C 1
ATOM 4539 O O . ASP A 1 595 ? 6.323 -24.262 35.061 1.00 91.06 595 ASP A O 1
ATOM 4543 N N . VAL A 1 596 ? 7.257 -23.396 33.205 1.00 91.75 596 VAL A N 1
ATOM 4544 C CA . VAL A 1 596 ? 7.663 -24.685 32.618 1.00 91.75 596 VAL A CA 1
ATOM 4545 C C . VAL A 1 596 ? 9.101 -25.028 33.007 1.00 91.75 596 VAL A C 1
ATOM 4547 O O . VAL A 1 596 ? 10.007 -24.197 32.986 1.00 91.75 596 VAL A O 1
ATOM 4550 N N . LYS A 1 597 ? 9.348 -26.292 33.354 1.00 89.38 597 LYS A N 1
ATOM 4551 C CA . LYS A 1 597 ? 10.666 -26.760 33.789 1.00 89.38 597 LYS A CA 1
ATOM 4552 C C . LYS A 1 597 ? 11.645 -26.852 32.624 1.00 89.38 597 LYS A C 1
ATOM 4554 O O . LYS A 1 597 ? 11.422 -27.589 31.667 1.00 89.38 597 LYS A O 1
ATOM 4559 N N . LYS A 1 598 ? 12.768 -26.129 32.753 1.00 86.88 598 LYS A N 1
ATOM 4560 C CA . LYS A 1 598 ? 13.898 -26.131 31.801 1.00 86.88 598 LYS A CA 1
ATOM 4561 C C . LYS A 1 598 ? 13.434 -26.005 30.339 1.00 86.88 598 LYS A C 1
ATOM 4563 O O . LYS A 1 598 ? 13.969 -26.682 29.475 1.00 86.88 598 LYS A O 1
ATOM 4568 N N . PHE A 1 599 ? 12.463 -25.130 30.075 1.00 90.00 599 PHE A N 1
ATOM 4569 C CA . PHE A 1 599 ? 11.681 -25.093 28.835 1.00 90.00 599 PHE A CA 1
ATOM 4570 C C . PHE A 1 599 ? 12.473 -25.369 27.542 1.00 90.00 599 PHE A C 1
ATOM 4572 O O . PHE A 1 599 ? 12.182 -26.347 26.866 1.00 90.00 599 PHE A O 1
ATOM 4579 N N . PHE A 1 600 ? 13.521 -24.592 27.244 1.00 89.94 600 PHE A N 1
ATOM 4580 C CA . PHE A 1 600 ? 14.326 -24.770 26.023 1.00 89.94 600 PHE A CA 1
ATOM 4581 C C . PHE A 1 600 ? 15.028 -26.133 25.905 1.00 89.94 600 PHE A C 1
ATOM 4583 O O . PHE A 1 600 ? 15.218 -26.594 24.790 1.00 89.94 600 PHE A O 1
ATOM 4590 N N . TYR A 1 601 ? 15.386 -26.783 27.016 1.00 91.19 601 TYR A N 1
ATOM 4591 C CA . TYR A 1 601 ? 16.004 -28.119 27.036 1.00 91.19 601 TYR A CA 1
ATOM 4592 C C . TYR A 1 601 ? 14.963 -29.250 26.989 1.00 91.19 601 TYR A C 1
ATOM 4594 O O . TYR A 1 601 ? 15.296 -30.399 26.727 1.00 91.19 601 TYR A O 1
ATOM 4602 N N . SER A 1 602 ? 13.697 -28.934 27.268 1.00 92.44 602 SER A N 1
ATOM 4603 C CA . SER A 1 602 ? 12.605 -29.908 27.360 1.00 92.44 602 SER A CA 1
ATOM 4604 C C . SER A 1 602 ? 11.778 -30.012 26.072 1.00 92.44 602 SER A C 1
ATOM 4606 O O . SER A 1 602 ? 10.909 -30.877 25.990 1.00 92.44 602 SER A O 1
ATOM 4608 N N . ILE A 1 603 ? 12.010 -29.139 25.083 1.00 94.12 603 ILE A N 1
ATOM 4609 C CA . ILE A 1 603 ? 11.276 -29.128 23.808 1.00 94.12 603 ILE A CA 1
ATOM 4610 C C . ILE A 1 603 ? 11.533 -30.428 23.040 1.00 94.12 603 ILE A C 1
ATOM 4612 O O . ILE A 1 603 ? 12.674 -30.781 22.750 1.00 94.12 603 ILE A O 1
ATOM 4616 N N . ASP A 1 604 ? 10.462 -31.133 22.683 1.00 94.75 604 ASP A N 1
ATOM 4617 C CA . ASP A 1 604 ? 10.542 -32.335 21.861 1.00 94.75 604 ASP A CA 1
ATOM 4618 C C . ASP A 1 604 ? 10.573 -31.945 20.375 1.00 94.75 604 ASP A C 1
ATOM 4620 O O . ASP A 1 604 ? 9.617 -31.378 19.835 1.00 94.75 604 ASP A O 1
ATOM 4624 N N . ARG A 1 605 ? 11.688 -32.241 19.701 1.00 94.81 605 ARG A N 1
ATOM 4625 C CA . ARG A 1 605 ? 11.909 -31.853 18.301 1.00 94.81 605 ARG A CA 1
ATOM 4626 C C . ARG A 1 605 ? 10.956 -32.557 17.332 1.00 94.81 605 ARG A C 1
ATOM 4628 O O . ARG A 1 605 ? 10.607 -31.969 16.311 1.00 94.81 605 ARG A O 1
ATOM 4635 N N . SER A 1 606 ? 10.461 -33.754 17.667 1.00 94.31 606 SER A N 1
ATOM 4636 C CA . SER A 1 606 ? 9.471 -34.461 16.839 1.00 94.31 606 SER A CA 1
ATOM 4637 C C . SER A 1 606 ? 8.119 -33.740 16.846 1.00 94.31 606 SER A C 1
ATOM 4639 O O . SER A 1 606 ? 7.503 -33.541 15.798 1.00 94.31 606 SER A O 1
ATOM 4641 N N . ILE A 1 607 ? 7.703 -33.247 18.018 1.00 95.69 607 ILE A N 1
ATOM 4642 C CA . ILE A 1 607 ? 6.494 -32.433 18.172 1.00 95.69 607 ILE A CA 1
ATOM 4643 C C . ILE A 1 607 ? 6.682 -31.091 17.460 1.00 95.69 607 ILE A C 1
ATOM 4645 O O . ILE A 1 607 ? 5.788 -30.647 16.741 1.00 95.69 607 ILE A O 1
ATOM 4649 N N . LEU A 1 608 ? 7.849 -30.459 17.613 1.00 96.00 608 LEU A N 1
ATOM 4650 C CA . LEU A 1 608 ? 8.164 -29.201 16.938 1.00 96.00 608 LEU A CA 1
ATOM 4651 C C . LEU A 1 608 ? 8.096 -29.340 15.406 1.00 96.00 608 LEU A C 1
ATOM 4653 O O . LEU A 1 608 ? 7.437 -28.524 14.760 1.00 96.00 608 LEU A O 1
ATOM 4657 N N . ARG A 1 609 ? 8.680 -30.403 14.833 1.00 96.56 609 ARG A N 1
ATOM 4658 C CA . ARG A 1 609 ? 8.579 -30.709 13.396 1.00 96.56 609 ARG A CA 1
ATOM 4659 C C . ARG A 1 609 ? 7.125 -30.870 12.962 1.00 96.56 609 ARG A C 1
ATOM 4661 O O . ARG A 1 609 ? 6.699 -30.225 12.007 1.00 96.56 609 ARG A O 1
ATOM 4668 N N . ALA A 1 610 ? 6.329 -31.640 13.707 1.00 95.88 610 ALA A N 1
ATOM 4669 C CA . ALA A 1 610 ? 4.907 -31.808 13.413 1.00 95.88 610 ALA A CA 1
ATOM 4670 C C . ALA A 1 610 ? 4.136 -30.472 13.443 1.00 95.88 610 ALA A C 1
ATOM 4672 O O . ALA A 1 610 ? 3.181 -30.284 12.687 1.00 95.88 610 ALA A O 1
ATOM 4673 N N . LEU A 1 611 ? 4.535 -29.514 14.291 1.00 95.44 611 LEU A N 1
ATOM 4674 C CA . LEU A 1 611 ? 3.958 -28.165 14.305 1.00 95.44 611 LEU A CA 1
ATOM 4675 C C . LEU A 1 611 ? 4.370 -27.331 13.083 1.00 95.44 611 LEU A C 1
ATOM 4677 O O . LEU A 1 611 ? 3.530 -26.587 12.572 1.00 95.44 611 LEU A O 1
ATOM 4681 N N . PHE A 1 612 ? 5.602 -27.467 12.583 1.00 95.81 612 PHE A N 1
ATOM 4682 C CA . PHE A 1 612 ? 6.018 -26.831 11.327 1.00 95.81 612 PHE A CA 1
ATOM 4683 C C . PHE A 1 612 ? 5.237 -27.386 10.141 1.00 95.81 612 PHE A C 1
ATOM 4685 O O . PHE A 1 612 ? 4.653 -26.629 9.364 1.00 95.81 612 PHE A O 1
ATOM 4692 N N . GLU A 1 613 ? 5.134 -28.710 10.053 1.00 94.88 613 GLU A N 1
ATOM 4693 C CA . GLU A 1 613 ? 4.448 -29.394 8.959 1.00 94.88 613 GLU A CA 1
ATOM 4694 C C . GLU A 1 613 ? 2.948 -29.088 8.923 1.00 94.88 613 GLU A C 1
ATOM 4696 O O . GLU A 1 613 ? 2.343 -29.100 7.855 1.00 94.88 613 GLU A O 1
ATOM 4701 N N . LYS A 1 614 ? 2.325 -28.704 10.044 1.00 91.94 614 LYS A N 1
ATOM 4702 C CA . LYS A 1 614 ? 0.937 -28.207 10.038 1.00 91.94 614 LYS A CA 1
ATOM 4703 C C . LYS A 1 614 ? 0.744 -26.937 9.203 1.00 91.94 614 LYS A C 1
ATOM 4705 O O . LYS A 1 614 ? -0.390 -26.663 8.814 1.00 91.94 614 LYS A O 1
ATOM 4710 N N . LYS A 1 615 ? 1.803 -26.158 8.956 1.00 90.12 615 LYS A N 1
ATOM 4711 C CA . LYS A 1 615 ? 1.760 -24.878 8.228 1.00 90.12 615 LYS A CA 1
ATOM 4712 C C . LYS A 1 615 ? 2.585 -24.873 6.945 1.00 90.12 615 LYS A C 1
ATOM 4714 O O . LYS A 1 615 ? 2.233 -24.142 6.028 1.00 90.12 615 LYS A O 1
ATOM 4719 N N . ILE A 1 616 ? 3.623 -25.700 6.855 1.00 93.00 616 ILE A N 1
ATOM 4720 C CA . ILE A 1 616 ? 4.560 -25.739 5.728 1.00 93.00 616 ILE A CA 1
ATOM 4721 C C . ILE A 1 616 ? 4.462 -27.106 5.041 1.00 93.00 616 ILE A C 1
ATOM 4723 O O . ILE A 1 616 ? 4.504 -28.145 5.699 1.00 93.00 616 ILE A O 1
ATOM 4727 N N . LYS A 1 617 ? 4.271 -27.121 3.719 1.00 91.44 617 LYS A N 1
ATOM 4728 C CA . LYS A 1 617 ? 4.226 -28.327 2.869 1.00 91.44 617 LYS A CA 1
ATOM 4729 C C . LYS A 1 617 ? 5.617 -28.746 2.387 1.00 91.44 617 LYS A C 1
ATOM 4731 O O . LYS A 1 617 ? 5.845 -29.929 2.156 1.00 91.44 617 LYS A O 1
ATOM 4736 N N . ASP A 1 618 ? 6.509 -27.778 2.222 1.00 91.94 618 ASP A N 1
ATOM 4737 C CA . ASP A 1 618 ? 7.865 -27.966 1.712 1.00 91.94 618 ASP A CA 1
ATOM 4738 C C . ASP A 1 618 ? 8.745 -28.717 2.725 1.00 91.94 618 ASP A C 1
ATOM 4740 O O . ASP A 1 618 ? 9.141 -28.160 3.750 1.00 91.94 618 ASP A O 1
ATOM 4744 N N . LYS A 1 619 ? 9.013 -30.002 2.453 1.00 93.25 619 LYS A N 1
ATOM 4745 C CA . LYS A 1 619 ? 9.815 -30.855 3.340 1.00 93.25 619 LYS A CA 1
ATOM 4746 C C . LYS A 1 619 ? 11.268 -30.399 3.407 1.00 93.25 619 LYS A C 1
ATOM 4748 O O . LYS A 1 619 ? 11.796 -30.324 4.505 1.00 93.25 619 LYS A O 1
ATOM 4753 N N . ARG A 1 620 ? 11.867 -30.007 2.276 1.00 93.00 620 ARG A N 1
ATOM 4754 C CA . ARG A 1 620 ? 13.267 -29.556 2.212 1.00 93.00 620 ARG A CA 1
ATOM 4755 C C . ARG A 1 620 ? 13.477 -28.335 3.108 1.00 93.00 620 ARG A C 1
ATOM 4757 O O . ARG A 1 620 ? 14.445 -28.256 3.858 1.00 93.00 620 ARG A O 1
ATOM 4764 N N . PHE A 1 621 ? 12.509 -27.420 3.098 1.00 94.44 621 PHE A N 1
ATOM 4765 C CA . PHE A 1 621 ? 12.515 -26.254 3.977 1.00 94.44 621 PHE A CA 1
ATOM 4766 C C . PHE A 1 621 ? 12.330 -26.611 5.462 1.00 94.44 621 PHE A C 1
ATOM 4768 O O . PHE A 1 621 ? 13.036 -26.081 6.319 1.00 94.44 621 PHE A O 1
ATOM 4775 N N . VAL A 1 622 ? 11.402 -27.523 5.781 1.00 95.62 622 VAL A N 1
ATOM 4776 C CA . VAL A 1 622 ? 11.196 -28.006 7.160 1.00 95.62 622 VAL A CA 1
ATOM 4777 C C . VAL A 1 622 ? 12.433 -28.733 7.686 1.00 95.62 622 VAL A C 1
ATOM 4779 O O . VAL A 1 622 ? 12.814 -28.516 8.833 1.00 95.62 622 VAL A O 1
ATOM 4782 N N . ASP A 1 623 ? 13.080 -29.551 6.863 1.00 94.88 623 ASP A N 1
ATOM 4783 C CA . ASP A 1 623 ? 14.272 -30.307 7.243 1.00 94.88 623 ASP A CA 1
ATOM 4784 C C . ASP A 1 623 ? 15.434 -29.357 7.567 1.00 94.88 623 ASP A C 1
ATOM 4786 O O . ASP A 1 623 ? 16.081 -29.505 8.604 1.00 94.88 623 ASP A O 1
ATOM 4790 N N . LEU A 1 624 ? 15.613 -28.295 6.773 1.00 95.12 624 LEU A N 1
ATOM 4791 C CA . LEU A 1 624 ? 16.583 -27.236 7.059 1.00 95.12 624 LEU A CA 1
ATOM 4792 C C . LEU A 1 624 ? 16.258 -26.465 8.352 1.00 95.12 624 LEU A C 1
ATOM 4794 O O . LEU A 1 624 ? 17.149 -26.176 9.152 1.00 95.12 624 LEU A O 1
ATOM 4798 N N . MET A 1 625 ? 14.982 -26.156 8.606 1.00 95.12 625 MET A N 1
ATOM 4799 C CA . MET A 1 625 ? 14.554 -25.574 9.886 1.00 95.12 625 MET A CA 1
ATOM 4800 C C . MET A 1 625 ? 14.883 -26.500 11.067 1.00 95.12 625 MET A C 1
ATOM 4802 O O . MET A 1 625 ? 15.375 -26.050 12.104 1.00 95.12 625 MET A O 1
ATOM 4806 N N . CYS A 1 626 ? 14.634 -27.800 10.911 1.00 94.69 626 CYS A N 1
ATOM 4807 C CA . CYS A 1 626 ? 14.955 -28.807 11.915 1.00 94.69 626 CYS A CA 1
ATOM 4808 C C . CYS A 1 626 ? 16.467 -28.933 12.146 1.00 94.69 626 CYS A C 1
ATOM 4810 O O . CYS A 1 626 ? 16.869 -29.055 13.300 1.00 94.69 626 CYS A O 1
ATOM 4812 N N . ALA A 1 627 ? 17.301 -28.792 11.111 1.00 94.31 627 ALA A N 1
ATOM 4813 C CA . ALA A 1 627 ? 18.758 -28.794 11.255 1.00 94.31 627 ALA A CA 1
ATOM 4814 C C . ALA A 1 627 ? 19.255 -27.686 12.207 1.00 94.31 627 ALA A C 1
ATOM 4816 O O . ALA A 1 627 ? 20.165 -27.902 13.003 1.00 94.31 627 ALA A O 1
ATOM 4817 N N . PHE A 1 628 ? 18.604 -26.516 12.221 1.00 94.19 628 PHE A N 1
ATOM 4818 C CA . PHE A 1 628 ? 18.919 -25.448 13.181 1.00 94.19 628 PHE A CA 1
ATOM 4819 C C . PHE A 1 628 ? 18.413 -25.702 14.609 1.00 94.19 628 PHE A C 1
ATOM 4821 O O . PHE A 1 628 ? 18.868 -25.033 15.539 1.00 94.19 628 PHE A O 1
ATOM 4828 N N . ALA A 1 629 ? 17.488 -26.642 14.804 1.00 92.44 629 ALA A N 1
ATOM 4829 C CA . ALA A 1 629 ? 17.021 -27.065 16.123 1.00 92.44 629 ALA A CA 1
ATOM 4830 C C . ALA A 1 629 ? 17.871 -28.202 16.719 1.00 92.44 629 ALA A C 1
ATOM 4832 O O . ALA A 1 629 ? 17.679 -28.539 17.887 1.00 92.44 629 ALA A O 1
ATOM 4833 N N . GLU A 1 630 ? 18.780 -28.785 15.934 1.00 89.81 630 GLU A N 1
ATOM 4834 C CA . GLU A 1 630 ? 19.510 -29.993 16.299 1.00 89.81 630 GLU A CA 1
ATOM 4835 C C . GLU A 1 630 ? 20.503 -29.758 17.451 1.00 89.81 630 GLU A C 1
ATOM 4837 O O . GLU A 1 630 ? 21.225 -28.758 17.502 1.00 89.81 630 GLU A O 1
ATOM 4842 N N . MET A 1 631 ? 20.512 -30.693 18.401 1.00 86.25 631 MET A N 1
ATOM 4843 C CA . MET A 1 631 ? 21.418 -30.776 19.543 1.00 86.25 631 MET A CA 1
ATOM 4844 C C . MET A 1 631 ? 21.795 -32.241 19.792 1.00 86.25 631 MET A C 1
ATOM 4846 O O . MET A 1 631 ? 21.044 -33.148 19.434 1.00 86.25 631 MET A O 1
ATOM 4850 N N . ASN A 1 632 ? 22.928 -32.458 20.466 1.00 84.19 632 ASN A N 1
ATOM 4851 C CA . ASN A 1 632 ? 23.394 -33.798 20.846 1.00 84.19 632 ASN A CA 1
ATOM 4852 C C . ASN A 1 632 ? 22.395 -34.529 21.760 1.00 84.19 632 ASN A C 1
ATOM 4854 O O . ASN A 1 632 ? 22.251 -35.746 21.681 1.00 84.19 632 ASN A O 1
ATOM 4858 N N . ASP A 1 633 ? 21.701 -33.790 22.627 1.00 85.44 633 ASP A N 1
ATOM 4859 C CA . ASP A 1 633 ? 20.653 -34.345 23.480 1.00 85.44 633 ASP A CA 1
ATOM 4860 C C . ASP A 1 633 ? 19.390 -34.662 22.668 1.00 85.44 633 ASP A C 1
ATOM 4862 O O . ASP A 1 633 ? 19.026 -33.891 21.782 1.00 85.44 633 ASP A O 1
ATOM 4866 N N . PRO A 1 634 ? 18.632 -35.727 23.001 1.00 80.75 634 PRO A N 1
ATOM 4867 C CA . PRO A 1 634 ? 17.425 -36.108 22.263 1.00 80.75 634 PRO A CA 1
ATOM 4868 C C . PRO A 1 634 ? 16.326 -35.032 22.307 1.00 80.75 634 PRO A C 1
ATOM 4870 O O . PRO A 1 634 ? 15.525 -34.930 21.374 1.00 80.75 634 PRO A O 1
ATOM 4873 N N . LYS A 1 635 ? 16.309 -34.200 23.355 1.00 88.19 635 LYS A N 1
ATOM 4874 C CA . LYS A 1 635 ? 15.370 -33.090 23.546 1.00 88.19 635 LYS A CA 1
ATOM 4875 C C . LYS A 1 635 ? 16.114 -31.769 23.694 1.00 88.19 635 LYS A C 1
ATOM 4877 O O . LYS A 1 635 ? 17.231 -31.723 24.196 1.00 88.19 635 LYS A O 1
ATOM 4882 N N . GLY A 1 636 ? 15.421 -30.701 23.329 1.00 91.44 636 GLY A N 1
ATOM 4883 C CA . GLY A 1 636 ? 15.877 -29.331 23.467 1.00 91.44 636 GLY A CA 1
ATOM 4884 C C . GLY A 1 636 ? 16.168 -28.653 22.135 1.00 91.44 636 GLY A C 1
ATOM 4885 O O . GLY A 1 636 ? 16.151 -29.279 21.079 1.00 91.44 636 GLY A O 1
ATOM 4886 N N . ILE A 1 637 ? 16.383 -27.340 22.210 1.00 93.56 637 ILE A N 1
ATOM 4887 C CA . ILE A 1 637 ? 16.797 -26.486 21.093 1.00 93.56 637 ILE A CA 1
ATOM 4888 C C . ILE A 1 637 ? 17.892 -25.507 21.557 1.00 93.56 637 ILE A C 1
ATOM 4890 O O . ILE A 1 637 ? 17.890 -25.084 22.723 1.00 93.56 637 ILE A O 1
ATOM 4894 N N . PRO A 1 638 ? 18.815 -25.092 20.671 1.00 90.06 638 PRO A N 1
ATOM 4895 C CA . PRO A 1 638 ? 19.976 -24.296 21.058 1.00 90.06 638 PRO A CA 1
ATOM 4896 C C . PRO A 1 638 ? 19.574 -22.894 21.536 1.00 90.06 638 PRO A C 1
ATOM 4898 O O . PRO A 1 638 ? 18.958 -22.112 20.808 1.00 90.06 638 PRO A O 1
ATOM 4901 N N . ILE A 1 639 ? 19.951 -22.533 22.765 1.00 85.00 639 ILE A N 1
ATOM 4902 C CA . ILE A 1 639 ? 19.723 -21.188 23.321 1.00 85.00 639 ILE A CA 1
ATOM 4903 C C . ILE A 1 639 ? 20.762 -20.227 22.740 1.00 85.00 639 ILE A C 1
ATOM 4905 O O . ILE A 1 639 ? 21.947 -20.473 22.891 1.00 85.00 639 ILE A O 1
ATOM 4909 N N . GLY A 1 640 ? 20.347 -19.112 22.134 1.00 78.50 640 GLY A N 1
ATOM 4910 C CA . GLY A 1 640 ? 21.265 -18.140 21.506 1.00 78.50 640 GLY A CA 1
ATOM 4911 C C . GLY A 1 640 ? 21.182 -18.093 19.980 1.00 78.50 640 GLY A C 1
ATOM 4912 O O . GLY A 1 640 ? 21.694 -17.157 19.369 1.00 78.50 64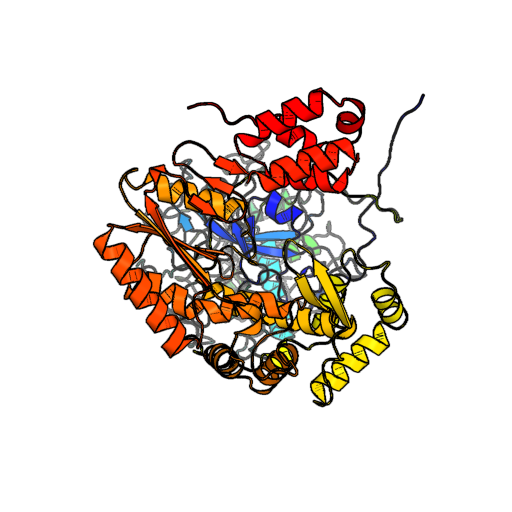0 GLY A O 1
ATOM 4913 N N . ASN A 1 641 ? 20.467 -19.047 19.387 1.00 86.31 641 ASN A N 1
ATOM 4914 C CA . ASN A 1 641 ? 20.066 -19.048 17.986 1.00 86.31 641 ASN A CA 1
ATOM 4915 C C . ASN A 1 641 ? 18.818 -18.150 17.781 1.00 86.31 641 ASN A C 1
ATOM 4917 O O . ASN A 1 641 ? 17.928 -18.097 18.640 1.00 86.31 641 ASN A O 1
ATOM 4921 N N . LEU A 1 642 ? 18.769 -17.427 16.653 1.00 89.94 642 LEU A N 1
ATOM 4922 C CA . LEU A 1 642 ? 17.655 -16.559 16.256 1.00 89.94 642 LEU A CA 1
ATOM 4923 C C . LEU A 1 642 ? 16.336 -17.338 16.140 1.00 89.94 642 LEU A C 1
ATOM 4925 O O . LEU A 1 642 ? 15.318 -16.926 16.701 1.00 89.94 642 LEU A O 1
ATOM 4929 N N . LEU A 1 643 ? 16.358 -18.475 15.442 1.00 92.56 643 LEU A N 1
ATOM 4930 C CA . LEU A 1 643 ? 15.169 -19.276 15.148 1.00 92.56 643 LEU A CA 1
ATOM 4931 C C . LEU A 1 643 ? 14.596 -19.939 16.401 1.00 92.56 643 LEU A C 1
ATOM 4933 O O . LEU A 1 643 ? 13.376 -20.013 16.548 1.00 92.56 643 LEU A O 1
ATOM 4937 N N . SER A 1 644 ? 15.448 -20.314 17.360 1.00 91.81 644 SER A N 1
ATOM 4938 C CA . SER A 1 644 ? 15.020 -20.940 18.618 1.00 91.81 644 SER A CA 1
ATOM 4939 C C . SER A 1 644 ? 14.010 -20.100 19.400 1.00 91.81 644 SER A C 1
ATOM 4941 O O . SER A 1 644 ? 13.131 -20.648 20.067 1.00 91.81 644 SER A O 1
ATOM 4943 N N . GLN A 1 645 ? 14.093 -18.768 19.310 1.00 90.00 645 GLN A N 1
ATOM 4944 C CA . GLN A 1 645 ? 13.120 -17.880 19.953 1.00 90.00 645 GLN A CA 1
ATOM 4945 C C . GLN A 1 645 ? 11.733 -18.006 19.323 1.00 90.00 645 GLN A C 1
ATOM 4947 O O . GLN A 1 645 ? 10.734 -18.050 20.039 1.00 90.00 645 GLN A O 1
ATOM 4952 N N . LEU A 1 646 ? 11.662 -18.098 17.995 1.00 92.94 646 LEU A N 1
ATOM 4953 C CA . LEU A 1 646 ? 10.403 -18.294 17.287 1.00 92.94 646 LEU A CA 1
ATOM 4954 C C . LEU A 1 646 ? 9.873 -19.720 17.488 1.00 92.94 646 LEU A C 1
ATOM 4956 O O . LEU A 1 646 ? 8.680 -19.899 17.722 1.00 92.94 646 LEU A O 1
ATOM 4960 N N . TYR A 1 647 ? 10.750 -20.726 17.496 1.00 95.19 647 TYR A N 1
ATOM 4961 C CA . TYR A 1 647 ? 10.381 -22.128 17.726 1.00 95.19 647 TYR A CA 1
ATOM 4962 C C . TYR A 1 647 ? 9.740 -22.328 19.096 1.00 95.19 647 TYR A C 1
ATOM 4964 O O . TYR A 1 647 ? 8.704 -22.980 19.201 1.00 95.19 647 TYR A O 1
ATOM 4972 N N . ALA A 1 648 ? 10.278 -21.676 20.127 1.00 92.81 648 ALA A N 1
ATOM 4973 C CA . ALA A 1 648 ? 9.668 -21.612 21.450 1.00 92.81 648 ALA A CA 1
ATOM 4974 C C . ALA A 1 648 ? 8.226 -21.068 21.424 1.00 92.81 648 ALA A C 1
ATOM 4976 O O . ALA A 1 648 ? 7.347 -21.591 22.112 1.00 92.81 648 ALA A O 1
ATOM 4977 N N . LEU A 1 649 ? 7.956 -20.024 20.631 1.00 94.00 649 LEU A N 1
ATOM 4978 C CA . LEU A 1 649 ? 6.606 -19.467 20.504 1.00 94.00 649 LEU A CA 1
ATOM 4979 C C . LEU A 1 649 ? 5.660 -20.421 19.773 1.00 94.00 649 LEU A C 1
ATOM 4981 O O . LEU A 1 649 ? 4.534 -20.604 20.236 1.00 94.00 649 LEU A O 1
ATOM 4985 N N . ILE A 1 650 ? 6.127 -21.043 18.685 1.00 95.31 650 ILE A N 1
ATOM 4986 C CA . ILE A 1 650 ? 5.377 -22.040 17.908 1.00 95.31 650 ILE A CA 1
ATOM 4987 C C . ILE A 1 650 ? 5.006 -23.230 18.794 1.00 95.31 650 ILE A C 1
ATOM 4989 O O . ILE A 1 650 ? 3.846 -23.640 18.813 1.00 95.31 650 ILE A O 1
ATOM 4993 N N . TYR A 1 651 ? 5.960 -23.727 19.581 1.00 96.00 651 TYR A N 1
ATOM 4994 C CA . TYR A 1 651 ? 5.775 -24.871 20.470 1.00 96.00 651 TYR A CA 1
ATOM 4995 C C . TYR A 1 651 ? 4.713 -24.636 21.549 1.00 96.00 651 TYR A C 1
ATOM 4997 O O . TYR A 1 651 ? 3.959 -25.543 21.888 1.00 96.00 651 TYR A O 1
ATOM 5005 N N . MET A 1 652 ? 4.622 -23.408 22.069 1.00 95.44 652 MET A N 1
ATOM 5006 C CA . MET A 1 652 ? 3.644 -23.035 23.101 1.00 95.44 652 MET A CA 1
ATOM 5007 C C . MET A 1 652 ? 2.288 -22.594 22.534 1.00 95.44 652 MET A C 1
ATOM 5009 O O . MET A 1 652 ? 1.327 -22.443 23.287 1.00 95.44 652 MET A O 1
ATOM 5013 N N . ASN A 1 653 ? 2.159 -22.409 21.220 1.00 95.31 653 ASN A N 1
ATOM 5014 C CA . ASN A 1 653 ? 0.898 -21.964 20.628 1.00 95.31 653 ASN A CA 1
ATOM 5015 C C . ASN A 1 653 ? -0.293 -22.934 20.849 1.00 95.31 653 ASN A C 1
ATOM 5017 O O . ASN A 1 653 ? -1.412 -22.469 21.067 1.00 95.31 653 ASN A O 1
ATOM 5021 N N . PRO A 1 654 ? -0.118 -24.273 20.848 1.00 95.62 654 PRO A N 1
ATOM 5022 C CA . PRO A 1 654 ? -1.215 -25.193 21.149 1.00 95.62 654 PRO A CA 1
ATOM 5023 C C . PRO A 1 654 ? -1.817 -24.991 22.545 1.00 95.62 654 PRO A C 1
ATOM 5025 O O . PRO A 1 654 ? -3.040 -24.974 22.678 1.00 95.62 654 PRO A O 1
ATOM 5028 N N . VAL A 1 655 ? -0.986 -24.781 23.577 1.00 95.69 655 VAL A N 1
ATOM 5029 C CA . VAL A 1 655 ? -1.491 -24.559 24.943 1.00 95.69 655 VAL A CA 1
ATOM 5030 C C . VAL A 1 655 ? -2.173 -23.197 25.080 1.00 95.69 655 VAL A C 1
ATOM 5032 O O . VAL A 1 655 ? -3.182 -23.086 25.776 1.00 95.69 655 VAL A O 1
ATOM 5035 N N . ASP A 1 656 ? -1.700 -22.178 24.354 1.00 95.88 656 ASP A N 1
ATOM 5036 C CA . ASP A 1 656 ? -2.359 -20.870 24.296 1.00 95.88 656 ASP A CA 1
ATOM 5037 C C . ASP A 1 656 ? -3.805 -20.987 23.808 1.00 95.88 656 ASP A C 1
ATOM 5039 O O . ASP A 1 656 ? -4.729 -20.416 24.399 1.00 95.88 656 ASP A O 1
ATOM 5043 N N . HIS A 1 657 ? -4.003 -21.737 22.722 1.00 95.50 657 HIS A N 1
ATOM 5044 C CA . HIS A 1 657 ? -5.326 -21.975 22.167 1.00 95.50 657 HIS A CA 1
ATOM 5045 C C . HIS A 1 657 ? -6.183 -22.850 23.075 1.00 95.50 657 HIS A C 1
ATOM 5047 O O . HIS A 1 657 ? -7.353 -22.517 23.239 1.00 95.50 657 HIS A O 1
ATOM 5053 N N . TYR A 1 658 ? -5.617 -23.869 23.723 1.00 96.19 658 TYR A N 1
ATOM 5054 C CA . TYR A 1 658 ? -6.335 -24.674 24.714 1.00 96.19 658 TYR A CA 1
ATOM 5055 C C . TYR A 1 658 ? -6.872 -23.813 25.868 1.00 96.19 658 TYR A C 1
ATOM 5057 O O . TYR A 1 658 ? -8.053 -23.860 26.213 1.00 96.19 658 TYR A O 1
ATOM 5065 N N . ILE A 1 659 ? -6.042 -22.920 26.416 1.00 95.69 659 ILE A N 1
ATOM 5066 C CA . ILE A 1 659 ? -6.444 -22.023 27.509 1.00 95.69 659 ILE A CA 1
ATOM 5067 C C . ILE A 1 659 ? -7.511 -21.014 27.049 1.00 95.69 659 ILE A C 1
ATOM 5069 O O . ILE A 1 659 ? -8.476 -20.746 27.771 1.00 95.69 659 ILE A O 1
ATOM 5073 N N . LYS A 1 660 ? -7.356 -20.431 25.854 1.00 94.19 660 LYS A N 1
ATOM 5074 C CA . LYS A 1 660 ? -8.259 -19.384 25.345 1.00 94.19 660 LYS A CA 1
ATOM 5075 C C . LYS A 1 660 ? -9.576 -19.920 24.786 1.00 94.19 660 LYS A C 1
ATOM 5077 O O . LYS A 1 660 ? -10.594 -19.261 24.973 1.00 94.19 660 LYS A O 1
ATOM 5082 N N . ARG A 1 661 ? -9.557 -21.045 24.068 1.00 93.56 661 ARG A N 1
ATOM 5083 C CA . ARG A 1 661 ? -10.710 -21.579 23.323 1.00 93.56 661 ARG A CA 1
ATOM 5084 C C . ARG A 1 661 ? -11.449 -22.655 24.107 1.00 93.56 661 ARG A C 1
ATOM 5086 O O . ARG A 1 661 ? -12.666 -22.556 24.231 1.00 93.56 661 ARG A O 1
ATOM 5093 N N . ASP A 1 662 ? -10.721 -23.600 24.696 1.00 92.94 662 ASP A N 1
ATOM 5094 C CA . ASP A 1 662 ? -11.332 -24.758 25.358 1.00 92.94 662 ASP A CA 1
ATOM 5095 C C . ASP A 1 662 ? -11.632 -24.456 26.828 1.00 92.94 662 ASP A C 1
ATOM 5097 O O . ASP A 1 662 ? -12.764 -24.605 27.285 1.00 92.94 662 ASP A O 1
ATOM 5101 N N . LEU A 1 663 ? -10.652 -23.916 27.563 1.00 93.31 663 LEU A N 1
ATOM 5102 C CA . LEU A 1 663 ? -10.863 -23.465 28.945 1.00 93.31 663 LEU A CA 1
ATOM 5103 C C . LEU A 1 663 ? -11.565 -22.100 29.031 1.00 93.31 663 LEU A C 1
ATOM 5105 O O . LEU A 1 663 ? -11.987 -21.710 30.117 1.00 93.31 663 LEU A O 1
ATOM 5109 N N . LYS A 1 664 ? -11.694 -21.376 27.909 1.00 92.81 664 LYS A N 1
ATOM 5110 C CA . LYS A 1 664 ? -12.374 -20.068 27.788 1.00 92.81 664 LYS A CA 1
ATOM 5111 C C . LYS A 1 664 ? -11.842 -18.987 28.742 1.00 92.81 664 LYS A C 1
ATOM 5113 O O . LYS A 1 664 ? -12.569 -18.090 29.172 1.00 92.81 664 LYS A O 1
ATOM 5118 N N . MET A 1 665 ? -10.547 -19.027 29.059 1.00 94.06 665 MET A N 1
ATOM 5119 C CA . MET A 1 665 ? -9.919 -18.053 29.954 1.00 94.06 665 MET A CA 1
ATOM 5120 C C . MET A 1 665 ? -9.629 -16.734 29.231 1.00 94.06 665 MET A C 1
ATOM 5122 O O . MET A 1 665 ? -8.596 -16.558 28.577 1.00 94.06 665 MET A O 1
ATOM 5126 N N . LYS A 1 666 ? -10.536 -15.762 29.378 1.00 91.88 666 LYS A N 1
ATOM 5127 C CA . LYS A 1 666 ? -10.440 -14.449 28.717 1.00 91.88 666 LYS A CA 1
ATOM 5128 C C . LYS A 1 666 ? -9.152 -13.706 29.082 1.00 91.88 666 LYS A C 1
ATOM 5130 O O . LYS A 1 666 ? -8.424 -13.263 28.190 1.00 91.88 666 LYS A O 1
ATOM 5135 N N . HIS A 1 667 ? -8.812 -13.616 30.366 1.00 95.56 667 HIS A N 1
ATOM 5136 C CA . HIS A 1 667 ? -7.674 -12.831 30.857 1.00 95.56 667 HIS A CA 1
ATOM 5137 C C . HIS A 1 667 ? -6.415 -13.685 31.084 1.00 95.56 667 HIS A C 1
ATOM 5139 O O . HIS A 1 667 ? -5.890 -13.788 32.189 1.00 95.56 667 HIS A O 1
ATOM 5145 N N . TYR A 1 668 ? -5.917 -14.268 29.993 1.00 96.62 668 TYR A N 1
ATOM 5146 C CA . TYR A 1 668 ? -4.654 -15.009 29.926 1.00 96.62 668 TYR A CA 1
ATOM 5147 C C . TYR A 1 668 ? -3.570 -14.225 29.169 1.00 96.62 668 TYR A C 1
ATOM 5149 O O . TYR A 1 668 ? -3.862 -13.636 28.122 1.00 96.62 668 TYR A O 1
ATOM 5157 N N . VAL A 1 669 ? -2.339 -14.220 29.687 1.00 96.00 669 VAL A N 1
ATOM 5158 C CA . VAL A 1 669 ? -1.147 -13.584 29.100 1.00 96.00 669 VAL A CA 1
ATOM 5159 C C . VAL A 1 669 ? 0.067 -14.508 29.195 1.00 96.00 669 VAL A C 1
ATOM 5161 O O . VAL A 1 669 ? 0.269 -15.164 30.218 1.00 96.00 669 VAL A O 1
ATOM 5164 N N . ARG A 1 670 ? 0.898 -14.524 28.146 1.00 95.12 670 ARG A N 1
ATOM 5165 C CA . ARG A 1 670 ? 2.121 -15.332 28.079 1.00 95.12 670 ARG A CA 1
ATOM 5166 C C . ARG A 1 670 ? 3.339 -14.504 27.674 1.00 95.12 670 ARG A C 1
ATOM 5168 O O . ARG A 1 670 ? 3.260 -13.600 26.836 1.00 95.12 670 ARG A O 1
ATOM 5175 N N . TYR A 1 671 ? 4.483 -14.836 28.265 1.00 93.06 671 TYR A N 1
ATOM 5176 C CA . TYR A 1 671 ? 5.790 -14.319 27.881 1.00 93.06 671 TYR A CA 1
ATOM 5177 C C . TYR A 1 671 ? 6.806 -15.466 27.837 1.00 93.06 671 TYR A C 1
ATOM 5179 O O . TYR A 1 671 ? 7.336 -15.863 28.867 1.00 93.06 671 TYR A O 1
ATOM 5187 N N . VAL A 1 672 ? 7.074 -15.987 26.635 1.00 90.00 672 VAL A N 1
ATOM 5188 C CA . VAL A 1 672 ? 7.825 -17.239 26.417 1.00 90.00 672 VAL A CA 1
ATOM 5189 C C . VAL A 1 672 ? 7.123 -18.409 27.123 1.00 90.00 672 VAL A C 1
ATOM 5191 O O . VAL A 1 672 ? 6.048 -18.803 26.672 1.00 90.00 672 VAL A O 1
ATOM 5194 N N . ASP A 1 673 ? 7.685 -18.922 28.213 1.00 90.00 673 ASP A N 1
ATOM 5195 C CA . ASP A 1 673 ? 7.193 -20.012 29.062 1.00 90.00 673 ASP A CA 1
ATOM 5196 C C . ASP A 1 673 ? 6.387 -19.519 30.274 1.00 90.00 673 ASP A C 1
ATOM 5198 O O . ASP A 1 673 ? 5.578 -20.260 30.830 1.00 90.00 673 ASP A O 1
ATOM 5202 N N . ASP A 1 674 ? 6.572 -18.254 30.654 1.00 91.00 674 ASP A N 1
ATOM 5203 C CA . ASP A 1 674 ? 5.949 -17.615 31.809 1.00 91.00 674 ASP A CA 1
ATOM 5204 C C . ASP A 1 674 ? 4.471 -17.293 31.473 1.00 91.00 674 ASP A C 1
ATOM 5206 O O . ASP A 1 674 ? 4.172 -16.435 30.631 1.00 91.00 674 ASP A O 1
ATOM 5210 N N . MET A 1 675 ? 3.527 -17.981 32.119 1.00 94.69 675 MET A N 1
ATOM 5211 C CA . MET A 1 675 ? 2.087 -17.923 31.823 1.00 94.69 675 MET A CA 1
ATOM 5212 C C . MET A 1 675 ? 1.287 -17.384 33.011 1.00 94.69 675 MET A C 1
ATOM 5214 O O . MET A 1 675 ? 1.508 -17.802 34.146 1.00 94.69 675 MET A O 1
ATOM 5218 N N . VAL A 1 676 ? 0.332 -16.480 32.771 1.00 96.50 676 VAL A N 1
ATOM 5219 C CA . VAL A 1 676 ? -0.527 -15.914 33.827 1.00 96.50 676 VAL A CA 1
ATOM 5220 C C . VAL A 1 676 ? -1.991 -15.878 33.392 1.00 96.50 676 VAL A C 1
ATOM 5222 O O . VAL A 1 676 ? -2.328 -15.293 32.364 1.00 96.50 676 VAL A O 1
ATOM 5225 N N . ILE A 1 677 ? -2.864 -16.463 34.209 1.00 96.81 677 ILE A N 1
ATOM 5226 C CA . ILE A 1 677 ? -4.327 -16.437 34.085 1.00 96.81 677 ILE A CA 1
ATOM 5227 C C . ILE A 1 677 ? -4.877 -15.601 35.242 1.00 96.81 677 ILE A C 1
ATOM 5229 O O . ILE A 1 677 ? -4.465 -15.786 36.385 1.00 96.81 677 ILE A O 1
ATOM 5233 N N . ILE A 1 678 ? -5.774 -14.660 34.961 1.00 96.25 678 ILE A N 1
ATOM 5234 C CA . ILE A 1 678 ? -6.241 -13.654 35.925 1.00 96.25 678 ILE A CA 1
ATOM 5235 C C . ILE A 1 678 ? -7.764 -13.716 36.024 1.00 96.25 678 ILE A C 1
ATOM 5237 O O . ILE A 1 678 ? -8.428 -13.815 34.996 1.00 96.25 678 ILE A O 1
ATOM 5241 N N . GLY A 1 679 ? -8.293 -13.593 37.244 1.00 92.75 679 GLY A N 1
ATOM 5242 C CA . GLY A 1 679 ? -9.727 -13.431 37.475 1.00 92.75 679 GLY A CA 1
ATOM 5243 C C . GLY A 1 679 ? -10.476 -14.751 37.501 1.00 92.75 679 GLY A C 1
ATOM 5244 O O . GLY A 1 679 ? -11.441 -14.940 36.766 1.00 92.75 679 GLY A O 1
ATOM 5245 N N . VAL A 1 680 ? -9.975 -15.687 38.303 1.00 93.19 680 VAL A N 1
ATOM 5246 C CA . VAL A 1 680 ? -10.579 -17.005 38.500 1.00 93.19 680 VAL A CA 1
ATOM 5247 C C . VAL A 1 680 ? -10.943 -17.203 39.964 1.00 93.19 680 VAL A C 1
ATOM 5249 O O . VAL A 1 680 ? -10.250 -16.721 40.861 1.00 93.19 680 VAL A O 1
ATOM 5252 N N . GLU A 1 681 ? -12.009 -17.953 40.214 1.00 92.19 681 GLU A N 1
ATOM 5253 C CA . GLU A 1 681 ? -12.346 -18.407 41.560 1.00 92.19 681 GLU A CA 1
ATOM 5254 C C . GLU A 1 681 ? -11.329 -19.458 42.046 1.00 92.19 681 GLU A C 1
ATOM 5256 O O . GLU A 1 681 ? -10.683 -20.142 41.248 1.00 92.19 681 GLU A O 1
ATOM 5261 N N . LYS A 1 682 ? -11.183 -19.628 43.364 1.00 91.50 682 LYS A N 1
ATOM 5262 C CA . LYS A 1 682 ? -10.210 -20.553 43.971 1.00 91.50 682 LYS A CA 1
ATOM 5263 C C . LYS A 1 682 ? -10.399 -22.008 43.522 1.00 91.50 682 LYS A C 1
ATOM 5265 O O . LYS A 1 682 ? -9.411 -22.704 43.286 1.00 91.50 682 LYS A O 1
ATOM 5270 N N . SER A 1 683 ? -11.646 -22.470 43.445 1.00 91.44 683 SER A N 1
ATOM 5271 C CA . SER A 1 683 ? -12.012 -23.821 42.999 1.00 91.44 683 SER A CA 1
ATOM 5272 C C . SER A 1 683 ? -11.597 -24.029 41.535 1.00 91.44 683 SER A C 1
ATOM 5274 O O . SER A 1 683 ? -10.799 -24.918 41.224 1.00 91.44 683 SER A O 1
ATOM 5276 N N . LYS A 1 684 ? -12.022 -23.109 40.661 1.00 91.88 684 LYS A N 1
ATOM 5277 C CA . LYS A 1 684 ? -11.712 -23.101 39.227 1.00 91.88 684 LYS A CA 1
ATOM 5278 C C . LYS A 1 684 ? -10.216 -22.984 38.939 1.00 91.88 684 LYS A C 1
ATOM 5280 O O . LYS A 1 684 ? -9.710 -23.631 38.027 1.00 91.88 684 LYS A O 1
ATOM 5285 N N . ALA A 1 685 ? -9.487 -22.201 39.730 1.00 92.12 685 ALA A N 1
ATOM 5286 C CA . ALA A 1 685 ? -8.044 -22.041 39.600 1.00 92.12 685 ALA A CA 1
ATOM 5287 C C . ALA A 1 685 ? -7.300 -23.380 39.734 1.00 92.12 685 ALA A C 1
ATOM 5289 O O . ALA A 1 685 ? -6.428 -23.674 38.916 1.00 92.12 685 ALA A O 1
ATOM 5290 N N . LYS A 1 686 ? -7.666 -24.211 40.721 1.00 93.19 686 LYS A N 1
ATOM 5291 C CA . LYS A 1 686 ? -7.074 -25.547 40.907 1.00 93.19 686 LYS A CA 1
ATOM 5292 C C . LYS A 1 686 ? -7.389 -26.482 39.741 1.00 93.19 686 LYS A C 1
ATOM 5294 O O . LYS A 1 686 ? -6.493 -27.164 39.252 1.00 93.19 686 LYS A O 1
ATOM 5299 N N . GLU A 1 687 ? -8.636 -26.472 39.275 1.00 93.75 687 GLU A N 1
ATOM 5300 C CA . GLU A 1 687 ? -9.064 -27.260 38.114 1.00 93.75 687 GLU A CA 1
ATOM 5301 C C . GLU A 1 687 ? -8.252 -26.893 36.861 1.00 93.75 687 GLU A C 1
ATOM 5303 O O . GLU A 1 687 ? -7.744 -27.768 36.161 1.00 93.75 687 GLU A O 1
ATOM 5308 N N . ILE A 1 688 ? -8.072 -25.593 36.603 1.00 93.88 688 ILE A N 1
ATOM 5309 C CA . ILE A 1 688 ? -7.306 -25.091 35.455 1.00 93.88 688 ILE A CA 1
ATOM 5310 C C . ILE A 1 688 ? -5.841 -25.521 35.535 1.00 93.88 688 ILE A C 1
ATOM 5312 O O . ILE A 1 688 ? -5.291 -25.951 34.523 1.00 93.88 688 ILE A O 1
ATOM 5316 N N . ILE A 1 689 ? -5.213 -25.439 36.714 1.00 95.00 689 ILE A N 1
ATOM 5317 C CA . ILE A 1 689 ? -3.818 -25.868 36.899 1.00 95.00 689 ILE A CA 1
ATOM 5318 C C . ILE A 1 689 ? -3.650 -27.324 36.449 1.00 95.00 689 ILE A C 1
ATOM 5320 O O . ILE A 1 689 ? -2.782 -27.591 35.615 1.00 95.00 689 ILE A O 1
ATOM 5324 N N . GLY A 1 690 ? -4.513 -28.230 36.928 1.00 94.31 690 GLY A N 1
ATOM 5325 C CA . GLY A 1 690 ? -4.461 -29.655 36.582 1.00 94.31 690 GLY A CA 1
ATOM 5326 C C . GLY A 1 690 ? -4.789 -29.942 35.113 1.00 94.31 690 GLY A C 1
ATOM 5327 O O . GLY A 1 690 ? -4.121 -30.754 34.470 1.00 94.31 690 GLY A O 1
ATOM 5328 N N . LYS A 1 691 ? -5.765 -29.227 34.535 1.00 95.44 691 LYS A N 1
ATOM 5329 C CA . LYS A 1 691 ? -6.117 -29.350 33.109 1.00 95.44 691 LYS A CA 1
ATOM 5330 C C . LYS A 1 691 ? -4.986 -28.907 32.187 1.00 95.44 691 LYS A C 1
ATOM 5332 O O . LYS A 1 691 ? -4.720 -29.575 31.190 1.00 95.44 691 LYS A O 1
ATOM 5337 N N . VAL A 1 692 ? -4.321 -27.797 32.504 1.00 94.88 692 VAL A N 1
ATOM 5338 C CA . VAL A 1 692 ? -3.170 -27.316 31.726 1.00 94.88 692 VAL A CA 1
ATOM 5339 C C . VAL A 1 692 ? -1.953 -28.220 31.948 1.00 94.88 692 VAL A C 1
ATOM 5341 O O . VAL A 1 692 ? -1.219 -28.472 30.998 1.00 94.88 692 VAL A O 1
ATOM 5344 N N . GLU A 1 693 ? -1.775 -28.789 33.147 1.00 94.94 693 GLU A N 1
ATOM 5345 C CA . GLU A 1 693 ? -0.699 -29.756 33.412 1.00 94.94 693 GLU A CA 1
ATOM 5346 C C . GLU A 1 693 ? -0.841 -31.004 32.546 1.00 94.94 693 GLU A C 1
ATOM 5348 O O . GLU A 1 693 ? 0.110 -31.432 31.893 1.00 94.94 693 GLU A O 1
ATOM 5353 N N . SER A 1 694 ? -2.054 -31.557 32.517 1.00 94.50 694 SER A N 1
ATOM 5354 C CA . SER A 1 694 ? -2.385 -32.744 31.730 1.00 94.50 694 SER A CA 1
ATOM 5355 C C . SER A 1 694 ? -2.159 -32.479 30.244 1.00 94.50 694 SER A C 1
ATOM 5357 O O . SER A 1 694 ? -1.531 -33.287 29.563 1.00 94.50 694 SER A O 1
ATOM 5359 N N . PHE A 1 695 ? -2.574 -31.303 29.757 1.00 95.62 695 PHE A N 1
ATOM 5360 C CA . PHE A 1 695 ? -2.343 -30.901 28.372 1.00 95.62 695 PHE A CA 1
ATOM 5361 C C . PHE A 1 695 ? -0.847 -30.809 28.039 1.00 95.62 695 PHE A C 1
ATOM 5363 O O . PHE A 1 695 ? -0.400 -31.339 27.020 1.00 95.62 695 PHE A O 1
ATOM 5370 N N . LEU A 1 696 ? -0.055 -30.165 28.903 1.00 94.62 696 LEU A N 1
ATOM 5371 C CA . LEU A 1 696 ? 1.387 -30.021 28.701 1.00 94.62 696 LEU A CA 1
ATOM 5372 C C . LEU A 1 696 ? 2.095 -31.377 28.671 1.00 94.62 696 LEU A C 1
ATOM 5374 O O . LEU A 1 696 ? 2.915 -31.594 27.780 1.00 94.62 696 LEU A O 1
ATOM 5378 N N . LYS A 1 697 ? 1.750 -32.298 29.577 1.00 93.81 697 LYS A N 1
ATOM 5379 C CA . LYS A 1 697 ? 2.343 -33.643 29.619 1.00 93.81 697 LYS A CA 1
ATOM 5380 C C . LYS A 1 697 ? 1.941 -34.485 28.409 1.00 93.81 697 LYS A C 1
ATOM 5382 O O . LYS A 1 697 ? 2.809 -35.067 27.765 1.00 93.81 697 LYS A O 1
ATOM 5387 N N . GLN A 1 698 ? 0.651 -34.519 28.074 1.00 92.12 698 GLN A N 1
ATOM 5388 C CA . GLN A 1 698 ? 0.116 -35.401 27.034 1.00 92.12 698 GLN A CA 1
ATOM 5389 C C . GLN A 1 698 ? 0.473 -34.937 25.616 1.00 92.12 698 GLN A C 1
ATOM 5391 O O . GLN A 1 698 ? 0.882 -35.753 24.794 1.00 92.12 698 GLN A O 1
ATOM 5396 N N . TYR A 1 699 ? 0.338 -33.638 25.323 1.00 92.12 699 TYR A N 1
ATOM 5397 C CA . TYR A 1 699 ? 0.464 -33.122 23.953 1.00 92.12 699 TYR A CA 1
ATOM 5398 C C . TYR A 1 699 ? 1.809 -32.467 23.654 1.00 92.12 699 TYR A C 1
ATOM 5400 O O . TYR A 1 699 ? 2.221 -32.452 22.498 1.00 92.12 699 TYR A O 1
ATOM 5408 N N . LEU A 1 700 ? 2.477 -31.904 24.666 1.00 93.12 700 LEU A N 1
ATOM 5409 C CA . LEU A 1 700 ? 3.746 -31.186 24.497 1.00 93.12 700 LEU A CA 1
ATOM 5410 C C . LEU A 1 700 ? 4.918 -31.855 25.229 1.00 93.12 700 LEU A C 1
ATOM 5412 O O . LEU A 1 700 ? 6.042 -31.377 25.106 1.00 93.12 700 LEU A O 1
ATOM 5416 N N . ARG A 1 701 ? 4.691 -32.945 25.978 1.00 92.94 701 ARG A N 1
ATOM 5417 C CA . ARG A 1 701 ? 5.709 -33.641 26.791 1.00 92.94 701 ARG A CA 1
ATOM 5418 C C . ARG A 1 701 ? 6.497 -32.697 27.717 1.00 92.94 701 ARG A C 1
ATOM 5420 O O . ARG A 1 701 ? 7.692 -32.888 27.939 1.00 92.94 701 ARG A O 1
ATOM 5427 N N . LEU A 1 702 ? 5.820 -31.673 28.242 1.00 93.69 702 LEU A N 1
ATOM 5428 C CA . LEU A 1 702 ? 6.372 -30.667 29.152 1.00 93.69 702 LEU A CA 1
ATOM 5429 C C . LEU A 1 702 ? 5.855 -30.853 30.581 1.00 93.69 702 LEU A C 1
ATOM 5431 O O . LEU A 1 702 ? 4.744 -31.329 30.807 1.00 93.69 702 LEU A O 1
ATOM 5435 N N . GLU A 1 703 ? 6.646 -30.387 31.546 1.00 90.94 703 GLU A N 1
ATOM 5436 C CA . GLU A 1 703 ? 6.317 -30.409 32.973 1.00 90.94 703 GLU A CA 1
ATOM 5437 C C . GLU A 1 703 ? 6.381 -29.009 33.585 1.00 90.94 703 GLU A C 1
ATOM 5439 O O . GLU A 1 703 ? 7.177 -28.160 33.166 1.00 90.94 703 GLU A O 1
ATOM 5444 N N . TYR A 1 704 ? 5.594 -28.775 34.636 1.00 89.12 704 TYR A N 1
ATOM 5445 C CA . TYR A 1 704 ? 5.745 -27.566 35.436 1.00 89.12 704 TYR A CA 1
ATOM 5446 C C . TYR A 1 704 ? 7.044 -27.574 36.239 1.00 89.12 704 TYR A C 1
ATOM 5448 O O . TYR A 1 704 ? 7.483 -28.590 36.772 1.00 89.12 704 TYR A O 1
ATOM 5456 N N . SER A 1 705 ? 7.638 -26.393 36.370 1.00 87.81 705 SER A N 1
ATOM 5457 C CA . SER A 1 705 ? 8.689 -26.122 37.349 1.00 87.81 705 SER A CA 1
ATOM 5458 C C . SER A 1 705 ? 8.055 -25.715 38.672 1.00 87.81 705 SER A C 1
ATOM 5460 O O . SER A 1 705 ? 8.271 -26.357 39.700 1.00 87.81 705 SER A O 1
ATOM 5462 N N . ARG A 1 706 ? 7.240 -24.656 38.645 1.00 85.06 706 ARG A N 1
ATOM 5463 C CA . ARG A 1 706 ? 6.487 -24.145 39.791 1.00 85.06 706 ARG A CA 1
ATOM 5464 C C . ARG A 1 706 ? 5.194 -23.521 39.289 1.00 85.06 706 ARG A C 1
ATOM 5466 O O . ARG A 1 706 ? 5.162 -22.912 38.225 1.00 85.06 706 ARG A O 1
ATOM 5473 N N . TRP A 1 707 ? 4.145 -23.603 40.090 1.00 92.19 707 TRP A N 1
ATOM 5474 C CA . TRP A 1 707 ? 2.931 -22.827 39.875 1.00 92.19 707 TRP A CA 1
ATOM 5475 C C . TRP A 1 707 ? 2.597 -22.036 41.136 1.00 92.19 707 TRP A C 1
ATOM 5477 O O . TRP A 1 707 ? 3.018 -22.372 42.243 1.00 92.19 707 TRP A O 1
ATOM 5487 N N . MET A 1 708 ? 1.880 -20.933 40.965 1.00 92.94 708 MET A N 1
ATOM 5488 C CA . MET A 1 708 ? 1.458 -20.064 42.056 1.00 92.94 708 MET A CA 1
ATOM 5489 C C . MET A 1 708 ? 0.003 -19.676 41.856 1.00 92.94 708 MET A C 1
ATOM 5491 O O . MET A 1 708 ? -0.373 -19.204 40.789 1.00 92.94 708 MET A O 1
ATOM 5495 N N . MET A 1 709 ? -0.792 -19.824 42.911 1.00 94.12 709 MET A N 1
ATOM 5496 C CA . MET A 1 709 ? -2.166 -19.342 42.977 1.00 94.12 709 MET A CA 1
ATOM 5497 C C . MET A 1 709 ? -2.267 -18.336 44.124 1.00 94.12 709 MET A C 1
ATOM 5499 O O . MET A 1 709 ? -1.966 -18.663 45.272 1.00 94.12 709 MET A O 1
ATOM 5503 N N . ALA A 1 710 ? -2.668 -17.102 43.831 1.00 94.88 710 ALA A N 1
ATOM 5504 C CA . ALA A 1 710 ? -2.780 -16.053 44.840 1.00 94.88 710 ALA A CA 1
ATOM 5505 C C . ALA A 1 710 ? -3.892 -15.061 44.498 1.00 94.88 710 ALA A C 1
ATOM 5507 O O . ALA A 1 710 ? -4.270 -14.914 43.341 1.00 94.88 710 ALA A O 1
ATOM 5508 N N . LYS A 1 711 ? -4.398 -14.359 45.517 1.00 94.75 711 LYS A N 1
ATOM 5509 C CA . LYS A 1 711 ? -5.375 -13.281 45.329 1.00 94.75 711 LYS A CA 1
ATOM 5510 C C . LYS A 1 711 ? -4.757 -12.105 44.571 1.00 94.75 711 LYS A C 1
ATOM 5512 O O . LYS A 1 711 ? -3.607 -11.734 44.838 1.00 94.75 711 LYS A O 1
ATOM 5517 N N . ILE A 1 712 ? -5.531 -11.475 43.689 1.00 94.38 712 ILE A N 1
ATOM 5518 C CA . ILE A 1 712 ? -5.119 -10.333 42.857 1.00 94.38 712 ILE A CA 1
ATOM 5519 C C . ILE A 1 712 ? -4.604 -9.171 43.721 1.00 94.38 712 ILE A C 1
ATOM 5521 O O . ILE A 1 712 ? -3.613 -8.530 43.356 1.00 94.38 712 ILE A O 1
ATOM 5525 N N . LYS A 1 713 ? -5.175 -8.949 44.917 1.00 92.75 713 LYS A N 1
ATOM 5526 C CA . LYS A 1 713 ? -4.730 -7.895 45.853 1.00 92.75 713 LYS A CA 1
ATOM 5527 C C . LYS A 1 713 ? -3.269 -8.003 46.311 1.00 92.75 713 LYS A C 1
ATOM 5529 O O . LYS A 1 713 ? -2.663 -6.994 46.665 1.00 92.75 713 LYS A O 1
ATOM 5534 N N . ARG A 1 714 ? -2.653 -9.195 46.263 1.00 93.00 714 ARG A N 1
ATOM 5535 C CA . ARG A 1 714 ? -1.227 -9.389 46.622 1.00 93.00 714 ARG A CA 1
ATOM 5536 C C . ARG A 1 714 ? -0.250 -8.836 45.570 1.00 93.00 714 ARG A C 1
ATOM 5538 O O . ARG A 1 714 ? 0.955 -8.723 45.842 1.00 93.00 714 ARG A O 1
ATOM 5545 N N . GLY A 1 715 ? -0.776 -8.478 44.399 1.00 93.00 715 GLY A N 1
ATOM 5546 C CA . GLY A 1 715 ? -0.022 -8.053 43.230 1.00 93.00 715 GLY A CA 1
ATOM 5547 C C . GLY A 1 715 ? 0.575 -9.236 42.466 1.00 93.00 715 GLY A C 1
ATOM 5548 O O . GLY A 1 715 ? 0.979 -10.243 43.053 1.00 93.00 715 GLY A O 1
ATOM 5549 N N . ILE A 1 716 ? 0.647 -9.103 41.144 1.00 94.50 716 ILE A N 1
ATOM 5550 C CA . ILE A 1 716 ? 1.161 -10.131 40.233 1.00 94.50 716 ILE A CA 1
ATOM 5551 C C . ILE A 1 716 ? 2.628 -9.844 39.915 1.00 94.50 716 ILE A C 1
ATOM 5553 O O . ILE A 1 716 ? 2.989 -8.725 39.547 1.00 94.50 716 ILE A O 1
ATOM 5557 N N . ASN A 1 717 ? 3.483 -10.861 40.043 1.00 93.12 717 ASN A N 1
ATOM 5558 C CA . ASN A 1 717 ? 4.899 -10.784 39.689 1.00 93.12 717 ASN A CA 1
ATOM 5559 C C . ASN A 1 717 ? 5.162 -11.395 38.298 1.00 93.12 717 ASN A C 1
ATOM 5561 O O . ASN A 1 717 ? 5.280 -12.615 38.152 1.00 93.12 717 ASN A O 1
ATOM 5565 N N . PHE A 1 718 ? 5.314 -10.545 37.279 1.00 93.00 718 PHE A N 1
ATOM 5566 C CA . PHE A 1 718 ? 5.392 -10.959 35.875 1.00 93.00 718 PHE A CA 1
ATOM 5567 C C . PHE A 1 718 ? 6.312 -10.040 35.055 1.00 93.00 718 PHE A C 1
ATOM 5569 O O . PHE A 1 718 ? 6.355 -8.834 35.294 1.00 93.00 718 PHE A O 1
ATOM 5576 N N . VAL A 1 719 ? 7.081 -10.612 34.116 1.00 89.69 719 VAL A N 1
ATOM 5577 C CA . VAL A 1 719 ? 7.952 -9.907 33.139 1.00 89.69 719 VAL A CA 1
ATOM 5578 C C . VAL A 1 719 ? 8.844 -8.791 33.708 1.00 89.69 719 VAL A C 1
ATOM 5580 O O . VAL A 1 719 ? 9.061 -7.756 33.085 1.00 89.69 719 VAL A O 1
ATOM 5583 N N . GLY A 1 720 ? 9.375 -8.992 34.918 1.00 88.88 720 GLY A N 1
ATOM 5584 C CA . GLY A 1 720 ? 10.268 -8.023 35.568 1.00 88.88 720 GLY A CA 1
ATOM 5585 C C . GLY A 1 720 ? 9.565 -6.932 36.385 1.00 88.88 720 GLY A C 1
ATOM 5586 O O . GLY A 1 720 ? 10.248 -6.075 36.951 1.00 88.88 720 GLY A O 1
ATOM 5587 N N . TYR A 1 721 ? 8.237 -6.994 36.514 1.00 92.94 721 TYR A N 1
ATOM 5588 C CA . TYR A 1 721 ? 7.428 -6.060 37.298 1.00 92.94 721 TYR A CA 1
ATOM 5589 C C . TYR A 1 721 ? 6.649 -6.764 38.406 1.00 92.94 721 TYR A C 1
ATOM 5591 O O . TYR A 1 721 ? 6.351 -7.959 38.337 1.00 92.94 721 TYR A O 1
ATOM 5599 N N . ARG A 1 722 ? 6.294 -5.984 39.425 1.00 94.00 722 ARG A N 1
ATOM 5600 C CA . ARG A 1 722 ? 5.260 -6.318 40.397 1.00 94.00 722 ARG A CA 1
ATOM 5601 C C . ARG A 1 722 ? 4.104 -5.334 40.230 1.00 94.00 722 ARG A C 1
ATOM 5603 O O . ARG A 1 722 ? 4.275 -4.129 40.418 1.00 94.00 722 ARG A O 1
ATOM 5610 N N . THR A 1 723 ? 2.951 -5.861 39.840 1.00 94.12 723 THR A N 1
ATOM 5611 C CA . THR A 1 723 ? 1.810 -5.086 39.347 1.00 94.12 723 THR A CA 1
ATOM 5612 C C . THR A 1 723 ? 0.614 -5.240 40.276 1.00 94.12 723 THR A C 1
ATOM 5614 O O . THR A 1 723 ? 0.221 -6.357 40.595 1.00 94.12 723 THR A O 1
ATOM 5617 N N . TRP A 1 724 ? 0.024 -4.117 40.674 1.00 94.06 724 TRP A N 1
ATOM 5618 C CA . TRP A 1 724 ? -1.271 -4.001 41.342 1.00 94.06 724 TRP A CA 1
ATOM 5619 C C . TRP A 1 724 ? -2.260 -3.267 40.429 1.00 94.06 724 TRP A C 1
ATOM 5621 O O . TRP A 1 724 ? -1.872 -2.660 39.426 1.00 94.06 724 TRP A O 1
ATOM 5631 N N . LYS A 1 725 ? -3.547 -3.277 40.796 1.00 91.56 725 LYS A N 1
ATOM 5632 C CA . LYS A 1 725 ? -4.607 -2.570 40.056 1.00 91.56 725 LYS A CA 1
ATOM 5633 C C . LYS A 1 725 ? -4.280 -1.084 39.843 1.00 91.56 725 LYS A C 1
ATOM 5635 O O . LYS A 1 725 ? -4.347 -0.595 38.711 1.00 91.56 725 LYS A O 1
ATOM 5640 N N . SER A 1 726 ? -3.865 -0.398 40.910 1.00 88.75 726 SER A N 1
ATOM 5641 C CA . SER A 1 726 ? -3.543 1.035 40.911 1.00 88.75 726 SER A CA 1
ATOM 5642 C C . SER A 1 726 ? -2.116 1.333 40.441 1.00 88.75 726 SER A C 1
ATOM 5644 O O . SER A 1 726 ? -1.907 2.246 39.649 1.00 88.75 726 SER A O 1
ATOM 5646 N N . VAL A 1 727 ? -1.128 0.533 40.857 1.00 91.38 727 VAL A N 1
ATOM 5647 C CA . VAL A 1 727 ? 0.297 0.880 40.720 1.00 91.38 727 VAL A CA 1
ATOM 5648 C C . VAL A 1 727 ? 1.159 -0.273 40.198 1.00 91.38 727 VAL A C 1
ATOM 5650 O O . VAL A 1 727 ? 0.859 -1.447 40.401 1.00 91.38 727 VAL A O 1
ATOM 5653 N N . LYS A 1 728 ? 2.266 0.064 39.527 1.00 92.62 728 LYS A N 1
ATOM 5654 C CA . LYS A 1 728 ? 3.296 -0.880 39.068 1.00 92.62 728 LYS A CA 1
ATOM 5655 C C . LYS A 1 728 ? 4.662 -0.481 39.585 1.00 92.62 728 LYS A C 1
ATOM 5657 O O . LYS A 1 728 ? 5.027 0.692 39.507 1.00 92.62 728 LYS A O 1
ATOM 5662 N N . PHE A 1 729 ? 5.435 -1.476 39.997 1.00 93.00 729 PHE A N 1
ATOM 5663 C CA . PHE A 1 729 ? 6.830 -1.327 40.386 1.00 93.00 729 PHE A CA 1
ATOM 5664 C C . PHE A 1 729 ? 7.711 -2.284 39.591 1.00 93.00 729 PHE A C 1
ATOM 5666 O O . PHE A 1 729 ? 7.285 -3.373 39.204 1.00 93.00 729 PHE A O 1
ATOM 5673 N N . VAL A 1 730 ? 8.963 -1.902 39.377 1.00 92.31 730 VAL A N 1
ATOM 5674 C CA . VAL A 1 730 ? 9.999 -2.843 38.944 1.00 92.31 730 VAL A CA 1
ATOM 5675 C C . VAL A 1 730 ? 10.342 -3.783 40.111 1.00 92.31 730 VAL A C 1
ATOM 5677 O O . VAL A 1 730 ? 10.200 -3.420 41.280 1.00 92.31 730 VAL A O 1
ATOM 5680 N N . ARG A 1 731 ? 10.775 -5.018 39.826 1.00 89.81 731 ARG A N 1
ATOM 5681 C CA . ARG A 1 731 ? 11.245 -5.959 40.860 1.00 89.81 731 ARG A CA 1
ATOM 5682 C C . ARG A 1 731 ? 12.368 -5.359 41.722 1.00 89.81 731 ARG A C 1
ATOM 5684 O O . ARG A 1 731 ? 13.269 -4.697 41.214 1.00 89.81 731 ARG A O 1
ATOM 5691 N N . LYS A 1 732 ? 12.376 -5.718 43.015 1.00 88.75 732 LYS A N 1
ATOM 5692 C CA . LYS A 1 732 ? 13.402 -5.299 43.994 1.00 88.75 732 LYS A CA 1
ATOM 5693 C C . LYS A 1 732 ? 14.835 -5.569 43.518 1.00 88.75 732 LYS A C 1
ATOM 5695 O O . LYS A 1 732 ? 15.704 -4.733 43.724 1.00 88.75 732 LYS A O 1
ATOM 5700 N N . HIS A 1 733 ? 15.074 -6.702 42.853 1.00 86.50 733 HIS A N 1
ATOM 5701 C CA . HIS A 1 733 ? 16.402 -7.032 42.332 1.00 86.50 733 HIS A CA 1
ATOM 5702 C C . HIS A 1 733 ? 16.895 -5.998 41.309 1.00 86.50 733 HIS A C 1
ATOM 5704 O O . HIS A 1 733 ? 18.015 -5.527 41.430 1.00 86.50 733 HIS A O 1
ATOM 5710 N N . SER A 1 734 ? 16.051 -5.553 40.373 1.00 88.00 734 SER A N 1
ATOM 5711 C CA . SER A 1 734 ? 16.434 -4.508 39.414 1.00 88.00 734 SER A CA 1
ATOM 5712 C C . SER A 1 734 ? 16.701 -3.163 40.094 1.00 88.00 734 SER A C 1
ATOM 5714 O O . SER A 1 734 ? 17.590 -2.440 39.660 1.00 88.00 734 SER A O 1
ATOM 5716 N N . MET A 1 735 ? 15.979 -2.843 41.177 1.00 89.56 735 MET A N 1
ATOM 5717 C CA . MET A 1 735 ? 16.254 -1.646 41.985 1.00 89.56 735 MET A CA 1
ATOM 5718 C C . MET A 1 735 ? 17.613 -1.740 42.692 1.00 89.56 735 MET A C 1
ATOM 5720 O O . MET A 1 735 ? 18.352 -0.759 42.745 1.00 89.56 735 MET A O 1
ATOM 5724 N N . TYR A 1 736 ? 17.969 -2.923 43.198 1.00 90.31 736 TYR A N 1
ATOM 5725 C CA . TYR A 1 736 ? 19.298 -3.187 43.751 1.00 90.31 736 TYR A CA 1
ATOM 5726 C C . TYR A 1 736 ? 20.384 -3.060 42.675 1.00 90.31 736 TYR A C 1
ATOM 5728 O O . TYR A 1 736 ? 21.365 -2.349 42.884 1.00 90.31 736 TYR A O 1
ATOM 5736 N N . THR A 1 737 ? 20.187 -3.668 41.501 1.00 87.88 737 THR A N 1
ATOM 5737 C CA . THR A 1 737 ? 21.117 -3.561 40.368 1.00 87.88 737 THR A CA 1
ATOM 5738 C C . THR A 1 737 ? 21.288 -2.114 39.923 1.00 87.88 737 THR A C 1
ATOM 5740 O O . THR A 1 737 ? 22.406 -1.710 39.619 1.00 87.88 737 THR A O 1
ATOM 5743 N N . PHE A 1 738 ? 20.223 -1.309 39.946 1.00 91.06 738 PHE A N 1
ATOM 5744 C CA . PHE A 1 738 ? 20.295 0.124 39.662 1.00 91.06 738 PHE A CA 1
ATOM 5745 C C . PHE A 1 738 ? 21.184 0.851 40.672 1.00 91.06 738 PHE A C 1
ATOM 5747 O O . PHE A 1 738 ? 22.141 1.509 40.276 1.00 91.06 738 PHE A O 1
ATOM 5754 N N . LYS A 1 739 ? 20.951 0.643 41.975 1.00 91.38 739 LYS A N 1
ATOM 5755 C CA . LYS A 1 739 ? 21.789 1.214 43.042 1.00 91.38 739 LYS A CA 1
ATOM 5756 C C . LYS A 1 739 ? 23.258 0.796 42.908 1.00 91.38 739 LYS A C 1
ATOM 5758 O O . LYS A 1 739 ? 24.148 1.619 43.083 1.00 91.38 739 LYS A O 1
ATOM 5763 N N . MET A 1 740 ? 23.527 -0.471 42.587 1.00 91.38 740 MET A N 1
ATOM 5764 C CA . MET A 1 740 ? 24.896 -0.955 42.371 1.00 91.38 740 MET A CA 1
ATOM 5765 C C . MET A 1 740 ? 25.522 -0.394 41.092 1.00 91.38 740 MET A C 1
ATOM 5767 O O . MET A 1 740 ? 26.724 -0.152 41.065 1.00 91.38 740 MET A O 1
ATOM 5771 N N . SER A 1 741 ? 24.729 -0.181 40.042 1.00 90.19 741 SER A N 1
ATOM 5772 C CA . SER A 1 741 ? 25.205 0.409 38.786 1.00 90.19 741 SER A CA 1
ATOM 5773 C C . SER A 1 741 ? 25.550 1.883 38.956 1.00 90.19 741 SER A C 1
ATOM 5775 O O . SER A 1 741 ? 26.537 2.311 38.370 1.00 90.19 741 SER A O 1
ATOM 5777 N N . LEU A 1 742 ? 24.805 2.619 39.793 1.00 90.19 742 LEU A N 1
ATOM 5778 C CA . LEU A 1 742 ? 25.151 3.984 40.202 1.00 90.19 742 LEU A CA 1
ATOM 5779 C C . LEU A 1 742 ? 26.482 4.015 40.954 1.00 90.19 742 LEU A C 1
ATOM 5781 O O . LEU A 1 742 ? 27.398 4.693 40.516 1.00 90.19 742 LEU A O 1
ATOM 5785 N N . LYS A 1 743 ? 26.641 3.185 41.996 1.00 90.25 743 LYS A N 1
ATOM 5786 C CA . LYS A 1 743 ? 27.904 3.095 42.755 1.00 90.25 743 LYS A CA 1
ATOM 5787 C C . LYS A 1 743 ? 29.124 2.742 41.898 1.00 90.25 743 LYS A C 1
ATOM 5789 O O . LYS A 1 743 ? 30.240 3.091 42.250 1.00 90.25 743 LYS A O 1
ATOM 5794 N N . LYS A 1 744 ? 28.921 1.978 40.822 1.00 90.81 744 LYS A N 1
ATOM 5795 C CA . LYS A 1 744 ? 29.977 1.540 39.894 1.00 90.81 744 LYS A CA 1
ATOM 5796 C C . LYS A 1 744 ? 30.057 2.403 38.628 1.00 90.81 744 LYS A C 1
ATOM 5798 O O . LYS A 1 744 ? 30.756 2.013 37.698 1.00 90.81 744 LYS A O 1
ATOM 5803 N N . SER A 1 745 ? 29.285 3.488 38.543 1.00 87.44 745 SER A N 1
ATOM 5804 C CA . SER A 1 745 ? 29.207 4.396 37.389 1.00 87.44 745 SER A CA 1
ATOM 5805 C C . SER A 1 745 ? 28.989 3.699 36.034 1.00 87.44 745 SER A C 1
ATOM 5807 O O . SER A 1 745 ? 29.494 4.127 34.996 1.00 87.44 745 SER A O 1
ATOM 5809 N N . LYS A 1 746 ? 28.210 2.607 36.013 1.00 90.44 746 LYS A N 1
ATOM 5810 C CA . LYS A 1 746 ? 27.936 1.813 34.801 1.00 90.44 746 LYS A CA 1
ATOM 5811 C C . LYS A 1 746 ? 26.816 2.429 33.962 1.00 90.44 746 LYS A C 1
ATOM 5813 O O . LYS A 1 746 ? 25.656 2.021 34.064 1.00 90.44 746 LYS A O 1
ATOM 5818 N N . LEU A 1 747 ? 27.171 3.384 33.104 1.00 87.00 747 LEU A N 1
ATOM 5819 C CA . LEU A 1 747 ? 26.223 4.205 32.342 1.00 87.00 747 LEU A CA 1
ATOM 5820 C C . LEU A 1 747 ? 25.226 3.392 31.495 1.00 87.00 747 LEU A C 1
ATOM 5822 O O . LEU A 1 747 ? 24.021 3.626 31.569 1.00 87.00 747 LEU A O 1
ATOM 5826 N N . GLU A 1 748 ? 25.690 2.394 30.740 1.00 85.38 748 GLU A N 1
ATOM 5827 C CA . GLU A 1 748 ? 24.821 1.574 29.876 1.00 85.38 748 GLU A CA 1
ATOM 5828 C C . GLU A 1 748 ? 23.759 0.803 30.675 1.00 85.38 748 GLU A C 1
ATOM 5830 O O . GLU A 1 748 ? 22.588 0.732 30.289 1.00 85.38 748 GLU A O 1
ATOM 5835 N N . SER A 1 749 ? 24.156 0.272 31.836 1.00 86.19 749 SER A N 1
ATOM 5836 C CA . SER A 1 749 ? 23.253 -0.436 32.747 1.00 86.19 749 SER A CA 1
ATOM 5837 C C . SER A 1 749 ? 22.214 0.512 33.349 1.00 86.19 749 SER A C 1
ATOM 5839 O O . SER A 1 749 ? 21.035 0.165 33.422 1.00 86.19 749 SER A O 1
ATOM 5841 N N . ILE A 1 750 ? 22.625 1.728 33.724 1.00 89.31 750 ILE A N 1
ATOM 5842 C CA . ILE A 1 750 ? 21.732 2.774 34.244 1.00 89.31 750 ILE A CA 1
ATOM 5843 C C . ILE A 1 750 ? 20.689 3.155 33.184 1.00 89.31 750 ILE A C 1
ATOM 5845 O O . ILE A 1 750 ? 19.492 3.141 33.472 1.00 89.31 750 ILE A O 1
ATOM 5849 N N . VAL A 1 751 ? 21.114 3.415 31.942 1.00 89.00 751 VAL A N 1
ATOM 5850 C CA . VAL A 1 751 ? 20.222 3.753 30.818 1.00 89.00 751 VAL A CA 1
ATOM 5851 C C . VAL A 1 751 ? 19.191 2.651 30.568 1.00 89.00 751 VAL A C 1
ATOM 5853 O O . VAL A 1 751 ? 17.998 2.937 30.443 1.00 89.00 751 VAL A O 1
ATOM 5856 N N . SER A 1 752 ? 19.629 1.390 30.545 1.00 87.81 752 SER A N 1
ATOM 5857 C CA . SER A 1 752 ? 18.743 0.236 30.361 1.00 87.81 752 SER A CA 1
ATOM 5858 C C . SER A 1 752 ? 17.696 0.126 31.479 1.00 87.81 752 SER A C 1
ATOM 5860 O O . SER A 1 752 ? 16.500 -0.037 31.218 1.00 87.81 752 SER A O 1
ATOM 5862 N N . LEU A 1 753 ? 18.113 0.300 32.738 1.00 89.56 753 LEU A N 1
ATOM 5863 C CA . LEU A 1 753 ? 17.229 0.199 33.901 1.00 89.56 753 LEU A CA 1
ATOM 5864 C C . LEU A 1 753 ? 16.220 1.353 33.993 1.00 89.56 753 LEU A C 1
ATOM 5866 O O . LEU A 1 753 ? 15.073 1.109 34.377 1.00 89.56 753 LEU A O 1
ATOM 5870 N N . ILE A 1 754 ? 16.598 2.576 33.601 1.00 89.38 754 ILE A N 1
ATOM 5871 C CA . ILE A 1 754 ? 15.662 3.706 33.450 1.00 89.38 754 ILE A CA 1
ATOM 5872 C C . ILE A 1 754 ? 14.615 3.367 32.385 1.00 89.38 754 ILE A C 1
ATOM 5874 O O . ILE A 1 754 ? 13.416 3.500 32.633 1.00 89.38 754 ILE A O 1
ATOM 5878 N N . GLY A 1 755 ? 15.049 2.857 31.227 1.00 87.19 755 GLY A N 1
ATOM 5879 C CA . GLY A 1 755 ? 14.147 2.403 30.168 1.00 87.19 755 GLY A CA 1
ATOM 5880 C C . GLY A 1 755 ? 13.141 1.365 30.672 1.00 87.19 755 GLY A C 1
ATOM 5881 O O . GLY A 1 755 ? 11.935 1.532 30.491 1.00 87.19 755 GLY A O 1
ATOM 5882 N N . HIS A 1 756 ? 13.615 0.351 31.400 1.00 87.50 756 HIS A N 1
ATOM 5883 C CA . HIS A 1 756 ? 12.770 -0.693 31.992 1.00 87.50 756 HIS A CA 1
ATOM 5884 C C . HIS A 1 756 ? 11.770 -0.146 33.026 1.00 87.50 756 HIS A C 1
ATOM 5886 O O . HIS A 1 756 ? 10.630 -0.609 33.090 1.00 87.50 756 HIS A O 1
ATOM 5892 N N . ALA A 1 757 ? 12.148 0.869 33.809 1.00 88.88 757 ALA A N 1
ATOM 5893 C CA . ALA A 1 757 ? 11.289 1.497 34.818 1.00 88.88 757 ALA A CA 1
ATOM 5894 C C . ALA A 1 757 ? 10.253 2.487 34.253 1.00 88.88 757 ALA A C 1
ATOM 5896 O O . ALA A 1 757 ? 9.441 3.029 35.011 1.00 88.88 757 ALA A O 1
ATOM 5897 N N . LYS A 1 758 ? 10.244 2.731 32.939 1.00 86.06 758 LYS A N 1
ATOM 5898 C CA . LYS A 1 758 ? 9.326 3.667 32.281 1.00 86.06 758 LYS A CA 1
ATOM 5899 C C . LYS A 1 758 ? 7.856 3.386 32.629 1.00 86.06 758 LYS A C 1
ATOM 5901 O O . LYS A 1 758 ? 7.396 2.247 32.556 1.00 86.06 758 LYS A O 1
ATOM 5906 N N . LYS A 1 759 ? 7.099 4.444 32.963 1.00 83.94 759 LYS A N 1
ATOM 5907 C CA . LYS A 1 759 ? 5.676 4.380 33.375 1.00 83.94 759 LYS A CA 1
ATOM 5908 C C . LYS A 1 759 ? 5.430 3.467 34.599 1.00 83.94 759 LYS A C 1
ATOM 5910 O O . LYS A 1 759 ? 4.402 2.789 34.681 1.00 83.94 759 LYS A O 1
ATOM 5915 N N . THR A 1 760 ? 6.369 3.434 35.548 1.00 89.06 760 THR A N 1
ATOM 5916 C CA . THR A 1 760 ? 6.221 2.757 36.851 1.00 89.06 760 THR A CA 1
ATOM 5917 C C . THR A 1 760 ? 6.460 3.733 38.002 1.00 89.06 760 THR A C 1
ATOM 5919 O O . THR A 1 760 ? 7.173 4.721 37.839 1.00 89.06 760 THR A O 1
ATOM 5922 N N . ALA A 1 761 ? 5.926 3.436 39.189 1.00 88.19 761 ALA A N 1
ATOM 5923 C CA . ALA A 1 761 ? 6.178 4.239 40.389 1.00 88.19 761 ALA A CA 1
ATOM 5924 C C . ALA A 1 761 ? 7.637 4.145 40.879 1.00 88.19 761 ALA A C 1
ATOM 5926 O O . ALA A 1 761 ? 8.102 5.001 41.628 1.00 88.19 761 ALA A O 1
ATOM 5927 N N . THR A 1 762 ? 8.398 3.141 40.422 1.00 89.94 762 THR A N 1
ATOM 5928 C CA . THR A 1 762 ? 9.840 3.039 40.693 1.00 89.94 762 THR A CA 1
ATOM 5929 C C . THR A 1 762 ? 10.628 4.196 40.069 1.00 89.94 762 THR A C 1
ATOM 5931 O O . THR A 1 762 ? 11.699 4.525 40.570 1.00 89.94 762 THR A O 1
ATOM 5934 N N . MET A 1 763 ? 10.101 4.863 39.034 1.00 89.19 763 MET A N 1
ATOM 5935 C CA . MET A 1 763 ? 10.799 5.975 38.383 1.00 89.19 763 MET A CA 1
ATOM 5936 C C . MET A 1 763 ? 11.103 7.124 39.356 1.00 89.19 763 MET A C 1
ATOM 5938 O O . MET A 1 763 ? 12.217 7.633 39.372 1.00 89.19 763 MET A O 1
ATOM 5942 N N . THR A 1 764 ? 10.169 7.457 40.252 1.00 86.62 764 THR A N 1
ATOM 5943 C CA . THR A 1 764 ? 10.365 8.489 41.286 1.00 86.62 764 THR A CA 1
ATOM 5944 C C . THR A 1 764 ? 11.470 8.122 42.282 1.00 86.62 764 THR A C 1
ATOM 5946 O O . THR A 1 764 ? 12.107 8.992 42.868 1.00 86.62 764 THR A O 1
ATOM 5949 N N . TYR A 1 765 ? 11.708 6.828 42.510 1.00 88.44 765 TYR A N 1
ATOM 5950 C CA . TYR A 1 765 ? 12.835 6.370 43.323 1.00 88.44 765 TYR A CA 1
ATOM 5951 C C . TYR A 1 765 ? 14.162 6.512 42.565 1.00 88.44 765 TYR A C 1
ATOM 5953 O O . TYR A 1 765 ? 15.135 6.995 43.136 1.00 88.44 765 TYR A O 1
ATOM 5961 N N . TYR A 1 766 ? 14.195 6.157 41.277 1.00 90.38 766 TYR A N 1
ATOM 5962 C CA . TYR A 1 766 ? 15.395 6.311 40.446 1.00 90.38 766 TYR A CA 1
ATOM 5963 C C . TYR A 1 766 ? 15.782 7.777 40.252 1.00 90.38 766 TYR A C 1
ATOM 5965 O O . TYR A 1 766 ? 16.955 8.103 40.394 1.00 90.38 766 TYR A O 1
ATOM 5973 N N . ALA A 1 767 ? 14.807 8.656 40.006 1.00 87.31 767 ALA A N 1
ATOM 5974 C CA . ALA A 1 767 ? 15.031 10.094 39.892 1.00 87.31 767 ALA A CA 1
ATOM 5975 C C . ALA A 1 767 ? 15.664 10.670 41.168 1.00 87.31 767 ALA A C 1
ATOM 5977 O O . ALA A 1 767 ? 16.674 11.357 41.085 1.00 87.31 767 ALA A O 1
ATOM 5978 N N . ARG A 1 768 ? 15.147 10.311 42.354 1.00 88.06 768 ARG A N 1
ATOM 5979 C CA . ARG A 1 768 ? 15.724 10.745 43.640 1.00 88.06 768 ARG A CA 1
ATOM 5980 C C . ARG A 1 768 ? 17.174 10.299 43.833 1.00 88.06 768 ARG A C 1
ATOM 5982 O O . ARG A 1 768 ? 17.977 11.084 44.312 1.00 88.06 768 ARG A O 1
ATOM 5989 N N . LEU A 1 769 ? 17.511 9.064 43.458 1.00 88.69 769 LEU A N 1
ATOM 5990 C CA . LEU A 1 769 ? 18.892 8.577 43.552 1.00 88.69 769 LEU A CA 1
ATOM 5991 C C . LEU A 1 769 ? 19.831 9.249 42.542 1.00 88.69 769 LEU A C 1
ATOM 5993 O O . LEU A 1 769 ? 20.984 9.483 42.869 1.00 88.69 769 LEU A O 1
ATOM 5997 N N . LEU A 1 770 ? 19.355 9.548 41.331 1.00 88.19 770 LEU A N 1
ATOM 5998 C CA . LEU A 1 770 ? 20.153 10.227 40.304 1.00 88.19 770 LEU A CA 1
ATOM 5999 C C . LEU A 1 770 ? 20.400 11.702 40.626 1.00 88.19 770 LEU A C 1
ATOM 6001 O O . LEU A 1 770 ? 21.469 12.209 40.316 1.00 88.19 770 LEU A O 1
ATOM 6005 N N . LEU A 1 771 ? 19.440 12.378 41.264 1.00 85.31 771 LEU A N 1
ATOM 6006 C CA . LEU A 1 771 ? 19.613 13.758 41.730 1.00 85.31 771 LEU A CA 1
ATOM 6007 C C . LEU A 1 771 ? 20.697 13.884 42.811 1.00 85.31 771 LEU A C 1
ATOM 6009 O O . LEU A 1 771 ? 21.294 14.945 42.939 1.00 85.31 771 LEU A O 1
ATOM 6013 N N . ALA A 1 772 ? 20.975 12.809 43.553 1.00 84.25 772 ALA A N 1
ATOM 6014 C CA . ALA A 1 772 ? 22.075 12.761 44.514 1.00 84.25 772 ALA A CA 1
ATOM 6015 C C . ALA A 1 772 ? 23.458 12.550 43.858 1.00 84.25 772 ALA A C 1
ATOM 6017 O O . ALA A 1 772 ? 24.464 12.651 44.546 1.00 84.25 772 ALA A O 1
ATOM 6018 N N . GLU A 1 773 ? 23.515 12.266 42.550 1.00 87.06 773 GLU A N 1
ATOM 6019 C CA . GLU A 1 773 ? 24.737 11.948 41.792 1.00 87.06 773 GLU A CA 1
ATOM 6020 C C . GLU A 1 773 ? 24.806 12.795 40.495 1.00 87.06 773 GLU A C 1
ATOM 6022 O O . GLU A 1 773 ? 24.657 12.265 39.381 1.00 87.06 773 GLU A O 1
ATOM 6027 N N . PRO A 1 774 ? 24.995 14.127 40.597 1.00 80.56 774 PRO A N 1
ATOM 6028 C CA . PRO A 1 774 ? 24.879 15.057 39.467 1.00 80.56 774 PRO A CA 1
ATOM 6029 C C . PRO A 1 774 ? 25.880 14.779 38.333 1.00 80.56 774 PRO A C 1
ATOM 6031 O O . PRO A 1 774 ? 25.557 14.966 37.158 1.00 80.56 774 PRO A O 1
ATOM 6034 N N . GLU A 1 775 ? 27.065 14.249 38.646 1.00 84.81 775 GLU A N 1
ATOM 6035 C CA . GLU A 1 775 ? 28.068 13.879 37.640 1.00 84.81 775 GLU A CA 1
ATOM 6036 C C . GLU A 1 775 ? 27.595 12.765 36.697 1.00 84.81 775 GLU A C 1
ATOM 6038 O O . GLU A 1 775 ? 27.895 12.775 35.500 1.00 84.81 775 GLU A O 1
ATOM 6043 N N . ILE A 1 776 ? 26.853 11.788 37.225 1.00 86.00 776 ILE A N 1
ATOM 6044 C CA . ILE A 1 776 ? 26.300 10.683 36.437 1.00 86.00 776 ILE A CA 1
ATOM 6045 C C . ILE A 1 776 ? 25.096 11.179 35.638 1.00 86.00 776 ILE A C 1
ATOM 6047 O O . ILE A 1 776 ? 24.944 10.809 34.473 1.00 86.00 776 ILE A O 1
ATOM 6051 N N . LEU A 1 777 ? 24.262 12.034 36.239 1.00 84.12 777 LEU A N 1
ATOM 6052 C CA . LEU A 1 777 ? 23.088 12.613 35.589 1.00 84.12 777 LEU A CA 1
ATOM 6053 C C . LEU A 1 777 ? 23.463 13.380 34.312 1.00 84.12 777 LEU A C 1
ATOM 6055 O O . LEU A 1 777 ? 22.827 13.175 33.279 1.00 84.12 777 LEU A O 1
ATOM 6059 N N . ASN A 1 778 ? 24.542 14.166 34.352 1.00 84.19 778 ASN A N 1
ATOM 6060 C CA . ASN A 1 778 ? 25.032 14.937 33.203 1.00 84.19 778 ASN A CA 1
ATOM 6061 C C . ASN A 1 778 ? 25.573 14.063 32.060 1.00 84.19 778 ASN A C 1
ATOM 6063 O O . ASN A 1 778 ? 25.587 14.485 30.907 1.00 84.19 778 ASN A O 1
ATOM 6067 N N . LYS A 1 779 ? 25.993 12.828 32.357 1.00 87.62 779 LYS A N 1
ATOM 6068 C CA . LYS A 1 779 ? 26.486 11.864 31.359 1.00 87.62 779 LYS A CA 1
ATOM 6069 C C . LYS A 1 779 ? 25.360 11.046 30.717 1.00 87.62 779 LYS A C 1
ATOM 6071 O O . LYS A 1 779 ? 25.615 10.277 29.790 1.00 87.62 779 LYS A O 1
ATOM 6076 N N . LEU A 1 780 ? 24.118 11.156 31.200 1.00 85.88 780 LEU A N 1
ATOM 6077 C CA . LEU A 1 780 ? 23.002 10.390 30.652 1.00 85.88 780 LEU A CA 1
ATOM 6078 C C . LEU A 1 780 ? 22.514 10.973 29.316 1.00 85.88 780 LEU A C 1
ATOM 6080 O O . LEU A 1 780 ? 22.359 12.183 29.176 1.00 85.88 780 LEU A O 1
ATOM 6084 N N . PRO A 1 781 ? 22.166 10.122 28.334 1.00 86.56 781 PRO A N 1
ATOM 6085 C CA . PRO A 1 781 ? 21.580 10.591 27.086 1.00 86.56 781 PRO A CA 1
ATOM 6086 C C . PRO A 1 781 ? 20.201 11.227 27.332 1.00 86.56 781 PRO A C 1
ATOM 6088 O O . PRO A 1 781 ? 19.404 10.708 28.120 1.00 86.56 781 PRO A O 1
ATOM 6091 N N . GLN A 1 782 ? 19.875 12.293 26.590 1.00 81.75 782 GLN A N 1
ATOM 6092 C CA . GLN A 1 782 ? 18.640 13.085 26.751 1.00 81.75 782 GLN A CA 1
ATOM 6093 C C . GLN A 1 782 ? 17.355 12.242 26.795 1.00 81.75 782 GLN A C 1
ATOM 6095 O O . GLN A 1 782 ? 16.453 12.509 27.588 1.00 81.75 782 GLN A O 1
ATOM 6100 N N . ARG A 1 783 ? 17.276 11.161 26.007 1.00 81.00 783 ARG A N 1
ATOM 6101 C CA . ARG A 1 783 ? 16.127 10.233 26.013 1.00 81.00 783 ARG A CA 1
ATOM 6102 C C . ARG A 1 783 ? 15.852 9.604 27.385 1.00 81.00 783 ARG A C 1
ATOM 6104 O O . ARG A 1 783 ? 14.697 9.335 27.716 1.00 81.00 783 ARG A O 1
ATOM 6111 N N . SER A 1 784 ? 16.900 9.345 28.165 1.00 81.94 784 SER A N 1
ATOM 6112 C CA . SER A 1 784 ? 16.804 8.764 29.506 1.00 81.94 784 SER A CA 1
ATOM 6113 C C . SER A 1 784 ? 16.361 9.819 30.510 1.00 81.94 784 SER A C 1
ATOM 6115 O O . SER A 1 784 ? 15.482 9.542 31.321 1.00 81.94 784 SER A O 1
ATOM 6117 N N . ILE A 1 785 ? 16.892 11.039 30.391 1.00 81.56 785 ILE A N 1
ATOM 6118 C CA . ILE A 1 785 ? 16.497 12.194 31.207 1.00 81.56 785 ILE A CA 1
ATOM 6119 C C . ILE A 1 785 ? 15.007 12.502 31.000 1.00 81.56 785 ILE A C 1
ATOM 6121 O O . ILE A 1 785 ? 14.253 12.607 31.963 1.00 81.56 785 ILE A O 1
ATOM 6125 N N . ALA A 1 786 ? 14.533 12.499 29.751 1.00 80.44 786 ALA A N 1
ATOM 6126 C CA . ALA A 1 786 ? 13.119 12.689 29.431 1.00 80.44 786 ALA A CA 1
ATOM 6127 C C . ALA A 1 786 ? 12.196 11.640 30.084 1.00 80.44 786 ALA A C 1
ATOM 6129 O O . ALA A 1 786 ? 11.033 11.924 30.362 1.00 80.44 786 ALA A O 1
ATOM 6130 N N . CYS A 1 787 ? 12.688 10.425 30.352 1.00 77.06 787 CYS A N 1
ATOM 6131 C CA . CYS A 1 787 ? 11.906 9.404 31.053 1.00 77.06 787 CYS A CA 1
ATOM 6132 C C . CYS A 1 787 ? 11.756 9.701 32.555 1.00 77.06 787 CYS A C 1
ATOM 6134 O O . CYS A 1 787 ? 10.752 9.289 33.139 1.00 77.06 787 CYS A O 1
ATOM 6136 N N . LEU A 1 788 ? 12.701 10.425 33.164 1.00 73.50 788 LEU A N 1
ATOM 6137 C CA . LEU A 1 788 ? 12.653 10.806 34.581 1.00 73.50 788 LEU A CA 1
ATOM 6138 C C . LEU A 1 788 ? 11.548 11.839 34.857 1.00 73.50 788 LEU A C 1
ATOM 6140 O O . LEU A 1 788 ? 10.909 11.768 35.902 1.00 73.50 788 LEU A O 1
ATOM 6144 N N . ASN A 1 789 ? 11.249 12.711 33.887 1.00 64.19 789 ASN A N 1
ATOM 6145 C CA . ASN A 1 789 ? 10.209 13.747 33.994 1.00 64.19 789 ASN A CA 1
ATOM 6146 C C . ASN A 1 789 ? 8.776 13.213 33.799 1.00 64.19 789 ASN A C 1
ATOM 6148 O O . ASN A 1 789 ? 7.802 13.932 34.006 1.00 64.19 789 ASN A O 1
ATOM 6152 N N . THR A 1 790 ? 8.618 11.944 33.407 1.00 53.78 790 THR A N 1
ATOM 6153 C CA . THR A 1 790 ? 7.299 11.320 33.214 1.00 53.78 790 THR A CA 1
ATOM 6154 C C . THR A 1 790 ? 6.770 10.719 34.515 1.00 53.78 790 THR A C 1
ATOM 6156 O O . THR A 1 790 ? 6.690 9.499 34.674 1.00 53.78 790 THR A O 1
ATOM 6159 N N . THR A 1 791 ? 6.413 11.565 35.478 1.00 45.19 791 THR A N 1
ATOM 6160 C CA . THR A 1 791 ? 5.722 11.097 36.687 1.00 45.19 791 THR A CA 1
ATOM 6161 C C . THR A 1 791 ? 4.280 10.723 36.320 1.00 45.19 791 THR A C 1
ATOM 6163 O O . THR A 1 791 ? 3.599 11.525 35.681 1.00 45.19 791 THR A O 1
ATOM 6166 N N . PRO A 1 792 ? 3.773 9.525 36.676 1.00 41.69 792 PRO A N 1
ATOM 6167 C CA . PRO A 1 792 ? 2.357 9.234 36.517 1.00 41.69 792 PRO A CA 1
ATOM 6168 C C . PRO A 1 792 ? 1.570 10.169 37.437 1.00 41.69 792 PRO A C 1
ATOM 6170 O O . PRO A 1 792 ? 1.729 10.109 38.657 1.00 41.69 792 PRO A O 1
ATOM 6173 N N . THR A 1 793 ? 0.747 11.036 36.851 1.00 32.03 793 THR A N 1
ATOM 6174 C CA . THR A 1 793 ? -0.240 11.833 37.576 1.00 32.03 793 THR A CA 1
ATOM 6175 C C . THR A 1 793 ? -1.086 10.890 38.427 1.00 32.03 793 THR A C 1
ATOM 6177 O O . THR A 1 793 ? -1.649 9.913 37.923 1.00 32.03 793 THR A O 1
ATOM 6180 N N . LYS A 1 794 ? -1.116 11.139 39.742 1.00 31.77 794 LYS A N 1
ATOM 6181 C CA . LYS A 1 794 ? -2.088 10.506 40.635 1.00 31.77 794 LYS A CA 1
ATOM 6182 C C . LYS A 1 794 ? -3.473 10.877 40.091 1.00 31.77 794 LYS A C 1
ATOM 6184 O O . LYS A 1 794 ? -3.799 12.059 40.056 1.00 31.77 794 LYS A O 1
ATOM 6189 N N . LYS A 1 795 ? -4.215 9.887 39.601 1.00 28.69 795 LYS A N 1
ATOM 6190 C CA . LYS A 1 795 ? -5.672 9.958 39.494 1.00 28.69 795 LYS A CA 1
ATOM 6191 C C . LYS A 1 795 ? -6.251 9.281 40.717 1.00 28.69 795 LYS A C 1
ATOM 6193 O O . LYS A 1 795 ? -5.690 8.217 41.082 1.00 28.69 795 LYS A O 1
#

Sequence (795 aa):
MLRLFLGPTLSEISIFSRAYFLGKPGELGFGVAAAPESVYTAAGFIPLEGHNTIGRDNYGNYLHVASGAICVYIPKHYYKIAGNTFTYSDTAADGYVLDRTFINAGAEIRGIFVSKYGGTNNGGIFSSQQGKDPLSTNSAHNPISALNGTPLNTYGGLYTAVKTMSIDAIVTPIWTYNMLARMAKAHGEASLTTDVCAYIDVVPKMPKGNLANALKDYNDTSVTFTASGYSNCALTGSGSNFAKTTHNGQKCGIADLTGNMFEVGSGLIRFDSTGFLVIKESVDITTILNDSIITGGGGAYDRDLYDVIDISDLINTNSGWTYIGNGTSNVFGFSTDRNSAAYKRTSVGIPLANGVSGSGTAEFGNDGLYKYLINELAAFCGGNWNNSSNAGPFAMNLNNNRTNSNNNVGARDSGTKPETAMADTGARGVCCPAISEIKRDDRVSSSYAERHQVSRAPKREGRLFELTFTMDNLYEAYITARKGKRKKRATMRFESNLGAELQALYDELHDGTYMPRPYAQFEVYEPKKRVINAPAFRDLVVQHCIYAAIYDLFDRSFIATSYACRKGGGTHKASAYTQKAMRHYDGEDYYVKLDVKKFFYSIDRSILRALFEKKIKDKRFVDLMCAFAEMNDPKGIPIGNLLSQLYALIYMNPVDHYIKRDLKMKHYVRYVDDMVIIGVEKSKAKEIIGKVESFLKQYLRLEYSRWMMAKIKRGINFVGYRTWKSVKFVRKHSMYTFKMSLKKSKLESIVSLIGHAKKTATMTYYARLLLAEPEILNKLPQRSIACLNTTPTKK

pLDDT: mean 82.39, std 17.9, range [20.27, 96.94]

Secondary structure (DSSP, 8-state):
---------S----S--GGGS---TTSTTTT--PPPHHHHHHTTEEEPTTTTSTTSTTTTEEEETTT--EEEEEE--EEEEETTEEEEESS--TT-EE-GGGEETTEE-SEEEEESS--EEETTEEE--TTSPPPBSSTTSSBGGGSTT---SSTTHHHHHHHTT-TT--BPBHHHHHHHHHHHHHHHHH---TTT-TTSSSSS-S-----SSSSB-SS-TT-B--B-SSTT-B-TT--BTGGGGBTTSSTTSPB-TTSSSEEEEEEEEE-SSS-EEEE-TTS-GGG---SS-SSSS--TT-GGGEEEE--TTT--S--SEEEE--SSS-SS---S-TTSHHHHHHHTT---GGGEESS--TTTTT-EEE----SSEEEEEE--TT-GGG-STT-EE--SBTT---TTEE--B-----S----------------------------------SS---SSB--HHHHHS-HHHHHHHHHHHHTTTTTSHHHHHHHTTHHHHHHHHHHHHHTT---PPPPEEEEEEESEEEEEEEPPHHHHHHHHHHHHHHHHHHHTTS-TTB-TTSTT-SHHHHHHHHHHHHTTS-SSSEEEEEEETTHHHH--HHHHHHHHHTTB--HHHHHHHHHHH--SSSS---BTBHHHHHHHHHHHHHHHHIIIIIS--TTEEEETTEEEEEEE-HHHHHHHHHHHHHHHHHHH---EEEEEEEEGGG-EEETTEEE-SS-EEE-HHHHHHHHHHHHTT-HHHHHHHHHHTTTSTHHHHHHHHHHT-HHHHHTS-HHHHHHHT-PPP--